Protein AF-0000000080421290 (afdb_homodimer)

Organism: Rhodnius prolixus (NCBI:txid13249)

Nearest PDB structures (foldseek):
  4ci9-assembly1_A-2  TM=8.094E-01  e=3.506E-32  Homo sapiens
  1ac5-assembly1_A  TM=8.574E-01  e=7.664E-31  Saccharomyces cerevisiae
  1ysc-assembly1_A  TM=8.497E-01  e=9.842E-29  Saccharomyces cerevisiae
  1cpy-assembly1_A  TM=8.374E-01  e=2.151E-27  Saccharomyces cerevisiae
  1gxs-assembly1_C  TM=9.222E-01  e=3.378E-17  Sorghum bicolor

Radius of gyration: 32.09 Å; Cα contacts (8 Å, |Δi|>4): 1956; chains: 2; bounding box: 68×100×89 Å

Structure (mmCIF, N/CA/C/O backbone):
data_AF-0000000080421290-model_v1
#
loop_
_entity.id
_entity.type
_entity.pdbx_description
1 polymer Carboxypeptidase
#
loop_
_atom_site.group_PDB
_atom_site.id
_atom_site.type_symbol
_atom_site.label_atom_id
_atom_site.label_alt_id
_atom_site.label_comp_id
_atom_site.label_asym_id
_atom_site.label_entity_id
_atom_site.label_seq_id
_atom_site.pdbx_PDB_ins_code
_atom_site.Cartn_x
_atom_site.Cartn_y
_atom_site.Cartn_z
_atom_site.occupancy
_atom_site.B_iso_or_equiv
_atom_site.auth_seq_id
_atom_site.auth_comp_id
_atom_site.auth_asym_id
_atom_site.auth_atom_id
_atom_site.pdbx_PDB_model_num
ATOM 1 N N . PRO A 1 1 ? -7.859 -16.391 -54.625 1 28.2 1 PRO A N 1
ATOM 2 C CA . PRO A 1 1 ? -6.676 -16.5 -53.781 1 28.2 1 PRO A CA 1
ATOM 3 C C . PRO A 1 1 ? -6.445 -17.938 -53.281 1 28.2 1 PRO A C 1
ATOM 5 O O . PRO A 1 1 ? -7.398 -18.703 -53.125 1 28.2 1 PRO A O 1
ATOM 8 N N . PRO A 1 2 ? -5.336 -18.625 -53.75 1 31.38 2 PRO A N 1
ATOM 9 C CA . PRO A 1 2 ? -5.297 -20.016 -53.312 1 31.38 2 PRO A CA 1
ATOM 10 C C . PRO A 1 2 ? -5.832 -20.203 -51.906 1 31.38 2 PRO A C 1
ATOM 12 O O . PRO A 1 2 ? -5.754 -19.281 -51.094 1 31.38 2 PRO A O 1
ATOM 15 N N . ASP A 1 3 ? -6.93 -20.875 -51.844 1 34.84 3 ASP A N 1
ATOM 16 C CA . ASP A 1 3 ? -7.598 -21.297 -50.594 1 34.84 3 ASP A CA 1
ATOM 17 C C . ASP A 1 3 ? -6.59 -21.828 -49.594 1 34.84 3 ASP A C 1
ATOM 19 O O . ASP A 1 3 ? -6.109 -22.953 -49.719 1 34.84 3 ASP A O 1
ATOM 23 N N . THR A 1 4 ? -5.363 -21.266 -49.531 1 32.16 4 THR A N 1
ATOM 24 C CA . THR A 1 4 ? -4.312 -21.516 -48.562 1 32.16 4 THR A CA 1
ATOM 25 C C . THR A 1 4 ? -4.91 -21.781 -47.156 1 32.16 4 THR A C 1
ATOM 27 O O . THR A 1 4 ? -4.785 -20.953 -46.25 1 32.16 4 THR A O 1
ATOM 30 N N . ARG A 1 5 ? -6.145 -22.016 -47.25 1 45.03 5 ARG A N 1
ATOM 31 C CA . ARG A 1 5 ? -6.633 -22.5 -45.969 1 45.03 5 ARG A CA 1
ATOM 32 C C . ARG A 1 5 ? -5.73 -23.594 -45.438 1 45.03 5 ARG A C 1
ATOM 34 O O . ARG A 1 5 ? -5.711 -24.719 -45.938 1 45.03 5 ARG A O 1
ATOM 41 N N . PHE A 1 6 ? -4.426 -23.25 -45.094 1 42.09 6 PHE A N 1
ATOM 42 C CA . PHE A 1 6 ? -3.479 -24.047 -44.312 1 42.09 6 PHE A CA 1
ATOM 43 C C . PHE A 1 6 ? -4.211 -25.047 -43.438 1 42.09 6 PHE A C 1
ATOM 45 O O . PHE A 1 6 ? -5.102 -24.672 -42.656 1 42.09 6 PHE A O 1
ATOM 52 N N . GLU A 1 7 ? -4.543 -26.125 -43.781 1 46.91 7 GLU A N 1
ATOM 53 C CA . GLU A 1 7 ? -5.086 -27.156 -42.906 1 46.91 7 GLU A CA 1
ATOM 54 C C . GLU A 1 7 ? -4.445 -27.125 -41.531 1 46.91 7 GLU A C 1
ATOM 56 O O . GLU A 1 7 ? -3.287 -27.5 -41.375 1 46.91 7 GLU A O 1
ATOM 61 N N . LEU A 1 8 ? -4.602 -26.141 -40.688 1 61.72 8 LEU A N 1
ATOM 62 C CA . LEU A 1 8 ? -4.133 -25.906 -39.344 1 61.72 8 LEU A CA 1
ATOM 63 C C . LEU A 1 8 ? -4.457 -27.094 -38.438 1 61.72 8 LEU A C 1
ATOM 65 O O . LEU A 1 8 ? -5.609 -27.297 -38.062 1 61.72 8 LEU A O 1
ATOM 69 N N . ASN A 1 9 ? -3.619 -28.219 -38.5 1 85.88 9 ASN A N 1
ATOM 70 C CA . ASN A 1 9 ? -3.85 -29.391 -37.656 1 85.88 9 ASN A CA 1
ATOM 71 C C . ASN A 1 9 ? -3.125 -29.266 -36.312 1 85.88 9 ASN A C 1
ATOM 73 O O . ASN A 1 9 ? -2.037 -28.688 -36.25 1 85.88 9 ASN A O 1
ATOM 77 N N . LYS A 1 10 ? -3.861 -29.75 -35.281 1 96.38 10 LYS A N 1
ATOM 78 C CA . LYS A 1 10 ? -3.266 -29.891 -33.969 1 96.38 10 LYS A CA 1
ATOM 79 C C . LYS A 1 10 ? -2.145 -30.922 -33.969 1 96.38 10 LYS A C 1
ATOM 81 O O . LYS A 1 10 ? -2.324 -32.031 -34.469 1 96.38 10 LYS A O 1
ATOM 86 N N . LEU A 1 11 ? -1.003 -30.5 -33.562 1 97.75 11 LEU A N 1
ATOM 87 C CA . LEU A 1 11 ? 0.105 -31.453 -33.469 1 97.75 11 LEU A CA 1
ATOM 88 C C . LEU A 1 11 ? 0.012 -32.281 -32.188 1 97.75 11 LEU A C 1
ATOM 90 O O . LEU A 1 11 ? 0.418 -31.828 -31.109 1 97.75 11 LEU A O 1
ATOM 94 N N . ILE A 1 12 ? -0.51 -33.5 -32.312 1 98.12 12 ILE A N 1
ATOM 95 C CA . ILE A 1 12 ? -0.577 -34.438 -31.203 1 98.12 12 ILE A CA 1
ATOM 96 C C . ILE A 1 12 ? 0.707 -35.25 -31.156 1 98.12 12 ILE A C 1
ATOM 98 O O . ILE A 1 12 ? 0.895 -36.188 -31.938 1 98.12 12 ILE A O 1
ATOM 102 N N . LEU A 1 13 ? 1.499 -35 -30.172 1 98.62 13 LEU A N 1
ATOM 103 C CA . LEU A 1 13 ?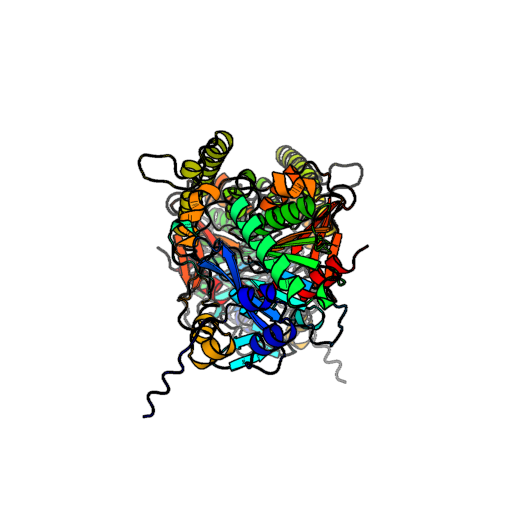 2.838 -35.594 -30.109 1 98.62 13 LEU A CA 1
ATOM 104 C C . LEU A 1 13 ? 2.799 -36.969 -29.5 1 98.62 13 LEU A C 1
ATOM 106 O O . LEU A 1 13 ? 3.723 -37.781 -29.703 1 98.62 13 LEU A O 1
ATOM 110 N N . THR A 1 14 ? 1.771 -37.25 -28.734 1 98.38 14 THR A N 1
ATOM 111 C CA . THR A 1 14 ? 1.645 -38.531 -28.016 1 98.38 14 THR A CA 1
ATOM 112 C C . THR A 1 14 ? 1.808 -39.688 -28.984 1 98.38 14 THR A C 1
ATOM 114 O O . THR A 1 14 ? 2.443 -40.688 -28.641 1 98.38 14 THR A O 1
ATOM 117 N N . LYS A 1 15 ? 1.259 -39.594 -30.125 1 95.56 15 LYS A N 1
ATOM 118 C CA . LYS A 1 15 ? 1.36 -40.656 -31.109 1 95.56 15 LYS A CA 1
ATOM 119 C C . LYS A 1 15 ? 2.816 -40.969 -31.469 1 95.56 15 LYS A C 1
ATOM 121 O O . LYS A 1 15 ? 3.236 -42.125 -31.5 1 95.56 15 LYS A O 1
ATOM 126 N N . HIS A 1 16 ? 3.561 -39.938 -31.766 1 97 16 HIS A N 1
ATOM 127 C CA . HIS A 1 16 ? 4.973 -40.062 -32.125 1 97 16 HIS A CA 1
ATOM 128 C C . HIS A 1 16 ? 5.777 -40.594 -30.938 1 97 16 HIS A C 1
ATOM 130 O O . HIS A 1 16 ? 6.688 -41.406 -31.125 1 97 16 HIS A O 1
ATOM 136 N N . ILE A 1 17 ? 5.457 -40.188 -29.75 1 97.69 17 ILE A N 1
ATOM 137 C CA . ILE A 1 17 ? 6.145 -40.625 -28.531 1 97.69 17 ILE A CA 1
ATOM 138 C C . ILE A 1 17 ? 5.922 -42.094 -28.328 1 97.69 17 ILE A C 1
ATOM 140 O O . ILE A 1 17 ? 6.863 -42.844 -28.047 1 97.69 17 ILE A O 1
ATOM 144 N N . ASN A 1 18 ? 4.703 -42.562 -28.531 1 97.12 18 ASN A N 1
ATOM 145 C CA . ASN A 1 18 ? 4.363 -43.969 -28.359 1 97.12 18 ASN A CA 1
ATOM 146 C C . ASN A 1 18 ? 5.07 -44.844 -29.391 1 97.12 18 ASN A C 1
ATOM 148 O O . ASN A 1 18 ? 5.379 -46 -29.109 1 97.12 18 ASN A O 1
ATOM 152 N N . GLU A 1 19 ? 5.336 -44.281 -30.531 1 97.19 19 GLU A N 1
ATOM 153 C CA . GLU A 1 19 ? 5.98 -45.031 -31.609 1 97.19 19 GLU A CA 1
ATOM 154 C C . GLU A 1 19 ? 7.5 -45 -31.484 1 97.19 19 GLU A C 1
ATOM 156 O O . GLU A 1 19 ? 8.211 -45.688 -32.219 1 97.19 19 GLU A O 1
ATOM 161 N N . GLY A 1 20 ? 8.008 -44.188 -30.594 1 96.38 20 GLY A N 1
ATOM 162 C CA . GLY A 1 20 ? 9.438 -44.094 -30.359 1 96.38 20 GLY A CA 1
ATOM 163 C C . GLY A 1 20 ? 10.148 -43.188 -31.328 1 96.38 20 GLY A C 1
ATOM 164 O O . GLY A 1 20 ? 11.383 -43.125 -31.359 1 96.38 20 GLY A O 1
ATOM 165 N N . ASP A 1 21 ? 9.375 -42.406 -32.094 1 96.12 21 ASP A N 1
ATOM 166 C CA . ASP A 1 21 ? 9.945 -41.5 -33.094 1 96.12 21 ASP A CA 1
ATOM 167 C C . ASP A 1 21 ? 10.25 -40.125 -32.438 1 96.12 21 ASP A C 1
ATOM 169 O O . ASP A 1 21 ? 9.727 -39.094 -32.875 1 96.12 21 ASP A O 1
ATOM 173 N N . ILE A 1 22 ? 11.156 -40.219 -31.547 1 97.69 22 ILE A N 1
ATOM 174 C CA . ILE A 1 22 ? 11.406 -39.062 -30.672 1 97.69 22 ILE A CA 1
ATOM 175 C C . ILE A 1 22 ? 12.039 -37.938 -31.469 1 97.69 22 ILE A C 1
ATOM 177 O O . ILE A 1 22 ? 11.625 -36.781 -31.344 1 97.69 22 ILE A O 1
ATOM 181 N N . GLU A 1 23 ? 12.977 -38.188 -32.312 1 97.44 23 GLU A N 1
ATOM 182 C CA . GLU A 1 23 ? 13.633 -37.156 -33.125 1 97.44 23 GLU A CA 1
ATOM 183 C C . GLU A 1 23 ? 12.633 -36.438 -34.031 1 97.44 23 GLU A C 1
ATOM 185 O O . GLU A 1 23 ? 12.664 -35.219 -34.156 1 97.44 23 GLU A O 1
ATOM 190 N N . GLU A 1 24 ? 11.828 -37.219 -34.625 1 96.69 24 GLU A N 1
ATOM 191 C CA . GLU A 1 24 ? 10.805 -36.656 -35.5 1 96.69 24 GLU A CA 1
ATOM 192 C C . GLU A 1 24 ? 9.812 -35.812 -34.688 1 96.69 24 GLU A C 1
ATOM 194 O O . GLU A 1 24 ? 9.398 -34.75 -35.125 1 96.69 24 GLU A O 1
ATOM 199 N N . ALA A 1 25 ? 9.414 -36.344 -33.562 1 98 25 ALA A N 1
ATOM 200 C CA . ALA A 1 25 ? 8.492 -35.594 -32.719 1 98 25 ALA A CA 1
ATOM 201 C C . ALA A 1 25 ? 9.086 -34.25 -32.312 1 98 25 ALA A C 1
ATOM 203 O O . ALA A 1 25 ? 8.383 -33.219 -32.312 1 98 25 ALA A O 1
ATOM 204 N N . GLN A 1 26 ? 10.375 -34.219 -31.969 1 98.31 26 GLN A N 1
ATOM 205 C CA . GLN A 1 26 ? 11.055 -32.969 -31.609 1 98.31 26 GLN A CA 1
ATOM 206 C C . GLN A 1 26 ? 11.086 -32.031 -32.781 1 98.31 26 GLN A C 1
ATOM 208 O O . GLN A 1 26 ? 10.859 -30.812 -32.625 1 98.31 26 GLN A O 1
ATOM 213 N N . ARG A 1 27 ? 11.375 -32.531 -33.938 1 97.88 27 ARG A N 1
ATOM 214 C CA . ARG A 1 27 ? 11.414 -31.703 -35.125 1 97.88 27 ARG A CA 1
ATOM 215 C C . ARG A 1 27 ? 10.062 -31.062 -35.406 1 97.88 27 ARG A C 1
ATOM 217 O O . ARG A 1 27 ? 9.977 -29.875 -35.688 1 97.88 27 ARG A O 1
ATOM 224 N N . LEU A 1 28 ? 9.047 -31.844 -35.25 1 97.25 28 LEU A N 1
ATOM 225 C CA . LEU A 1 28 ? 7.695 -31.359 -35.5 1 97.25 28 LEU A CA 1
ATOM 226 C C . LEU A 1 28 ? 7.277 -30.328 -34.469 1 97.25 28 LEU A C 1
ATOM 228 O O . LEU A 1 28 ? 6.52 -29.406 -34.75 1 97.25 28 LEU A O 1
ATOM 232 N N . ALA A 1 29 ? 7.762 -30.484 -33.25 1 98.44 29 ALA A N 1
ATOM 233 C CA . ALA A 1 29 ? 7.348 -29.656 -32.125 1 98.44 29 ALA A CA 1
ATOM 234 C C . ALA A 1 29 ? 8.031 -28.297 -32.188 1 98.44 29 ALA A C 1
ATOM 236 O O . ALA A 1 29 ? 7.637 -27.359 -31.484 1 98.44 29 ALA A O 1
ATOM 237 N N . LYS A 1 30 ? 9.047 -28.109 -33 1 98.31 30 LYS A N 1
ATOM 238 C CA . LYS A 1 30 ? 9.797 -26.859 -33.031 1 98.31 30 LYS A CA 1
ATOM 239 C C . LYS A 1 30 ? 8.906 -25.688 -33.438 1 98.31 30 LYS A C 1
ATOM 241 O O . LYS A 1 30 ? 8.078 -25.812 -34.344 1 98.31 30 LYS A O 1
ATOM 246 N N . VAL A 1 31 ? 9.047 -24.625 -32.75 1 97.94 31 VAL A N 1
ATOM 247 C CA . VAL A 1 31 ? 8.219 -23.438 -32.938 1 97.94 31 VAL A CA 1
ATOM 248 C C . VAL A 1 31 ? 9 -22.406 -33.75 1 97.94 31 VAL A C 1
ATOM 250 O O . VAL A 1 31 ? 10.141 -22.062 -33.406 1 97.94 31 VAL A O 1
ATOM 253 N N . ASP A 1 32 ? 8.406 -21.938 -34.812 1 93.44 32 ASP A N 1
ATOM 254 C CA . ASP A 1 32 ? 9.008 -20.906 -35.625 1 93.44 32 ASP A CA 1
ATOM 255 C C . ASP A 1 32 ? 8.398 -19.531 -35.344 1 93.44 32 ASP A C 1
ATOM 257 O O . ASP A 1 32 ? 7.727 -18.938 -36.188 1 93.44 32 ASP A O 1
ATOM 261 N N . LEU A 1 33 ? 8.586 -19.125 -34.188 1 92.38 33 LEU A N 1
ATOM 262 C CA . LEU A 1 33 ? 8.102 -17.828 -33.688 1 92.38 33 LEU A CA 1
ATOM 263 C C . LEU A 1 33 ? 9.156 -17.141 -32.844 1 92.38 33 LEU A C 1
ATOM 265 O O . LEU A 1 33 ? 9.617 -17.672 -31.844 1 92.38 33 LEU A O 1
ATOM 269 N N . GLY A 1 34 ? 9.555 -15.867 -33.281 1 90.81 34 GLY A N 1
ATOM 270 C CA . GLY A 1 34 ? 10.539 -15.109 -32.5 1 90.81 34 GLY A CA 1
ATOM 271 C C . GLY A 1 34 ? 11.953 -15.617 -32.688 1 90.81 34 GLY A C 1
ATOM 272 O O . GLY A 1 34 ? 12.195 -16.547 -33.469 1 90.81 34 GLY A O 1
ATOM 273 N N . PRO A 1 35 ? 12.875 -15.055 -31.922 1 94.56 35 PRO A N 1
ATOM 274 C CA . PRO A 1 35 ? 14.297 -15.359 -32.125 1 94.56 35 PRO A CA 1
ATOM 275 C C . PRO A 1 35 ? 14.758 -16.562 -31.312 1 94.56 35 PRO A C 1
ATOM 277 O O . PRO A 1 35 ? 15.867 -17.062 -31.531 1 94.56 35 PRO A O 1
ATOM 280 N N . LEU A 1 36 ? 13.922 -17.078 -30.438 1 97.38 36 LEU A N 1
ATOM 281 C CA . LEU A 1 36 ? 14.383 -18.125 -29.531 1 97.38 36 LEU A CA 1
ATOM 282 C C . LEU A 1 36 ? 13.898 -19.5 -30 1 97.38 36 LEU A C 1
ATOM 284 O O . LEU A 1 36 ? 12.781 -19.625 -30.5 1 97.38 36 LEU A O 1
ATOM 288 N N . GLU A 1 37 ? 14.773 -20.422 -29.766 1 96.94 37 GLU A N 1
ATOM 289 C CA . GLU A 1 37 ? 14.344 -21.812 -29.969 1 96.94 37 GLU A CA 1
ATOM 290 C C . GLU A 1 37 ? 13.305 -22.219 -28.938 1 96.94 37 GLU A C 1
ATOM 292 O O . GLU A 1 37 ? 13.438 -21.891 -27.75 1 96.94 37 GLU A O 1
ATOM 297 N N . SER A 1 38 ? 12.305 -22.859 -29.438 1 98.56 38 SER A N 1
ATOM 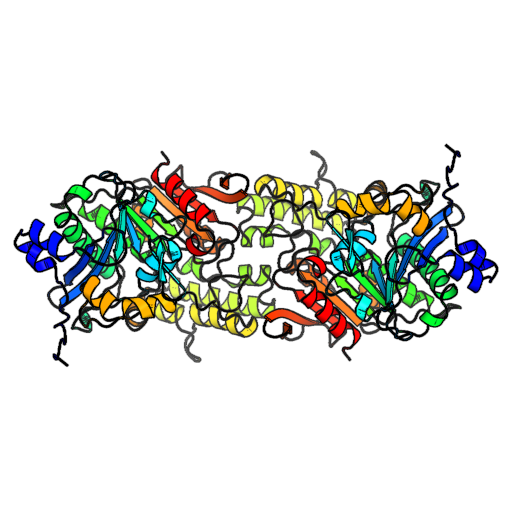298 C CA . SER A 1 38 ? 11.289 -23.375 -28.516 1 98.56 38 SER A CA 1
ATOM 299 C C . SER A 1 38 ? 10.5 -24.516 -29.156 1 98.56 38 SER A C 1
ATOM 301 O O . SER A 1 38 ? 10.703 -24.844 -30.328 1 98.56 38 SER A O 1
ATOM 303 N N . TYR A 1 39 ? 9.734 -25.156 -28.344 1 98.75 39 TYR A N 1
ATOM 304 C CA . TYR A 1 39 ? 8.961 -26.328 -28.766 1 98.75 39 TYR A CA 1
ATOM 305 C C . TYR A 1 39 ? 7.551 -26.281 -28.188 1 98.75 39 TYR A C 1
ATOM 307 O O . TYR A 1 39 ? 7.359 -25.891 -27.031 1 98.75 39 TYR A O 1
ATOM 315 N N . ALA A 1 40 ? 6.574 -26.688 -29.016 1 98.75 40 ALA A N 1
ATOM 316 C CA . ALA A 1 40 ? 5.188 -26.703 -28.547 1 98.75 40 ALA A CA 1
ATOM 317 C C . ALA A 1 40 ? 4.406 -27.859 -29.172 1 98.75 40 ALA A C 1
ATOM 319 O O . ALA A 1 40 ? 4.809 -28.391 -30.203 1 98.75 40 ALA A O 1
ATOM 320 N N . GLY A 1 41 ? 3.346 -28.172 -28.578 1 98.56 41 GLY A N 1
ATOM 321 C CA . GLY A 1 41 ? 2.453 -29.219 -29.062 1 98.56 41 GLY A CA 1
ATOM 322 C C . GLY A 1 41 ? 1.516 -29.734 -28 1 98.56 41 GLY A C 1
ATOM 323 O O . GLY A 1 41 ? 1.351 -29.109 -26.938 1 98.56 41 GLY A O 1
ATOM 324 N N . TYR A 1 42 ? 0.838 -30.828 -28.344 1 98.81 42 TYR A N 1
ATOM 325 C CA . TYR A 1 42 ? -0.156 -31.406 -27.453 1 98.81 42 TYR A CA 1
ATOM 326 C C . TYR A 1 42 ? 0.309 -32.75 -26.922 1 98.81 42 TYR A C 1
ATOM 328 O O . TYR A 1 42 ? 0.944 -33.531 -27.641 1 98.81 42 TYR A O 1
ATOM 336 N N . LEU A 1 43 ? -0.029 -33.031 -25.734 1 98.88 43 LEU A N 1
ATOM 337 C CA . LEU A 1 43 ? 0.146 -34.312 -25.094 1 98.88 43 LEU A CA 1
ATOM 338 C C . LEU A 1 43 ? -1.195 -34.906 -24.641 1 98.88 43 LEU A C 1
ATOM 340 O O . LEU A 1 43 ? -1.883 -34.281 -23.812 1 98.88 43 LEU A O 1
ATOM 344 N N . THR A 1 44 ? -1.549 -36.062 -25.109 1 98.81 44 THR A N 1
ATOM 345 C CA . THR A 1 44 ? -2.807 -36.688 -24.75 1 98.81 44 THR A CA 1
ATOM 346 C C . THR A 1 44 ? -2.715 -37.281 -23.344 1 98.81 44 THR A C 1
ATOM 348 O O . THR A 1 44 ? -1.841 -38.125 -23.078 1 98.81 44 THR A O 1
ATOM 351 N N . VAL A 1 45 ? -3.654 -36.938 -22.531 1 98.75 45 VAL A N 1
ATOM 352 C CA . VAL A 1 45 ? -3.545 -37.375 -21.141 1 98.75 45 VAL A CA 1
ATOM 353 C C . VAL A 1 45 ? -4.738 -38.25 -20.781 1 98.75 45 VAL A C 1
ATOM 355 O O . VAL A 1 45 ? -4.699 -38.969 -19.781 1 98.75 45 VAL A O 1
ATOM 358 N N . GLU A 1 46 ? -5.754 -38.156 -21.531 1 98.31 46 GLU A N 1
ATOM 359 C CA . GLU A 1 46 ? -6.898 -39.062 -21.406 1 98.31 46 GLU A CA 1
ATOM 360 C C . GLU A 1 46 ? -7.453 -39.438 -22.781 1 98.31 46 GLU A C 1
ATOM 362 O O . GLU A 1 46 ? -8.414 -38.844 -23.25 1 98.31 46 GLU A O 1
ATOM 367 N N . PRO A 1 47 ? -6.996 -40.5 -23.312 1 97.69 47 PRO A N 1
ATOM 368 C CA . PRO A 1 47 ? -7.367 -40.906 -24.672 1 97.69 47 PRO A CA 1
ATOM 369 C C . PRO A 1 47 ? -8.867 -41.125 -24.828 1 97.69 47 PRO A C 1
ATOM 371 O O . PRO A 1 47 ? -9.43 -40.812 -25.875 1 97.69 47 PRO A O 1
ATOM 374 N N . LYS A 1 48 ? -9.469 -41.625 -23.812 1 97.75 48 LYS A N 1
ATOM 375 C CA . LYS A 1 48 ? -10.891 -41.938 -23.875 1 97.75 48 LYS A CA 1
ATOM 376 C C . LYS A 1 48 ? -11.695 -40.719 -24.312 1 97.75 48 LYS A C 1
ATOM 378 O O . LYS A 1 48 ? -12.695 -40.844 -25.031 1 97.75 48 LYS A O 1
ATOM 383 N N . TYR A 1 49 ? -11.266 -39.562 -23.906 1 98.19 49 TYR A N 1
ATOM 384 C CA . TYR A 1 49 ? -12.016 -38.344 -24.172 1 98.19 49 TYR A CA 1
ATOM 385 C C . TYR A 1 49 ? -11.234 -37.406 -25.094 1 98.19 49 TYR A C 1
ATOM 387 O O . TYR A 1 49 ? -11.617 -36.25 -25.281 1 98.19 49 TYR A O 1
ATOM 395 N N . ASN A 1 50 ? -10.102 -37.906 -25.578 1 97.81 50 ASN A N 1
ATOM 396 C CA . ASN A 1 50 ? -9.188 -37.094 -26.375 1 97.81 50 ASN A CA 1
ATOM 397 C C . ASN A 1 50 ? -8.797 -35.812 -25.641 1 97.81 50 ASN A C 1
ATOM 399 O O . ASN A 1 50 ? -8.898 -34.719 -26.188 1 97.81 50 ASN A O 1
ATOM 403 N N . SER A 1 51 ? -8.531 -35.969 -24.344 1 98.5 51 SER A N 1
ATOM 404 C CA . SER A 1 51 ? -8.078 -34.844 -23.531 1 98.5 51 SER A CA 1
ATOM 405 C C . SER A 1 51 ? -6.586 -34.594 -23.734 1 98.5 51 SER A C 1
ATOM 407 O O . SER A 1 51 ? -5.766 -35.5 -23.578 1 98.5 51 SER A O 1
ATOM 409 N N . ASN A 1 52 ? -6.285 -33.375 -24.125 1 98.69 52 ASN A N 1
ATOM 410 C CA . ASN A 1 52 ? -4.918 -33 -24.469 1 98.69 52 ASN A CA 1
ATOM 411 C C . ASN A 1 52 ? -4.48 -31.734 -23.734 1 98.69 52 ASN A C 1
ATOM 413 O O . ASN A 1 52 ? -5.258 -30.797 -23.609 1 98.69 52 ASN A O 1
ATOM 417 N N . LEU A 1 53 ? -3.295 -31.75 -23.219 1 98.88 53 LEU A N 1
ATOM 418 C CA . LEU A 1 53 ? -2.688 -30.547 -22.656 1 98.88 53 LEU A CA 1
ATOM 419 C C . LEU A 1 53 ? -1.714 -29.906 -23.641 1 98.88 53 LEU A C 1
ATOM 421 O O . LEU A 1 53 ? -0.924 -30.609 -24.281 1 98.88 53 LEU A O 1
ATOM 425 N N . PHE A 1 54 ? -1.834 -28.656 -23.812 1 98.81 54 PHE A N 1
ATOM 426 C CA . PHE A 1 54 ? -0.902 -27.875 -24.625 1 98.81 54 PHE A CA 1
ATOM 427 C C . PHE A 1 54 ? 0.298 -27.438 -23.781 1 98.81 54 PHE A C 1
ATOM 429 O O . PHE A 1 54 ? 0.145 -27.016 -22.641 1 98.81 54 PHE A O 1
ATOM 436 N N . PHE A 1 55 ? 1.514 -27.578 -24.312 1 98.88 55 PHE A N 1
ATOM 437 C CA . PHE A 1 55 ? 2.697 -27.062 -23.641 1 98.88 55 PHE A CA 1
ATOM 438 C C . PHE A 1 55 ? 3.529 -26.203 -24.578 1 98.88 55 PHE A C 1
ATOM 440 O O . PHE A 1 55 ? 3.418 -26.328 -25.797 1 98.88 55 PHE A O 1
ATOM 447 N N . TRP A 1 56 ? 4.211 -25.266 -24.062 1 98.88 56 TRP A N 1
ATOM 448 C CA . TRP A 1 56 ? 5.234 -24.469 -24.719 1 98.88 56 TRP A CA 1
ATOM 449 C C . TRP A 1 56 ? 6.527 -24.453 -23.906 1 98.88 56 TRP A C 1
ATOM 451 O O . TRP A 1 56 ? 6.543 -23.984 -22.766 1 98.88 56 TRP A O 1
ATOM 461 N N . TYR A 1 57 ? 7.598 -25.031 -24.5 1 98.81 57 TYR A N 1
ATOM 462 C CA . TYR A 1 57 ? 8.867 -25.25 -23.828 1 98.81 57 TYR A CA 1
ATOM 463 C C . TYR A 1 57 ? 9.969 -24.391 -24.422 1 98.81 57 TYR A C 1
ATOM 465 O O . TYR A 1 57 ? 10.07 -24.266 -25.656 1 98.81 57 TYR A O 1
ATOM 473 N N . PHE A 1 58 ? 10.773 -23.781 -23.531 1 98.81 58 PHE A N 1
ATOM 474 C CA . PHE A 1 58 ? 11.914 -22.953 -23.906 1 98.81 58 PHE A CA 1
ATOM 475 C C . PHE A 1 58 ? 13.188 -23.438 -23.219 1 98.81 58 PHE A C 1
ATOM 477 O O . PHE A 1 58 ? 13.305 -23.344 -22 1 98.81 58 PHE A O 1
ATOM 484 N N . PRO A 1 59 ? 14.18 -23.953 -24.016 1 98.38 59 PRO A N 1
ATOM 485 C CA . PRO A 1 59 ? 15.492 -24.156 -23.406 1 98.38 59 PRO A CA 1
ATOM 486 C C . PRO A 1 59 ? 16.094 -22.859 -22.859 1 98.38 59 PRO A C 1
ATOM 488 O O . PRO A 1 59 ? 15.75 -21.781 -23.312 1 98.38 59 PRO A O 1
ATOM 491 N N . ALA A 1 60 ? 16.984 -23.016 -21.906 1 98.38 60 ALA A N 1
ATOM 492 C CA . ALA A 1 60 ? 17.625 -21.844 -21.312 1 98.38 60 ALA A CA 1
ATOM 493 C C . ALA A 1 60 ? 18.359 -21.031 -22.375 1 98.38 60 ALA A C 1
ATOM 495 O O . ALA A 1 60 ? 19.016 -21.594 -23.266 1 98.38 60 ALA A O 1
ATOM 496 N N . GLN A 1 61 ? 18.297 -19.75 -22.297 1 97.25 61 GLN A N 1
ATOM 497 C CA . GLN A 1 61 ? 18.891 -18.875 -23.297 1 97.25 61 GLN A CA 1
ATOM 498 C C . GLN A 1 61 ? 20.422 -18.922 -23.234 1 97.25 61 GLN A C 1
ATOM 500 O O . GLN A 1 61 ? 21.094 -18.719 -24.25 1 97.25 61 GLN A O 1
ATOM 505 N N . ASN A 1 62 ? 20.969 -19.203 -22.109 1 96.12 62 ASN A N 1
ATOM 506 C CA . ASN A 1 62 ? 22.422 -19.203 -21.953 1 96.12 62 ASN A CA 1
ATOM 507 C C . AS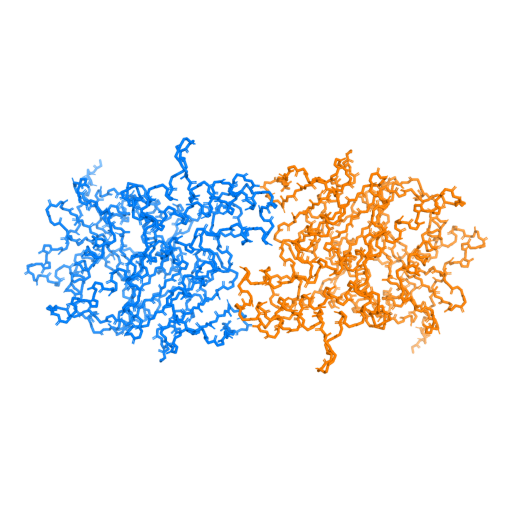N A 1 62 ? 23.062 -20.453 -22.547 1 96.12 62 ASN A C 1
ATOM 509 O O . ASN A 1 62 ? 24.281 -20.609 -22.5 1 96.12 62 ASN A O 1
ATOM 513 N N . GLY A 1 63 ? 22.281 -21.406 -22.984 1 94.94 63 GLY A N 1
ATOM 514 C CA . GLY A 1 63 ? 22.781 -22.594 -23.672 1 94.94 63 GLY A CA 1
ATOM 515 C C . GLY A 1 63 ? 23.188 -23.703 -22.719 1 94.94 63 GLY A C 1
ATOM 516 O O . GLY A 1 63 ? 23.672 -24.75 -23.156 1 94.94 63 GLY A O 1
ATOM 517 N N . ASN A 1 64 ? 22.969 -23.516 -21.469 1 96.31 64 ASN A N 1
ATOM 518 C CA . ASN A 1 64 ? 23.312 -24.531 -20.5 1 96.31 64 ASN A CA 1
ATOM 519 C C . ASN A 1 64 ? 22.359 -25.719 -20.578 1 96.31 64 ASN A C 1
ATOM 521 O O . ASN A 1 64 ? 21.203 -25.625 -20.141 1 96.31 64 ASN A O 1
ATOM 525 N N . ALA A 1 65 ? 22.797 -26.828 -20.984 1 92.75 65 ALA A N 1
ATOM 526 C CA . ALA A 1 65 ? 21.969 -28.031 -21.156 1 92.75 65 ALA A CA 1
ATOM 527 C C . ALA A 1 65 ? 21.562 -28.625 -19.812 1 92.75 65 ALA A C 1
ATOM 529 O O . ALA A 1 65 ? 20.609 -29.391 -19.734 1 92.75 65 ALA A O 1
ATOM 530 N N . GLU A 1 66 ? 22.297 -28.203 -18.781 1 96.25 66 GLU A N 1
ATOM 531 C CA . GLU A 1 66 ? 22.016 -28.734 -17.453 1 96.25 66 GLU A CA 1
ATOM 532 C C . GLU A 1 66 ? 21.203 -27.734 -16.641 1 96.25 66 GLU A C 1
ATOM 534 O O . GLU A 1 66 ? 21.016 -27.938 -15.43 1 96.25 66 GLU A O 1
ATOM 539 N N . ALA A 1 67 ? 20.75 -26.703 -17.297 1 98 67 ALA A N 1
ATOM 540 C CA . ALA A 1 67 ? 19.938 -25.719 -16.594 1 98 67 ALA A CA 1
ATOM 541 C C . ALA A 1 67 ? 18.703 -26.359 -15.961 1 98 67 ALA A C 1
ATOM 543 O O . ALA A 1 67 ? 18.078 -27.219 -16.562 1 98 67 ALA A O 1
ATOM 544 N N . PRO A 1 68 ? 18.406 -25.969 -14.742 1 98.62 68 PRO A N 1
ATOM 545 C CA . PRO A 1 68 ? 17.172 -26.469 -14.164 1 98.62 68 PRO A CA 1
ATOM 546 C C . PRO A 1 68 ? 15.953 -26.188 -15.039 1 98.62 68 PRO A C 1
ATOM 548 O O . PRO A 1 68 ? 15.898 -25.172 -15.734 1 98.62 68 PRO A O 1
ATOM 551 N N . LEU A 1 69 ? 15.039 -27.125 -15.055 1 98.88 69 LEU A N 1
ATOM 552 C CA . LEU A 1 69 ? 13.766 -26.969 -15.734 1 98.88 69 LEU A CA 1
ATOM 553 C C . LEU A 1 69 ? 12.68 -26.5 -14.766 1 98.88 69 LEU A C 1
ATOM 555 O O . LEU A 1 69 ? 12.5 -27.094 -13.695 1 98.88 69 LEU A O 1
ATOM 559 N N . ILE A 1 70 ? 12 -25.469 -15.141 1 98.88 70 ILE A N 1
ATOM 560 C CA . ILE A 1 70 ? 10.945 -24.891 -14.305 1 98.88 70 ILE A CA 1
ATOM 561 C C . ILE A 1 70 ? 9.602 -25 -15.023 1 98.88 70 ILE A C 1
ATOM 563 O O . ILE A 1 70 ? 9.445 -24.516 -16.141 1 98.88 70 ILE A O 1
ATOM 567 N N . LEU A 1 71 ? 8.688 -25.609 -14.391 1 98.94 71 LEU A N 1
ATOM 568 C CA . LEU A 1 71 ? 7.305 -25.641 -14.852 1 98.94 71 LEU A CA 1
ATOM 569 C C . LEU A 1 71 ? 6.508 -24.484 -14.258 1 98.94 71 LEU A C 1
ATOM 571 O O . LEU A 1 71 ? 6.559 -24.25 -13.047 1 98.94 71 LEU A O 1
ATOM 575 N N . TRP A 1 72 ? 5.832 -23.75 -15.078 1 98.88 72 TRP A N 1
ATOM 576 C CA . TRP A 1 72 ? 4.918 -22.719 -14.617 1 98.88 72 TRP A CA 1
ATOM 577 C C . TRP A 1 72 ? 3.467 -23.141 -14.812 1 98.88 72 TRP A C 1
ATOM 579 O O . TRP A 1 72 ? 3.062 -23.5 -15.922 1 98.88 72 TRP A O 1
ATOM 589 N N . LEU A 1 73 ? 2.717 -23.109 -13.75 1 98.81 73 LEU A N 1
ATOM 590 C CA . LEU A 1 73 ? 1.278 -23.359 -13.773 1 98.81 73 LEU A CA 1
ATOM 591 C C . LEU A 1 73 ? 0.513 -22.125 -13.281 1 98.81 73 LEU A C 1
ATOM 593 O O . LEU A 1 73 ? 0.65 -21.719 -12.125 1 98.81 73 LEU A O 1
ATOM 597 N N . GLN A 1 74 ? -0.31 -21.625 -14.195 1 97.25 74 GLN A N 1
ATOM 598 C CA . GLN A 1 74 ? -1.144 -20.484 -13.828 1 97.25 74 GLN A CA 1
ATOM 599 C C . GLN A 1 74 ? -2.301 -20.922 -12.93 1 97.25 74 GLN A C 1
ATOM 601 O O . GLN A 1 74 ? -2.621 -22.109 -12.852 1 97.25 74 GLN A O 1
ATOM 606 N N . GLY A 1 75 ? -2.811 -19.969 -12.25 1 95.44 75 GLY A N 1
ATOM 607 C CA . GLY A 1 75 ? -3.949 -20.266 -11.391 1 95.44 75 GLY A CA 1
ATOM 608 C C . GLY A 1 75 ? -5.281 -20.141 -12.109 1 95.44 75 GLY A C 1
ATOM 609 O O . GLY A 1 75 ? -5.457 -20.672 -13.211 1 95.44 75 GLY A O 1
ATOM 610 N N . GLY A 1 76 ? -6.117 -19.578 -11.555 1 90.75 76 GLY A N 1
ATOM 611 C CA . GLY A 1 76 ? -7.48 -19.453 -12.039 1 90.75 76 GLY A CA 1
ATOM 612 C C . GLY A 1 76 ? -8.516 -20 -11.078 1 90.75 76 GLY A C 1
ATOM 613 O O . GLY A 1 76 ? -8.812 -19.391 -10.055 1 90.75 76 GLY A O 1
ATOM 614 N N . PRO A 1 77 ? -8.828 -21.141 -11.148 1 93.06 77 PRO A N 1
ATOM 615 C CA . PRO A 1 77 ? -8.391 -22.172 -12.109 1 93.06 77 PRO A CA 1
ATOM 616 C C . PRO A 1 77 ? -8.859 -21.875 -13.531 1 93.06 77 PRO A C 1
ATOM 618 O O . PRO A 1 77 ? -9.852 -21.172 -13.734 1 93.06 77 PRO A O 1
ATOM 621 N N . GLY A 1 78 ? -8.102 -22.375 -14.422 1 94.62 78 GLY A N 1
ATOM 622 C CA . GLY A 1 78 ? -8.469 -22.312 -15.82 1 94.62 78 GLY A CA 1
ATOM 623 C C . GLY A 1 78 ? -7.848 -21.125 -16.547 1 94.62 78 GLY A C 1
ATOM 624 O O . GLY A 1 78 ? -8.227 -20.812 -17.672 1 94.62 78 GLY A O 1
ATOM 625 N N . ALA A 1 79 ? -6.977 -20.484 -15.859 1 94.94 79 ALA A N 1
ATOM 626 C CA . ALA A 1 79 ? -6.242 -19.422 -16.547 1 94.94 79 ALA A CA 1
ATOM 627 C C . ALA A 1 79 ? -5.066 -20 -17.328 1 94.94 79 ALA A C 1
ATOM 629 O O . ALA A 1 79 ? -4.352 -20.875 -16.844 1 94.94 79 ALA A O 1
ATOM 630 N N . THR A 1 80 ? -4.898 -19.5 -18.5 1 96.75 80 THR A N 1
ATOM 631 C CA . THR A 1 80 ? -3.846 -20 -19.375 1 96.75 80 THR A CA 1
ATOM 632 C C . THR A 1 80 ? -2.469 -19.688 -18.781 1 96.75 80 THR A C 1
ATOM 634 O O . THR A 1 80 ? -2.244 -18.609 -18.266 1 96.75 80 THR A O 1
ATOM 637 N N . SER A 1 81 ? -1.567 -20.609 -18.906 1 97.81 81 SER A N 1
ATOM 638 C CA . SER A 1 81 ? -0.19 -20.375 -18.469 1 97.81 81 SER A CA 1
ATOM 639 C C . SER A 1 81 ? 0.527 -19.422 -19.406 1 97.81 81 SER A C 1
ATOM 641 O O . SER A 1 81 ? 1.59 -18.891 -19.078 1 97.81 81 SER A O 1
ATOM 643 N N . LEU A 1 82 ? -0.076 -19.141 -20.5 1 96.94 82 LEU A N 1
ATOM 644 C CA . LEU A 1 82 ? 0.502 -18.156 -21.422 1 96.94 82 LEU A CA 1
ATOM 645 C C . LEU A 1 82 ? 0.455 -16.75 -20.812 1 96.94 82 LEU A C 1
ATOM 647 O O . LEU A 1 82 ? 1.208 -15.875 -21.234 1 96.94 82 LEU A O 1
ATOM 651 N N . PHE A 1 83 ? -0.414 -16.609 -19.875 1 95.5 83 PHE A N 1
ATOM 652 C CA . PHE A 1 83 ? -0.385 -15.352 -19.141 1 95.5 83 PHE A CA 1
ATOM 653 C C . PHE A 1 83 ? 0.96 -15.156 -18.453 1 95.5 83 PHE A C 1
ATOM 655 O O . PHE A 1 83 ? 1.594 -14.109 -18.609 1 95.5 83 PHE A O 1
ATOM 662 N N . GLY A 1 84 ? 1.388 -16.172 -17.719 1 96.44 84 GLY A N 1
ATOM 663 C CA . GLY A 1 84 ? 2.699 -16.109 -17.094 1 96.44 84 GLY A CA 1
ATOM 664 C C . GLY A 1 84 ? 3.832 -16 -18.094 1 96.44 84 GLY A C 1
ATOM 665 O O . GLY A 1 84 ? 4.832 -15.32 -17.844 1 96.44 84 GLY A O 1
ATOM 666 N N . MET A 1 85 ? 3.639 -16.578 -19.219 1 97.06 85 MET A N 1
ATOM 667 C CA . MET A 1 85 ? 4.66 -16.578 -20.266 1 97.06 85 MET A CA 1
ATOM 668 C C . MET A 1 85 ? 4.855 -15.172 -20.828 1 97.06 85 MET A C 1
ATOM 670 O O . MET A 1 85 ? 5.984 -14.703 -20.969 1 97.06 85 MET A O 1
ATOM 674 N N . PHE A 1 86 ? 3.785 -14.484 -21.031 1 96.19 86 PHE A N 1
ATOM 675 C CA . PHE A 1 86 ? 3.863 -13.227 -21.766 1 96.19 86 PHE A CA 1
ATOM 676 C C . PHE A 1 86 ? 3.949 -12.039 -20.797 1 96.19 86 PHE A C 1
ATOM 678 O O . PHE A 1 86 ? 4.352 -10.945 -21.188 1 96.19 86 PHE A O 1
ATOM 685 N N . THR A 1 87 ? 3.557 -12.242 -19.469 1 94.94 87 THR A N 1
ATOM 686 C CA . THR A 1 87 ? 3.414 -11.055 -18.641 1 94.94 87 THR A CA 1
ATOM 687 C C . THR A 1 87 ? 4.211 -11.211 -17.344 1 94.94 87 THR A C 1
ATOM 689 O O . THR A 1 87 ? 4.359 -10.25 -16.578 1 94.94 87 THR A O 1
ATOM 692 N N . GLU A 1 88 ? 4.793 -12.367 -17.125 1 96.44 88 GLU A N 1
ATOM 693 C CA . GLU A 1 88 ? 5.434 -12.562 -15.82 1 96.44 88 GLU A CA 1
ATOM 694 C C . GLU A 1 88 ? 6.863 -13.062 -15.984 1 96.44 88 GLU A C 1
ATOM 696 O O . GLU A 1 88 ? 7.816 -12.297 -15.836 1 96.44 88 GLU A O 1
ATOM 701 N N . ILE A 1 89 ? 7.094 -14.352 -16.406 1 98.25 89 ILE A N 1
ATOM 702 C CA . ILE A 1 89 ? 8.422 -14.922 -16.203 1 98.25 89 ILE A CA 1
ATOM 703 C C . ILE A 1 89 ? 8.992 -15.375 -17.547 1 98.25 89 ILE A C 1
ATOM 705 O O . ILE A 1 89 ? 10.172 -15.711 -17.656 1 98.25 89 ILE A O 1
ATOM 709 N N . GLY A 1 90 ? 8.188 -15.414 -18.562 1 98.06 90 GLY A N 1
ATOM 710 C CA . GLY A 1 90 ? 8.578 -16.031 -19.812 1 98.06 90 GLY A CA 1
ATOM 711 C C . GLY A 1 90 ? 9.547 -15.18 -20.625 1 98.06 90 GLY A C 1
ATOM 712 O O . GLY A 1 90 ? 9.969 -14.117 -20.172 1 98.06 90 GLY A O 1
ATOM 713 N N . PRO A 1 91 ? 9.891 -15.688 -21.766 1 98.12 91 PRO A N 1
ATOM 714 C CA . PRO A 1 91 ? 10.93 -15.023 -22.562 1 98.12 91 PRO A CA 1
ATOM 715 C C . PRO A 1 91 ? 10.391 -13.859 -23.391 1 98.12 91 PRO A C 1
ATOM 717 O O . PRO A 1 91 ? 11.156 -12.984 -23.812 1 98.12 91 PRO A O 1
ATOM 720 N N . TYR A 1 92 ? 9.016 -13.859 -23.609 1 96.69 92 TYR A N 1
ATOM 721 C CA . TYR A 1 92 ? 8.484 -12.883 -24.547 1 96.69 92 TYR A CA 1
ATOM 722 C C . TYR A 1 92 ? 7.473 -11.969 -23.875 1 96.69 92 TYR A C 1
ATOM 724 O O . TYR A 1 92 ? 6.824 -12.359 -22.906 1 96.69 92 TYR A O 1
ATOM 732 N N . LYS A 1 93 ? 7.414 -10.82 -24.375 1 94.19 93 LYS A N 1
ATOM 733 C CA . LYS A 1 93 ? 6.301 -9.906 -24.141 1 94.19 93 LYS A CA 1
ATOM 734 C C . LYS A 1 93 ? 5.711 -9.398 -25.453 1 94.19 93 LYS A C 1
ATOM 736 O O . LYS A 1 93 ? 6.426 -9.266 -26.453 1 94.19 93 LYS A O 1
ATOM 741 N N . TYR A 1 94 ? 4.473 -9.266 -25.5 1 93 94 TYR A N 1
ATOM 742 C CA . TYR A 1 94 ? 3.803 -8.719 -26.672 1 93 94 TYR A CA 1
ATOM 743 C C . TYR A 1 94 ? 3.119 -7.395 -26.344 1 93 94 TYR A C 1
ATOM 745 O O . TYR A 1 94 ? 2.039 -7.383 -25.75 1 93 94 TYR A O 1
ATOM 753 N N . VAL A 1 95 ? 3.73 -6.324 -26.781 1 88.44 95 VAL A N 1
ATOM 754 C CA . VAL A 1 95 ? 3.242 -4.977 -26.5 1 88.44 95 VAL A CA 1
ATOM 755 C C . VAL A 1 95 ? 3.264 -4.141 -27.781 1 88.44 95 VAL A C 1
ATOM 757 O O . VAL A 1 95 ? 4.242 -4.172 -28.531 1 88.44 95 VAL A O 1
ATOM 760 N N . ASP A 1 96 ? 2.244 -3.455 -28.047 1 88.44 96 ASP A N 1
ATOM 761 C CA . ASP A 1 96 ? 2.119 -2.539 -29.172 1 88.44 96 ASP A CA 1
ATOM 762 C C . ASP A 1 96 ? 2.41 -3.25 -30.484 1 88.44 96 ASP A C 1
ATOM 764 O O . ASP A 1 96 ? 3.154 -2.736 -31.328 1 88.44 96 ASP A O 1
ATOM 768 N N . GLY A 1 97 ? 1.994 -4.5 -30.594 1 88.5 97 GLY A N 1
ATOM 769 C CA . GLY A 1 97 ? 2.068 -5.223 -31.859 1 88.5 97 GLY A CA 1
ATOM 770 C C . GLY A 1 97 ? 3.418 -5.871 -32.094 1 88.5 97 GLY A C 1
ATOM 771 O O . GLY A 1 97 ? 3.672 -6.41 -33.188 1 88.5 97 GLY A O 1
ATOM 772 N N . THR A 1 98 ? 4.219 -5.848 -31.062 1 91.94 98 THR A N 1
ATOM 773 C CA . THR A 1 98 ? 5.559 -6.395 -31.25 1 91.94 98 THR A CA 1
ATOM 774 C C . THR A 1 98 ? 5.852 -7.477 -30.219 1 91.94 98 THR A C 1
ATOM 776 O O . THR A 1 98 ? 5.492 -7.336 -29.047 1 91.94 98 THR A O 1
ATOM 779 N N . LEU A 1 99 ? 6.484 -8.547 -30.703 1 94.12 99 LEU A N 1
ATOM 780 C CA . LEU A 1 99 ? 6.984 -9.609 -29.844 1 94.12 99 LEU A CA 1
ATOM 781 C C . LEU A 1 99 ? 8.422 -9.328 -29.422 1 94.12 99 LEU A C 1
ATOM 783 O O . LEU A 1 99 ? 9.352 -9.523 -30.203 1 94.12 99 LEU A O 1
ATOM 787 N N . ASP A 1 100 ? 8.602 -8.906 -28.188 1 94.81 100 ASP A N 1
ATOM 788 C CA . ASP A 1 100 ? 9.922 -8.547 -27.688 1 94.81 100 ASP A CA 1
ATOM 789 C C . ASP A 1 100 ? 10.391 -9.523 -26.609 1 94.81 100 ASP A C 1
ATOM 791 O O . ASP A 1 100 ? 9.586 -10.273 -26.047 1 94.81 100 ASP A O 1
ATOM 795 N N . LEU A 1 101 ? 11.68 -9.539 -26.438 1 96.25 101 LEU A N 1
ATOM 796 C CA . LEU A 1 101 ? 12.211 -10.32 -25.312 1 96.25 101 LEU A CA 1
ATOM 797 C C . LEU A 1 101 ? 11.859 -9.664 -23.984 1 96.25 101 LEU A C 1
ATOM 799 O O . LEU A 1 101 ? 11.891 -8.438 -23.859 1 96.25 101 LEU A O 1
ATOM 803 N N . MET A 1 102 ? 11.469 -10.414 -23.094 1 95.56 102 MET A N 1
ATOM 804 C CA . MET A 1 102 ? 11.125 -9.953 -21.75 1 95.56 102 MET A CA 1
ATOM 805 C C . MET A 1 102 ? 12.375 -9.633 -20.938 1 95.56 102 MET A C 1
ATOM 807 O O . MET A 1 102 ? 13.242 -10.492 -20.766 1 95.56 102 MET A O 1
ATOM 811 N N . PRO A 1 103 ? 12.383 -8.367 -20.422 1 94.44 103 PRO A N 1
ATOM 812 C CA . PRO A 1 103 ? 13.469 -8.109 -19.469 1 94.44 103 PRO A CA 1
ATOM 813 C C . PRO A 1 103 ? 13.344 -8.93 -18.188 1 94.44 103 PRO A C 1
ATOM 815 O O . PRO A 1 103 ? 12.227 -9.234 -17.75 1 94.44 103 PRO A O 1
ATOM 818 N N . TYR A 1 104 ? 14.367 -9.43 -17.578 1 96.75 104 TYR A N 1
ATOM 819 C CA . TYR A 1 104 ? 14.414 -10.195 -16.328 1 96.75 104 TYR A CA 1
ATOM 820 C C . TYR A 1 104 ? 13.664 -11.516 -16.469 1 96.75 104 TYR A C 1
ATOM 822 O O . TYR A 1 104 ? 13.047 -11.984 -15.523 1 96.75 104 TYR A O 1
ATOM 830 N N . SER A 1 105 ? 13.617 -12.031 -17.688 1 98.19 105 SER A N 1
ATOM 831 C CA . SER A 1 105 ? 13.031 -13.344 -17.938 1 98.19 105 SER A CA 1
ATOM 832 C C . SER A 1 105 ? 13.75 -14.422 -17.125 1 98.19 105 SER A C 1
ATOM 834 O O . SER A 1 105 ? 14.977 -14.406 -17.016 1 98.19 105 SER A O 1
ATOM 836 N N . TRP A 1 106 ? 12.977 -15.32 -16.578 1 98.75 106 TRP A N 1
ATOM 837 C CA . TRP A 1 106 ? 13.578 -16.469 -15.914 1 98.75 106 TRP A CA 1
ATOM 838 C C . TRP A 1 106 ? 14.305 -17.344 -16.922 1 98.75 106 TRP A C 1
ATOM 840 O O . TRP A 1 106 ? 15.242 -18.078 -16.562 1 98.75 106 TRP A O 1
ATOM 850 N N . ASN A 1 107 ? 13.953 -17.203 -18.188 1 98.62 107 ASN A N 1
ATOM 851 C CA . ASN A 1 107 ? 14.477 -18.062 -19.25 1 98.62 107 ASN A CA 1
ATOM 852 C C . ASN A 1 107 ? 15.93 -17.734 -19.578 1 98.62 107 ASN A C 1
ATOM 854 O O . ASN A 1 107 ? 16.609 -18.516 -20.234 1 98.62 107 ASN A O 1
ATOM 858 N N . GLN A 1 108 ? 16.391 -16.688 -19.078 1 97.81 108 GLN A N 1
ATOM 859 C CA . GLN A 1 108 ? 17.781 -16.344 -19.328 1 97.81 108 GLN A CA 1
ATOM 860 C C . GLN A 1 108 ? 18.719 -17.422 -18.781 1 97.81 108 GLN A C 1
ATOM 862 O O . GLN A 1 108 ? 19.719 -17.734 -19.422 1 97.81 108 GLN A O 1
ATOM 867 N N . ASN A 1 109 ? 18.266 -18 -17.641 1 97.5 109 ASN A N 1
ATOM 868 C CA . ASN A 1 109 ? 19.172 -18.938 -16.984 1 97.5 109 ASN A CA 1
ATOM 869 C C . ASN A 1 109 ? 18.5 -20.297 -16.766 1 97.5 109 ASN A C 1
ATOM 871 O O . ASN A 1 109 ? 19.172 -21.266 -16.406 1 97.5 109 ASN A O 1
ATOM 875 N N . TYR A 1 110 ? 17.25 -20.359 -17.047 1 98.62 110 TYR A N 1
ATOM 876 C CA . TYR A 1 110 ? 16.516 -21.578 -16.766 1 98.62 110 TYR A CA 1
ATOM 877 C C . TYR A 1 110 ? 15.711 -22.031 -17.969 1 98.62 110 TYR A C 1
ATOM 879 O O . TYR A 1 110 ? 15.289 -21.203 -18.781 1 98.62 110 TYR A O 1
ATOM 887 N N . SER A 1 111 ? 15.562 -23.344 -18.141 1 98.75 111 SER A N 1
ATOM 888 C CA . SER A 1 111 ? 14.562 -23.859 -19.078 1 98.75 111 SER A CA 1
ATOM 889 C C . SER A 1 111 ? 13.156 -23.719 -18.516 1 98.75 111 SER A C 1
ATOM 891 O O . SER A 1 111 ? 12.938 -23.906 -17.312 1 98.75 111 SER A O 1
ATOM 893 N N . LEU A 1 112 ? 12.258 -23.312 -19.375 1 98.88 112 LEU A N 1
ATOM 894 C CA . LEU A 1 112 ? 10.891 -23.078 -18.906 1 98.88 112 LEU A CA 1
ATOM 895 C C . LEU A 1 112 ? 9.898 -23.922 -19.719 1 98.88 112 LEU A C 1
ATOM 897 O O . LEU A 1 112 ? 10.031 -24.062 -20.938 1 98.88 112 LEU A O 1
ATOM 901 N N . ILE A 1 113 ? 8.984 -24.469 -19.047 1 98.94 113 ILE A N 1
ATOM 902 C CA . ILE A 1 113 ? 7.844 -25.094 -19.719 1 98.94 113 ILE A CA 1
ATOM 903 C C . ILE A 1 113 ? 6.543 -24.547 -19.141 1 98.94 113 ILE A C 1
ATOM 905 O O . ILE A 1 113 ? 6.402 -24.406 -17.922 1 98.94 113 ILE A O 1
ATOM 909 N N . PHE A 1 114 ? 5.68 -24.125 -20.016 1 98.88 114 PHE A N 1
ATOM 910 C CA . PHE A 1 114 ? 4.34 -23.656 -19.688 1 98.88 114 PHE A CA 1
ATOM 911 C C . PHE A 1 114 ? 3.285 -24.656 -20.141 1 98.88 114 PHE A C 1
ATOM 913 O O . PHE A 1 114 ? 3.293 -25.094 -21.297 1 98.88 114 PHE A O 1
ATOM 920 N N . ILE A 1 115 ? 2.395 -25.016 -19.25 1 98.88 115 ILE A N 1
ATOM 921 C CA . ILE A 1 115 ? 1.33 -25.938 -19.625 1 98.88 115 ILE A CA 1
ATOM 922 C C . ILE A 1 115 ? -0.029 -25.312 -19.344 1 98.88 115 ILE A C 1
ATOM 924 O O . ILE A 1 115 ? -0.286 -24.844 -18.219 1 98.88 115 ILE A O 1
ATOM 928 N N . ASP A 1 116 ? -0.85 -25.219 -20.375 1 98.5 116 ASP A N 1
ATOM 929 C CA . ASP A 1 116 ? -2.242 -24.828 -20.172 1 98.5 116 ASP A CA 1
ATOM 930 C C . ASP A 1 116 ? -3.006 -25.906 -19.391 1 98.5 116 ASP A C 1
ATOM 932 O O . ASP A 1 116 ? -3.461 -26.891 -19.984 1 98.5 116 ASP A O 1
ATOM 936 N N . ASN A 1 117 ? -3.086 -25.672 -18.203 1 97.88 117 ASN A N 1
ATOM 937 C CA . ASN A 1 117 ? -3.668 -26.625 -17.25 1 97.88 117 ASN A CA 1
ATOM 938 C C . ASN A 1 117 ? -4.801 -25.984 -16.453 1 97.88 117 ASN A C 1
ATOM 940 O O . ASN A 1 117 ? -4.707 -24.828 -16.062 1 97.88 117 ASN A O 1
ATOM 944 N N . PRO A 1 118 ? -5.902 -26.828 -16.234 1 98.06 118 PRO A N 1
ATOM 945 C CA . PRO A 1 118 ? -6.227 -28.203 -16.625 1 98.06 118 PRO A CA 1
ATOM 946 C C . PRO A 1 118 ? -6.793 -28.297 -18.047 1 98.06 118 PRO A C 1
ATOM 948 O O . PRO A 1 118 ? -6.781 -27.312 -18.781 1 98.06 118 PRO A O 1
ATOM 951 N N . VAL A 1 119 ? -7.137 -29.531 -18.422 1 98.06 119 VAL A N 1
ATOM 952 C CA . VAL A 1 119 ? -7.762 -29.766 -19.719 1 98.06 119 VAL A CA 1
ATOM 953 C C . VAL A 1 119 ? -8.898 -28.766 -19.922 1 98.06 119 VAL A C 1
ATOM 955 O O . VAL A 1 119 ? -9.727 -28.562 -19.031 1 98.06 119 VAL A O 1
ATOM 958 N N . GLY A 1 120 ? -8.867 -28.062 -21.078 1 97.5 120 GLY A N 1
ATOM 959 C CA . GLY A 1 120 ? -9.852 -27.047 -21.406 1 97.5 120 GLY A CA 1
ATOM 960 C C . GLY A 1 120 ? -9.336 -25.641 -21.203 1 97.5 120 GLY A C 1
ATOM 961 O O . GLY A 1 120 ? -10 -24.672 -21.594 1 97.5 120 GLY A O 1
ATOM 962 N N . THR A 1 121 ? -8.164 -25.453 -20.688 1 97.88 121 THR A N 1
ATOM 963 C CA . THR A 1 121 ? -7.562 -24.156 -20.406 1 97.88 121 THR A CA 1
ATOM 964 C C . THR A 1 121 ? -6.676 -23.719 -21.578 1 97.88 121 THR A C 1
ATOM 966 O O . THR A 1 121 ? -5.859 -24.5 -22.062 1 97.88 121 THR A O 1
ATOM 969 N N . GLY A 1 122 ? -6.785 -22.422 -21.922 1 97.38 122 GLY A N 1
ATOM 970 C CA . GLY A 1 122 ? -5.984 -21.953 -23.047 1 97.38 122 GLY A CA 1
ATOM 971 C C . GLY A 1 122 ? -6.234 -22.734 -24.328 1 97.38 122 GLY A C 1
ATOM 972 O O . GLY A 1 122 ? -7.371 -22.844 -24.797 1 97.38 122 GLY A O 1
ATOM 973 N N . PHE A 1 123 ? -5.16 -23.359 -24.797 1 98.06 123 PHE A N 1
ATOM 974 C CA . PHE A 1 123 ? -5.285 -24.141 -26.016 1 98.06 123 PHE A CA 1
ATOM 975 C C . PHE A 1 123 ? -5.559 -25.609 -25.703 1 98.06 123 PHE A C 1
ATOM 977 O O . PHE A 1 123 ? -5.855 -26.391 -26.609 1 98.06 123 PHE A O 1
ATOM 984 N N . SER A 1 124 ? -5.41 -26.016 -24.469 1 98.44 124 SER A N 1
ATOM 985 C CA . SER A 1 124 ? -5.734 -27.391 -24.125 1 98.44 124 SER A CA 1
ATOM 986 C C . SER A 1 124 ? -7.203 -27.703 -24.391 1 98.44 124 SER A C 1
ATOM 988 O O . SER A 1 124 ? -8.055 -26.812 -24.297 1 98.44 124 SER A O 1
ATOM 990 N N . PHE A 1 125 ? -7.473 -29 -24.703 1 97.5 125 PHE A N 1
ATOM 991 C CA . PHE A 1 125 ? -8.844 -29.266 -25.125 1 97.5 125 PHE A CA 1
ATOM 992 C C . PHE A 1 125 ? -9.234 -30.703 -24.828 1 97.5 125 PHE A C 1
ATOM 994 O O . PHE A 1 125 ? -8.383 -31.531 -24.5 1 97.5 125 PHE A O 1
ATOM 1001 N N . THR A 1 126 ? -10.469 -30.953 -24.844 1 97.69 126 THR A N 1
ATOM 1002 C CA . THR A 1 126 ? -11.094 -32.281 -24.812 1 97.69 126 THR A CA 1
ATOM 1003 C C . THR A 1 126 ? -12.312 -32.312 -25.719 1 97.69 126 THR A C 1
ATOM 1005 O O . THR A 1 126 ? -12.891 -31.266 -26.047 1 97.69 126 THR A O 1
ATOM 1008 N N . ASP A 1 127 ? -12.688 -33.5 -26.188 1 96.69 127 ASP A N 1
ATOM 1009 C CA . ASP A 1 127 ? -13.82 -33.625 -27.094 1 96.69 127 ASP A CA 1
ATOM 1010 C C . ASP A 1 127 ? -15.086 -34 -26.328 1 96.69 127 ASP A C 1
ATOM 1012 O O . ASP A 1 127 ? -16.156 -34.156 -26.922 1 96.69 127 ASP A O 1
ATOM 1016 N N . SER A 1 128 ? -14.898 -34.156 -25 1 96.56 128 SER A N 1
ATOM 1017 C CA . SER A 1 128 ? -16.031 -34.594 -24.203 1 96.56 128 SER A CA 1
ATOM 1018 C C . SER A 1 128 ? -16.125 -33.781 -22.906 1 96.56 128 SER A C 1
ATOM 1020 O O . SER A 1 128 ? -15.117 -33.469 -22.297 1 96.56 128 SER A O 1
ATOM 1022 N N . ASP A 1 129 ? -17.375 -33.594 -22.516 1 96.56 129 ASP A N 1
ATOM 1023 C CA . ASP A 1 129 ? -17.609 -32.906 -21.234 1 96.56 129 ASP A CA 1
ATOM 1024 C C . ASP A 1 129 ? -16.953 -33.656 -20.078 1 96.56 129 ASP A C 1
ATOM 1026 O O . ASP A 1 129 ? -16.453 -33.062 -19.141 1 96.56 129 ASP A O 1
ATOM 1030 N N . GLU A 1 130 ? -16.891 -34.969 -20.156 1 96.19 130 GLU A N 1
ATOM 1031 C CA . GLU A 1 130 ? -16.328 -35.812 -19.109 1 96.19 130 GLU A CA 1
ATOM 1032 C C . GLU A 1 130 ? -14.812 -35.688 -19.062 1 96.19 130 GLU A C 1
ATOM 1034 O O . GLU A 1 130 ? -14.18 -36.125 -18.094 1 96.19 130 GLU A O 1
ATOM 1039 N N . GLY A 1 131 ? -14.266 -35.125 -20.062 1 97.06 131 GLY A N 1
ATOM 1040 C CA . GLY A 1 131 ? -12.82 -34.969 -20.125 1 97.06 131 GLY A CA 1
ATOM 1041 C C . GLY A 1 131 ? -12.297 -33.844 -19.266 1 97.06 131 GLY A C 1
ATOM 1042 O O . GLY A 1 131 ? -11.102 -33.781 -18.969 1 97.06 131 GLY A O 1
ATOM 1043 N N . TYR A 1 132 ? -13.242 -32.938 -18.875 1 96.94 132 TYR A N 1
ATOM 1044 C CA . TYR A 1 132 ? -12.852 -31.859 -17.984 1 96.94 132 TYR A CA 1
ATOM 1045 C C . TYR A 1 132 ? -12.586 -32.375 -16.578 1 96.94 132 TYR A C 1
ATOM 1047 O O . TYR A 1 132 ? -13.289 -33.281 -16.094 1 96.94 132 TYR A O 1
ATOM 1055 N N . CYS A 1 133 ? -11.562 -31.844 -15.961 1 97.38 133 CYS A N 1
ATOM 1056 C CA . CYS A 1 133 ? -11.273 -32.219 -14.578 1 97.38 133 CYS A CA 1
ATOM 1057 C C . CYS A 1 133 ? -12.234 -31.547 -13.617 1 97.38 133 CYS A C 1
ATOM 1059 O O . CYS A 1 133 ? -12.617 -30.391 -13.82 1 97.38 133 CYS A O 1
ATOM 1061 N N . THR A 1 134 ? -12.602 -32.219 -12.57 1 95.88 134 THR A N 1
ATOM 1062 C CA . THR A 1 134 ? -13.461 -31.656 -11.531 1 95.88 134 THR A CA 1
ATOM 1063 C C . THR A 1 134 ? -12.781 -31.719 -10.172 1 95.88 134 THR A C 1
ATOM 1065 O O . THR A 1 134 ? -13.391 -31.359 -9.156 1 95.88 134 THR A O 1
ATOM 1068 N N . SER A 1 135 ? -11.531 -32.188 -10.133 1 95.56 135 SER A N 1
ATOM 1069 C CA . SER A 1 135 ? -10.789 -32.281 -8.875 1 95.56 135 SER A CA 1
ATOM 1070 C C . SER A 1 135 ? -9.289 -32.156 -9.102 1 95.56 135 SER A C 1
ATOM 1072 O O . SER A 1 135 ? -8.797 -32.344 -10.219 1 95.56 135 SER A O 1
ATOM 1074 N N . GLN A 1 136 ? -8.625 -31.859 -8.016 1 96.69 136 GLN A N 1
ATOM 1075 C CA . GLN A 1 136 ? -7.172 -31.719 -8.086 1 96.69 136 GLN A CA 1
ATOM 1076 C C . GLN A 1 136 ? -6.496 -33.062 -8.344 1 96.69 136 GLN A C 1
ATOM 1078 O O . GLN A 1 136 ? -5.426 -33.125 -8.953 1 96.69 136 GLN A O 1
ATOM 1083 N N . LYS A 1 137 ? -7.082 -34.094 -7.918 1 96.69 137 LYS A N 1
ATOM 1084 C CA . LYS A 1 137 ? -6.531 -35.438 -8.172 1 96.69 137 LYS A CA 1
ATOM 1085 C C . LYS A 1 137 ? -6.461 -35.719 -9.672 1 96.69 137 LYS A C 1
ATOM 1087 O O . LYS A 1 137 ? -5.461 -36.25 -10.164 1 96.69 137 LYS A O 1
ATOM 1092 N N . GLN A 1 138 ? -7.52 -35.375 -10.344 1 97.81 138 GLN A N 1
ATOM 1093 C CA . GLN A 1 138 ? -7.535 -35.562 -11.789 1 97.81 138 GLN A CA 1
ATOM 1094 C C . GLN A 1 138 ? -6.5 -34.656 -12.461 1 97.81 138 GLN A C 1
ATOM 1096 O O . GLN A 1 138 ? -5.812 -35.094 -13.398 1 97.81 138 GLN A O 1
ATOM 1101 N N . ILE A 1 139 ? -6.453 -33.469 -11.969 1 98.38 139 ILE A N 1
ATOM 1102 C CA . ILE A 1 139 ? -5.512 -32.5 -12.531 1 98.38 139 ILE A CA 1
ATOM 1103 C C . ILE A 1 139 ? -4.082 -33 -12.344 1 98.38 139 ILE A C 1
ATOM 1105 O O . ILE A 1 139 ? -3.277 -32.969 -13.273 1 98.38 139 ILE A O 1
ATOM 1109 N N . ALA A 1 140 ? -3.783 -33.5 -11.164 1 98.62 140 ALA A N 1
ATOM 1110 C CA . ALA A 1 140 ? -2.455 -34.031 -10.867 1 98.62 140 ALA A CA 1
ATOM 1111 C C . ALA A 1 140 ? -2.129 -35.219 -11.773 1 98.62 140 ALA A C 1
ATOM 1113 O O . ALA A 1 140 ? -1.001 -35.344 -12.258 1 98.62 140 ALA A O 1
ATOM 1114 N N . ASP A 1 141 ? -3.09 -36.031 -12 1 98.62 141 ASP A N 1
ATOM 1115 C CA . ASP A 1 141 ? -2.9 -37.188 -12.867 1 98.62 141 ASP A CA 1
ATOM 1116 C C . ASP A 1 141 ? -2.596 -36.781 -14.297 1 98.62 141 ASP A C 1
ATOM 1118 O O . ASP A 1 141 ? -1.677 -37.281 -14.93 1 98.62 141 ASP A O 1
ATOM 1122 N N . HIS A 1 142 ? -3.408 -35.875 -14.797 1 98.81 142 HIS A N 1
ATOM 1123 C CA . HIS A 1 142 ? -3.193 -35.344 -16.141 1 98.81 142 HIS A CA 1
ATOM 1124 C C . HIS A 1 142 ? -1.808 -34.75 -16.281 1 98.81 142 HIS A C 1
ATOM 1126 O O . HIS A 1 142 ? -1.092 -35 -17.25 1 98.81 142 HIS A O 1
ATOM 1132 N N . LEU A 1 143 ? -1.454 -33.938 -15.352 1 98.94 143 LEU A N 1
ATOM 1133 C CA . LEU A 1 143 ? -0.163 -33.25 -15.398 1 98.94 143 LEU A CA 1
ATOM 1134 C C . LEU A 1 143 ? 0.982 -34.25 -15.305 1 98.94 143 LEU A C 1
ATOM 1136 O O . LEU A 1 143 ? 1.995 -34.125 -15.992 1 98.94 143 LEU A O 1
ATOM 1140 N N . TYR A 1 144 ? 0.851 -35.219 -14.422 1 98.88 144 TYR A N 1
ATOM 1141 C CA . TYR A 1 144 ? 1.87 -36.25 -14.297 1 98.88 144 TYR A CA 1
ATOM 1142 C C . TYR A 1 144 ? 2.074 -36.969 -15.625 1 98.88 144 TYR A C 1
ATOM 1144 O O . TYR A 1 144 ? 3.207 -37.156 -16.078 1 98.88 144 TYR A O 1
ATOM 1152 N N . LYS A 1 145 ? 0.982 -37.375 -16.281 1 98.69 145 LYS A N 1
ATOM 1153 C CA . LYS A 1 145 ? 1.055 -38.062 -17.562 1 98.69 145 LYS A CA 1
ATOM 1154 C C . LYS A 1 145 ? 1.698 -37.188 -18.625 1 98.69 145 LYS A C 1
ATOM 1156 O O . LYS A 1 145 ? 2.482 -37.656 -19.453 1 98.69 145 LYS A O 1
ATOM 1161 N N . ALA A 1 146 ? 1.333 -35.969 -18.594 1 98.88 146 ALA A N 1
ATOM 1162 C CA . ALA A 1 146 ? 1.936 -35.031 -19.531 1 98.88 146 ALA A CA 1
ATOM 1163 C C . ALA A 1 146 ? 3.441 -34.906 -19.312 1 98.88 146 ALA A C 1
ATOM 1165 O O . ALA A 1 146 ? 4.215 -34.906 -20.266 1 98.88 146 ALA A O 1
ATOM 1166 N N . LEU A 1 147 ? 3.875 -34.844 -18.047 1 98.94 147 LEU A N 1
ATOM 1167 C CA . LEU A 1 147 ? 5.293 -34.688 -17.734 1 98.94 147 LEU A CA 1
ATOM 1168 C C . LEU A 1 147 ? 6.07 -35.938 -18.141 1 98.94 147 LEU A C 1
ATOM 1170 O O . LEU A 1 147 ? 7.195 -35.844 -18.641 1 98.94 147 LEU A O 1
ATOM 1174 N N . ILE A 1 148 ? 5.492 -37.125 -17.938 1 98.62 148 ILE A N 1
ATOM 1175 C CA . ILE A 1 148 ? 6.145 -38.344 -18.375 1 98.62 148 ILE A CA 1
ATOM 1176 C C . ILE A 1 148 ? 6.367 -38.312 -19.875 1 98.62 148 ILE A C 1
ATOM 1178 O O . ILE A 1 148 ? 7.457 -38.625 -20.359 1 98.62 148 ILE A O 1
ATOM 1182 N N . GLN A 1 149 ? 5.352 -37.938 -20.609 1 98.69 149 GLN A N 1
ATOM 1183 C CA . GLN A 1 149 ? 5.473 -37.812 -22.062 1 98.69 149 GLN A CA 1
ATOM 1184 C C . GLN A 1 149 ? 6.504 -36.781 -22.453 1 98.69 149 GLN A C 1
ATOM 1186 O O . GLN A 1 149 ? 7.297 -36.969 -23.375 1 98.69 149 GLN A O 1
ATOM 1191 N N . PHE A 1 150 ? 6.484 -35.656 -21.766 1 98.88 150 PHE A N 1
ATOM 1192 C CA . PHE A 1 150 ? 7.398 -34.531 -22.062 1 98.88 150 PHE A CA 1
ATOM 1193 C C . PHE A 1 150 ? 8.844 -34.969 -21.875 1 98.88 150 PHE A C 1
ATOM 1195 O O . PHE A 1 150 ? 9.695 -34.719 -22.734 1 98.88 150 PHE A O 1
ATOM 1202 N N . PHE A 1 151 ? 9.133 -35.625 -20.75 1 98.69 151 PHE A N 1
ATOM 1203 C CA . PHE A 1 151 ? 10.5 -36.062 -20.469 1 98.69 151 PHE A CA 1
ATOM 1204 C C . PHE A 1 151 ? 10.906 -37.188 -21.406 1 98.69 151 PHE A C 1
ATOM 1206 O O . PHE A 1 151 ? 12.094 -37.406 -21.672 1 98.69 151 PHE A O 1
ATOM 1213 N N . THR A 1 152 ? 9.93 -37.938 -21.906 1 98.38 152 THR A N 1
ATOM 1214 C CA . THR A 1 152 ? 10.227 -38.938 -22.953 1 98.38 152 THR A CA 1
ATOM 1215 C C . THR A 1 152 ? 10.586 -38.219 -24.266 1 98.38 152 THR A C 1
ATOM 1217 O O . THR A 1 152 ? 11.492 -38.656 -24.969 1 98.38 152 THR A O 1
ATOM 1220 N N . LEU A 1 153 ? 9.891 -37.219 -24.531 1 98.5 153 LEU A N 1
ATOM 1221 C CA . LEU A 1 153 ? 10.109 -36.438 -25.75 1 98.5 153 LEU A CA 1
ATOM 1222 C C . LEU A 1 153 ? 11.453 -35.75 -25.703 1 98.5 153 LEU A C 1
ATOM 1224 O O . LEU A 1 153 ? 12.117 -35.594 -26.734 1 98.5 153 LEU A O 1
ATOM 1228 N N . PHE A 1 154 ? 11.836 -35.25 -24.531 1 98.19 154 PHE A N 1
ATOM 1229 C CA . PHE A 1 154 ? 13.102 -34.562 -24.312 1 98.19 154 PHE A CA 1
ATOM 1230 C C . PHE A 1 154 ? 13.93 -35.281 -23.25 1 98.19 154 PHE A C 1
ATOM 1232 O O . PHE A 1 154 ? 14.109 -34.75 -22.141 1 98.19 154 PHE A O 1
ATOM 1239 N N . PRO A 1 155 ? 14.523 -36.344 -23.594 1 96.69 155 PRO A N 1
ATOM 1240 C CA . PRO A 1 155 ? 15.188 -37.188 -22.594 1 96.69 155 PRO A CA 1
ATOM 1241 C C . PRO A 1 155 ? 16.359 -36.469 -21.906 1 96.69 155 PRO A C 1
ATOM 1243 O O . PRO A 1 155 ? 16.688 -36.781 -20.75 1 96.69 155 PRO A O 1
ATOM 1246 N N . ASP A 1 156 ? 16.984 -35.5 -22.531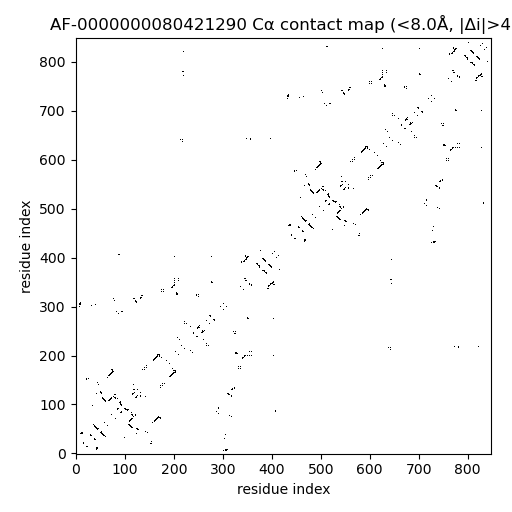 1 95.88 156 ASP A N 1
ATOM 1247 C CA . ASP A 1 156 ? 18.109 -34.781 -21.953 1 95.88 156 ASP A CA 1
ATOM 1248 C C . ASP A 1 156 ? 17.656 -33.938 -20.75 1 95.88 156 ASP A C 1
ATOM 1250 O O . ASP A 1 156 ? 18.5 -33.5 -19.953 1 95.88 156 ASP A O 1
ATOM 1254 N N . LEU A 1 157 ? 16.391 -33.75 -20.594 1 97.56 157 LEU A N 1
ATOM 1255 C CA . LEU A 1 157 ? 15.859 -32.938 -19.5 1 97.56 157 LEU A CA 1
ATOM 1256 C C . LEU A 1 157 ? 15.57 -33.781 -18.266 1 97.56 157 LEU A C 1
ATOM 1258 O O . LEU A 1 157 ? 15.203 -33.25 -17.219 1 97.56 157 LEU A O 1
ATOM 1262 N N . GLN A 1 158 ? 15.766 -35.062 -18.312 1 95.69 158 GLN A N 1
ATOM 1263 C CA . GLN A 1 158 ? 15.5 -35.938 -17.188 1 95.69 158 GLN A CA 1
ATOM 1264 C C . GLN A 1 158 ? 16.531 -35.719 -16.078 1 95.69 158 GLN A C 1
ATOM 1266 O O . GLN A 1 158 ? 16.219 -35.875 -14.898 1 95.69 158 GLN A O 1
ATOM 1271 N N . GLY A 1 159 ? 17.719 -35.406 -16.422 1 95.75 159 GLY A N 1
ATOM 1272 C CA . GLY A 1 159 ? 18.828 -35.25 -15.477 1 95.75 159 GLY A CA 1
ATOM 1273 C C . GLY A 1 159 ? 18.766 -33.938 -14.695 1 95.75 159 GLY A C 1
ATOM 1274 O O . GLY A 1 159 ? 18.828 -33.938 -13.469 1 95.75 159 GLY A O 1
ATOM 1275 N N . PRO A 1 160 ? 18.594 -32.844 -15.344 1 98.06 160 PRO A N 1
ATOM 1276 C CA . PRO A 1 160 ? 18.562 -31.547 -14.68 1 98.06 160 PRO A CA 1
ATOM 1277 C C . PRO A 1 160 ? 17.484 -31.469 -13.594 1 98.06 160 PRO A C 1
ATOM 1279 O O . PRO A 1 160 ? 16.469 -32.156 -13.68 1 98.06 160 PRO A O 1
ATOM 1282 N N . PRO A 1 161 ? 17.797 -30.656 -12.523 1 98.44 161 PRO A N 1
ATOM 1283 C CA . PRO A 1 161 ? 16.781 -30.453 -11.492 1 98.44 161 PRO A CA 1
ATOM 1284 C C . PRO A 1 161 ? 15.477 -29.875 -12.047 1 98.44 161 PRO A C 1
ATOM 1286 O O . PRO A 1 161 ? 15.508 -29 -12.906 1 98.44 161 PRO A O 1
ATOM 1289 N N . PHE A 1 162 ? 14.406 -30.391 -11.539 1 98.88 162 PHE A N 1
ATOM 1290 C CA . PHE A 1 162 ? 13.086 -29.969 -11.969 1 98.88 162 PHE A CA 1
ATOM 1291 C C . PHE A 1 162 ? 12.344 -29.266 -10.836 1 98.88 162 PHE A C 1
ATOM 1293 O O . PHE A 1 162 ? 12.367 -29.719 -9.695 1 98.88 162 PHE A O 1
ATOM 1300 N N . TYR A 1 163 ? 11.766 -28.109 -11.086 1 98.94 163 TYR A N 1
ATOM 1301 C CA . TYR A 1 163 ? 10.984 -27.328 -10.125 1 98.94 163 TYR A CA 1
ATOM 1302 C C . TYR A 1 163 ? 9.594 -27.016 -10.68 1 98.94 163 TYR A C 1
ATOM 1304 O O . TYR A 1 163 ? 9.438 -26.812 -11.891 1 98.94 163 TYR A O 1
ATOM 1312 N N . ILE A 1 164 ? 8.617 -27.031 -9.836 1 98.94 164 ILE A N 1
ATOM 1313 C CA . ILE A 1 164 ? 7.266 -26.625 -10.211 1 98.94 164 ILE A CA 1
ATOM 1314 C C . ILE A 1 164 ? 6.934 -25.266 -9.578 1 98.94 164 ILE A C 1
ATOM 1316 O O . ILE A 1 164 ? 7.043 -25.109 -8.359 1 98.94 164 ILE A O 1
ATOM 1320 N N . THR A 1 165 ? 6.566 -24.297 -10.375 1 98.94 165 THR A N 1
ATOM 1321 C CA . THR A 1 165 ? 6.234 -22.953 -9.906 1 98.94 165 THR A CA 1
ATOM 1322 C C . THR A 1 165 ? 4.898 -22.5 -10.477 1 98.94 165 THR A C 1
ATOM 1324 O O . THR A 1 165 ? 4.359 -23.125 -11.391 1 98.94 165 THR A O 1
ATOM 1327 N N . GLY A 1 166 ? 4.383 -21.5 -9.961 1 98.69 166 GLY A N 1
ATOM 1328 C CA . GLY A 1 166 ? 3.102 -20.938 -10.359 1 98.69 166 GLY A CA 1
ATOM 1329 C C . GLY A 1 166 ? 2.533 -19.969 -9.328 1 98.69 166 GLY A C 1
ATOM 1330 O O . GLY A 1 166 ? 3.25 -19.516 -8.445 1 98.69 166 GLY A O 1
ATOM 1331 N N . GLU A 1 167 ? 1.275 -19.594 -9.539 1 97.38 167 GLU A N 1
ATOM 1332 C CA . GLU A 1 167 ? 0.719 -18.594 -8.641 1 97.38 167 GLU A CA 1
ATOM 1333 C C . GLU A 1 167 ? -0.785 -18.781 -8.461 1 97.38 167 GLU A C 1
ATOM 1335 O O . GLU A 1 167 ? -1.425 -19.469 -9.25 1 97.38 167 GLU A O 1
ATOM 1340 N N . SER A 1 168 ? -1.337 -18.172 -7.426 1 96.5 168 SER A N 1
ATOM 1341 C CA . SER A 1 168 ? -2.777 -18.094 -7.199 1 96.5 168 SER A CA 1
ATOM 1342 C C . SER A 1 168 ? -3.369 -19.484 -6.969 1 96.5 168 SER A C 1
ATOM 1344 O O . SER A 1 168 ? -2.891 -20.234 -6.117 1 96.5 168 SER A O 1
ATOM 1346 N N . TYR A 1 169 ? -4.34 -19.875 -7.762 1 96.38 169 TYR A N 1
ATOM 1347 C CA . TYR A 1 169 ? -4.992 -21.156 -7.574 1 96.38 169 TYR A CA 1
ATOM 1348 C C . TYR A 1 169 ? -4.02 -22.312 -7.82 1 96.38 169 TYR A C 1
ATOM 1350 O O . TYR A 1 169 ? -4.258 -23.438 -7.387 1 96.38 169 TYR A O 1
ATOM 1358 N N . ALA A 1 170 ? -2.9 -22.016 -8.461 1 97.94 170 ALA A N 1
ATOM 1359 C CA . ALA A 1 170 ? -1.872 -23.047 -8.617 1 97.94 170 ALA A CA 1
ATOM 1360 C C . ALA A 1 170 ? -1.33 -23.484 -7.266 1 97.94 170 ALA A C 1
ATOM 1362 O O . ALA A 1 170 ? -0.622 -24.484 -7.172 1 97.94 170 ALA A O 1
ATOM 1363 N N . GLY A 1 171 ? -1.682 -22.766 -6.285 1 98 171 GLY A N 1
ATOM 1364 C CA . GLY A 1 171 ? -1.433 -23.234 -4.926 1 98 171 GLY A CA 1
ATOM 1365 C C . GLY A 1 171 ? -2.066 -24.578 -4.625 1 98 171 GLY A C 1
ATOM 1366 O O . GLY A 1 171 ? -1.728 -25.219 -3.631 1 98 171 GLY A O 1
ATOM 1367 N N . LYS A 1 172 ? -2.916 -25.016 -5.469 1 97.56 172 LYS A N 1
ATOM 1368 C CA . LYS A 1 172 ? -3.484 -26.359 -5.371 1 97.56 172 LYS A CA 1
ATOM 1369 C C . LYS A 1 172 ? -2.904 -27.281 -6.441 1 97.56 172 LYS A C 1
ATOM 1371 O O . LYS A 1 172 ? -2.627 -28.453 -6.176 1 97.56 172 LYS A O 1
ATOM 1376 N N . HIS A 1 173 ? -2.676 -26.719 -7.641 1 98.38 173 HIS A N 1
ATOM 1377 C CA . HIS A 1 173 ? -2.098 -27.5 -8.727 1 98.38 173 HIS A CA 1
ATOM 1378 C C . HIS A 1 173 ? -0.718 -28.031 -8.352 1 98.38 173 HIS A C 1
ATOM 1380 O O . HIS A 1 173 ? -0.424 -29.219 -8.562 1 98.38 173 HIS A O 1
ATOM 1386 N N . ILE A 1 174 ? 0.048 -27.156 -7.797 1 98.88 174 ILE A N 1
ATOM 1387 C CA . ILE A 1 174 ? 1.472 -27.406 -7.605 1 98.88 174 ILE A CA 1
ATOM 1388 C C . ILE A 1 174 ? 1.663 -28.469 -6.527 1 98.88 174 ILE A C 1
ATOM 1390 O O . ILE A 1 174 ? 2.299 -29.5 -6.766 1 98.88 174 ILE A O 1
ATOM 1394 N N . PRO A 1 175 ? 1.092 -28.312 -5.371 1 98.56 175 PRO A N 1
ATOM 1395 C CA . PRO A 1 175 ? 1.304 -29.359 -4.371 1 98.56 175 PRO A CA 1
ATOM 1396 C C . PRO A 1 175 ? 0.683 -30.703 -4.777 1 98.56 175 PRO A C 1
ATOM 1398 O O . PRO A 1 175 ? 1.235 -31.75 -4.473 1 98.56 175 PRO A O 1
ATOM 1401 N N . SER A 1 176 ? -0.47 -30.688 -5.43 1 98.5 176 SER A N 1
ATOM 1402 C CA . SER A 1 176 ? -1.08 -31.953 -5.832 1 98.5 176 SER A CA 1
ATOM 1403 C C . SER A 1 176 ? -0.211 -32.688 -6.848 1 98.5 176 SER A C 1
ATOM 1405 O O . SER A 1 176 ? -0.049 -33.906 -6.77 1 98.5 176 SER A O 1
ATOM 1407 N N . LEU A 1 177 ? 0.354 -31.953 -7.789 1 98.88 177 LEU A N 1
ATOM 1408 C CA . LEU A 1 177 ? 1.25 -32.562 -8.773 1 98.88 177 LEU A CA 1
ATOM 1409 C C . LEU A 1 177 ? 2.525 -33.062 -8.102 1 98.88 177 LEU A C 1
ATOM 1411 O O . LEU A 1 177 ? 2.973 -34.188 -8.375 1 98.88 177 LEU A O 1
ATOM 1415 N N . ALA A 1 178 ? 3.104 -32.25 -7.277 1 98.94 178 ALA A N 1
ATOM 1416 C CA . ALA A 1 178 ? 4.332 -32.625 -6.598 1 98.94 178 ALA A CA 1
ATOM 1417 C C . ALA A 1 178 ? 4.121 -33.875 -5.766 1 98.94 178 ALA A C 1
ATOM 1419 O O . ALA A 1 178 ? 4.969 -34.781 -5.758 1 98.94 178 ALA A O 1
ATOM 1420 N N . TYR A 1 179 ? 3.045 -33.906 -5.074 1 98.69 179 TYR A N 1
ATOM 1421 C CA . TYR A 1 179 ? 2.701 -35.062 -4.273 1 98.69 179 TYR A CA 1
ATOM 1422 C C . TYR A 1 179 ? 2.551 -36.312 -5.148 1 98.69 179 TYR A C 1
ATOM 1424 O O . TYR A 1 179 ? 3.025 -37.375 -4.789 1 98.69 179 TYR A O 1
ATOM 1432 N N . GLU A 1 180 ? 1.888 -36.188 -6.27 1 98.69 180 GLU A N 1
ATOM 1433 C CA . GLU A 1 180 ? 1.706 -37.312 -7.199 1 98.69 180 GLU A CA 1
ATOM 1434 C C . GLU A 1 180 ? 3.047 -37.812 -7.719 1 98.69 180 GLU A C 1
ATOM 1436 O O . GLU A 1 180 ? 3.256 -39.031 -7.824 1 98.69 180 GLU A O 1
ATOM 1441 N N . ILE A 1 181 ? 3.912 -36.875 -8.047 1 98.88 181 ILE A N 1
ATOM 1442 C CA . ILE A 1 181 ? 5.246 -37.25 -8.508 1 98.88 181 ILE A CA 1
ATOM 1443 C C . ILE A 1 181 ? 5.977 -38.031 -7.406 1 98.88 181 ILE A C 1
ATOM 1445 O O . ILE A 1 181 ? 6.57 -39.062 -7.66 1 98.88 181 ILE A O 1
ATOM 1449 N N . ASP A 1 182 ? 5.957 -37.469 -6.246 1 98.62 182 ASP A N 1
ATOM 1450 C CA . ASP A 1 182 ? 6.609 -38.125 -5.102 1 98.62 182 ASP A CA 1
ATOM 1451 C C . ASP A 1 182 ? 6.113 -39.531 -4.902 1 98.62 182 ASP A C 1
ATOM 1453 O O . ASP A 1 182 ? 6.902 -40.438 -4.641 1 98.62 182 ASP A O 1
ATOM 1457 N N . LYS A 1 183 ? 4.852 -39.75 -4.992 1 98.25 183 LYS A N 1
ATOM 1458 C CA . LYS A 1 183 ? 4.207 -41.031 -4.766 1 98.25 183 LYS A CA 1
ATOM 1459 C C . LYS A 1 183 ? 4.57 -42.031 -5.867 1 98.25 183 LYS A C 1
ATOM 1461 O O . LYS A 1 183 ? 4.785 -43.188 -5.598 1 98.25 183 LYS A O 1
ATOM 1466 N N . ARG A 1 184 ? 4.723 -41.594 -7.082 1 98.31 184 ARG A N 1
ATOM 1467 C CA . ARG A 1 184 ? 4.855 -42.5 -8.219 1 98.31 184 ARG A CA 1
ATOM 1468 C C . ARG A 1 184 ? 6.324 -42.75 -8.547 1 98.31 184 ARG A C 1
ATOM 1470 O O . ARG A 1 184 ? 6.676 -43.781 -9.094 1 98.31 184 ARG A O 1
ATOM 1477 N N . ASN A 1 185 ? 7.152 -41.875 -8.234 1 98.06 185 ASN A N 1
ATOM 1478 C CA . ASN A 1 185 ? 8.562 -41.906 -8.609 1 98.06 185 ASN A CA 1
ATOM 1479 C C . ASN A 1 185 ? 9.203 -43.25 -8.211 1 98.06 185 ASN A C 1
ATOM 1481 O O . ASN A 1 185 ? 9.898 -43.875 -9.016 1 98.06 185 ASN A O 1
ATOM 1485 N N . PRO A 1 186 ? 8.953 -43.812 -7.051 1 97.25 186 PRO A N 1
ATOM 1486 C CA . PRO A 1 186 ? 9.664 -45 -6.617 1 97.25 186 PRO A CA 1
ATOM 1487 C C . PRO A 1 186 ? 9.406 -46.188 -7.531 1 97.25 186 PRO A C 1
ATOM 1489 O O . PRO A 1 186 ? 10.25 -47.094 -7.637 1 97.25 186 PRO A O 1
ATOM 1492 N N . THR A 1 187 ? 8.305 -46.188 -8.266 1 96.88 187 THR A N 1
ATOM 1493 C CA . THR A 1 187 ? 7.969 -47.375 -9.078 1 96.88 187 THR A CA 1
ATOM 1494 C C . THR A 1 187 ? 7.844 -46.969 -10.547 1 96.88 187 THR A C 1
ATOM 1496 O O . THR A 1 187 ? 7.438 -47.781 -11.375 1 96.88 187 THR A O 1
ATOM 1499 N N . ALA A 1 188 ? 8.164 -45.781 -10.859 1 96.19 188 ALA A N 1
ATOM 1500 C CA . ALA A 1 188 ? 7.98 -45.281 -12.219 1 96.19 188 ALA A CA 1
ATOM 1501 C C . ALA A 1 188 ? 9.109 -45.75 -13.133 1 96.19 188 ALA A C 1
ATOM 1503 O O . ALA A 1 188 ? 10.25 -45.906 -12.688 1 96.19 188 ALA A O 1
ATOM 1504 N N . ASP A 1 189 ? 8.766 -46 -14.344 1 94.69 189 ASP A N 1
ATOM 1505 C CA . ASP A 1 189 ? 9.797 -46.312 -15.336 1 94.69 189 ASP A CA 1
ATOM 1506 C C . ASP A 1 189 ? 10.688 -45.094 -15.594 1 94.69 189 ASP A C 1
ATOM 1508 O O . ASP A 1 189 ? 11.891 -45.25 -15.844 1 94.69 189 ASP A O 1
ATOM 1512 N N . LEU A 1 190 ? 10.117 -44 -15.578 1 96.5 190 LEU A N 1
ATOM 1513 C CA . LEU A 1 190 ? 10.82 -42.75 -15.742 1 96.5 190 LEU A CA 1
ATOM 1514 C C . LEU A 1 190 ? 10.734 -41.906 -14.469 1 96.5 190 LEU A C 1
ATOM 1516 O O . LEU A 1 190 ? 9.641 -41.5 -14.062 1 96.5 190 LEU A O 1
ATOM 1520 N N . TRP A 1 191 ? 11.922 -41.656 -13.883 1 96.94 191 TRP A N 1
ATOM 1521 C CA . TRP A 1 191 ? 12.008 -40.875 -12.656 1 96.94 191 TRP A CA 1
ATOM 1522 C C . TRP A 1 191 ? 12.016 -39.375 -12.977 1 96.94 191 TRP A C 1
ATOM 1524 O O . TRP A 1 191 ? 12.766 -38.906 -13.836 1 96.94 191 TRP A O 1
ATOM 1534 N N . ILE A 1 192 ? 11.148 -38.656 -12.344 1 98.5 192 ILE A N 1
ATOM 1535 C CA . ILE A 1 192 ? 11.156 -37.219 -12.461 1 98.5 192 ILE A CA 1
ATOM 1536 C C . ILE A 1 192 ? 12.016 -36.594 -11.359 1 98.5 192 ILE A C 1
ATOM 1538 O O . ILE A 1 192 ? 11.75 -36.812 -10.172 1 98.5 192 ILE A O 1
ATOM 1542 N N . ASN A 1 193 ? 13.016 -35.812 -11.68 1 98.62 193 ASN A N 1
ATOM 1543 C CA . ASN A 1 193 ? 14 -35.25 -10.742 1 98.62 193 ASN A CA 1
ATOM 1544 C C . ASN A 1 193 ? 13.492 -34 -10.062 1 98.62 193 ASN A C 1
ATOM 1546 O O . ASN A 1 193 ? 14.148 -32.969 -10.102 1 98.62 193 ASN A O 1
ATOM 1550 N N . LEU A 1 194 ? 12.352 -34.125 -9.406 1 98.81 194 LEU A N 1
ATOM 1551 C CA . LEU A 1 194 ? 11.742 -33 -8.688 1 98.81 194 LEU A CA 1
ATOM 1552 C C . LEU A 1 194 ? 12.602 -32.594 -7.496 1 98.81 194 LEU A C 1
ATOM 1554 O O . LEU A 1 194 ? 12.977 -33.438 -6.668 1 98.81 194 LEU A O 1
ATOM 1558 N N . LYS A 1 195 ? 12.891 -31.219 -7.418 1 98.69 195 LYS A N 1
ATOM 1559 C CA . LYS A 1 195 ? 13.734 -30.734 -6.332 1 98.69 195 LYS A CA 1
ATOM 1560 C C . LYS A 1 195 ? 12.977 -29.75 -5.434 1 98.69 195 LYS A C 1
ATOM 1562 O O . LYS A 1 195 ? 13.359 -29.531 -4.285 1 98.69 195 LYS A O 1
ATOM 1567 N N . GLY A 1 196 ? 11.875 -29.203 -5.945 1 98.69 196 GLY A N 1
ATOM 1568 C CA . GLY A 1 196 ? 11.18 -28.234 -5.105 1 98.69 196 GLY A CA 1
ATOM 1569 C C . GLY A 1 196 ? 9.992 -27.594 -5.797 1 98.69 196 GLY A C 1
ATOM 1570 O O . GLY A 1 196 ? 9.766 -27.812 -6.988 1 98.69 196 GLY A O 1
ATOM 1571 N N . VAL A 1 197 ? 9.227 -26.844 -5.023 1 98.88 197 VAL A N 1
ATOM 1572 C CA . VAL A 1 197 ? 8.062 -26.125 -5.512 1 98.88 197 VAL A CA 1
ATOM 1573 C C . VAL A 1 197 ? 8.078 -24.688 -4.969 1 98.88 197 VAL A C 1
ATOM 1575 O O . VAL A 1 197 ? 8.477 -24.469 -3.826 1 98.88 197 VAL A O 1
ATOM 1578 N N . ALA A 1 198 ? 7.73 -23.703 -5.777 1 98.88 198 ALA A N 1
ATOM 1579 C CA . ALA A 1 198 ? 7.566 -22.312 -5.391 1 98.88 198 ALA A CA 1
ATOM 1580 C C . ALA A 1 198 ? 6.184 -21.797 -5.773 1 98.88 198 ALA A C 1
ATOM 1582 O O . ALA A 1 198 ? 5.812 -21.812 -6.949 1 98.88 198 ALA A O 1
ATOM 1583 N N . ILE A 1 199 ? 5.453 -21.328 -4.816 1 98.75 199 ILE A N 1
ATOM 1584 C CA . ILE A 1 199 ? 4.051 -20.984 -5.008 1 98.75 199 ILE A CA 1
ATOM 1585 C C . ILE A 1 199 ? 3.834 -19.516 -4.684 1 98.75 199 ILE A C 1
ATOM 1587 O O . ILE A 1 199 ? 3.926 -19.109 -3.521 1 98.75 199 ILE A O 1
ATOM 1591 N N . GLY A 1 200 ? 3.494 -18.703 -5.684 1 98.62 200 GLY A N 1
ATOM 1592 C CA . GLY A 1 200 ? 3.252 -17.281 -5.504 1 98.62 200 GLY A CA 1
ATOM 1593 C C . GLY A 1 200 ? 1.809 -16.953 -5.168 1 98.62 200 GLY A C 1
ATOM 1594 O O . GLY A 1 200 ? 0.894 -17.344 -5.902 1 98.62 200 GLY A O 1
ATOM 1595 N N . ASN A 1 201 ? 1.633 -16.266 -4.09 1 97.38 201 ASN A N 1
ATOM 1596 C CA . ASN A 1 201 ? 0.277 -15.906 -3.682 1 97.38 201 ASN A CA 1
ATOM 1597 C C . ASN A 1 201 ? -0.673 -17.094 -3.797 1 97.38 201 ASN A C 1
ATOM 1599 O O . ASN A 1 201 ? -1.74 -16.984 -4.402 1 97.38 201 ASN A O 1
ATOM 1603 N N . GLY A 1 202 ? -0.275 -18.156 -3.225 1 97.69 202 GLY A N 1
ATOM 1604 C CA . GLY A 1 202 ? -0.896 -19.438 -3.467 1 97.69 202 GLY A CA 1
ATOM 1605 C C . GLY A 1 202 ? -2.201 -19.625 -2.717 1 97.69 202 GLY A C 1
ATOM 1606 O O . GLY A 1 202 ? -2.264 -19.406 -1.506 1 97.69 202 GLY A O 1
ATOM 1607 N N . TYR A 1 203 ? -3.207 -19.938 -3.439 1 96.56 203 TYR A N 1
ATOM 1608 C CA . TYR A 1 203 ? -4.48 -20.344 -2.861 1 96.56 203 TYR A CA 1
ATOM 1609 C C . TYR A 1 203 ? -4.465 -21.828 -2.52 1 96.56 203 TYR A C 1
ATOM 1611 O O . TYR A 1 203 ? -4.848 -22.672 -3.344 1 96.56 203 TYR A O 1
ATOM 1619 N N . THR A 1 204 ? -4.078 -22.125 -1.277 1 97.5 204 THR A N 1
ATOM 1620 C CA . THR A 1 204 ? -3.861 -23.516 -0.893 1 97.5 204 THR A CA 1
ATOM 1621 C C . THR A 1 204 ? -4.938 -23.984 0.085 1 97.5 204 THR A C 1
ATOM 1623 O O . THR A 1 204 ? -5.457 -25.094 -0.037 1 97.5 204 THR A O 1
ATOM 1626 N N . ASP A 1 205 ? -5.289 -23.094 1.007 1 95.81 205 ASP A N 1
ATOM 1627 C CA . ASP A 1 205 ? -6.227 -23.469 2.059 1 95.81 205 ASP A CA 1
ATOM 1628 C C . ASP A 1 205 ? -7.336 -22.422 2.201 1 95.81 205 ASP A C 1
ATOM 1630 O O . ASP A 1 205 ? -7.141 -21.375 2.834 1 95.81 205 ASP A O 1
ATOM 1634 N N . PRO A 1 206 ? -8.523 -22.734 1.76 1 93.19 206 PRO A N 1
ATOM 1635 C CA . PRO A 1 206 ? -9.625 -21.766 1.837 1 93.19 206 PRO A CA 1
ATOM 1636 C C . PRO A 1 206 ? -9.984 -21.391 3.273 1 93.19 206 PRO A C 1
ATOM 1638 O O . PRO A 1 206 ? -10.484 -20.297 3.523 1 93.19 206 PRO A O 1
ATOM 1641 N N . LEU A 1 207 ? -9.695 -22.219 4.207 1 92.12 207 LEU A N 1
ATOM 1642 C CA . LEU A 1 207 ? -9.992 -21.922 5.605 1 92.12 207 LEU A CA 1
ATOM 1643 C C . LEU A 1 207 ? -9.281 -20.656 6.066 1 92.12 207 LEU A C 1
ATOM 1645 O O . LEU A 1 207 ? -9.82 -19.891 6.867 1 92.12 207 LEU A O 1
ATOM 1649 N N . THR A 1 208 ? -8.086 -20.438 5.617 1 91.62 208 THR A N 1
ATOM 1650 C CA . THR A 1 208 ? -7.289 -19.297 6.02 1 91.62 208 THR A CA 1
ATOM 1651 C C . THR A 1 208 ? -7.344 -18.203 4.961 1 91.62 208 THR A C 1
ATOM 1653 O O . THR A 1 208 ? -7.16 -17.016 5.266 1 91.62 208 THR A O 1
ATOM 1656 N N . CYS A 1 209 ? -7.637 -18.516 3.734 1 87.19 209 CYS A N 1
ATOM 1657 C CA . CYS A 1 209 ? -7.555 -17.578 2.613 1 87.19 209 CYS A CA 1
ATOM 1658 C C . CYS A 1 209 ? -8.828 -16.75 2.508 1 87.19 209 CYS A C 1
ATOM 1660 O O . CYS A 1 209 ? -8.859 -15.742 1.798 1 87.19 209 CYS A O 1
ATOM 1662 N N . ILE A 1 210 ? -9.883 -17.031 3.238 1 84.75 210 ILE A N 1
ATOM 1663 C CA . ILE A 1 210 ? -11.164 -16.344 3.074 1 84.75 210 ILE A CA 1
ATOM 1664 C C . ILE A 1 210 ? -11.227 -15.141 4.008 1 84.75 210 ILE A C 1
ATOM 1666 O O . ILE A 1 210 ? -12.266 -14.484 4.105 1 84.75 210 ILE A O 1
ATOM 1670 N N . SER A 1 211 ? -10.164 -14.828 4.703 1 90.25 211 SER A N 1
ATOM 1671 C CA . SER A 1 211 ? -10.133 -13.719 5.652 1 90.25 211 SER A CA 1
ATOM 1672 C C . SER A 1 211 ? -9.617 -12.445 4.996 1 90.25 211 SER A C 1
ATOM 1674 O O . SER A 1 211 ? -8.406 -12.289 4.797 1 90.25 211 SER A O 1
ATOM 1676 N N . TYR A 1 212 ? -10.523 -11.516 4.715 1 94.19 212 TYR A N 1
ATOM 1677 C CA . TYR A 1 212 ? -10.156 -10.281 4.031 1 94.19 212 TYR A CA 1
ATOM 1678 C C . TYR A 1 212 ? -10.43 -9.062 4.91 1 94.19 212 TYR A C 1
ATOM 1680 O O . TYR A 1 212 ? -9.789 -8.023 4.762 1 94.19 212 TYR A O 1
ATOM 1688 N N . SER A 1 213 ? -11.383 -9.164 5.812 1 95.94 213 SER A N 1
ATOM 1689 C CA . SER A 1 213 ? -12.016 -8.039 6.488 1 95.94 213 SER A CA 1
ATOM 1690 C C . SER A 1 213 ? -10.984 -7.191 7.23 1 95.94 213 SER A C 1
ATOM 1692 O O . SER A 1 213 ? -10.945 -5.969 7.074 1 95.94 213 SER A O 1
ATOM 1694 N N . GLU A 1 214 ? -10.125 -7.887 8.031 1 97 214 GLU A N 1
ATOM 1695 C CA . GLU A 1 214 ? -9.164 -7.148 8.844 1 97 214 GLU A CA 1
ATOM 1696 C C . GLU A 1 214 ? -8.125 -6.449 7.973 1 97 214 GLU A C 1
ATOM 1698 O O . GLU A 1 214 ? -7.797 -5.281 8.203 1 97 214 GLU A O 1
ATOM 1703 N N . TYR A 1 215 ? -7.578 -7.098 7.012 1 97.5 215 TYR A N 1
ATOM 1704 C CA . TYR A 1 215 ? -6.582 -6.551 6.098 1 97.5 215 TYR A CA 1
ATOM 1705 C C . TYR A 1 215 ? -7.125 -5.332 5.363 1 97.5 215 TYR A C 1
ATOM 1707 O O . TYR A 1 215 ? -6.488 -4.277 5.344 1 97.5 215 TYR A O 1
ATOM 1715 N N . LEU A 1 216 ? -8.305 -5.441 4.797 1 97.69 216 LEU A N 1
ATOM 1716 C CA . LEU A 1 216 ? -8.922 -4.383 4.008 1 97.69 216 LEU A CA 1
ATOM 1717 C C . LEU A 1 216 ? -9.273 -3.186 4.883 1 97.69 216 LEU A C 1
ATOM 1719 O O . LEU A 1 216 ? -9.164 -2.037 4.445 1 97.69 216 LEU A O 1
ATOM 1723 N N . TYR A 1 217 ? -9.695 -3.475 6.109 1 97.81 217 TYR A N 1
ATOM 1724 C CA . TYR A 1 217 ? -10.023 -2.404 7.043 1 97.81 217 TYR A CA 1
ATOM 1725 C C . TYR A 1 217 ? -8.781 -1.603 7.406 1 97.81 217 TYR A C 1
ATOM 1727 O O . TYR A 1 217 ? -8.805 -0.37 7.418 1 97.81 217 TYR A O 1
ATOM 1735 N N . GLN A 1 218 ? -7.699 -2.33 7.68 1 97.44 218 GLN A N 1
ATOM 1736 C CA . GLN A 1 218 ? -6.469 -1.649 8.07 1 97.44 218 GLN A CA 1
ATOM 1737 C C . GLN A 1 218 ? -5.938 -0.78 6.934 1 97.44 218 GLN A C 1
ATOM 1739 O O . GLN A 1 218 ? -5.332 0.267 7.176 1 97.44 218 GLN A O 1
ATOM 1744 N N . LEU A 1 219 ? -6.246 -1.157 5.73 1 96.88 219 LEU A N 1
ATOM 1745 C CA . LEU A 1 219 ? -5.777 -0.409 4.57 1 96.88 219 LEU A CA 1
ATOM 1746 C C . LEU A 1 219 ? -6.738 0.728 4.234 1 96.88 219 LEU A C 1
ATOM 1748 O O . LEU A 1 219 ? -6.496 1.492 3.297 1 96.88 219 LEU A O 1
ATOM 1752 N N . GLY A 1 220 ? -7.812 0.813 4.973 1 97.06 220 GLY A N 1
ATOM 1753 C CA . GLY A 1 220 ? -8.758 1.902 4.793 1 97.06 220 GLY A CA 1
ATOM 1754 C C . GLY A 1 220 ? -9.672 1.707 3.6 1 97.06 220 GLY A C 1
ATOM 1755 O O . GLY A 1 220 ? -10.297 2.658 3.129 1 97.06 220 GLY A O 1
ATOM 1756 N N . LEU A 1 221 ? -9.789 0.505 3.082 1 97.31 221 LEU A N 1
ATOM 1757 C CA . LEU A 1 221 ? -10.562 0.278 1.864 1 97.31 221 LEU A CA 1
ATOM 1758 C C . LEU A 1 221 ? -12.016 -0.032 2.193 1 97.31 221 LEU A C 1
ATOM 1760 O O . LEU A 1 221 ? -12.883 0.047 1.322 1 97.31 221 LEU A O 1
ATOM 1764 N N . ILE A 1 222 ? -12.266 -0.37 3.457 1 96.5 222 ILE A N 1
ATOM 1765 C CA . ILE A 1 222 ? -13.633 -0.547 3.936 1 96.5 222 ILE A CA 1
ATOM 1766 C C . ILE A 1 222 ? -13.781 0.088 5.316 1 96.5 222 ILE A C 1
ATOM 1768 O O . ILE A 1 222 ? -12.789 0.329 6.008 1 96.5 222 ILE A O 1
ATOM 1772 N N . ASP A 1 223 ? -14.992 0.398 5.68 1 95.94 223 ASP A N 1
ATOM 1773 C CA . ASP A 1 223 ? -15.211 0.969 7.004 1 95.94 223 ASP A CA 1
ATOM 1774 C C . ASP A 1 223 ? -15.57 -0.115 8.016 1 95.94 223 ASP A C 1
ATOM 1776 O O . ASP A 1 223 ? -15.578 -1.303 7.688 1 95.94 223 ASP A O 1
ATOM 1780 N N . HIS A 1 224 ? -15.789 0.275 9.227 1 94.25 224 HIS A N 1
ATOM 1781 C CA . HIS A 1 224 ? -15.977 -0.651 10.344 1 94.25 224 HIS A CA 1
ATOM 1782 C C . HIS A 1 224 ? -17.234 -1.493 10.148 1 94.25 224 HIS A C 1
ATOM 1784 O O . HIS A 1 224 ? -17.266 -2.674 10.508 1 94.25 224 HIS A O 1
ATOM 1790 N N . GLN A 1 225 ? -18.25 -0.889 9.641 1 93.81 225 GLN A N 1
ATOM 1791 C CA . GLN A 1 225 ? -19.5 -1.612 9.445 1 93.81 225 GLN A CA 1
ATOM 1792 C C . GLN A 1 225 ? -19.328 -2.727 8.414 1 93.81 225 GLN A C 1
ATOM 1794 O O . GLN A 1 225 ? -19.75 -3.861 8.648 1 93.81 225 GLN A O 1
ATOM 1799 N N . VAL A 1 226 ? -18.766 -2.393 7.316 1 94.94 226 VAL A N 1
ATOM 1800 C CA . VAL A 1 226 ? -18.531 -3.383 6.27 1 94.94 226 VAL A CA 1
ATOM 1801 C C . VAL A 1 226 ? -17.594 -4.473 6.793 1 94.94 226 VAL A C 1
ATOM 1803 O O . VAL A 1 226 ? -17.797 -5.656 6.504 1 94.94 226 VAL A O 1
ATOM 1806 N N . LYS A 1 227 ? -16.578 -4.078 7.52 1 96.38 227 LYS A N 1
ATOM 1807 C CA . LYS A 1 227 ? -15.68 -5.047 8.125 1 96.38 227 LYS A CA 1
ATOM 1808 C C . LYS A 1 227 ? -16.453 -6.082 8.945 1 96.38 227 LYS A C 1
ATOM 1810 O O . LYS A 1 227 ? -16.188 -7.281 8.836 1 96.38 227 LYS A O 1
ATOM 1815 N N . LYS A 1 228 ? -17.344 -5.605 9.797 1 95.19 228 LYS A N 1
ATOM 1816 C CA . LYS A 1 228 ? -18.125 -6.496 10.648 1 95.19 228 LYS A CA 1
ATOM 1817 C C . LYS A 1 228 ? -18.953 -7.465 9.82 1 95.19 228 LYS A C 1
ATOM 1819 O O . LYS A 1 228 ? -19.047 -8.648 10.141 1 95.19 228 LYS A O 1
ATOM 1824 N N . TYR A 1 229 ? -19.594 -6.945 8.797 1 93.19 229 TYR A N 1
ATOM 1825 C CA . TYR A 1 229 ? -20.359 -7.797 7.895 1 93.19 229 TYR A CA 1
ATOM 1826 C C . TYR A 1 229 ? -19.469 -8.875 7.273 1 93.19 229 TYR A C 1
ATOM 1828 O O . TYR A 1 229 ? -19.844 -10.047 7.246 1 93.19 229 TYR A O 1
ATOM 1836 N N . MET A 1 230 ? -18.328 -8.477 6.816 1 93.75 230 MET A N 1
ATOM 1837 C CA . MET A 1 230 ? -17.406 -9.398 6.168 1 93.75 230 MET A CA 1
ATOM 1838 C C . MET A 1 230 ? -16.891 -10.438 7.156 1 93.75 230 MET A C 1
ATOM 1840 O O . MET A 1 230 ? -16.75 -11.617 6.812 1 93.75 230 MET A O 1
ATOM 1844 N N . GLU A 1 231 ? -16.594 -9.992 8.367 1 94.69 231 GLU A N 1
ATOM 1845 C CA . GLU A 1 231 ? -16.141 -10.914 9.398 1 94.69 231 GLU A CA 1
ATOM 1846 C C . GLU A 1 231 ? -17.172 -12.016 9.648 1 94.69 231 GLU A C 1
ATOM 1848 O O . GLU A 1 231 ? -16.812 -13.18 9.852 1 94.69 231 GLU A O 1
ATOM 1853 N N . ASN A 1 232 ? -18.391 -11.602 9.68 1 93.19 232 ASN A N 1
ATOM 1854 C CA . ASN A 1 232 ? -19.469 -12.578 9.883 1 93.19 232 ASN A CA 1
ATOM 1855 C C . ASN A 1 232 ? -19.547 -13.562 8.719 1 93.19 232 ASN A C 1
ATOM 1857 O O . ASN A 1 232 ? -19.734 -14.766 8.938 1 93.19 232 ASN A O 1
ATOM 1861 N N . ILE A 1 233 ? -19.438 -13.094 7.543 1 91 233 ILE A N 1
ATOM 1862 C CA . ILE A 1 233 ? -19.469 -13.945 6.359 1 91 233 ILE A CA 1
ATOM 1863 C C . ILE A 1 233 ? -18.281 -14.914 6.395 1 91 233 ILE A C 1
ATOM 1865 O O . ILE A 1 233 ? -18.422 -16.094 6.051 1 91 233 ILE A O 1
ATOM 1869 N N . GLU A 1 234 ? -17.125 -14.406 6.738 1 92.81 234 GLU A N 1
ATOM 1870 C CA . GLU A 1 234 ? -15.93 -15.242 6.867 1 92.81 234 GLU A CA 1
ATOM 1871 C C . GLU A 1 234 ? -16.156 -16.359 7.887 1 92.81 234 GLU A C 1
ATOM 1873 O O . GLU A 1 234 ? -15.758 -17.5 7.656 1 92.81 234 GLU A O 1
ATOM 1878 N N . LYS A 1 235 ? -16.766 -16.031 9.023 1 92.81 235 LYS A N 1
ATOM 1879 C CA . LYS A 1 235 ? -17.062 -17.016 10.055 1 92.81 235 LYS A CA 1
ATOM 1880 C C . LYS A 1 235 ? -18 -18.094 9.531 1 92.81 235 LYS A C 1
ATOM 1882 O O . LYS A 1 235 ? -17.766 -19.281 9.758 1 92.81 235 LYS A O 1
ATOM 1887 N N . VAL A 1 236 ? -19.031 -17.703 8.859 1 90.19 236 VAL A N 1
ATOM 1888 C CA . VAL A 1 236 ? -20 -18.625 8.289 1 90.19 236 VAL A CA 1
ATOM 1889 C C . VAL A 1 236 ? -19.312 -19.5 7.242 1 90.19 236 VAL A C 1
ATOM 1891 O O . VAL A 1 236 ? -19.531 -20.719 7.195 1 90.19 236 VAL A O 1
ATOM 1894 N N . GLY A 1 237 ? -18.484 -18.859 6.375 1 90.31 237 GLY A N 1
ATOM 1895 C CA . GLY A 1 237 ? -17.734 -19.609 5.379 1 90.31 237 GLY A CA 1
ATOM 1896 C C . GLY A 1 237 ? -16.844 -20.672 5.984 1 90.31 237 GLY A C 1
ATOM 1897 O O . GLY A 1 237 ? -16.828 -21.812 5.508 1 90.31 237 GLY A O 1
ATOM 1898 N N . ARG A 1 238 ? -16.156 -20.375 7.023 1 92.75 238 ARG A N 1
ATOM 1899 C CA . ARG A 1 238 ? -15.289 -21.328 7.695 1 92.75 238 ARG A CA 1
ATOM 1900 C C . ARG A 1 238 ? -16.094 -22.484 8.289 1 92.75 238 ARG A C 1
ATOM 1902 O O . ARG A 1 238 ? -15.672 -23.641 8.242 1 92.75 238 ARG A O 1
ATOM 1909 N N . SER A 1 239 ? -17.219 -22.109 8.875 1 92.88 239 SER A N 1
ATOM 1910 C CA . SER A 1 239 ? -18.094 -23.141 9.422 1 92.88 239 SER A CA 1
ATOM 1911 C C . SER A 1 239 ? -18.531 -24.141 8.344 1 92.88 239 SER A C 1
ATOM 1913 O O . SER A 1 239 ? -18.547 -25.344 8.57 1 92.88 239 SER A O 1
ATOM 1915 N N . HIS A 1 240 ? -18.875 -23.625 7.152 1 91 240 HIS A N 1
ATOM 1916 C CA . HIS A 1 240 ? -19.266 -24.484 6.039 1 91 240 HIS A CA 1
ATOM 1917 C C . HIS A 1 240 ? -18.109 -25.344 5.582 1 91 240 HIS A C 1
ATOM 1919 O O . HIS A 1 240 ? -18.281 -26.531 5.305 1 91 240 HIS A O 1
ATOM 1925 N N . ILE A 1 241 ? -16.953 -24.797 5.484 1 92.56 241 ILE A N 1
ATOM 1926 C CA . ILE A 1 241 ? -15.773 -25.562 5.078 1 92.56 241 ILE A CA 1
ATOM 1927 C C . ILE A 1 241 ? -15.523 -26.688 6.07 1 92.56 241 ILE A C 1
ATOM 1929 O O . ILE A 1 241 ? -15.32 -27.844 5.672 1 92.56 241 ILE A O 1
ATOM 1933 N N . ASN A 1 242 ? -15.594 -26.391 7.348 1 93.5 242 ASN A N 1
ATOM 1934 C CA . ASN A 1 242 ? -15.336 -27.375 8.391 1 93.5 242 ASN A CA 1
ATOM 1935 C C . ASN A 1 242 ? -16.359 -28.516 8.367 1 93.5 242 ASN A C 1
ATOM 1937 O O . ASN A 1 242 ? -16.047 -29.641 8.742 1 93.5 242 ASN A O 1
ATOM 1941 N N . LYS A 1 243 ? -17.547 -28.266 7.883 1 93.69 243 LYS A N 1
ATOM 1942 C CA . LYS A 1 243 ? -18.609 -29.25 7.824 1 93.69 243 LYS A CA 1
ATOM 1943 C C . LYS A 1 243 ? -18.625 -29.984 6.48 1 93.69 243 LYS A C 1
ATOM 1945 O O . LYS A 1 243 ? -19.469 -30.844 6.238 1 93.69 243 LYS A O 1
ATOM 1950 N N . GLY A 1 244 ? -17.75 -29.547 5.555 1 91.19 244 GLY A N 1
ATOM 1951 C CA . GLY A 1 244 ? -17.672 -30.188 4.25 1 91.19 244 GLY A CA 1
ATOM 1952 C C . GLY A 1 244 ? -18.688 -29.641 3.256 1 91.19 244 GLY A C 1
ATOM 1953 O O . GLY A 1 244 ? -18.922 -30.234 2.205 1 91.19 244 GLY A O 1
ATOM 1954 N N . ASN A 1 245 ? -19.359 -28.516 3.662 1 90.25 245 ASN A N 1
ATOM 1955 C CA . ASN A 1 245 ? -20.297 -27.844 2.771 1 90.25 245 ASN A CA 1
ATOM 1956 C C . ASN A 1 245 ? -19.578 -26.859 1.846 1 90.25 245 ASN A C 1
ATOM 1958 O O . ASN A 1 245 ? -19.812 -25.656 1.908 1 90.25 245 ASN A O 1
ATOM 1962 N N . TYR A 1 246 ? -18.859 -27.359 0.871 1 89.12 246 TYR A N 1
ATOM 1963 C CA . TYR A 1 246 ? -17.922 -26.562 0.09 1 89.12 246 TYR A CA 1
ATOM 1964 C C . TYR A 1 246 ? -18.672 -25.656 -0.883 1 89.12 246 TYR A C 1
ATOM 1966 O O . TYR A 1 246 ? -18.25 -24.516 -1.119 1 89.12 246 TYR A O 1
ATOM 1974 N N . LEU A 1 247 ? -19.734 -26.125 -1.444 1 87.19 247 LEU A N 1
ATOM 1975 C CA . LEU A 1 247 ? -20.484 -25.281 -2.369 1 87.19 247 LEU A CA 1
ATOM 1976 C C . LEU A 1 247 ? -21.109 -24.094 -1.64 1 87.19 247 LEU A C 1
ATOM 1978 O O . LEU A 1 247 ? -21.156 -22.984 -2.17 1 87.19 247 LEU A O 1
ATOM 1982 N N . GLN A 1 248 ? -21.594 -24.328 -0.422 1 84.19 248 GLN A N 1
ATOM 1983 C CA . GLN A 1 248 ? -22.156 -23.25 0.387 1 84.19 248 GLN A CA 1
ATOM 1984 C C . GLN A 1 248 ? -21.078 -22.266 0.816 1 84.19 248 GLN A C 1
ATOM 1986 O O . GLN A 1 248 ? -21.328 -21.062 0.934 1 84.19 248 GLN A O 1
ATOM 1991 N N . ALA A 1 249 ? -19.875 -22.812 1.059 1 86.19 249 ALA A N 1
ATOM 1992 C CA . ALA A 1 249 ? -18.766 -21.938 1.427 1 86.19 249 ALA A CA 1
ATOM 1993 C C . ALA A 1 249 ? -18.391 -21.016 0.276 1 86.19 249 ALA A C 1
ATOM 1995 O O . ALA A 1 249 ? -17.938 -19.875 0.499 1 86.19 249 ALA A O 1
ATOM 1996 N N . TYR A 1 250 ? -18.625 -21.516 -0.939 1 82.94 250 TYR A N 1
ATOM 1997 C CA . TYR A 1 250 ? -18.297 -20.719 -2.117 1 82.94 250 TYR A CA 1
ATOM 1998 C C . TYR A 1 250 ? -19.406 -19.734 -2.447 1 82.94 250 TYR A C 1
ATOM 2000 O O . TYR A 1 250 ? -19.141 -18.547 -2.658 1 82.94 250 TYR A O 1
ATOM 2008 N N . PHE A 1 251 ? -20.766 -20.047 -2.848 1 68.88 251 PHE A N 1
ATOM 2009 C CA . PHE A 1 251 ? -21.891 -19.266 -3.377 1 68.88 251 PHE A CA 1
ATOM 2010 C C . PHE A 1 251 ? -22.75 -18.703 -2.246 1 68.88 251 PHE A C 1
ATOM 2012 O O . PHE A 1 251 ? -22.844 -19.328 -1.184 1 68.88 251 PHE A O 1
ATOM 2019 N N . VAL A 1 252 ? -23.25 -17.016 -2.312 1 48.88 252 VAL A N 1
ATOM 2020 C CA . VAL A 1 252 ? -24.391 -16.531 -1.545 1 48.88 252 VAL A CA 1
ATOM 2021 C C . VAL A 1 252 ? -25.656 -16.625 -2.393 1 48.88 252 VAL A C 1
ATOM 2023 O O . VAL A 1 252 ? -25.719 -16.078 -3.492 1 48.88 252 VAL A O 1
ATOM 2026 N N . SER A 1 253 ? -26.422 -17.453 -2.719 1 41 253 SER A N 1
ATOM 2027 C CA . SER A 1 253 ? -27.75 -17.078 -3.152 1 41 253 SER A CA 1
ATOM 2028 C C . SER A 1 253 ? -28.5 -16.328 -2.049 1 41 253 SER A C 1
ATOM 2030 O O . SER A 1 253 ? -28.125 -16.422 -0.876 1 41 253 SER A O 1
ATOM 2032 N N . ILE A 1 254 ? -29.406 -15.383 -2.225 1 39.28 254 ILE A N 1
ATOM 2033 C CA . ILE A 1 254 ? -30.344 -14.867 -1.231 1 39.28 254 ILE A CA 1
ATOM 2034 C C . ILE A 1 254 ? -30.578 -15.922 -0.147 1 39.28 254 ILE A C 1
ATOM 2036 O O . ILE A 1 254 ? -30.547 -15.609 1.045 1 39.28 254 ILE A O 1
ATOM 2040 N N . SER A 1 255 ? -31.578 -16.859 -0.258 1 38.97 255 SER A N 1
ATOM 2041 C CA . SER A 1 255 ? -31.953 -17.938 0.641 1 38.97 255 SER A CA 1
ATOM 2042 C C . SER A 1 255 ? -30.797 -18.906 0.873 1 38.97 255 SER A C 1
ATOM 2044 O O . SER A 1 255 ? -30.203 -19.422 -0.082 1 38.97 255 SER A O 1
ATOM 2046 N N . PHE A 1 256 ? -29.672 -19.422 0.81 1 38.5 256 PHE A N 1
ATOM 2047 C CA . PHE A 1 256 ? -28.531 -20.266 1.14 1 38.5 256 PHE A CA 1
ATOM 2048 C C . PHE A 1 256 ? -27.281 -19.406 1.388 1 38.5 256 PHE A C 1
ATOM 2050 O O . PHE A 1 256 ? -27.062 -18.422 0.693 1 38.5 256 PHE A O 1
ATOM 2057 N N . THR A 1 257 ? -26.547 -19.391 2.572 1 39.5 257 THR A N 1
ATOM 2058 C CA . THR A 1 257 ? -25.484 -18.734 3.324 1 39.5 257 THR A CA 1
ATOM 2059 C C . THR A 1 257 ? -24.203 -18.672 2.5 1 39.5 257 THR A C 1
ATOM 2061 O O . THR A 1 257 ? -23.578 -19.688 2.223 1 39.5 257 THR A O 1
ATOM 2064 N N . LEU A 1 258 ? -23.812 -17.797 1.316 1 48.97 258 LEU A N 1
ATOM 2065 C CA . LEU A 1 258 ? -22.797 -17.438 0.334 1 48.97 258 LEU A CA 1
ATOM 2066 C C . LEU A 1 258 ? -21.625 -16.734 1 1 48.97 258 LEU A C 1
ATOM 2068 O O . LEU A 1 258 ? -21.812 -15.742 1.719 1 48.97 258 LEU A O 1
ATOM 2072 N N . ALA A 1 259 ? -20.375 -17.375 1.078 1 61.62 259 ALA A N 1
ATOM 2073 C CA . ALA A 1 259 ? -19.422 -16.766 1.995 1 61.62 259 ALA A CA 1
ATOM 2074 C C . ALA A 1 259 ? -18.312 -16.047 1.231 1 61.62 259 ALA A C 1
ATOM 2076 O O . ALA A 1 259 ? -18.25 -14.812 1.229 1 61.62 259 ALA A O 1
ATOM 2077 N N . TRP A 1 260 ? -17.656 -16.734 0.195 1 72.06 260 TRP A N 1
ATOM 2078 C CA . TRP A 1 260 ? -16.438 -16.141 -0.336 1 72.06 260 TRP A CA 1
ATOM 2079 C C . TRP A 1 260 ? -16.75 -15.094 -1.397 1 72.06 260 TRP A C 1
ATOM 2081 O O . TRP A 1 260 ? -16.25 -13.969 -1.329 1 72.06 260 TRP A O 1
ATOM 2091 N N . THR A 1 261 ? -17.656 -15.383 -2.348 1 76.5 261 THR A N 1
ATOM 2092 C CA . THR A 1 261 ? -18.016 -14.461 -3.414 1 76.5 261 THR A CA 1
ATOM 2093 C C . THR A 1 261 ? -18.75 -13.242 -2.852 1 76.5 261 THR A C 1
ATOM 2095 O O . THR A 1 261 ? -18.547 -12.125 -3.326 1 76.5 261 THR A O 1
ATOM 2098 N N . THR A 1 262 ? -19.516 -13.516 -1.797 1 78.25 262 THR A N 1
ATOM 2099 C CA . THR A 1 262 ? -20.219 -12.422 -1.153 1 78.25 262 THR A CA 1
ATOM 2100 C C . THR A 1 262 ? -19.234 -11.477 -0.463 1 78.25 262 THR A C 1
ATOM 2102 O O . THR A 1 262 ? -19.391 -10.25 -0.54 1 78.25 262 THR A O 1
ATOM 2105 N N . ASN A 1 263 ? -18.312 -12.117 0.158 1 83.69 263 ASN A N 1
ATOM 2106 C CA . ASN A 1 263 ? -17.297 -11.328 0.853 1 83.69 263 ASN A CA 1
ATOM 2107 C C . ASN A 1 263 ? -16.547 -10.414 -0.109 1 83.69 263 ASN A C 1
ATOM 2109 O O . ASN A 1 263 ? -16.438 -9.211 0.126 1 83.69 263 ASN A O 1
ATOM 2113 N N . LEU A 1 264 ? -16.094 -10.945 -1.229 1 85.5 264 LEU A N 1
ATOM 2114 C CA . LEU A 1 264 ? -15.383 -10.156 -2.232 1 85.5 264 LEU A CA 1
ATOM 2115 C C . LEU A 1 264 ? -16.312 -9.164 -2.908 1 85.5 264 LEU A C 1
ATOM 2117 O O . LEU A 1 264 ? -15.898 -8.062 -3.271 1 85.5 264 LEU A O 1
ATOM 2121 N N . GLY A 1 265 ? -17.578 -9.594 -3.041 1 86.5 265 GLY A N 1
ATOM 2122 C CA . GLY A 1 265 ? -18.578 -8.68 -3.582 1 86.5 265 GLY A CA 1
ATOM 2123 C C . GLY A 1 265 ? -18.828 -7.469 -2.705 1 86.5 265 GLY A C 1
ATOM 2124 O O . GLY A 1 265 ? -18.969 -6.352 -3.207 1 86.5 265 GLY A O 1
ATOM 2125 N N . LEU A 1 266 ? -18.938 -7.719 -1.41 1 88.25 266 LEU A N 1
ATOM 2126 C CA . LEU A 1 266 ? -19.078 -6.609 -0.474 1 88.25 266 LEU A CA 1
ATOM 2127 C C . LEU A 1 266 ? -17.891 -5.648 -0.585 1 88.25 266 LEU A C 1
ATOM 2129 O O . LEU A 1 266 ? -18.094 -4.43 -0.626 1 88.25 266 LEU A O 1
ATOM 2133 N N . PHE A 1 267 ? -16.75 -6.176 -0.655 1 92.06 267 PHE A N 1
ATOM 2134 C CA . PHE A 1 267 ? -15.562 -5.344 -0.809 1 92.06 267 PHE A CA 1
ATOM 2135 C C . PHE A 1 267 ? -15.648 -4.504 -2.076 1 92.06 267 PHE A C 1
ATOM 2137 O O . PHE A 1 267 ? -15.484 -3.281 -2.029 1 92.06 267 PHE A O 1
ATOM 2144 N N . THR A 1 268 ? -15.875 -5.168 -3.199 1 91.5 268 THR A N 1
ATOM 2145 C CA . THR A 1 268 ? -15.883 -4.449 -4.469 1 91.5 268 THR A CA 1
ATOM 2146 C C . THR A 1 268 ? -16.984 -3.389 -4.48 1 91.5 268 THR A C 1
ATOM 2148 O O . THR A 1 268 ? -16.781 -2.283 -4.984 1 91.5 268 THR A O 1
ATOM 2151 N N . HIS A 1 269 ? -18.094 -3.719 -3.875 1 90.94 269 HIS A N 1
ATOM 2152 C CA . HIS A 1 269 ? -19.219 -2.795 -3.855 1 90.94 269 HIS A CA 1
ATOM 2153 C C . HIS A 1 269 ? -18.922 -1.564 -3.01 1 90.94 269 HIS A C 1
ATOM 2155 O O . HIS A 1 269 ? -19.125 -0.433 -3.455 1 90.94 269 HIS A O 1
ATOM 2161 N N . PHE A 1 270 ? -18.391 -1.763 -1.889 1 93 270 PHE A N 1
ATOM 2162 C CA . PHE A 1 270 ? -18.266 -0.667 -0.935 1 93 270 PHE A CA 1
ATOM 2163 C C . PHE A 1 270 ? -16.953 0.09 -1.148 1 93 270 PHE A C 1
ATOM 2165 O O . PHE A 1 270 ? -16.797 1.22 -0.679 1 93 270 PHE A O 1
ATOM 2172 N N . SER A 1 271 ? -15.977 -0.483 -1.852 1 94.06 271 SER A N 1
ATOM 2173 C CA . SER A 1 271 ? -14.695 0.179 -2.082 1 94.06 271 SER A CA 1
ATOM 2174 C C . SER A 1 271 ? -14.625 0.772 -3.486 1 94.06 271 SER A C 1
ATOM 2176 O O . SER A 1 271 ? -13.719 1.559 -3.787 1 94.06 271 SER A O 1
ATOM 2178 N N . ASN A 1 272 ? -15.516 0.276 -4.383 1 93.5 272 ASN A N 1
ATOM 2179 C CA . ASN A 1 272 ? -15.5 0.641 -5.797 1 93.5 272 ASN A CA 1
ATOM 2180 C C . ASN A 1 272 ? -14.258 0.101 -6.5 1 93.5 272 ASN A C 1
ATOM 2182 O O . ASN A 1 272 ? -13.852 0.626 -7.539 1 93.5 272 ASN A O 1
ATOM 2186 N N . TYR A 1 273 ? -13.68 -0.896 -5.895 1 93.56 273 TYR A N 1
ATOM 2187 C CA . TYR A 1 273 ? -12.586 -1.614 -6.543 1 93.56 273 TYR A CA 1
ATOM 2188 C C . TYR A 1 273 ? -13.125 -2.682 -7.488 1 93.56 273 TYR A C 1
ATOM 2190 O O . TYR A 1 273 ? -14.078 -3.393 -7.16 1 93.56 273 TYR A O 1
ATOM 2198 N N . THR A 1 274 ? -12.523 -2.734 -8.617 1 91.12 274 THR A N 1
ATOM 2199 C CA . THR A 1 274 ? -12.789 -3.867 -9.5 1 91.12 274 THR A CA 1
ATOM 2200 C C . THR A 1 274 ? -11.547 -4.742 -9.648 1 91.12 274 THR A C 1
ATOM 2202 O O . THR A 1 274 ? -11.617 -5.844 -10.188 1 91.12 274 THR A O 1
ATOM 2205 N N . ASN A 1 275 ? -10.438 -4.23 -9.219 1 92.94 275 ASN A N 1
ATOM 2206 C CA . ASN A 1 275 ? -9.18 -4.969 -9.234 1 92.94 275 ASN A CA 1
ATOM 2207 C C . ASN A 1 275 ? -8.906 -5.629 -7.887 1 92.94 275 ASN A C 1
ATOM 2209 O O . ASN A 1 275 ? -8.742 -4.945 -6.875 1 92.94 275 ASN A O 1
ATOM 2213 N N . LEU A 1 276 ? -8.797 -6.891 -7.859 1 93.12 276 LEU A N 1
ATOM 2214 C CA . LEU A 1 276 ? -8.562 -7.625 -6.621 1 93.12 276 LEU A CA 1
ATOM 2215 C C . LEU A 1 276 ? -7.09 -7.992 -6.48 1 93.12 276 LEU A C 1
ATOM 2217 O O . LEU A 1 276 ? -6.707 -8.688 -5.531 1 93.12 276 LEU A O 1
ATOM 2221 N N . TYR A 1 277 ? -6.246 -7.508 -7.379 1 94.19 277 TYR A N 1
ATOM 2222 C CA . TYR A 1 277 ? -4.91 -8.078 -7.473 1 94.19 277 TYR A CA 1
ATOM 2223 C C . TYR A 1 277 ? -3.857 -7.074 -7.008 1 94.19 277 TYR A C 1
ATOM 2225 O O . TYR A 1 277 ? -2.662 -7.379 -6.996 1 94.19 277 TYR A O 1
ATOM 2233 N N . HIS A 1 278 ? -4.324 -5.898 -6.652 1 95.25 278 HIS A N 1
ATOM 2234 C CA . HIS A 1 278 ? -3.365 -4.891 -6.215 1 95.25 278 HIS A CA 1
ATOM 2235 C C . HIS A 1 278 ? -4.062 -3.746 -5.488 1 95.25 278 HIS A C 1
ATOM 2237 O O . HIS A 1 278 ? -4.918 -3.068 -6.062 1 95.25 278 HIS A O 1
ATOM 2243 N N . VAL A 1 279 ? -3.609 -3.383 -4.379 1 95.69 279 VAL A N 1
ATOM 2244 C CA . VAL A 1 279 ? -4.238 -2.4 -3.502 1 95.69 279 VAL A CA 1
ATOM 2245 C C . VAL A 1 279 ? -4.141 -1.011 -4.129 1 95.69 279 VAL A C 1
ATOM 2247 O O . VAL A 1 279 ? -5.055 -0.196 -3.992 1 95.69 279 VAL A O 1
ATOM 2250 N N . LEU A 1 280 ? -3.068 -0.704 -4.855 1 95.62 280 LEU A N 1
ATOM 2251 C CA . LEU A 1 280 ? -2.803 0.654 -5.316 1 95.62 280 LEU A CA 1
ATOM 2252 C C . LEU A 1 280 ? -3.586 0.957 -6.59 1 95.62 280 LEU A C 1
ATOM 2254 O O . LEU A 1 280 ? -3.695 2.115 -6.996 1 95.62 280 LEU A O 1
ATOM 2258 N N . TYR A 1 281 ? -4.18 -0.094 -7.211 1 94.75 281 TYR A N 1
ATOM 2259 C CA . TYR A 1 281 ? -4.863 0.089 -8.484 1 94.75 281 TYR A CA 1
ATOM 2260 C C . TYR A 1 281 ? -6.305 -0.397 -8.406 1 94.75 281 TYR A C 1
ATOM 2262 O O . TYR A 1 281 ? -6.574 -1.589 -8.57 1 94.75 281 TYR A O 1
ATOM 2270 N N . PRO A 1 282 ? -7.23 0.512 -8.266 1 94.56 282 PRO A N 1
ATOM 2271 C CA . PRO A 1 282 ? -8.625 0.117 -8.086 1 94.56 282 PRO A CA 1
ATOM 2272 C C . PRO A 1 282 ? -9.195 -0.624 -9.297 1 94.56 282 PRO A C 1
ATOM 2274 O O . PRO A 1 282 ? -10.102 -1.443 -9.148 1 94.56 282 PRO A O 1
ATOM 2277 N N . HIS A 1 283 ? -8.609 -0.301 -10.406 1 90.69 283 HIS A N 1
ATOM 2278 C CA . HIS A 1 283 ? -9.102 -0.927 -11.625 1 90.69 283 HIS A CA 1
ATOM 2279 C C . HIS A 1 283 ? -7.988 -1.657 -12.359 1 90.69 283 HIS A C 1
ATOM 2281 O O . HIS A 1 283 ? -6.844 -1.198 -12.375 1 90.69 283 HIS A O 1
ATOM 2287 N N . ALA A 1 284 ? -8.352 -2.816 -12.766 1 75.81 284 ALA A N 1
ATOM 2288 C CA . ALA A 1 284 ? -7.344 -3.633 -13.438 1 75.81 284 ALA A CA 1
ATOM 2289 C C . ALA A 1 284 ? -6.867 -2.965 -14.727 1 75.81 284 ALA A C 1
ATOM 2291 O O . ALA A 1 284 ? -7.656 -2.342 -15.438 1 75.81 284 ALA A O 1
ATOM 2292 N N . GLN A 1 285 ? -5.516 -2.756 -14.766 1 64.81 285 GLN A N 1
ATOM 2293 C CA . GLN A 1 285 ? -5.004 -2.381 -16.078 1 64.81 285 GLN A CA 1
ATOM 2294 C C . GLN A 1 285 ? -5.152 -3.527 -17.078 1 64.81 285 GLN A C 1
ATOM 2296 O O . GLN A 1 285 ? -5.086 -4.699 -16.703 1 64.81 285 GLN A O 1
ATOM 2301 N N . VAL A 1 286 ? -5.801 -3.332 -18.141 1 54.31 286 VAL A N 1
ATOM 2302 C CA . VAL A 1 286 ? -6.062 -4.344 -19.156 1 54.31 286 VAL A CA 1
ATOM 2303 C C . VAL A 1 286 ? -4.766 -5.062 -19.531 1 54.31 286 VAL A C 1
ATOM 2305 O O . VAL A 1 286 ? -4 -4.582 -20.359 1 54.31 286 VAL A O 1
ATOM 2308 N N . LEU A 1 287 ? -3.891 -5.34 -18.672 1 53.31 287 LEU A N 1
ATOM 2309 C CA . LEU A 1 287 ? -2.602 -5.934 -19.016 1 53.31 287 LEU A CA 1
ATOM 2310 C C . LEU A 1 287 ? -2.748 -6.945 -20.141 1 53.31 287 LEU A C 1
ATOM 2312 O O . LEU A 1 287 ? -1.845 -7.102 -20.969 1 53.31 287 LEU A O 1
ATOM 2316 N N . ASN A 1 288 ? -3.771 -7.852 -20.125 1 58.31 288 ASN A N 1
ATOM 2317 C CA . ASN A 1 288 ? -3.826 -9.219 -20.625 1 58.31 288 ASN A CA 1
ATOM 2318 C C . ASN A 1 288 ? -4.422 -9.281 -22.016 1 58.31 288 ASN A C 1
ATOM 2320 O O . ASN A 1 288 ? -4.324 -10.305 -22.703 1 58.31 288 ASN A O 1
ATOM 2324 N N . ALA A 1 289 ? -4.543 -8.086 -22.547 1 67.12 289 ALA A N 1
ATOM 2325 C CA . ALA A 1 289 ? -5.438 -8.297 -23.688 1 67.12 289 ALA A CA 1
ATOM 2326 C C . ALA A 1 289 ? -4.652 -8.453 -24.984 1 67.12 289 ALA A C 1
ATOM 2328 O O . ALA A 1 289 ? -5.02 -9.25 -25.844 1 67.12 289 ALA A O 1
ATOM 2329 N N . GLU A 1 290 ? -3.463 -8.07 -24.953 1 87.31 290 GLU A N 1
ATOM 2330 C CA . GLU A 1 290 ? -2.812 -8.016 -26.25 1 87.31 290 GLU A CA 1
ATOM 2331 C C . GLU A 1 290 ? -2.246 -9.383 -26.641 1 87.31 290 GLU A C 1
ATOM 2333 O O . GLU A 1 290 ? -2.344 -9.789 -27.797 1 87.31 290 GLU A O 1
ATOM 2338 N N . PHE A 1 291 ? -1.716 -10.141 -25.641 1 93.06 291 PHE A N 1
ATOM 2339 C CA . PHE A 1 291 ? -1.118 -11.414 -26.016 1 93.06 291 PHE A CA 1
ATOM 2340 C C . PHE A 1 291 ? -2.191 -12.422 -26.422 1 93.06 291 PHE A C 1
ATOM 2342 O O . PHE A 1 291 ? -1.94 -13.297 -27.25 1 93.06 291 PHE A O 1
ATOM 2349 N N . VAL A 1 292 ? -3.354 -12.258 -25.875 1 93 292 VAL A N 1
ATOM 2350 C CA . VAL A 1 292 ? -4.457 -13.156 -26.203 1 93 292 VAL A CA 1
ATOM 2351 C C . VAL A 1 292 ? -4.812 -13.023 -27.688 1 93 292 VAL A C 1
ATOM 2353 O O . VAL A 1 292 ? -5.027 -14.023 -28.375 1 93 292 VAL A O 1
ATOM 2356 N N . ASP A 1 293 ? -4.859 -11.773 -28.125 1 92.25 293 ASP A N 1
ATOM 2357 C CA . ASP A 1 293 ? -5.102 -11.547 -29.547 1 92.25 293 ASP A CA 1
ATOM 2358 C C . ASP A 1 293 ? -3.963 -12.102 -30.406 1 92.25 293 ASP A C 1
ATOM 2360 O O . ASP A 1 293 ? -4.199 -12.695 -31.453 1 92.25 293 ASP A O 1
ATOM 2364 N N . TYR A 1 294 ? -2.838 -11.984 -29.922 1 94.88 294 TYR A N 1
ATOM 2365 C CA . TYR A 1 294 ? -1.649 -12.383 -30.672 1 94.88 294 TYR A CA 1
ATOM 2366 C C . TYR A 1 294 ? -1.617 -13.891 -30.875 1 94.88 294 TYR A C 1
ATOM 2368 O O . TYR A 1 294 ? -1.429 -14.367 -32 1 94.88 294 TYR A O 1
ATOM 2376 N N . VAL A 1 295 ? -1.852 -14.672 -29.859 1 95.31 295 VAL A N 1
ATOM 2377 C CA . VAL A 1 295 ? -1.679 -16.109 -29.953 1 95.31 295 VAL A CA 1
ATOM 2378 C C . VAL A 1 295 ? -2.807 -16.719 -30.781 1 95.31 295 VAL A C 1
ATOM 2380 O O . VAL A 1 295 ? -2.725 -17.875 -31.203 1 95.31 295 VAL A O 1
ATOM 2383 N N . GLN A 1 296 ? -3.803 -15.938 -31.062 1 93.94 296 GLN A N 1
ATOM 2384 C CA . GLN A 1 296 ? -4.938 -16.422 -31.844 1 93.94 296 GLN A CA 1
ATOM 2385 C C . GLN A 1 296 ? -4.812 -16.016 -33.312 1 93.94 296 GLN A C 1
ATOM 2387 O O . GLN A 1 296 ? -5.672 -16.359 -34.125 1 93.94 296 GLN A O 1
ATOM 2392 N N . THR A 1 297 ? -3.791 -15.312 -33.656 1 94.31 297 THR A N 1
ATOM 2393 C CA . THR A 1 297 ? -3.551 -15.008 -35.062 1 94.31 297 THR A CA 1
ATOM 2394 C C . THR A 1 297 ? -3.189 -16.281 -35.812 1 94.31 297 THR A C 1
ATOM 2396 O O . THR A 1 297 ? -2.725 -17.25 -35.25 1 94.31 297 THR A O 1
ATOM 2399 N N . ALA A 1 298 ? -3.318 -16.219 -37.125 1 93.94 298 ALA A N 1
ATOM 2400 C CA . ALA A 1 298 ? -3.025 -17.375 -37.969 1 93.94 298 ALA A CA 1
ATOM 2401 C C . ALA A 1 298 ? -1.55 -17.75 -37.906 1 93.94 298 ALA A C 1
ATOM 2403 O O . ALA A 1 298 ? -1.21 -18.938 -37.844 1 93.94 298 ALA A O 1
ATOM 2404 N N . VAL A 1 299 ? -0.75 -16.812 -37.844 1 93.69 299 VAL A N 1
ATOM 2405 C CA . VAL A 1 299 ? 0.692 -17.031 -37.812 1 93.69 299 VAL A CA 1
ATOM 2406 C C . VAL A 1 299 ? 1.089 -17.703 -36.5 1 93.69 299 VAL A C 1
ATOM 2408 O O . VAL A 1 299 ? 1.849 -18.672 -36.5 1 93.69 299 VAL A O 1
ATOM 2411 N N . ALA A 1 300 ? 0.595 -17.203 -35.438 1 95.31 300 ALA A N 1
ATOM 2412 C CA . ALA A 1 300 ? 0.941 -17.766 -34.125 1 95.31 300 ALA A CA 1
ATOM 2413 C C . ALA A 1 300 ? 0.372 -19.172 -33.969 1 95.31 300 ALA A C 1
ATOM 2415 O O . ALA A 1 300 ? 1.045 -20.062 -33.438 1 95.31 300 ALA A O 1
ATOM 2416 N N . ARG A 1 301 ? -0.837 -19.391 -34.406 1 96.44 301 ARG A N 1
ATOM 2417 C CA . ARG A 1 301 ? -1.478 -20.688 -34.281 1 96.44 301 ARG A CA 1
ATOM 2418 C C . ARG A 1 301 ? -0.707 -21.75 -35.094 1 96.44 301 ARG A C 1
ATOM 2420 O O . ARG A 1 301 ? -0.552 -22.891 -34.625 1 96.44 301 ARG A O 1
ATOM 2427 N N . GLN A 1 302 ? -0.286 -21.328 -36.25 1 95.56 302 GLN A N 1
ATOM 2428 C CA . GLN A 1 302 ? 0.511 -22.25 -37.062 1 95.56 302 GLN A CA 1
ATOM 2429 C C . GLN A 1 302 ? 1.843 -22.562 -36.375 1 95.56 302 GLN A C 1
ATOM 2431 O O . GLN A 1 302 ? 2.244 -23.734 -36.312 1 95.56 302 GLN A O 1
ATOM 2436 N N . ALA A 1 303 ? 2.469 -21.594 -35.906 1 96.12 303 ALA A N 1
ATOM 2437 C CA . ALA A 1 303 ? 3.779 -21.75 -35.281 1 96.12 303 ALA A CA 1
ATOM 2438 C C . ALA A 1 303 ? 3.68 -22.594 -34 1 96.12 303 ALA A C 1
ATOM 2440 O O . ALA A 1 303 ? 4.582 -23.375 -33.688 1 96.12 303 ALA A O 1
ATOM 2441 N N . LEU A 1 304 ? 2.559 -22.469 -33.281 1 97.81 304 LEU A N 1
ATOM 2442 C CA . LEU A 1 304 ? 2.389 -23.141 -32 1 97.81 304 LEU A CA 1
ATOM 2443 C C . LEU A 1 304 ? 1.747 -24.516 -32.188 1 97.81 304 LEU A C 1
ATOM 2445 O O . LEU A 1 304 ? 1.581 -25.25 -31.203 1 97.81 304 LEU A O 1
ATOM 2449 N N . HIS A 1 305 ? 1.365 -24.797 -33.375 1 97.62 305 HIS A N 1
ATOM 2450 C CA . HIS A 1 305 ? 0.833 -26.109 -33.719 1 97.62 305 HIS A CA 1
ATOM 2451 C C . HIS A 1 305 ? -0.498 -26.375 -33.031 1 97.62 305 HIS A C 1
ATOM 2453 O O . HIS A 1 305 ? -0.745 -27.484 -32.562 1 97.62 305 HIS A O 1
ATOM 2459 N N . VAL A 1 306 ? -1.361 -25.359 -32.906 1 97.69 306 VAL A N 1
ATOM 2460 C CA . VAL A 1 306 ? -2.557 -25.531 -32.094 1 97.69 306 VAL A CA 1
ATOM 2461 C C . VAL A 1 306 ? -3.773 -25.734 -33 1 97.69 306 VAL A C 1
ATOM 2463 O O . VAL A 1 306 ? -4.863 -26.047 -32.5 1 97.69 306 VAL A O 1
ATOM 2466 N N . GLY A 1 307 ? -3.613 -25.562 -34.281 1 95.25 307 GLY A N 1
ATOM 2467 C CA . GLY A 1 307 ? -4.715 -25.766 -35.219 1 95.25 307 GLY A CA 1
ATOM 2468 C C . GLY A 1 307 ? -5.93 -24.922 -34.906 1 95.25 307 GLY A C 1
ATOM 2469 O O . GLY A 1 307 ? -5.809 -23.703 -34.688 1 95.25 307 GLY A O 1
ATOM 2470 N N . ASP A 1 308 ? -7.105 -25.562 -34.938 1 93.62 308 ASP A N 1
ATOM 2471 C CA . ASP A 1 308 ? -8.352 -24.844 -34.75 1 93.62 308 ASP A CA 1
ATOM 2472 C C . ASP A 1 308 ? -8.836 -24.953 -33.281 1 93.62 308 ASP A C 1
ATOM 2474 O O . ASP A 1 308 ? -10.023 -24.766 -33 1 93.62 308 ASP A O 1
ATOM 2478 N N . ALA A 1 309 ? -7.914 -25.328 -32.406 1 94.62 309 ALA A N 1
ATOM 2479 C CA . ALA A 1 309 ? -8.305 -25.438 -30.984 1 94.62 309 ALA A CA 1
ATOM 2480 C C . ALA A 1 309 ? -8.883 -24.109 -30.484 1 94.62 309 ALA A C 1
ATOM 2482 O O . ALA A 1 309 ? -8.375 -23.031 -30.812 1 94.62 309 ALA A O 1
ATOM 2483 N N . GLU A 1 310 ? -9.945 -24.219 -29.75 1 93.19 310 GLU A N 1
ATOM 2484 C CA . GLU A 1 310 ? -10.492 -23.031 -29.094 1 93.19 310 GLU A CA 1
ATOM 2485 C C . GLU A 1 310 ? -9.555 -22.531 -28 1 93.19 310 GLU A C 1
ATOM 2487 O O . GLU A 1 310 ? -8.93 -23.328 -27.297 1 93.19 310 GLU A O 1
ATOM 2492 N N . PHE A 1 311 ? -9.438 -21.172 -27.938 1 94.88 311 PHE A N 1
ATOM 2493 C CA . PHE A 1 311 ? -8.656 -20.578 -26.859 1 94.88 311 PHE A CA 1
ATOM 2494 C C . PHE A 1 311 ? -9.578 -20.016 -25.781 1 94.88 311 PHE A C 1
ATOM 2496 O O . PHE A 1 311 ? -10.414 -19.156 -26.047 1 94.88 311 PHE A O 1
ATOM 2503 N N . THR A 1 312 ? -9.453 -20.547 -24.562 1 89.94 312 THR A N 1
ATOM 2504 C CA . THR A 1 312 ? -10.289 -20.109 -23.453 1 89.94 312 THR A CA 1
ATOM 2505 C C . THR A 1 312 ? -9.453 -19.922 -22.188 1 89.94 312 THR A C 1
ATOM 2507 O O . THR A 1 312 ? -8.547 -20.719 -21.922 1 89.94 312 THR A O 1
ATOM 2510 N N . SER A 1 313 ? -9.812 -18.875 -21.484 1 81.06 313 SER A N 1
ATOM 2511 C CA . SER A 1 313 ? -9.227 -18.656 -20.172 1 81.06 313 SER A CA 1
ATOM 2512 C C . SER A 1 313 ? -10.305 -18.453 -19.109 1 81.06 313 SER A C 1
ATOM 2514 O O . SER A 1 313 ? -11.156 -17.578 -19.234 1 81.06 313 SER A O 1
ATOM 2516 N N . ILE A 1 314 ? -10.25 -19.281 -17.891 1 81.81 314 ILE A N 1
ATOM 2517 C CA . ILE A 1 314 ? -11.211 -19.375 -16.797 1 81.81 314 ILE A CA 1
ATOM 2518 C C . ILE A 1 314 ? -12.453 -20.125 -17.281 1 81.81 314 ILE A C 1
ATOM 2520 O O . ILE A 1 314 ? -12.531 -21.344 -17.172 1 81.81 314 ILE A O 1
ATOM 2524 N N . GLY A 1 315 ? -13.297 -19.578 -17.938 1 82.31 315 GLY A N 1
ATOM 2525 C CA . GLY A 1 315 ? -14.469 -20.125 -18.609 1 82.31 315 GLY A CA 1
ATOM 2526 C C . GLY A 1 315 ? -15.016 -21.359 -17.922 1 82.31 315 GLY A C 1
ATOM 2527 O O . GLY A 1 315 ? -15.141 -21.391 -16.703 1 82.31 315 GLY A O 1
ATOM 2528 N N . LEU A 1 316 ? -15.273 -22.438 -18.766 1 90.62 316 LEU A N 1
ATOM 2529 C CA . LEU A 1 316 ? -15.93 -23.672 -18.328 1 90.62 316 LEU A CA 1
ATOM 2530 C C . LEU A 1 316 ? -15.078 -24.406 -17.297 1 90.62 316 LEU A C 1
ATOM 2532 O O . LEU A 1 316 ? -15.617 -25.031 -16.375 1 90.62 316 LEU A O 1
ATOM 2536 N N . VAL A 1 317 ? -13.789 -24.375 -17.453 1 94.31 317 VAL A N 1
ATOM 2537 C CA . VAL A 1 317 ? -12.883 -25.031 -16.516 1 94.31 317 VAL A CA 1
ATOM 2538 C C . VAL A 1 317 ? -13.148 -24.531 -15.094 1 94.31 317 VAL A C 1
ATOM 2540 O O . VAL A 1 317 ? -13.211 -25.328 -14.148 1 94.31 317 VAL A O 1
ATOM 2543 N N . TYR A 1 318 ? -13.32 -23.234 -14.977 1 92.5 318 TYR A N 1
ATOM 2544 C CA . TYR A 1 318 ? -13.609 -22.641 -13.672 1 92.5 318 TYR A CA 1
ATOM 2545 C C . TYR A 1 318 ? -14.898 -23.234 -13.094 1 92.5 318 TYR A C 1
ATOM 2547 O O . TYR A 1 318 ? -14.93 -23.656 -11.938 1 92.5 318 TYR A O 1
ATOM 2555 N N . SER A 1 319 ? -15.898 -23.281 -13.891 1 90.44 319 SER A N 1
ATOM 2556 C CA . SER A 1 319 ? -17.203 -23.781 -13.445 1 90.44 319 SER A CA 1
ATOM 2557 C C . SER A 1 319 ? -17.109 -25.234 -12.984 1 90.44 319 SER A C 1
ATOM 2559 O O . SER A 1 319 ? -17.734 -25.609 -11.992 1 90.44 319 SER A O 1
ATOM 2561 N N . LYS A 1 320 ? -16.344 -26.016 -13.695 1 93.69 320 LYS A N 1
ATOM 2562 C CA . LYS A 1 320 ? -16.203 -27.438 -13.375 1 93.69 320 LYS A CA 1
ATOM 2563 C C . LYS A 1 320 ? -15.477 -27.641 -12.047 1 93.69 320 LYS A C 1
ATOM 2565 O O . LYS A 1 320 ? -15.664 -28.656 -11.375 1 93.69 320 LYS A O 1
ATOM 2570 N N . LEU A 1 321 ? -14.711 -26.641 -11.633 1 93.38 321 LEU A N 1
ATOM 2571 C CA . LEU A 1 321 ? -13.859 -26.812 -10.461 1 93.38 321 LEU A CA 1
ATOM 2572 C C . LEU A 1 321 ? -14.438 -26.078 -9.25 1 93.38 321 LEU A C 1
ATOM 2574 O O . LEU A 1 321 ? -13.867 -26.109 -8.164 1 93.38 321 LEU A O 1
ATOM 2578 N N . VAL A 1 322 ? -15.578 -25.438 -9.352 1 88.5 322 VAL A N 1
ATOM 2579 C CA . VAL A 1 322 ? -16.234 -24.688 -8.273 1 88.5 322 VAL A CA 1
ATOM 2580 C C . VAL A 1 322 ? -16.391 -25.578 -7.051 1 88.5 322 VAL A C 1
ATOM 2582 O O . VAL A 1 322 ? -16.078 -25.188 -5.93 1 88.5 322 VAL A O 1
ATOM 2585 N N . PRO A 1 323 ? -16.75 -26.875 -7.191 1 85.56 323 PRO A N 1
ATOM 2586 C CA . PRO A 1 323 ? -16.922 -27.734 -6.016 1 85.56 323 PRO A CA 1
ATOM 2587 C C . PRO A 1 323 ? -15.609 -28.016 -5.281 1 85.56 323 PRO A C 1
ATOM 2589 O O . PRO A 1 323 ? -15.625 -28.344 -4.094 1 85.56 323 PRO A O 1
ATOM 2592 N N . ASP A 1 324 ? -14.562 -27.812 -5.984 1 90.44 324 ASP A N 1
ATOM 2593 C CA . ASP A 1 324 ? -13.266 -28.109 -5.398 1 90.44 324 ASP A CA 1
ATOM 2594 C C . ASP A 1 324 ? -12.609 -26.844 -4.84 1 90.44 324 ASP A C 1
ATOM 2596 O O . ASP A 1 324 ? -11.633 -26.922 -4.09 1 90.44 324 ASP A O 1
ATOM 2600 N N . LEU A 1 325 ? -13.117 -25.75 -5.086 1 89.94 325 LEU A N 1
ATOM 2601 C CA . LEU A 1 325 ? -12.492 -24.469 -4.789 1 89.94 325 LEU A CA 1
ATOM 2602 C C . LEU A 1 325 ? -12.289 -24.297 -3.287 1 89.94 325 LEU A C 1
ATOM 2604 O O . LEU A 1 325 ? -11.281 -23.75 -2.848 1 89.94 325 LEU A O 1
ATOM 2608 N N . MET A 1 326 ? -13.227 -24.828 -2.531 1 91.69 326 MET A N 1
ATOM 2609 C CA . MET A 1 326 ? -13.195 -24.547 -1.098 1 91.69 326 MET A CA 1
ATOM 2610 C C . MET A 1 326 ? -12.641 -25.734 -0.325 1 91.69 326 MET A C 1
ATOM 2612 O O . MET A 1 326 ? -12.75 -25.797 0.902 1 91.69 326 MET A O 1
ATOM 2616 N N . THR A 1 327 ? -12.07 -26.688 -1.044 1 93.44 327 THR A N 1
ATOM 2617 C CA . THR A 1 327 ? -11.352 -27.766 -0.382 1 93.44 327 THR A CA 1
ATOM 2618 C C . THR A 1 327 ? -9.906 -27.375 -0.094 1 93.44 327 THR A C 1
ATOM 2620 O O . THR A 1 327 ? -9.352 -26.5 -0.771 1 93.44 327 THR A O 1
ATOM 2623 N N . SER A 1 328 ? -9.336 -28 0.947 1 95 328 SER A N 1
ATOM 2624 C CA . SER A 1 328 ? -7.98 -27.641 1.353 1 95 328 SER A CA 1
ATOM 2625 C C . SER A 1 328 ? -6.938 -28.438 0.575 1 95 328 SER A C 1
ATOM 2627 O O . SER A 1 328 ? -7.145 -29.609 0.289 1 95 328 SER A O 1
ATOM 2629 N N . GLY A 1 329 ? -5.84 -27.812 0.196 1 95.38 329 GLY A N 1
ATOM 2630 C CA . GLY A 1 329 ? -4.703 -28.484 -0.42 1 95.38 329 GLY A CA 1
ATOM 2631 C C . GLY A 1 329 ? -3.588 -28.797 0.562 1 95.38 329 GLY A C 1
ATOM 2632 O O . GLY A 1 329 ? -2.531 -29.297 0.172 1 95.38 329 GLY A O 1
ATOM 2633 N N . VAL A 1 330 ? -3.771 -28.562 1.855 1 95.69 330 VAL A N 1
ATOM 2634 C CA . VAL A 1 330 ? -2.742 -28.688 2.883 1 95.69 330 VAL A CA 1
ATOM 2635 C C . VAL A 1 330 ? -2.234 -30.125 2.938 1 95.69 330 VAL A C 1
ATOM 2637 O O . VAL A 1 330 ? -1.049 -30.359 3.176 1 95.69 330 VAL A O 1
ATOM 2640 N N . GLU A 1 331 ? -3.092 -31.078 2.68 1 94.69 331 GLU A N 1
ATOM 2641 C CA . GLU A 1 331 ? -2.73 -32.5 2.771 1 94.69 331 GLU A CA 1
ATOM 2642 C C . GLU A 1 331 ? -1.716 -32.875 1.697 1 94.69 331 GLU A C 1
ATOM 2644 O O . GLU A 1 331 ? -0.975 -33.844 1.854 1 94.69 331 GLU A O 1
ATOM 2649 N N . TRP A 1 332 ? -1.619 -32.125 0.666 1 97.06 332 TRP A N 1
ATOM 2650 C CA . TRP A 1 332 ? -0.65 -32.406 -0.389 1 97.06 332 TRP A CA 1
ATOM 2651 C C . TRP A 1 332 ? 0.675 -31.688 -0.108 1 97.06 332 TRP A C 1
ATOM 2653 O O . TRP A 1 332 ? 1.716 -32.094 -0.642 1 97.06 332 TRP A O 1
ATOM 2663 N N . VAL A 1 333 ? 0.614 -30.641 0.717 1 98.12 333 VAL A N 1
ATOM 2664 C CA . VAL A 1 333 ? 1.819 -29.875 1.015 1 98.12 333 VAL A CA 1
ATOM 2665 C C . VAL A 1 333 ? 2.637 -30.594 2.088 1 98.12 333 VAL A C 1
ATOM 2667 O O . VAL A 1 333 ? 3.863 -30.688 1.99 1 98.12 333 VAL A O 1
ATOM 2670 N N . LYS A 1 334 ? 2.035 -31.141 3.045 1 97.19 334 LYS A N 1
ATOM 2671 C CA . LYS A 1 334 ? 2.678 -31.688 4.238 1 97.19 334 LYS A CA 1
ATOM 2672 C C . LYS A 1 334 ? 3.691 -32.75 3.875 1 97.19 334 LYS A C 1
ATOM 2674 O O . LYS A 1 334 ? 4.824 -32.75 4.359 1 97.19 334 LYS A O 1
ATOM 2679 N N . PRO A 1 335 ? 3.34 -33.688 2.949 1 97.25 335 PRO A N 1
ATOM 2680 C CA . PRO A 1 335 ? 4.293 -34.75 2.627 1 97.25 335 PRO A CA 1
ATOM 2681 C C . PRO A 1 335 ? 5.527 -34.219 1.889 1 97.25 335 PRO A C 1
ATOM 2683 O O . PRO A 1 335 ? 6.531 -34.938 1.793 1 97.25 335 PRO A O 1
ATOM 2686 N N . LEU A 1 336 ? 5.461 -33.062 1.359 1 98.44 336 LEU A N 1
ATOM 2687 C CA . LEU A 1 336 ? 6.574 -32.531 0.593 1 98.44 336 LEU A CA 1
ATOM 2688 C C . LEU A 1 336 ? 7.625 -31.922 1.518 1 98.44 336 LEU A C 1
ATOM 2690 O O . LEU A 1 336 ? 8.789 -31.766 1.133 1 98.44 336 LEU A O 1
ATOM 2694 N N . LEU A 1 337 ? 7.188 -31.547 2.699 1 98.12 337 LEU A N 1
ATOM 2695 C CA . LEU A 1 337 ? 8.039 -30.828 3.635 1 98.12 337 LEU A CA 1
ATOM 2696 C C . LEU A 1 337 ? 9.188 -31.703 4.109 1 98.12 337 LEU A C 1
ATOM 2698 O O . LEU A 1 337 ? 8.977 -32.844 4.535 1 98.12 337 LEU A O 1
ATOM 2702 N N . GLY A 1 338 ? 10.398 -31.125 4.012 1 96.25 338 GLY A N 1
ATOM 2703 C CA . GLY A 1 338 ? 11.586 -31.859 4.43 1 96.25 338 GLY A CA 1
ATOM 2704 C C . GLY A 1 338 ? 12.172 -32.719 3.326 1 96.25 338 GLY A C 1
ATOM 2705 O O . GLY A 1 338 ? 13.336 -33.125 3.398 1 96.25 338 GLY A O 1
ATOM 2706 N N . LYS A 1 339 ? 11.391 -33.031 2.318 1 97.19 339 LYS A N 1
ATOM 2707 C CA . LYS A 1 339 ? 11.859 -33.875 1.211 1 97.19 339 LYS A CA 1
ATOM 2708 C C . LYS A 1 339 ? 12.227 -33 0.001 1 97.19 339 LYS A C 1
ATOM 2710 O O . LYS A 1 339 ? 13.156 -33.344 -0.742 1 97.19 339 LYS A O 1
ATOM 2715 N N . TYR A 1 340 ? 11.508 -32 -0.206 1 98.31 340 TYR A N 1
ATOM 2716 C CA . TYR A 1 340 ? 11.695 -31.062 -1.303 1 98.31 340 TYR A CA 1
ATOM 2717 C C . TYR A 1 340 ? 11.812 -29.625 -0.781 1 98.31 340 TYR A C 1
ATOM 2719 O O . TYR A 1 340 ? 11.414 -29.344 0.35 1 98.31 340 TYR A O 1
ATOM 2727 N N . LYS A 1 341 ? 12.422 -28.781 -1.576 1 98.38 341 LYS A N 1
ATOM 2728 C CA . LYS A 1 341 ? 12.344 -27.359 -1.276 1 98.38 341 LYS A CA 1
ATOM 2729 C C . LYS A 1 341 ? 10.938 -26.812 -1.49 1 98.38 341 LYS A C 1
ATOM 2731 O O . LYS A 1 341 ? 10.328 -27.047 -2.539 1 98.38 341 LYS A O 1
ATOM 2736 N N . VAL A 1 342 ? 10.375 -26.156 -0.498 1 98.69 342 VAL A N 1
ATOM 2737 C CA . VAL A 1 342 ? 9.039 -25.578 -0.6 1 98.69 342 VAL A CA 1
ATOM 2738 C C . VAL A 1 342 ? 9.102 -24.078 -0.267 1 98.69 342 VAL A C 1
ATOM 2740 O O . VAL A 1 342 ? 9.578 -23.703 0.803 1 98.69 342 VAL A O 1
ATOM 2743 N N . MET A 1 343 ? 8.625 -23.219 -1.147 1 98.75 343 MET A N 1
ATOM 2744 C CA . MET A 1 343 ? 8.57 -21.781 -0.895 1 98.75 343 MET A CA 1
ATOM 2745 C C . MET A 1 343 ? 7.195 -21.219 -1.221 1 98.75 343 MET A C 1
ATOM 2747 O O . MET A 1 343 ? 6.625 -21.531 -2.27 1 98.75 343 MET A O 1
ATOM 2751 N N . TYR A 1 344 ? 6.656 -20.531 -0.305 1 98.75 344 TYR A N 1
ATOM 2752 C CA . TYR A 1 344 ? 5.539 -19.625 -0.563 1 98.75 344 TYR A CA 1
ATOM 2753 C C . TYR A 1 344 ? 5.996 -18.172 -0.582 1 98.75 344 TYR A C 1
ATOM 2755 O O . TYR A 1 344 ? 6.789 -17.766 0.264 1 98.75 344 TYR A O 1
ATOM 2763 N N . TYR A 1 345 ? 5.59 -17.422 -1.558 1 98.81 345 TYR A N 1
ATOM 2764 C CA . TYR A 1 345 ? 5.867 -15.992 -1.576 1 98.81 345 TYR A CA 1
ATOM 2765 C C . TYR A 1 345 ? 4.621 -15.203 -1.959 1 98.81 345 TYR A C 1
ATOM 2767 O O . TYR A 1 345 ? 3.77 -15.695 -2.703 1 98.81 345 TYR A O 1
ATOM 2775 N N . SER A 1 346 ? 4.473 -14.055 -1.391 1 98.56 346 SER A N 1
ATOM 2776 C CA . SER A 1 346 ? 3.293 -13.227 -1.605 1 98.56 346 SER A CA 1
ATOM 2777 C C . SER A 1 346 ? 3.68 -11.766 -1.812 1 98.56 346 SER A C 1
ATOM 2779 O O . SER A 1 346 ? 4.594 -11.258 -1.156 1 98.56 346 SER A O 1
ATOM 2781 N N . GLY A 1 347 ? 2.998 -11.164 -2.781 1 98.69 347 GLY A N 1
ATOM 2782 C CA . GLY A 1 347 ? 3.096 -9.719 -2.855 1 98.69 347 GLY A CA 1
ATOM 2783 C C . GLY A 1 347 ? 2.455 -9.016 -1.673 1 98.69 347 GLY A C 1
ATOM 2784 O O . GLY A 1 347 ? 1.373 -9.398 -1.227 1 98.69 347 GLY A O 1
ATOM 2785 N N . GLN A 1 348 ? 3.066 -8.016 -1.246 1 98.31 348 GLN A N 1
ATOM 2786 C CA . GLN A 1 348 ? 2.654 -7.238 -0.082 1 98.31 348 GLN A CA 1
ATOM 2787 C C . GLN A 1 348 ? 1.258 -6.656 -0.275 1 98.31 348 GLN A C 1
ATOM 2789 O O . GLN A 1 348 ? 0.503 -6.508 0.689 1 98.31 348 GLN A O 1
ATOM 2794 N N . LEU A 1 349 ? 0.925 -6.355 -1.496 1 98.06 349 LEU A N 1
ATOM 2795 C CA . LEU A 1 349 ? -0.25 -5.535 -1.776 1 98.06 349 LEU A CA 1
ATOM 2796 C C . LEU A 1 349 ? -1.307 -6.34 -2.525 1 98.06 349 LEU A C 1
ATOM 2798 O O . LEU A 1 349 ? -2.129 -5.773 -3.248 1 98.06 349 LEU A O 1
ATOM 2802 N N . ASP A 1 350 ? -1.2 -7.625 -2.367 1 97.25 350 ASP A N 1
ATOM 2803 C CA . ASP A 1 350 ? -2.207 -8.516 -2.934 1 97.25 350 ASP A CA 1
ATOM 2804 C C . ASP A 1 350 ? -3.506 -8.461 -2.133 1 97.25 350 ASP A C 1
ATOM 2806 O O . ASP A 1 350 ? -3.484 -8.508 -0.9 1 97.25 350 ASP A O 1
ATOM 2810 N N . ILE A 1 351 ? -4.621 -8.43 -2.865 1 95.31 351 ILE A N 1
ATOM 2811 C CA . ILE A 1 351 ? -5.91 -8.359 -2.182 1 95.31 351 ILE A CA 1
ATOM 2812 C C . ILE A 1 351 ? -6.531 -9.75 -2.107 1 95.31 351 ILE A C 1
ATOM 2814 O O . ILE A 1 351 ? -7.066 -10.141 -1.069 1 95.31 351 ILE A O 1
ATOM 2818 N N . ILE A 1 352 ? -6.469 -10.555 -3.137 1 94.75 352 ILE A N 1
ATOM 2819 C CA . ILE A 1 352 ? -7.258 -11.773 -3.26 1 94.75 352 ILE A CA 1
ATOM 2820 C C . ILE A 1 352 ? -6.641 -12.875 -2.398 1 94.75 352 ILE A C 1
ATOM 2822 O O . ILE A 1 352 ? -7.355 -13.719 -1.851 1 94.75 352 ILE A O 1
ATOM 2826 N N . VAL A 1 353 ? -5.32 -12.891 -2.352 1 96.19 353 VAL A N 1
ATOM 2827 C CA . VAL A 1 353 ? -4.598 -13.75 -1.417 1 96.19 353 VAL A CA 1
ATOM 2828 C C . VAL A 1 353 ? -3.582 -12.922 -0.632 1 96.19 353 VAL A C 1
ATOM 2830 O O . VAL A 1 353 ? -2.373 -13.055 -0.836 1 96.19 353 VAL A O 1
ATOM 2833 N N . PRO A 1 354 ? -4.094 -12.156 0.31 1 97.12 354 PRO A N 1
ATOM 2834 C CA . PRO A 1 354 ? -3.186 -11.273 1.04 1 97.12 354 PRO A CA 1
ATOM 2835 C C . PRO A 1 354 ? -2.119 -12.031 1.824 1 97.12 354 PRO A C 1
ATOM 2837 O O . PRO A 1 354 ? -2.346 -13.172 2.23 1 97.12 354 PRO A O 1
ATOM 2840 N N . TYR A 1 355 ? -0.966 -11.422 2.006 1 98 355 TYR A N 1
ATOM 2841 C CA . TYR A 1 355 ? 0.178 -12.031 2.67 1 98 355 TYR A CA 1
ATOM 2842 C C . TYR A 1 355 ? -0.219 -12.602 4.027 1 98 355 TYR A C 1
ATOM 2844 O O . TYR A 1 355 ? 0.187 -13.711 4.387 1 98 355 TYR A O 1
ATOM 2852 N N . PRO A 1 356 ? -1.037 -11.938 4.863 1 97.19 356 PRO A N 1
ATOM 2853 C CA . PRO A 1 356 ? -1.399 -12.516 6.16 1 97.19 356 PRO A CA 1
ATOM 2854 C C . PRO A 1 356 ? -2.139 -13.844 6.027 1 97.19 356 PRO A C 1
ATOM 2856 O O . PRO A 1 356 ? -2.027 -14.703 6.906 1 97.19 356 PRO A O 1
ATOM 2859 N N . ASN A 1 357 ? -2.914 -14 4.977 1 96.44 357 ASN A N 1
ATOM 2860 C CA . ASN A 1 357 ? -3.582 -15.281 4.758 1 96.44 357 ASN A CA 1
ATOM 2861 C C . ASN A 1 357 ? -2.58 -16.391 4.469 1 96.44 357 ASN A C 1
ATOM 2863 O O . ASN A 1 357 ? -2.773 -17.531 4.895 1 96.44 357 ASN A O 1
ATOM 2867 N N . THR A 1 358 ? -1.547 -16.062 3.688 1 97.5 358 THR A N 1
ATOM 2868 C CA . THR A 1 358 ? -0.489 -17.031 3.428 1 97.5 358 THR A CA 1
ATOM 2869 C C . THR A 1 358 ? 0.223 -17.406 4.723 1 97.5 358 THR A C 1
ATOM 2871 O O . THR A 1 358 ? 0.53 -18.594 4.941 1 97.5 358 THR A O 1
ATOM 2874 N N . VAL A 1 359 ? 0.49 -16.422 5.562 1 97.25 359 VAL A N 1
ATOM 2875 C CA . VAL A 1 359 ? 1.11 -16.688 6.855 1 97.25 359 VAL A CA 1
ATOM 2876 C C . VAL A 1 359 ? 0.229 -17.641 7.664 1 97.25 359 VAL A C 1
ATOM 2878 O O . VAL A 1 359 ? 0.725 -18.594 8.273 1 97.25 359 VAL A O 1
ATOM 2881 N N . ALA A 1 360 ? -1.057 -17.359 7.672 1 95.88 360 ALA A N 1
ATOM 2882 C CA . ALA A 1 360 ? -1.993 -18.203 8.406 1 95.88 360 ALA A CA 1
ATOM 2883 C C . ALA A 1 360 ? -1.97 -19.625 7.863 1 95.88 360 ALA A C 1
ATOM 2885 O O . ALA A 1 360 ? -2.004 -20.594 8.633 1 95.88 360 ALA A O 1
ATOM 2886 N N . MET A 1 361 ? -1.948 -19.781 6.582 1 96.31 361 MET A N 1
ATOM 2887 C CA . MET A 1 361 ? -1.896 -21.109 5.953 1 96.31 361 MET A CA 1
ATOM 2888 C C . MET A 1 361 ? -0.639 -21.859 6.375 1 96.31 361 MET A C 1
ATOM 2890 O O . MET A 1 361 ? -0.712 -23.031 6.766 1 96.31 361 MET A O 1
ATOM 2894 N N . VAL A 1 362 ? 0.511 -21.203 6.277 1 96.5 362 VAL A N 1
ATOM 2895 C CA . VAL A 1 362 ? 1.78 -21.828 6.637 1 96.5 362 VAL A CA 1
ATOM 2896 C C . VAL A 1 362 ? 1.772 -22.203 8.117 1 96.5 362 VAL A C 1
ATOM 2898 O O . VAL A 1 362 ? 2.297 -23.25 8.492 1 96.5 362 VAL A O 1
ATOM 2901 N N . SER A 1 363 ? 1.167 -21.359 8.906 1 93.38 363 SER A N 1
ATOM 2902 C CA . SER A 1 363 ? 1.064 -21.641 10.328 1 93.38 363 SER A CA 1
ATOM 2903 C C . SER A 1 363 ? 0.264 -22.922 10.586 1 93.38 363 SER A C 1
ATOM 2905 O O . SER A 1 363 ? 0.519 -23.641 11.555 1 93.38 363 SER A O 1
ATOM 2907 N N . GLU A 1 364 ? -0.666 -23.203 9.75 1 91.38 364 GLU A N 1
ATOM 2908 C CA . GLU A 1 364 ? -1.516 -24.375 9.898 1 91.38 364 GLU A CA 1
ATOM 2909 C C . GLU A 1 364 ? -0.743 -25.672 9.602 1 91.38 364 GLU A C 1
ATOM 2911 O O . GLU A 1 364 ? -1.194 -26.766 9.945 1 91.38 364 GLU A O 1
ATOM 2916 N N . LEU A 1 365 ? 0.388 -25.531 9.016 1 94.69 365 LEU A N 1
ATOM 2917 C CA . LEU A 1 365 ? 1.202 -26.688 8.695 1 94.69 365 LEU A CA 1
ATOM 2918 C C . LEU A 1 365 ? 1.898 -27.234 9.945 1 94.69 365 LEU A C 1
ATOM 2920 O O . LEU A 1 365 ? 2.521 -28.297 9.898 1 94.69 365 LEU A O 1
ATOM 2924 N N . GLY A 1 366 ? 1.817 -26.453 11.07 1 92.19 366 GLY A N 1
ATOM 2925 C CA . GLY A 1 366 ? 2.377 -26.906 12.336 1 92.19 366 GLY A CA 1
ATOM 2926 C C . GLY A 1 366 ? 3.865 -26.641 12.461 1 92.19 366 GLY A C 1
ATOM 2927 O O . GLY A 1 366 ? 4.543 -27.25 13.289 1 92.19 366 GLY A O 1
ATOM 2928 N N . LEU A 1 367 ? 4.383 -25.844 11.617 1 94.81 367 LEU A N 1
ATOM 2929 C CA . LEU A 1 367 ? 5.801 -25.5 11.633 1 94.81 367 LEU A CA 1
ATOM 2930 C C . LEU A 1 367 ? 6.051 -24.266 12.484 1 94.81 367 LEU A C 1
ATOM 2932 O O . LEU A 1 367 ? 5.188 -23.391 12.57 1 94.81 367 LEU A O 1
ATOM 2936 N N . LEU A 1 368 ? 7.195 -24.234 13.094 1 94.62 368 LEU A N 1
ATOM 2937 C CA . LEU A 1 368 ? 7.59 -23.062 13.867 1 94.62 368 LEU A CA 1
ATOM 2938 C C . LEU A 1 368 ? 8.445 -22.125 13.023 1 94.62 368 LEU A C 1
ATOM 2940 O O . LEU A 1 368 ? 9.352 -22.562 12.32 1 94.62 368 LEU A O 1
ATOM 2944 N N . PRO A 1 369 ? 8.141 -20.875 13.07 1 95.75 369 PRO A N 1
ATOM 2945 C CA . PRO A 1 369 ? 8.922 -19.906 12.289 1 95.75 369 PRO A CA 1
ATOM 2946 C C . PRO A 1 369 ? 10.266 -19.562 12.93 1 95.75 369 PRO A C 1
ATOM 2948 O O . PRO A 1 369 ? 10.367 -19.516 14.156 1 95.75 369 PRO A O 1
ATOM 2951 N N . SER A 1 370 ? 11.25 -19.328 12.109 1 95.38 370 SER A N 1
ATOM 2952 C CA . SER A 1 370 ? 12.5 -18.703 12.539 1 95.38 370 SER A CA 1
ATOM 2953 C C . SER A 1 370 ? 12.391 -17.188 12.523 1 95.38 370 SER A C 1
ATOM 2955 O O . SER A 1 370 ? 11.312 -16.625 12.266 1 95.38 370 SER A O 1
ATOM 2957 N N . LYS A 1 371 ? 13.5 -16.594 12.875 1 93.81 371 LYS A N 1
ATOM 2958 C CA . LYS A 1 371 ? 13.555 -15.133 12.773 1 93.81 371 LYS A CA 1
ATOM 2959 C C . LYS A 1 371 ? 13.422 -14.68 11.328 1 93.81 371 LYS A C 1
ATOM 2961 O O . LYS A 1 371 ? 14.016 -15.273 10.422 1 93.81 371 LYS A O 1
ATOM 2966 N N . ARG A 1 372 ? 12.586 -13.766 11.164 1 96.12 372 ARG A N 1
ATOM 2967 C CA . ARG A 1 372 ? 12.398 -13.172 9.844 1 96.12 372 ARG A CA 1
ATOM 2968 C C . ARG A 1 372 ? 13.594 -12.305 9.461 1 96.12 372 ARG A C 1
ATOM 2970 O O . ARG A 1 372 ? 14.109 -11.547 10.281 1 96.12 372 ARG A O 1
ATOM 2977 N N . GLU A 1 373 ? 14.031 -12.414 8.188 1 96.44 373 GLU A N 1
ATOM 2978 C CA . GLU A 1 373 ? 15.211 -11.688 7.738 1 96.44 373 GLU A CA 1
ATOM 2979 C C . GLU A 1 373 ? 14.883 -10.75 6.578 1 96.44 373 GLU A C 1
ATOM 2981 O O . GLU A 1 373 ? 14.117 -11.117 5.68 1 96.44 373 GLU A O 1
ATOM 2986 N N . PRO A 1 374 ? 15.445 -9.516 6.602 1 97.31 374 PRO A N 1
ATOM 2987 C CA . PRO A 1 374 ? 15.281 -8.648 5.434 1 97.31 374 PRO A CA 1
ATOM 2988 C C . PRO A 1 374 ? 15.984 -9.195 4.191 1 97.31 374 PRO A C 1
ATOM 2990 O O . PRO A 1 374 ? 17.078 -9.773 4.297 1 97.31 374 PRO A O 1
ATOM 2993 N N . TRP A 1 375 ? 15.383 -9.086 3.076 1 98.25 375 TRP A N 1
ATOM 2994 C CA . TRP A 1 375 ? 15.898 -9.508 1.777 1 98.25 375 TRP A CA 1
ATOM 2995 C C . TRP A 1 375 ? 16.141 -8.305 0.87 1 98.25 375 TRP A C 1
ATOM 2997 O O . TRP A 1 375 ? 15.227 -7.516 0.622 1 98.25 375 TRP A O 1
ATOM 3007 N N . TYR A 1 376 ? 17.406 -8.133 0.387 1 97.94 376 TYR A N 1
ATOM 3008 C CA . TYR A 1 376 ? 17.781 -6.992 -0.441 1 97.94 376 TYR A CA 1
ATOM 3009 C C . TYR A 1 376 ? 18.156 -7.441 -1.85 1 97.94 376 TYR A C 1
ATOM 3011 O O . TYR A 1 376 ? 18.75 -8.508 -2.031 1 97.94 376 TYR A O 1
ATOM 3019 N N . VAL A 1 377 ? 17.812 -6.75 -2.811 1 98.12 377 VAL A N 1
ATOM 3020 C CA . VAL A 1 377 ? 18.312 -6.812 -4.18 1 98.12 377 VAL A CA 1
ATOM 3021 C C . VAL A 1 377 ? 19.047 -5.516 -4.523 1 98.12 377 VAL A C 1
ATOM 3023 O O . VAL A 1 377 ? 18.422 -4.473 -4.703 1 98.12 377 VAL A O 1
ATOM 3026 N N . GLY A 1 378 ? 20.297 -5.594 -4.645 1 96.62 378 GLY A N 1
ATOM 3027 C CA . GLY A 1 378 ? 21.062 -4.355 -4.609 1 96.62 378 GLY A CA 1
ATOM 3028 C C . GLY A 1 378 ? 20.906 -3.59 -3.311 1 96.62 378 GLY A C 1
ATOM 3029 O O . GLY A 1 378 ? 21.094 -4.145 -2.229 1 96.62 378 GLY A O 1
ATOM 3030 N N . LYS A 1 379 ? 20.531 -2.348 -3.332 1 94.31 379 LYS A N 1
ATOM 3031 C CA . LYS A 1 379 ? 20.344 -1.496 -2.16 1 94.31 379 LYS A CA 1
ATOM 3032 C C . LYS A 1 379 ? 18.875 -1.432 -1.746 1 94.31 379 LYS A C 1
ATOM 3034 O O . LYS A 1 379 ? 18.547 -0.868 -0.701 1 94.31 379 LYS A O 1
ATOM 3039 N N . ASP A 1 380 ? 18.078 -2.08 -2.514 1 96 380 ASP A N 1
ATOM 3040 C CA . ASP A 1 380 ? 16.641 -1.967 -2.277 1 96 380 ASP A CA 1
ATOM 3041 C C . ASP A 1 380 ? 16.156 -3.08 -1.357 1 96 380 ASP A C 1
ATOM 3043 O O . ASP A 1 380 ? 16.453 -4.254 -1.58 1 96 380 ASP A O 1
ATOM 3047 N N . LEU A 1 381 ? 15.508 -2.682 -0.312 1 97.69 381 LEU A N 1
ATOM 3048 C CA . LEU A 1 381 ? 14.805 -3.672 0.498 1 97.69 381 LEU A CA 1
ATOM 3049 C C . LEU A 1 381 ? 13.648 -4.293 -0.282 1 97.69 381 LEU A C 1
ATOM 3051 O O . LEU A 1 381 ? 12.594 -3.682 -0.423 1 97.69 381 LEU A O 1
ATOM 3055 N N . ALA A 1 382 ? 13.797 -5.516 -0.744 1 98.56 382 ALA A N 1
ATOM 3056 C CA . ALA A 1 382 ? 12.844 -6.176 -1.634 1 98.56 382 ALA A CA 1
ATOM 3057 C C . ALA A 1 382 ? 11.719 -6.84 -0.841 1 98.56 382 ALA A C 1
ATOM 3059 O O . ALA A 1 382 ? 10.609 -7.004 -1.347 1 98.56 382 ALA A O 1
ATOM 3060 N N . GLY A 1 383 ? 12.055 -7.219 0.385 1 98.38 383 GLY A N 1
ATOM 3061 C CA . GLY A 1 383 ? 11.07 -7.875 1.228 1 98.38 383 GLY A CA 1
ATOM 3062 C C . GLY A 1 383 ? 11.68 -8.609 2.402 1 98.38 383 GLY A C 1
ATOM 3063 O O . GLY A 1 383 ? 12.688 -8.164 2.965 1 98.38 383 GLY A O 1
ATOM 3064 N N . PHE A 1 384 ? 11.031 -9.664 2.848 1 98.44 384 PHE A N 1
ATOM 3065 C CA . PHE A 1 384 ? 11.461 -10.422 4.02 1 98.44 384 PHE A CA 1
ATOM 3066 C C . PHE A 1 384 ? 11.359 -11.922 3.766 1 98.44 384 PHE A C 1
ATOM 3068 O O . PHE A 1 384 ? 10.391 -12.383 3.156 1 98.44 384 PHE A O 1
ATOM 3075 N N . LYS A 1 385 ? 12.344 -12.625 4.172 1 97.81 385 LYS A N 1
ATOM 3076 C CA . LYS A 1 385 ? 12.383 -14.086 4.117 1 97.81 385 LYS A CA 1
ATOM 3077 C C . LYS A 1 385 ? 12.297 -14.695 5.512 1 97.81 385 LYS A C 1
ATOM 3079 O O . LYS A 1 385 ? 12.891 -14.172 6.461 1 97.81 385 LYS A O 1
ATOM 3084 N N . GLN A 1 386 ? 11.57 -15.727 5.621 1 97.5 386 GLN A N 1
ATOM 3085 C CA . GLN A 1 386 ? 11.445 -16.422 6.895 1 97.5 386 GLN A CA 1
ATOM 3086 C C . GLN A 1 386 ? 11.43 -17.938 6.684 1 97.5 386 GLN A C 1
ATOM 3088 O O . GLN A 1 386 ? 10.641 -18.453 5.887 1 97.5 386 GLN A O 1
ATOM 3093 N N . VAL A 1 387 ? 12.266 -18.625 7.359 1 97.06 387 VAL A N 1
ATOM 3094 C CA . VAL A 1 387 ? 12.336 -20.078 7.293 1 97.06 387 VAL A CA 1
ATOM 3095 C C . VAL A 1 387 ? 11.422 -20.688 8.352 1 97.06 387 VAL A C 1
ATOM 3097 O O . VAL A 1 387 ? 11.352 -20.203 9.477 1 97.06 387 VAL A O 1
ATOM 3100 N N . TRP A 1 388 ? 10.719 -21.703 7.957 1 97.12 388 TRP A N 1
ATOM 3101 C CA . TRP A 1 388 ? 9.812 -22.406 8.859 1 97.12 388 TRP A CA 1
ATOM 3102 C C . TRP A 1 388 ? 10.211 -23.875 8.992 1 97.12 388 TRP A C 1
ATOM 3104 O O . TRP A 1 388 ? 10.617 -24.5 8.016 1 97.12 388 TRP A O 1
ATOM 3114 N N . GLY A 1 389 ? 10.156 -24.469 10.25 1 95.69 389 GLY A N 1
ATOM 3115 C CA . GLY A 1 389 ? 10.367 -25.875 10.5 1 95.69 389 GLY A CA 1
ATOM 3116 C C . GLY A 1 389 ? 11.805 -26.312 10.258 1 95.69 389 GLY A C 1
ATOM 3117 O O . GLY A 1 389 ? 12.039 -27.406 9.742 1 95.69 389 GLY A O 1
ATOM 3118 N N . LYS A 1 390 ? 12.734 -25.531 10.57 1 90.5 390 LYS A N 1
ATOM 3119 C CA . LYS A 1 390 ? 14.148 -25.844 10.383 1 90.5 390 LYS A CA 1
ATOM 3120 C C . LYS A 1 390 ? 14.445 -26.188 8.93 1 90.5 390 LYS A C 1
ATOM 3122 O O . LYS A 1 390 ? 14.859 -27.297 8.617 1 90.5 390 LYS A O 1
ATOM 3127 N N . ASN A 1 391 ? 14.078 -25.312 8.016 1 87.44 391 ASN A N 1
ATOM 3128 C CA . ASN A 1 391 ? 14.438 -25.328 6.602 1 87.44 391 ASN A CA 1
ATOM 3129 C C . ASN A 1 391 ? 13.453 -26.172 5.789 1 87.44 391 ASN A C 1
ATOM 3131 O O . ASN A 1 391 ? 13.797 -26.656 4.711 1 87.44 391 ASN A O 1
ATOM 3135 N N . LYS A 1 392 ? 12.258 -26.359 6.305 1 94.75 392 LYS A N 1
ATOM 3136 C CA . LYS A 1 392 ? 11.258 -27.156 5.594 1 94.75 392 LYS A CA 1
ATOM 3137 C C . LYS A 1 392 ? 10.469 -26.297 4.617 1 94.75 392 LYS A C 1
ATOM 3139 O O . LYS A 1 392 ? 9.938 -26.797 3.625 1 94.75 392 LYS A O 1
ATOM 3144 N N . LEU A 1 393 ? 10.344 -25.078 4.953 1 98.38 393 LEU A N 1
ATOM 3145 C CA . LEU A 1 393 ? 9.547 -24.172 4.125 1 98.38 393 LEU A CA 1
ATOM 3146 C C . LEU A 1 393 ? 10.07 -22.734 4.223 1 98.38 393 LEU A C 1
ATOM 3148 O O . LEU A 1 393 ? 10.414 -22.281 5.312 1 98.38 393 LEU A O 1
ATOM 3152 N N . ASP A 1 394 ? 10.188 -22.094 3.133 1 98.5 394 ASP A N 1
ATOM 3153 C CA . ASP A 1 394 ? 10.508 -20.672 3.082 1 98.5 394 ASP A CA 1
ATOM 3154 C C . ASP A 1 394 ? 9.266 -19.828 2.793 1 98.5 394 ASP A C 1
ATOM 3156 O O . ASP A 1 394 ? 8.508 -20.141 1.871 1 98.5 394 ASP A O 1
ATOM 3160 N N . LEU A 1 395 ? 9.016 -18.859 3.578 1 98.56 395 LEU A N 1
ATOM 3161 C CA . LEU A 1 395 ? 7.953 -17.891 3.363 1 98.56 395 LEU A CA 1
ATOM 3162 C C . LEU A 1 395 ? 8.539 -16.516 3.076 1 98.56 395 LEU A C 1
ATOM 3164 O O . LEU A 1 395 ? 9.336 -15.992 3.863 1 98.56 395 LEU A O 1
ATOM 3168 N N . VAL A 1 396 ? 8.125 -15.906 1.949 1 98.75 396 VAL A N 1
ATOM 3169 C CA . VAL A 1 396 ? 8.734 -14.648 1.543 1 98.75 396 VAL A CA 1
ATOM 3170 C C . VAL A 1 396 ? 7.641 -13.609 1.276 1 98.75 396 VAL A C 1
ATOM 3172 O O . VAL A 1 396 ? 6.645 -13.906 0.61 1 98.75 396 VAL A O 1
ATOM 3175 N N . MET A 1 397 ? 7.777 -12.492 1.837 1 98.62 397 MET A N 1
ATOM 3176 C CA . MET A 1 397 ? 6.957 -11.328 1.512 1 98.62 397 MET A CA 1
ATOM 3177 C C . MET A 1 397 ? 7.688 -10.391 0.559 1 98.62 397 MET A C 1
ATOM 3179 O O . MET A 1 397 ? 8.805 -9.961 0.844 1 98.62 397 MET A O 1
ATOM 3183 N N . VAL A 1 398 ? 7.113 -10.109 -0.611 1 98.88 398 VAL A N 1
ATOM 3184 C CA . VAL A 1 398 ? 7.719 -9.234 -1.61 1 98.88 398 VAL A CA 1
ATOM 3185 C C . VAL A 1 398 ? 7.07 -7.855 -1.549 1 98.88 398 VAL A C 1
ATOM 3187 O O . VAL A 1 398 ? 5.871 -7.711 -1.8 1 98.88 398 VAL A O 1
ATOM 3190 N N . ARG A 1 399 ? 7.801 -6.852 -1.27 1 98.38 399 ARG A N 1
ATOM 3191 C CA . ARG A 1 399 ? 7.297 -5.488 -1.124 1 98.38 399 ARG A CA 1
ATOM 3192 C C . ARG A 1 399 ? 6.863 -4.918 -2.471 1 98.38 399 ARG A C 1
ATOM 3194 O O . ARG A 1 399 ? 7.375 -5.328 -3.516 1 98.38 399 ARG A O 1
ATOM 3201 N N . HIS A 1 400 ? 5.926 -3.998 -2.373 1 97.06 400 HIS A N 1
ATOM 3202 C CA . HIS A 1 400 ? 5.516 -3.197 -3.521 1 97.06 400 HIS A CA 1
ATOM 3203 C C . HIS A 1 400 ? 5.07 -4.086 -4.68 1 97.06 400 HIS A C 1
ATOM 3205 O O . HIS A 1 400 ? 5.387 -3.807 -5.836 1 97.06 400 HIS A O 1
ATOM 3211 N N . ALA A 1 401 ? 4.469 -5.258 -4.355 1 98.25 401 ALA A N 1
ATOM 3212 C CA . ALA A 1 401 ? 3.934 -6.18 -5.352 1 98.25 401 ALA A CA 1
ATOM 3213 C C . ALA A 1 401 ? 2.523 -6.629 -4.98 1 98.25 401 ALA A C 1
ATOM 3215 O O . ALA A 1 401 ? 2.209 -6.793 -3.801 1 98.25 401 ALA A O 1
ATOM 3216 N N . GLY A 1 402 ? 1.703 -6.766 -6 1 97.06 402 GLY A N 1
ATOM 3217 C CA . GLY A 1 402 ? 0.387 -7.359 -5.824 1 97.06 402 GLY A CA 1
ATOM 3218 C C . GLY A 1 402 ? 0.369 -8.852 -6.078 1 97.06 402 GLY A C 1
ATOM 3219 O O . GLY A 1 402 ? 1.274 -9.57 -5.648 1 97.06 402 GLY A O 1
ATOM 3220 N N . HIS A 1 403 ? -0.645 -9.297 -6.719 1 96.62 403 HIS A N 1
ATOM 3221 C CA . HIS A 1 403 ? -0.907 -10.711 -6.938 1 96.62 403 HIS A CA 1
ATOM 3222 C C . HIS A 1 403 ? 0.084 -11.312 -7.934 1 96.62 403 HIS A C 1
ATOM 3224 O O . HIS A 1 403 ? 0.435 -12.484 -7.832 1 96.62 403 HIS A O 1
ATOM 3230 N N . MET A 1 404 ? 0.499 -10.508 -8.914 1 96.5 404 MET A N 1
ATOM 3231 C CA . MET A 1 404 ? 1.472 -10.945 -9.914 1 96.5 404 MET A CA 1
ATOM 3232 C C . MET A 1 404 ? 2.865 -10.422 -9.578 1 96.5 404 MET A C 1
ATOM 3234 O O . MET A 1 404 ? 3.365 -9.516 -10.25 1 96.5 404 MET A O 1
ATOM 3238 N N . VAL A 1 405 ? 3.482 -11.094 -8.695 1 98.44 405 VAL A N 1
ATOM 3239 C CA . VAL A 1 405 ? 4.766 -10.648 -8.156 1 98.44 405 VAL A CA 1
ATOM 3240 C C . VAL A 1 405 ? 5.773 -10.484 -9.289 1 98.44 405 VAL A C 1
ATOM 3242 O O . VAL A 1 405 ? 6.43 -9.445 -9.391 1 98.44 405 VAL A O 1
ATOM 3245 N N . PRO A 1 406 ? 5.891 -11.453 -10.242 1 97.88 406 PRO A N 1
ATOM 3246 C CA . PRO A 1 406 ? 6.914 -11.273 -11.273 1 97.88 406 PRO A CA 1
ATOM 3247 C C . PRO A 1 406 ? 6.598 -10.117 -12.227 1 97.88 406 PRO A C 1
ATOM 3249 O O . PRO A 1 406 ? 7.5 -9.57 -12.859 1 97.88 406 PRO A O 1
ATOM 3252 N N . THR A 1 407 ? 5.293 -9.812 -12.367 1 95.81 407 THR A N 1
ATOM 3253 C CA . THR A 1 407 ? 4.918 -8.656 -13.172 1 95.81 407 THR A CA 1
ATOM 3254 C C . THR A 1 407 ? 5.238 -7.359 -12.445 1 95.81 407 THR A C 1
ATOM 3256 O O . THR A 1 407 ? 5.793 -6.43 -13.039 1 95.81 407 THR A O 1
ATOM 3259 N N . ASP A 1 408 ? 4.941 -7.316 -11.188 1 96.69 408 ASP A N 1
ATOM 3260 C CA . ASP A 1 408 ? 5.051 -6.094 -10.398 1 96.69 408 ASP A CA 1
ATOM 3261 C C . ASP A 1 408 ? 6.508 -5.797 -10.047 1 96.69 408 ASP A C 1
ATOM 3263 O O . ASP A 1 408 ? 6.902 -4.633 -9.945 1 96.69 408 ASP A O 1
ATOM 3267 N N . GLN A 1 409 ? 7.266 -6.879 -9.766 1 98.12 409 GLN A N 1
ATOM 3268 C CA . GLN A 1 409 ? 8.672 -6.77 -9.391 1 98.12 409 GLN A CA 1
ATOM 3269 C C . GLN A 1 409 ? 9.516 -7.816 -10.102 1 98.12 409 GLN A C 1
ATOM 3271 O O . GLN A 1 409 ? 10.047 -8.727 -9.469 1 98.12 409 GLN A O 1
ATOM 3276 N N . PRO A 1 410 ? 9.734 -7.598 -11.383 1 98 410 PRO A N 1
ATOM 3277 C CA . PRO A 1 410 ? 10.375 -8.648 -12.188 1 98 410 PRO A CA 1
ATOM 3278 C C . PRO A 1 410 ? 11.805 -8.938 -11.734 1 98 410 PRO A C 1
ATOM 3280 O O . PRO A 1 410 ? 12.195 -10.109 -11.625 1 98 410 PRO A O 1
ATOM 3283 N N . SER A 1 411 ? 12.578 -7.867 -11.422 1 98.31 411 SER A N 1
ATOM 3284 C CA . SER A 1 411 ? 13.961 -8.078 -10.992 1 98.31 411 SER A CA 1
ATOM 3285 C C . SER A 1 411 ? 14.016 -8.797 -9.648 1 98.31 411 SER A C 1
ATOM 3287 O O . SER A 1 411 ? 14.859 -9.672 -9.445 1 98.31 411 SER A O 1
ATOM 3289 N N . TRP A 1 412 ? 13.148 -8.43 -8.758 1 98.75 412 TRP A N 1
ATOM 3290 C CA . TRP A 1 412 ? 13.133 -9.047 -7.434 1 98.75 412 TRP A CA 1
ATOM 3291 C C . TRP A 1 412 ? 12.656 -10.492 -7.516 1 98.75 412 TRP A C 1
ATOM 3293 O O . TRP A 1 412 ? 13.172 -11.367 -6.812 1 98.75 412 TRP A O 1
ATOM 3303 N N . ALA A 1 413 ? 11.68 -10.742 -8.367 1 98.69 413 ALA A N 1
ATOM 3304 C CA . ALA A 1 413 ? 11.18 -12.102 -8.547 1 98.69 413 ALA A CA 1
ATOM 3305 C C . ALA A 1 413 ? 12.273 -13.023 -9.094 1 98.69 413 ALA A C 1
ATOM 3307 O O . ALA A 1 413 ? 12.391 -14.172 -8.672 1 98.69 413 ALA A O 1
ATOM 3308 N N . LEU A 1 414 ? 13.039 -12.547 -10.047 1 98.56 414 LEU A N 1
ATOM 3309 C CA . LEU A 1 414 ? 14.133 -13.336 -10.609 1 98.56 414 LEU A CA 1
ATOM 3310 C C . LEU A 1 414 ? 15.188 -13.625 -9.547 1 98.56 414 LEU A C 1
ATOM 3312 O O . LEU A 1 414 ? 15.68 -14.75 -9.453 1 98.56 414 LEU A O 1
ATOM 3316 N N . ASP A 1 415 ? 15.555 -12.594 -8.789 1 98.5 415 ASP A N 1
ATOM 3317 C CA . ASP A 1 415 ? 16.516 -12.773 -7.699 1 98.5 415 ASP A CA 1
ATOM 3318 C C . ASP A 1 415 ? 16.016 -13.828 -6.707 1 98.5 415 ASP A C 1
ATOM 3320 O O . ASP A 1 415 ? 16.797 -14.68 -6.266 1 98.5 415 ASP A O 1
ATOM 3324 N N . LEU A 1 416 ? 14.75 -13.75 -6.371 1 98.69 416 LEU A N 1
ATOM 3325 C CA . LEU A 1 416 ? 14.141 -14.688 -5.434 1 98.69 416 LEU A CA 1
ATOM 3326 C C . LEU A 1 416 ? 14.211 -16.109 -5.961 1 98.69 416 LEU A C 1
ATOM 3328 O O . LEU A 1 416 ? 14.523 -17.047 -5.215 1 98.69 416 LEU A O 1
ATOM 3332 N N . LEU A 1 417 ? 13.93 -16.312 -7.223 1 98.44 417 LEU A N 1
ATOM 3333 C CA . LEU A 1 417 ? 14 -17.641 -7.828 1 98.44 417 LEU A CA 1
ATOM 3334 C C . LEU A 1 417 ? 15.422 -18.188 -7.77 1 98.44 417 LEU A C 1
ATOM 3336 O O . LEU A 1 417 ? 15.625 -19.375 -7.457 1 98.44 417 LEU A O 1
ATOM 3340 N N . HIS A 1 418 ? 16.375 -17.328 -8.117 1 97.88 418 HIS A N 1
ATOM 3341 C CA . HIS A 1 418 ? 17.781 -17.75 -8.047 1 97.88 418 HIS A CA 1
ATOM 3342 C C . HIS A 1 418 ? 18.141 -18.203 -6.641 1 97.88 418 HIS A C 1
ATOM 3344 O O . HIS A 1 418 ? 18.812 -19.234 -6.477 1 97.88 418 HIS A O 1
ATOM 3350 N N . TRP A 1 419 ? 17.734 -17.406 -5.738 1 98.19 419 TRP A N 1
ATOM 3351 C CA . TRP A 1 419 ? 18.016 -17.766 -4.352 1 98.19 419 TRP A CA 1
ATOM 3352 C C . TRP A 1 419 ? 17.375 -19.094 -3.99 1 98.19 419 TRP A C 1
ATOM 3354 O O . TRP A 1 419 ? 18.031 -19.953 -3.393 1 98.19 419 TRP A O 1
ATOM 3364 N N . PHE A 1 420 ? 16.141 -19.312 -4.32 1 98.25 420 PHE A N 1
ATOM 3365 C CA . PHE A 1 420 ? 15.391 -20.516 -4.012 1 98.25 420 PHE A CA 1
ATOM 3366 C C . PHE A 1 420 ? 16.062 -21.75 -4.609 1 98.25 420 PHE A C 1
ATOM 3368 O O . PHE A 1 420 ? 16.234 -22.766 -3.932 1 98.25 420 PHE A O 1
ATOM 3375 N N . ILE A 1 421 ? 16.453 -21.656 -5.863 1 97.88 421 ILE A N 1
ATOM 3376 C CA . ILE A 1 421 ? 17.016 -22.781 -6.602 1 97.88 421 ILE A CA 1
ATOM 3377 C C . ILE A 1 421 ? 18.391 -23.125 -6.055 1 97.88 421 ILE A C 1
ATOM 3379 O O . ILE A 1 421 ? 18.75 -24.297 -5.93 1 97.88 421 ILE A O 1
ATOM 3383 N N . ASN A 1 422 ? 19.141 -22.141 -5.637 1 95.81 422 ASN A N 1
ATOM 3384 C CA . ASN A 1 422 ? 20.547 -22.375 -5.336 1 95.81 422 ASN A CA 1
ATOM 3385 C C . ASN A 1 422 ? 20.797 -22.469 -3.832 1 95.81 422 ASN A C 1
ATOM 3387 O O . ASN A 1 422 ? 21.891 -22.812 -3.398 1 95.81 422 ASN A O 1
ATOM 3391 N N . LYS A 1 423 ? 19.766 -22.203 -3.127 1 91.5 423 LYS A N 1
ATOM 3392 C CA . LYS A 1 423 ? 19.969 -22.266 -1.684 1 91.5 423 LYS A CA 1
ATOM 3393 C C . LYS A 1 423 ? 20.25 -23.688 -1.229 1 91.5 423 LYS A C 1
ATOM 3395 O O . LYS A 1 423 ? 19.781 -24.656 -1.842 1 91.5 423 LYS A O 1
ATOM 3400 N N . GLU A 1 424 ? 21.156 -23.859 -0.261 1 79.25 424 GLU A N 1
ATOM 3401 C CA . GLU A 1 424 ? 21.5 -25.172 0.282 1 79.25 424 GLU A CA 1
ATOM 3402 C C . GLU A 1 424 ? 20.516 -25.594 1.368 1 79.25 424 GLU A C 1
ATOM 3404 O O . GLU A 1 424 ? 19.938 -24.734 2.062 1 79.25 424 GLU A O 1
ATOM 3409 N N . PRO B 1 1 ? 36.938 44.656 0.934 1 28 1 PRO B N 1
ATOM 3410 C CA . PRO B 1 1 ? 35.562 44.594 0.471 1 28 1 PRO B CA 1
ATOM 3411 C C . PRO B 1 1 ? 34.594 45.281 1.437 1 28 1 PRO B C 1
ATOM 3413 O O . PRO B 1 1 ? 34.844 45.344 2.641 1 28 1 PRO B O 1
ATOM 3416 N N . PRO B 1 2 ? 33.938 46.438 1.003 1 31.73 2 PRO B N 1
ATOM 3417 C CA . PRO B 1 2 ? 33.094 47.031 2.053 1 31.73 2 PRO B CA 1
ATOM 3418 C C . PRO B 1 2 ? 32.438 45.969 2.947 1 31.73 2 PRO B C 1
ATOM 3420 O O . PRO B 1 2 ? 32.188 44.844 2.508 1 31.73 2 PRO B O 1
ATOM 3423 N N . ASP B 1 3 ? 32.812 46 4.168 1 35.12 3 ASP B N 1
ATOM 3424 C CA . ASP B 1 3 ? 32.281 45.188 5.25 1 35.12 3 ASP B CA 1
ATOM 3425 C C . ASP B 1 3 ? 30.75 45.156 5.191 1 35.12 3 ASP B C 1
ATOM 3427 O O . ASP B 1 3 ? 30.094 46.125 5.555 1 35.12 3 ASP B O 1
ATOM 3431 N N . THR B 1 4 ? 30.125 45.125 3.969 1 32.19 4 THR B N 1
ATOM 3432 C CA . THR B 1 4 ? 28.703 44.938 3.648 1 32.19 4 THR B CA 1
ATOM 3433 C C . THR B 1 4 ? 28.047 44 4.641 1 32.19 4 THR B C 1
ATOM 3435 O O . THR B 1 4 ? 27.641 42.875 4.277 1 32.19 4 THR B O 1
ATOM 3438 N N . ARG B 1 5 ? 28.812 43.781 5.633 1 45.41 5 ARG B N 1
ATOM 3439 C CA . ARG B 1 5 ? 28.078 43.062 6.668 1 45.41 5 ARG B CA 1
ATOM 3440 C C . ARG B 1 5 ? 26.719 43.719 6.938 1 45.41 5 ARG B C 1
ATOM 3442 O O . ARG B 1 5 ? 26.656 44.812 7.5 1 45.41 5 ARG B O 1
ATOM 3449 N N . PHE B 1 6 ? 25.781 43.688 5.883 1 41.47 6 PHE B N 1
ATOM 3450 C CA . PHE B 1 6 ? 24.359 44 5.98 1 41.47 6 PHE B CA 1
ATOM 3451 C C . PHE B 1 6 ? 23.859 43.812 7.41 1 41.47 6 PHE B C 1
ATOM 3453 O O . PHE B 1 6 ? 24.047 42.75 8.008 1 41.47 6 PHE B O 1
ATOM 3460 N N . GLU B 1 7 ? 23.938 44.625 8.242 1 46.81 7 GLU B N 1
ATOM 3461 C CA . GLU B 1 7 ? 23.312 44.531 9.562 1 46.81 7 GLU B CA 1
ATOM 3462 C C . GLU B 1 7 ? 21.969 43.812 9.477 1 46.81 7 GLU B C 1
ATOM 3464 O O . GLU B 1 7 ? 20.984 44.375 9.008 1 46.81 7 GLU B O 1
ATOM 3469 N N . LEU B 1 8 ? 21.828 42.562 9.148 1 61.5 8 LEU B N 1
ATOM 3470 C CA . LEU B 1 8 ? 20.688 41.656 9.055 1 61.5 8 LEU B CA 1
ATOM 3471 C C . LEU B 1 8 ? 19.844 41.688 10.32 1 61.5 8 LEU B C 1
ATOM 3473 O O . LEU B 1 8 ? 20.25 41.156 11.359 1 61.5 8 LEU B O 1
ATOM 3477 N N . ASN B 1 9 ? 18.969 42.781 10.5 1 85.81 9 ASN B N 1
ATOM 3478 C CA . ASN B 1 9 ? 18.109 42.875 11.68 1 85.81 9 ASN B CA 1
ATOM 3479 C C . ASN B 1 9 ? 16.781 42.156 11.484 1 85.81 9 ASN B C 1
ATOM 3481 O O . ASN B 1 9 ? 16.25 42.125 10.375 1 85.81 9 ASN B O 1
ATOM 3485 N N . LYS B 1 10 ? 16.375 41.5 12.602 1 96.38 10 LYS B N 1
ATOM 3486 C CA . LYS B 1 10 ? 15.047 40.906 12.672 1 96.38 10 LYS B CA 1
ATOM 3487 C C . LYS B 1 10 ? 13.961 42 12.602 1 96.38 10 LYS B C 1
ATOM 3489 O O . LYS B 1 10 ? 14.023 43 13.32 1 96.38 10 LYS B O 1
ATOM 3494 N N . LEU B 1 11 ? 13.102 41.844 11.664 1 97.75 11 LEU B N 1
ATOM 3495 C CA . LEU B 1 11 ? 11.992 42.781 11.57 1 97.75 11 LEU B CA 1
ATOM 3496 C C . LEU B 1 11 ? 10.891 42.438 12.555 1 97.75 11 LEU B C 1
ATOM 3498 O O . LEU B 1 11 ? 10.062 41.562 12.281 1 97.75 11 LEU B O 1
ATOM 3502 N N . ILE B 1 12 ? 10.891 43.125 13.672 1 98.12 12 ILE B N 1
ATOM 3503 C CA . ILE B 1 12 ? 9.836 42.938 14.672 1 98.12 12 ILE B CA 1
ATOM 3504 C C . ILE B 1 12 ? 8.68 43.906 14.367 1 98.12 12 ILE B C 1
ATOM 3506 O O . ILE B 1 12 ? 8.766 45.094 14.633 1 98.12 12 ILE B O 1
ATOM 3510 N N . LEU B 1 13 ? 7.594 43.375 13.953 1 98.62 13 LEU B N 1
ATOM 3511 C CA . LEU B 1 13 ? 6.488 44.156 13.445 1 98.62 13 LEU B CA 1
ATOM 3512 C C . LEU B 1 13 ? 5.602 44.656 14.586 1 98.62 13 LEU B C 1
ATOM 3514 O O . LEU B 1 13 ? 4.863 45.625 14.422 1 98.62 13 LEU B O 1
ATOM 3518 N N . THR B 1 14 ? 5.637 43.969 15.695 1 98.38 14 THR B N 1
ATOM 3519 C CA . THR B 1 14 ? 4.777 44.25 16.844 1 98.38 14 THR B CA 1
ATOM 3520 C C . THR B 1 14 ? 4.902 45.719 17.234 1 98.38 14 THR B C 1
ATOM 3522 O O . THR B 1 14 ? 3.908 46.375 17.578 1 98.38 14 THR B O 1
ATOM 3525 N N . LYS B 1 15 ? 6.078 46.25 17.219 1 95.56 15 LYS B N 1
ATOM 3526 C CA . LYS B 1 15 ? 6.297 47.625 17.594 1 95.56 15 LYS B CA 1
ATOM 3527 C C . LYS B 1 15 ? 5.508 48.562 16.688 1 95.56 15 LYS B C 1
ATOM 3529 O O . LYS B 1 15 ? 4.852 49.5 17.156 1 95.56 15 LYS B O 1
ATOM 3534 N N . HIS B 1 16 ? 5.598 48.375 15.398 1 96.94 16 HIS B N 1
ATOM 3535 C CA . HIS B 1 16 ? 4.883 49.188 14.43 1 96.94 16 HIS B CA 1
ATOM 3536 C C . HIS B 1 16 ? 3.375 49.031 14.578 1 96.94 16 HIS B C 1
ATOM 3538 O O . HIS B 1 16 ? 2.631 50.031 14.445 1 96.94 16 HIS B O 1
ATOM 3544 N N . ILE B 1 17 ? 2.918 47.844 14.852 1 97.69 17 ILE B N 1
ATOM 3545 C CA . ILE B 1 17 ? 1.499 47.562 15.023 1 97.69 17 ILE B CA 1
ATOM 3546 C C . ILE B 1 17 ? 0.965 48.312 16.234 1 97.69 17 ILE B C 1
ATOM 3548 O O . ILE B 1 17 ? -0.099 48.938 16.172 1 97.69 17 ILE B O 1
ATOM 3552 N N . ASN B 1 18 ? 1.717 48.312 17.312 1 97.12 18 ASN B N 1
ATOM 3553 C CA . ASN B 1 18 ? 1.315 48.969 18.547 1 97.12 18 ASN B CA 1
ATOM 3554 C C . ASN B 1 18 ? 1.245 50.5 18.359 1 97.12 18 ASN B C 1
ATOM 3556 O O . ASN B 1 18 ? 0.445 51.156 19 1 97.12 18 ASN B O 1
ATOM 3560 N N . GLU B 1 19 ? 2.051 51 17.484 1 97.19 19 GLU B N 1
ATOM 3561 C CA . GLU B 1 19 ? 2.105 52.438 17.234 1 97.19 19 GLU B CA 1
ATOM 3562 C C . GLU B 1 19 ? 1.064 52.844 16.203 1 97.19 19 GLU B C 1
ATOM 3564 O O . GLU B 1 19 ? 0.861 54.062 15.961 1 97.19 19 GLU B O 1
ATOM 3569 N N . GLY B 1 20 ? 0.433 51.906 15.57 1 96.38 20 GLY B N 1
ATOM 3570 C CA . GLY B 1 20 ? -0.614 52.219 14.602 1 96.38 20 GLY B CA 1
ATOM 3571 C C . GLY B 1 20 ? -0.079 52.531 13.219 1 96.38 20 GLY B C 1
ATOM 3572 O O . GLY B 1 20 ? -0.83 52.938 12.336 1 96.38 20 GLY B O 1
ATOM 3573 N N . ASP B 1 21 ? 1.22 52.281 13.008 1 96.06 21 ASP B N 1
ATOM 3574 C CA . ASP B 1 21 ? 1.852 52.531 11.711 1 96.06 21 ASP B CA 1
ATOM 3575 C C . ASP B 1 21 ? 1.698 51.344 10.781 1 96.06 21 ASP B C 1
ATOM 3577 O O . ASP B 1 21 ? 2.691 50.781 10.32 1 96.06 21 ASP B O 1
ATOM 3581 N N . ILE B 1 22 ? 0.483 51.094 10.461 1 97.69 22 ILE B N 1
ATOM 3582 C CA . ILE B 1 22 ? 0.131 49.844 9.781 1 97.69 22 ILE B CA 1
ATOM 3583 C C . ILE B 1 22 ? 0.679 49.875 8.359 1 97.69 22 ILE B C 1
ATOM 3585 O O . ILE B 1 22 ? 1.263 48.906 7.895 1 97.69 22 ILE B O 1
ATOM 3589 N N . GLU B 1 23 ? 0.571 50.938 7.633 1 97.44 23 GLU B N 1
ATOM 3590 C CA . GLU B 1 23 ? 1.064 51.062 6.266 1 97.44 23 GLU B CA 1
ATOM 3591 C C . GLU B 1 23 ? 2.574 50.844 6.203 1 97.44 23 GLU B C 1
ATOM 3593 O O . GLU B 1 23 ? 3.078 50.156 5.32 1 97.44 23 GLU B O 1
ATOM 3598 N N . GLU B 1 24 ? 3.213 51.469 7.109 1 96.62 24 GLU B N 1
ATOM 3599 C CA . GLU B 1 24 ? 4.664 51.312 7.168 1 96.62 24 GLU B CA 1
ATOM 3600 C C . GLU B 1 24 ? 5.051 49.875 7.512 1 96.62 24 GLU B C 1
ATOM 3602 O O . GLU B 1 24 ? 6 49.344 6.945 1 96.62 24 GLU B O 1
ATOM 3607 N N . ALA B 1 25 ? 4.363 49.344 8.461 1 98 25 ALA B N 1
ATOM 3608 C CA . ALA B 1 25 ? 4.625 47.938 8.844 1 98 25 ALA B CA 1
ATOM 3609 C C . ALA B 1 25 ? 4.453 47 7.652 1 98 25 ALA B C 1
ATOM 3611 O O . ALA B 1 25 ? 5.258 46.094 7.449 1 98 25 ALA B O 1
ATOM 3612 N N . GLN B 1 26 ? 3.395 47.219 6.855 1 98.38 26 GLN B N 1
ATOM 3613 C CA . GLN B 1 26 ? 3.164 46.406 5.664 1 98.38 26 GLN B CA 1
ATOM 3614 C C . GLN B 1 26 ? 4.293 46.594 4.652 1 98.38 26 GLN B C 1
ATOM 3616 O O . GLN B 1 26 ? 4.75 45.625 4.051 1 98.38 26 GLN B O 1
ATOM 3621 N N . ARG B 1 27 ? 4.695 47.781 4.473 1 97.88 27 ARG B N 1
ATOM 3622 C CA . ARG B 1 27 ? 5.785 48.094 3.543 1 97.88 27 ARG B CA 1
ATOM 3623 C C . ARG B 1 27 ? 7.062 47.375 3.959 1 97.88 27 ARG B C 1
ATOM 3625 O O . ARG B 1 27 ? 7.742 46.75 3.125 1 97.88 27 ARG B O 1
ATOM 3632 N N . LEU B 1 28 ? 7.332 47.406 5.215 1 97.25 28 LEU B N 1
ATOM 3633 C CA . LEU B 1 28 ? 8.547 46.781 5.734 1 97.25 28 LEU B CA 1
ATOM 3634 C C . LEU B 1 28 ? 8.469 45.281 5.629 1 97.25 28 LEU B C 1
ATOM 3636 O O . LEU B 1 28 ? 9.492 44.594 5.438 1 97.25 28 LEU B O 1
ATOM 3640 N N . ALA B 1 29 ? 7.281 44.75 5.758 1 98.44 29 ALA B N 1
ATOM 3641 C CA . ALA B 1 29 ? 7.086 43.281 5.801 1 98.44 29 ALA B CA 1
ATOM 3642 C C . ALA B 1 29 ? 7.168 42.688 4.402 1 98.44 29 ALA B C 1
ATOM 3644 O O . ALA B 1 29 ? 7.281 41.469 4.254 1 98.44 29 ALA B O 1
ATOM 3645 N N . LYS B 1 30 ? 7.129 43.469 3.357 1 98.31 30 LYS B N 1
ATOM 3646 C CA . LYS B 1 30 ? 7.129 42.969 1.988 1 98.31 30 LYS B CA 1
ATOM 3647 C C . LYS B 1 30 ? 8.391 42.156 1.699 1 98.31 30 LYS B C 1
ATOM 3649 O O . LYS B 1 30 ? 9.492 42.562 2.09 1 98.31 30 LYS B O 1
ATOM 3654 N N . VAL B 1 31 ? 8.195 41.031 1.089 1 97.94 31 VAL B N 1
ATOM 3655 C CA . VAL B 1 31 ? 9.289 40.125 0.795 1 97.94 31 VAL B CA 1
ATOM 3656 C C . VAL B 1 31 ? 9.711 40.25 -0.665 1 97.94 31 VAL B C 1
ATOM 3658 O O . VAL B 1 31 ? 8.875 40.219 -1.567 1 97.94 31 VAL B O 1
ATOM 3661 N N . ASP B 1 32 ? 10.984 40.469 -0.882 1 93.5 32 ASP B N 1
ATOM 3662 C CA . ASP B 1 32 ? 11.531 40.562 -2.23 1 93.5 32 ASP B CA 1
ATOM 3663 C C . ASP B 1 32 ? 12.203 39.25 -2.643 1 93.5 32 ASP B C 1
ATOM 3665 O O . ASP B 1 32 ? 13.422 39.219 -2.828 1 93.5 32 ASP B O 1
ATOM 3669 N N . LEU B 1 33 ? 11.445 38.281 -2.729 1 92.38 33 LEU B N 1
ATOM 3670 C CA . LEU B 1 33 ? 11.883 36.938 -3.119 1 92.38 33 LEU B CA 1
ATOM 3671 C C . LEU B 1 33 ? 10.883 36.312 -4.066 1 92.38 33 LEU B C 1
ATOM 3673 O O . LEU B 1 33 ? 9.711 36.125 -3.719 1 92.38 33 LEU B O 1
ATOM 3677 N N . GLY B 1 34 ? 11.367 35.875 -5.301 1 90.81 34 GLY B N 1
ATOM 3678 C CA . GLY B 1 34 ? 10.492 35.219 -6.262 1 90.81 34 GLY B CA 1
ATOM 3679 C C . GLY B 1 34 ? 9.531 36.188 -6.938 1 90.81 34 GLY B C 1
ATOM 3680 O O . GLY B 1 34 ? 9.578 37.406 -6.703 1 90.81 34 GLY B O 1
ATOM 3681 N N . PRO B 1 35 ? 8.617 35.625 -7.73 1 94.56 35 PRO B N 1
ATOM 3682 C CA . PRO B 1 35 ? 7.738 36.469 -8.547 1 94.56 35 PRO B CA 1
ATOM 3683 C C . PRO B 1 35 ? 6.461 36.875 -7.816 1 94.56 35 PRO B C 1
ATOM 3685 O O . PRO B 1 35 ? 5.719 37.75 -8.297 1 94.56 35 PRO B O 1
ATOM 3688 N N . LEU B 1 36 ? 6.215 36.312 -6.664 1 97.38 36 LEU B N 1
ATOM 3689 C CA . LEU B 1 36 ? 4.93 36.562 -6.016 1 97.38 36 LEU B CA 1
ATOM 3690 C C . LEU B 1 36 ? 5.066 37.594 -4.902 1 97.38 36 LEU B C 1
ATOM 3692 O O . LEU B 1 36 ? 6.078 37.625 -4.195 1 97.38 36 LEU B O 1
ATOM 3696 N N . GLU B 1 37 ? 4.023 38.344 -4.793 1 96.94 37 GLU B N 1
ATOM 3697 C CA . GLU B 1 37 ? 3.943 39.219 -3.629 1 96.94 37 GLU B CA 1
ATOM 3698 C C . GLU B 1 37 ? 3.756 38.406 -2.346 1 96.94 37 GLU B C 1
ATOM 3700 O O . GLU B 1 37 ? 2.982 37.469 -2.316 1 96.94 37 GLU B O 1
ATOM 3705 N N . SER B 1 38 ? 4.496 38.812 -1.367 1 98.56 38 SER B N 1
ATOM 3706 C CA . SER B 1 38 ? 4.34 38.188 -0.065 1 98.56 38 SER B CA 1
ATOM 3707 C C . SER B 1 38 ? 4.875 39.062 1.054 1 98.56 38 SER B C 1
ATOM 3709 O O . SER B 1 38 ? 5.426 40.156 0.794 1 98.56 38 SER B O 1
ATOM 3711 N N . TYR B 1 39 ? 4.586 38.656 2.246 1 98.75 39 TYR B N 1
ATOM 3712 C CA . TYR B 1 39 ? 4.957 39.438 3.432 1 98.75 39 TYR B CA 1
ATOM 3713 C C . TYR B 1 39 ? 5.477 38.531 4.531 1 98.75 39 TYR B C 1
ATOM 3715 O O . TYR B 1 39 ? 4.957 37.406 4.73 1 98.75 39 TYR B O 1
ATOM 3723 N N . ALA B 1 40 ? 6.512 39 5.242 1 98.75 40 ALA B N 1
ATOM 3724 C CA . ALA B 1 40 ? 7.074 38.188 6.328 1 98.75 40 ALA B CA 1
ATOM 3725 C C . ALA B 1 40 ? 7.594 39.094 7.453 1 98.75 40 ALA B C 1
ATOM 3727 O O . ALA B 1 40 ? 7.84 40.281 7.242 1 98.75 40 ALA B O 1
ATOM 3728 N N . GLY B 1 41 ? 7.762 38.531 8.555 1 98.56 41 GLY B N 1
ATOM 3729 C CA . GLY B 1 41 ? 8.289 39.219 9.727 1 98.56 41 GLY B CA 1
ATOM 3730 C C . GLY B 1 41 ? 7.977 38.5 11.031 1 98.56 41 GLY B C 1
ATOM 3731 O O . GLY B 1 41 ? 7.602 37.312 11.023 1 98.56 41 GLY B O 1
ATOM 3732 N N . TYR B 1 42 ? 8.25 39.188 12.117 1 98.81 42 TYR B N 1
ATOM 3733 C CA . TYR B 1 42 ? 8.078 38.594 13.445 1 98.81 42 TYR B CA 1
ATOM 3734 C C . TYR B 1 42 ? 6.938 39.281 14.188 1 98.81 42 TYR B C 1
ATOM 3736 O O . TYR B 1 42 ? 6.746 40.5 14.07 1 98.81 42 TYR B O 1
ATOM 3744 N N . LEU B 1 43 ? 6.25 38.562 14.945 1 98.88 43 LEU B N 1
ATOM 3745 C CA . LEU B 1 43 ? 5.238 39.031 15.883 1 98.88 43 LEU B CA 1
ATOM 3746 C C . LEU B 1 43 ? 5.582 38.625 17.312 1 98.88 43 LEU B C 1
ATOM 3748 O O . LEU B 1 43 ? 5.676 37.406 17.609 1 98.88 43 LEU B O 1
ATOM 3752 N N . THR B 1 44 ? 5.723 39.562 18.188 1 98.81 44 THR B N 1
ATOM 3753 C CA . THR B 1 44 ? 6.047 39.281 19.594 1 98.81 44 THR B CA 1
ATOM 3754 C C . THR B 1 44 ? 4.824 38.75 20.328 1 98.81 44 THR B C 1
ATOM 3756 O O . THR B 1 44 ? 3.785 39.438 20.375 1 98.81 44 THR B O 1
ATOM 3759 N N . VAL B 1 45 ? 5 37.625 20.969 1 98.75 45 VAL B N 1
ATOM 3760 C CA . VAL B 1 45 ? 3.83 37.031 21.594 1 98.75 45 VAL B CA 1
ATOM 3761 C C . VAL B 1 45 ? 4.031 36.938 23.109 1 98.75 45 VAL B C 1
ATOM 3763 O O . VAL B 1 45 ? 3.07 36.75 23.859 1 98.75 45 VAL B O 1
ATOM 3766 N N . GLU B 1 46 ? 5.227 37.031 23.516 1 98.31 46 GLU B N 1
ATOM 3767 C CA . GLU B 1 46 ? 5.559 37.125 24.938 1 98.31 46 GLU B CA 1
ATOM 3768 C C . GLU B 1 46 ? 6.707 38.094 25.172 1 98.31 46 GLU B C 1
ATOM 3770 O O . GLU B 1 46 ? 7.867 37.688 25.281 1 98.31 46 GLU B O 1
ATOM 3775 N N . PRO B 1 47 ? 6.391 39.281 25.422 1 97.69 47 PRO B N 1
ATOM 3776 C CA . PRO B 1 47 ? 7.414 40.344 25.547 1 97.69 47 PRO B CA 1
ATOM 3777 C C . PRO B 1 47 ? 8.406 40.062 26.672 1 97.69 47 PRO B C 1
ATOM 3779 O O . PRO B 1 47 ? 9.594 40.375 26.547 1 97.69 47 PRO B O 1
ATOM 3782 N N . LYS B 1 48 ? 7.93 39.5 27.719 1 97.75 48 LYS B N 1
ATOM 3783 C CA . LYS B 1 48 ? 8.773 39.219 28.875 1 97.75 48 LYS B CA 1
ATOM 3784 C C . LYS B 1 48 ? 10.023 38.438 28.469 1 97.75 48 LYS B C 1
ATOM 3786 O O . LYS B 1 48 ? 11.102 38.656 29.031 1 97.75 48 LYS B O 1
ATOM 3791 N N . TYR B 1 49 ? 9.883 37.562 27.516 1 98.19 49 TYR B N 1
ATOM 3792 C CA . TYR B 1 49 ? 10.977 36.688 27.125 1 98.19 49 TYR B CA 1
ATOM 3793 C C . TYR B 1 49 ? 11.438 37 25.703 1 98.19 49 TYR B C 1
ATOM 3795 O O . TYR B 1 49 ? 12.234 36.25 25.141 1 98.19 49 TYR B O 1
ATOM 3803 N N . ASN B 1 50 ? 10.859 38.062 25.141 1 97.81 50 ASN B N 1
ATOM 3804 C CA . ASN B 1 50 ? 11.109 38.375 23.734 1 97.81 50 ASN B CA 1
ATOM 3805 C C . ASN B 1 50 ? 10.805 37.188 22.828 1 97.81 50 ASN B C 1
ATOM 3807 O O . ASN B 1 50 ? 11.641 36.812 22 1 97.81 50 ASN B O 1
ATOM 3811 N N . SER B 1 51 ? 9.695 36.531 23.125 1 98.5 51 SER B N 1
ATOM 3812 C CA . SER B 1 51 ? 9.258 35.406 22.297 1 98.5 51 SER B CA 1
ATOM 3813 C C . SER B 1 51 ? 8.531 35.906 21.047 1 98.5 51 SER B C 1
ATOM 3815 O O . SER B 1 51 ? 7.57 36.656 21.141 1 98.5 51 SER B O 1
ATOM 3817 N N . ASN B 1 52 ? 9.039 35.469 19.922 1 98.69 52 ASN B N 1
ATOM 3818 C CA . ASN B 1 52 ? 8.523 35.969 18.625 1 98.69 52 ASN B CA 1
ATOM 3819 C C . ASN B 1 52 ? 8.203 34.812 17.688 1 98.69 52 ASN B C 1
ATOM 3821 O O . ASN B 1 52 ? 8.953 33.812 17.609 1 98.69 52 ASN B O 1
ATOM 3825 N N . LEU B 1 53 ? 7.098 34.875 17.031 1 98.88 53 LEU B N 1
ATOM 3826 C CA . LEU B 1 53 ? 6.75 33.938 15.977 1 98.88 53 LEU B CA 1
ATOM 3827 C C . LEU B 1 53 ? 7.023 34.531 14.602 1 98.88 53 LEU B C 1
ATOM 3829 O O . LEU B 1 53 ? 6.699 35.688 14.352 1 98.88 53 LEU B O 1
ATOM 3833 N N . PHE B 1 54 ? 7.664 33.781 13.789 1 98.81 54 PHE B N 1
ATOM 3834 C CA . PHE B 1 54 ? 7.895 34.156 12.398 1 98.81 54 PHE B CA 1
ATOM 3835 C C . PHE B 1 54 ? 6.715 33.719 11.523 1 98.81 54 PHE B C 1
ATOM 3837 O O . PHE B 1 54 ? 6.18 32.625 11.688 1 98.81 54 PHE B O 1
ATOM 3844 N N . PHE B 1 55 ? 6.246 34.625 10.633 1 98.88 55 PHE B N 1
ATOM 3845 C CA . PHE B 1 55 ? 5.211 34.25 9.68 1 98.88 55 PHE B CA 1
ATOM 3846 C C . PHE B 1 55 ? 5.629 34.625 8.258 1 98.88 55 PHE B C 1
ATOM 3848 O O . PHE B 1 55 ? 6.484 35.469 8.062 1 98.88 55 PHE B O 1
ATOM 3855 N N . TRP B 1 56 ? 5.168 33.906 7.328 1 98.88 56 TRP B N 1
ATOM 3856 C CA . TRP B 1 56 ? 5.25 34.188 5.898 1 98.88 56 TRP B CA 1
ATOM 3857 C C . TRP B 1 56 ? 3.875 34.094 5.246 1 98.88 56 TRP B C 1
ATOM 3859 O O . TRP B 1 56 ? 3.252 33.031 5.246 1 98.88 56 TRP B O 1
ATOM 3869 N N . TYR B 1 57 ? 3.395 35.25 4.723 1 98.81 57 TYR B N 1
ATOM 3870 C CA . TYR B 1 57 ? 2.037 35.375 4.207 1 98.81 57 TYR B CA 1
ATOM 3871 C C . TYR B 1 57 ? 2.049 35.625 2.703 1 98.81 57 TYR B C 1
ATOM 3873 O O . TYR B 1 57 ? 2.863 36.406 2.197 1 98.81 57 TYR B O 1
ATOM 3881 N N . PHE B 1 58 ? 1.133 34.906 1.997 1 98.81 58 PHE B N 1
ATOM 3882 C CA . PHE B 1 58 ? 0.952 35.031 0.555 1 98.81 58 PHE B CA 1
ATOM 3883 C C . PHE B 1 58 ? -0.503 35.312 0.216 1 98.81 58 PHE B C 1
ATOM 3885 O O . PHE B 1 58 ? -1.381 34.5 0.431 1 98.81 58 PHE B O 1
ATOM 3892 N N . PRO B 1 59 ? -0.774 36.562 -0.35 1 98.38 59 PRO B N 1
ATOM 3893 C CA . PRO B 1 59 ? -2.109 36.719 -0.926 1 98.38 59 PRO B CA 1
ATOM 3894 C C . PRO B 1 59 ? -2.408 35.75 -2.045 1 98.38 59 PRO B C 1
ATOM 3896 O O . PRO B 1 59 ? -1.486 35.219 -2.676 1 98.38 59 PRO B O 1
ATOM 3899 N N . ALA B 1 60 ? -3.674 35.5 -2.275 1 98.38 60 ALA B N 1
ATOM 3900 C CA . ALA B 1 60 ? -4.066 34.562 -3.332 1 98.38 60 ALA B CA 1
ATOM 3901 C C . ALA B 1 60 ? -3.525 35.031 -4.688 1 98.38 60 ALA B C 1
ATOM 3903 O O . ALA B 1 60 ? -3.539 36.219 -5.004 1 98.38 60 ALA B O 1
ATOM 3904 N N . GLN B 1 61 ? -3.09 34.125 -5.484 1 97.25 61 GLN B N 1
ATOM 3905 C CA . GLN B 1 61 ? -2.471 34.438 -6.766 1 97.25 61 GLN B CA 1
ATOM 3906 C C . GLN B 1 61 ? -3.5 34.969 -7.758 1 97.25 61 GLN B C 1
ATOM 3908 O O . GLN B 1 61 ? -3.164 35.75 -8.648 1 97.25 61 GLN B O 1
ATOM 3913 N N . ASN B 1 62 ? -4.727 34.594 -7.609 1 96.06 62 ASN B N 1
ATOM 3914 C CA . ASN B 1 62 ? -5.746 35 -8.57 1 96.06 62 ASN B CA 1
ATOM 3915 C C . ASN B 1 62 ? -6.199 36.438 -8.328 1 96.06 62 ASN B C 1
ATOM 3917 O O . ASN B 1 62 ? -7.078 36.938 -9.031 1 96.06 62 ASN B O 1
ATOM 3921 N N . GLY B 1 63 ? -5.77 37.062 -7.281 1 94.88 63 GLY B N 1
ATOM 3922 C CA . GLY B 1 63 ? -6.039 38.469 -7.016 1 94.88 63 GLY B CA 1
ATOM 3923 C C . GLY B 1 63 ? -7.344 38.719 -6.273 1 94.88 63 GLY B C 1
ATOM 3924 O O . GLY B 1 63 ? -7.723 39.844 -6.016 1 94.88 63 GLY B O 1
ATOM 3925 N N . ASN B 1 64 ? -7.973 37.656 -5.898 1 96.31 64 ASN B N 1
ATOM 3926 C CA . ASN B 1 64 ? -9.227 37.781 -5.16 1 96.31 64 ASN B CA 1
ATOM 3927 C C . ASN B 1 64 ? -8.992 38.281 -3.73 1 96.31 64 ASN B C 1
ATOM 3929 O O . ASN B 1 64 ? -8.516 37.5 -2.885 1 96.31 64 ASN B O 1
ATOM 3933 N N . ALA B 1 65 ? -9.383 39.406 -3.398 1 92.75 65 ALA B N 1
ATOM 3934 C CA . ALA B 1 65 ? -9.164 40.031 -2.086 1 92.75 65 ALA B CA 1
ATOM 3935 C C . ALA B 1 65 ? -10.031 39.344 -1.023 1 92.75 65 ALA B C 1
ATOM 3937 O O . ALA B 1 65 ? -9.75 39.469 0.172 1 92.75 65 ALA B O 1
ATOM 3938 N N . GLU B 1 66 ? -11.055 38.656 -1.509 1 96.19 66 GLU B N 1
ATOM 3939 C CA . GLU B 1 66 ? -11.969 38 -0.571 1 96.19 66 GLU B CA 1
ATOM 3940 C C . GLU B 1 66 ? -11.656 36.531 -0.453 1 96.19 66 GLU B C 1
ATOM 3942 O O . GLU B 1 66 ? -12.422 35.781 0.155 1 96.19 66 GLU B O 1
ATOM 3947 N N . ALA B 1 67 ? -10.539 36.125 -1.023 1 98 67 ALA B N 1
ATOM 3948 C CA . ALA B 1 67 ? -10.156 34.719 -0.937 1 98 67 ALA B CA 1
ATOM 3949 C C . ALA B 1 67 ? -10.023 34.281 0.517 1 98 67 ALA 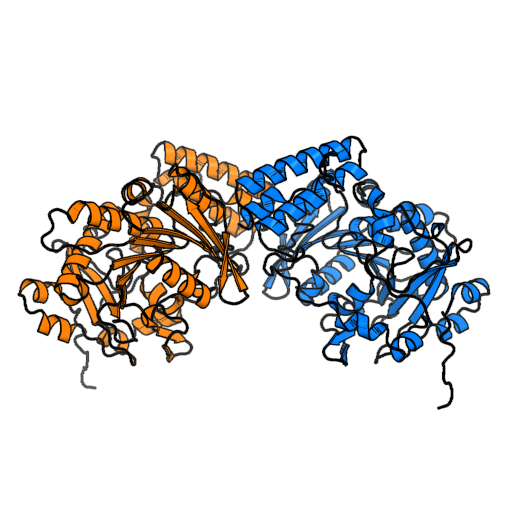B C 1
ATOM 3951 O O . ALA B 1 67 ? -9.516 35.031 1.354 1 98 67 ALA B O 1
ATOM 3952 N N . PRO B 1 68 ? -10.516 33.094 0.808 1 98.62 68 PRO B N 1
ATOM 3953 C CA . PRO B 1 68 ? -10.289 32.594 2.164 1 98.62 68 PRO B CA 1
ATOM 3954 C C . PRO B 1 68 ? -8.812 32.594 2.553 1 98.62 68 PRO B C 1
ATOM 3956 O O . PRO B 1 68 ? -7.953 32.375 1.7 1 98.62 68 PRO B O 1
ATOM 3959 N N . LEU B 1 69 ? -8.555 32.875 3.791 1 98.88 69 LEU B N 1
ATOM 3960 C CA . LEU B 1 69 ? -7.215 32.781 4.359 1 98.88 69 LEU B CA 1
ATOM 3961 C C . LEU B 1 69 ? -7.016 31.438 5.062 1 98.88 69 LEU B C 1
ATOM 3963 O O . LEU B 1 69 ? -7.836 31.031 5.898 1 98.88 69 LEU B O 1
ATOM 3967 N N . ILE B 1 70 ? -5.957 30.766 4.727 1 98.88 70 ILE B N 1
ATOM 3968 C CA . ILE B 1 70 ? -5.648 29.469 5.301 1 98.88 70 ILE B CA 1
ATOM 3969 C C . ILE B 1 70 ? -4.336 29.547 6.078 1 98.88 70 ILE B C 1
ATOM 3971 O O . ILE B 1 70 ? -3.301 29.922 5.531 1 98.88 70 ILE B O 1
ATOM 3975 N N . LEU B 1 71 ? -4.395 29.203 7.301 1 98.94 71 LEU B N 1
ATOM 3976 C CA . LEU B 1 71 ? -3.203 29.031 8.125 1 98.94 71 LEU B CA 1
ATOM 3977 C C . LEU B 1 71 ? -2.691 27.594 8.07 1 98.94 71 LEU B C 1
ATOM 3979 O O . LEU B 1 71 ? -3.465 26.656 8.227 1 98.94 71 LEU B O 1
ATOM 3983 N N . TRP B 1 72 ? -1.441 27.438 7.793 1 98.88 72 TRP B N 1
ATOM 3984 C CA . TRP B 1 72 ? -0.797 26.125 7.855 1 98.88 72 TRP B CA 1
ATOM 3985 C C . TRP B 1 72 ? 0.115 26.031 9.07 1 98.88 72 TRP B C 1
ATOM 3987 O O . TRP B 1 72 ? 1.003 26.859 9.258 1 98.88 72 TRP B O 1
ATOM 3997 N N . LEU B 1 73 ? -0.116 25.031 9.875 1 98.81 73 LEU B N 1
ATOM 3998 C CA . LEU B 1 73 ? 0.734 24.688 11.008 1 98.81 73 LEU B CA 1
ATOM 3999 C C . LEU B 1 73 ? 1.332 23.297 10.852 1 98.81 73 LEU B C 1
ATOM 4001 O O . LEU B 1 73 ? 0.603 22.297 10.82 1 98.81 73 LEU B O 1
ATOM 4005 N N . GLN B 1 74 ? 2.654 23.297 10.805 1 97.25 74 GLN B N 1
ATOM 4006 C CA . GLN B 1 74 ? 3.344 22.016 10.719 1 97.25 74 GLN B CA 1
ATOM 4007 C C . GLN B 1 74 ? 3.32 21.281 12.055 1 97.25 74 GLN B C 1
ATOM 4009 O O . GLN B 1 74 ? 3.051 21.891 13.094 1 97.25 74 GLN B O 1
ATOM 4014 N N . GLY B 1 75 ? 3.523 20.031 11.969 1 95.5 75 GLY B N 1
ATOM 4015 C CA . GLY B 1 75 ? 3.564 19.25 13.195 1 95.5 75 GLY B CA 1
ATOM 4016 C C . GLY B 1 75 ? 4.953 19.156 13.805 1 95.5 75 GLY B C 1
ATOM 4017 O O . GLY B 1 75 ? 5.625 20.188 13.961 1 95.5 75 GLY B O 1
ATOM 4018 N N . GLY B 1 76 ? 5.316 18.125 14.141 1 90.56 76 GLY B N 1
ATOM 4019 C CA . GLY B 1 76 ? 6.578 17.891 14.828 1 90.56 76 GLY B CA 1
ATOM 4020 C C . GLY B 1 76 ? 6.402 17.234 16.188 1 90.56 76 GLY B C 1
ATOM 4021 O O . GLY B 1 76 ? 6.133 16.031 16.266 1 90.56 76 GLY B O 1
ATOM 4022 N N . PRO B 1 77 ? 6.219 17.891 17.156 1 93.12 77 PRO B N 1
ATOM 4023 C CA . PRO B 1 77 ? 6.227 19.359 17.266 1 93.12 77 PRO B CA 1
ATOM 4024 C C . PRO B 1 77 ? 7.598 19.969 17 1 93.12 77 PRO B C 1
ATOM 4026 O O . PRO B 1 77 ? 8.617 19.297 17.141 1 93.12 77 PRO B O 1
ATOM 4029 N N . GLY B 1 78 ? 7.535 21.172 16.562 1 94.69 78 GLY B N 1
ATOM 4030 C CA . GLY B 1 78 ? 8.75 21.938 16.359 1 94.69 78 GLY B CA 1
ATOM 4031 C C . GLY B 1 78 ? 9.266 21.875 14.93 1 94.69 78 GLY B C 1
ATOM 4032 O O . GLY B 1 78 ? 10.383 22.312 14.648 1 94.69 78 GLY B O 1
ATOM 4033 N N . ALA B 1 79 ? 8.469 21.297 14.094 1 95 79 ALA B N 1
ATOM 4034 C CA . ALA B 1 79 ? 8.844 21.344 12.688 1 95 79 ALA B CA 1
ATOM 4035 C C . ALA B 1 79 ? 8.422 22.656 12.047 1 95 79 ALA B C 1
ATOM 4037 O O . ALA B 1 79 ? 7.32 23.156 12.305 1 95 79 ALA B O 1
ATOM 4038 N N . THR B 1 80 ? 9.289 23.172 11.266 1 96.75 80 THR B N 1
ATOM 4039 C CA . THR B 1 80 ? 9.023 24.469 10.633 1 96.75 80 THR B CA 1
ATOM 4040 C C . THR B 1 80 ? 7.859 24.359 9.656 1 96.75 80 THR B C 1
ATOM 4042 O O . THR B 1 80 ? 7.742 23.375 8.922 1 96.75 80 THR B O 1
ATOM 4045 N N . SER B 1 81 ? 7.035 25.344 9.617 1 97.81 81 SER B N 1
ATOM 4046 C CA . SER B 1 81 ? 5.941 25.406 8.656 1 97.81 81 SER B CA 1
ATOM 4047 C C . SER B 1 81 ? 6.461 25.656 7.242 1 97.81 81 SER B C 1
ATOM 4049 O O . SER B 1 81 ? 5.738 25.469 6.262 1 97.81 81 SER B O 1
ATOM 4051 N N . LEU B 1 82 ? 7.691 26.016 7.152 1 96.94 82 LEU B N 1
ATOM 4052 C CA . LEU B 1 82 ? 8.289 26.188 5.836 1 96.94 82 LEU B CA 1
ATOM 4053 C C . LEU B 1 82 ? 8.406 24.859 5.102 1 96.94 82 LEU B C 1
ATOM 4055 O O . LEU B 1 82 ? 8.523 24.828 3.875 1 96.94 82 LEU B O 1
ATOM 4059 N N . PHE B 1 83 ? 8.383 23.828 5.867 1 95.5 83 PHE B N 1
ATOM 4060 C CA . PHE B 1 83 ? 8.32 22.531 5.211 1 95.5 83 PHE B CA 1
ATOM 4061 C C . PHE B 1 83 ? 7.059 22.406 4.359 1 95.5 83 PHE B C 1
ATOM 4063 O O . PHE B 1 83 ? 7.129 22.062 3.18 1 95.5 83 PHE B O 1
ATOM 4070 N N . GLY B 1 84 ? 5.918 22.719 4.965 1 96.5 84 GLY B N 1
ATOM 4071 C CA . GLY B 1 84 ? 4.676 22.719 4.207 1 96.5 84 GLY B CA 1
ATOM 4072 C C . GLY B 1 84 ? 4.664 23.734 3.074 1 96.5 84 GLY B C 1
ATOM 4073 O O . GLY B 1 84 ? 4.094 23.469 2.014 1 96.5 84 GLY B O 1
ATOM 4074 N N . MET B 1 85 ? 5.344 24.797 3.273 1 97.06 85 MET B N 1
ATOM 4075 C CA . MET B 1 85 ? 5.395 25.859 2.27 1 97.06 85 MET B CA 1
ATOM 4076 C C . MET B 1 85 ? 6.156 25.406 1.03 1 97.06 85 MET B C 1
ATOM 4078 O O . MET B 1 85 ? 5.688 25.594 -0.094 1 97.06 85 MET B O 1
ATOM 4082 N N . PHE B 1 86 ? 7.23 24.703 1.239 1 96.25 86 PHE B N 1
ATOM 4083 C CA . PHE B 1 86 ? 8.125 24.406 0.125 1 96.25 86 PHE B CA 1
ATOM 4084 C C . PHE B 1 86 ? 7.832 23.031 -0.454 1 96.25 86 PHE B C 1
ATOM 4086 O O . PHE B 1 86 ? 8.219 22.734 -1.584 1 96.25 86 PHE B O 1
ATOM 4093 N N . THR B 1 87 ? 7.113 22.125 0.342 1 94.94 87 THR B N 1
ATOM 4094 C CA . THR B 1 87 ? 7.059 20.75 -0.117 1 94.94 87 THR B CA 1
ATOM 4095 C C . THR B 1 87 ? 5.617 20.25 -0.185 1 94.94 87 THR B C 1
ATOM 4097 O O . THR B 1 87 ? 5.348 19.172 -0.709 1 94.94 87 THR B O 1
ATOM 4100 N N . GLU B 1 88 ? 4.68 21.062 0.262 1 96.5 88 GLU B N 1
ATOM 4101 C CA . GLU B 1 88 ? 3.316 20.547 0.336 1 96.5 88 GLU B CA 1
ATOM 4102 C C . GLU B 1 88 ? 2.328 21.484 -0.35 1 96.5 88 GLU B C 1
ATOM 4104 O O . GLU B 1 88 ? 1.883 21.203 -1.469 1 96.5 88 GLU B O 1
ATOM 4109 N N . ILE B 1 89 ? 2.014 22.672 0.232 1 98.25 89 ILE B N 1
ATOM 4110 C CA . ILE B 1 89 ? 0.827 23.375 -0.235 1 98.25 89 ILE B CA 1
ATOM 4111 C C . ILE B 1 89 ? 1.212 24.781 -0.704 1 98.25 89 ILE B C 1
ATOM 4113 O O . ILE B 1 89 ? 0.402 25.484 -1.314 1 98.25 89 ILE B O 1
ATOM 4117 N N . GLY B 1 90 ? 2.393 25.203 -0.422 1 98.06 90 GLY B N 1
ATOM 4118 C CA . GLY B 1 90 ? 2.773 26.594 -0.634 1 98.06 90 GLY B CA 1
ATOM 4119 C C . GLY B 1 90 ? 3.004 26.922 -2.096 1 98.06 90 GLY B C 1
ATOM 4120 O O . GLY B 1 90 ? 2.801 26.094 -2.973 1 98.06 90 GLY B O 1
ATOM 4121 N N . PRO B 1 91 ? 3.389 28.156 -2.322 1 98.12 91 PRO B N 1
ATOM 4122 C CA . PRO B 1 91 ? 3.496 28.625 -3.703 1 98.12 91 PRO B CA 1
ATOM 4123 C C . PRO B 1 91 ? 4.816 28.234 -4.359 1 98.12 91 PRO B C 1
ATOM 4125 O O . PRO B 1 91 ? 4.922 28.219 -5.59 1 98.12 91 PRO B O 1
ATOM 4128 N N . TYR B 1 92 ? 5.848 27.906 -3.5 1 96.69 92 TYR B N 1
ATOM 4129 C CA . TYR B 1 92 ? 7.18 27.719 -4.07 1 96.69 92 TYR B CA 1
ATOM 4130 C C . TYR B 1 92 ? 7.691 26.312 -3.799 1 96.69 92 TYR B C 1
ATOM 4132 O O . TYR B 1 92 ? 7.301 25.672 -2.812 1 96.69 92 TYR B O 1
ATOM 4140 N N . LYS B 1 93 ? 8.484 25.859 -4.676 1 94.19 93 LYS B N 1
ATOM 4141 C CA . LYS B 1 93 ? 9.359 24.719 -4.461 1 94.19 93 LYS B CA 1
ATOM 4142 C C . LYS B 1 93 ? 10.805 25.062 -4.781 1 94.19 93 LYS B C 1
ATOM 4144 O O . LYS B 1 93 ? 11.078 25.906 -5.641 1 94.19 93 LYS B O 1
ATOM 4149 N N . TYR B 1 94 ? 11.68 24.594 -4.039 1 93 94 TYR B N 1
ATOM 4150 C CA . TYR B 1 94 ? 13.109 24.781 -4.285 1 93 94 TYR B CA 1
ATOM 4151 C C . TYR B 1 94 ? 13.789 23.453 -4.609 1 93 94 TYR B C 1
ATOM 4153 O O . TYR B 1 94 ? 14.086 22.672 -3.707 1 93 94 TYR B O 1
ATOM 4161 N N . VAL B 1 95 ? 14.078 23.266 -5.883 1 88.5 95 VAL B N 1
ATOM 4162 C CA . VAL B 1 95 ? 14.672 22.031 -6.371 1 88.5 95 VAL B CA 1
ATOM 4163 C C . VAL B 1 95 ? 15.828 22.344 -7.316 1 88.5 95 VAL B C 1
ATOM 4165 O O . VAL B 1 95 ? 15.711 23.219 -8.172 1 88.5 95 VAL B O 1
ATOM 4168 N N . ASP B 1 96 ? 16.891 21.703 -7.16 1 88.44 96 ASP B N 1
ATOM 4169 C CA . ASP B 1 96 ? 18.078 21.828 -8.016 1 88.44 96 ASP B CA 1
ATOM 4170 C C . ASP B 1 96 ? 18.531 23.281 -8.117 1 88.44 96 ASP B C 1
ATOM 4172 O O . ASP B 1 96 ? 18.812 23.781 -9.211 1 88.44 96 ASP B O 1
ATOM 4176 N N . GLY B 1 97 ? 18.438 24.016 -7.027 1 88.44 97 GLY B N 1
ATOM 4177 C CA . GLY B 1 97 ? 18.984 25.359 -6.953 1 88.44 97 GLY B CA 1
ATOM 4178 C C . GLY B 1 97 ? 18.047 26.422 -7.512 1 88.44 97 GLY B C 1
ATOM 4179 O O . GLY B 1 97 ? 18.438 27.578 -7.637 1 88.44 97 GLY B O 1
ATOM 4180 N N . THR B 1 98 ? 16.844 26 -7.77 1 91.88 98 THR B N 1
ATOM 4181 C CA . THR B 1 98 ? 15.93 26.953 -8.375 1 91.88 98 THR B CA 1
ATOM 4182 C C . THR B 1 98 ? 14.648 27.062 -7.547 1 91.88 98 THR B C 1
ATOM 4184 O O . THR B 1 98 ? 14.125 26.062 -7.059 1 91.88 98 THR B O 1
ATOM 4187 N N . LEU B 1 99 ? 14.211 28.312 -7.406 1 94.06 99 LEU B N 1
ATOM 4188 C CA . LEU B 1 99 ? 12.922 28.594 -6.781 1 94.06 99 LEU B CA 1
ATOM 4189 C C . LEU B 1 99 ? 11.812 28.656 -7.828 1 94.06 99 LEU B C 1
ATOM 4191 O O . LEU B 1 99 ? 11.695 29.641 -8.562 1 94.06 99 LEU B O 1
ATOM 4195 N N . ASP B 1 100 ? 11 27.609 -7.867 1 94.81 100 ASP B N 1
ATOM 4196 C CA . ASP B 1 100 ? 9.938 27.516 -8.867 1 94.81 100 ASP B CA 1
ATOM 4197 C C . ASP B 1 100 ? 8.555 27.594 -8.211 1 94.81 100 ASP B C 1
ATOM 4199 O O . ASP B 1 100 ? 8.43 27.406 -7 1 94.81 100 ASP B O 1
ATOM 4203 N N . LEU B 1 101 ? 7.605 27.953 -9.039 1 96.25 101 LEU B N 1
ATOM 4204 C CA . LEU B 1 101 ? 6.23 27.891 -8.555 1 96.25 101 LEU B CA 1
ATOM 4205 C C . LEU B 1 101 ? 5.785 26.438 -8.367 1 96.25 101 LEU B C 1
ATOM 4207 O O . LEU B 1 101 ? 6.121 25.578 -9.18 1 96.25 101 LEU B O 1
ATOM 4211 N N . MET B 1 102 ? 5.148 26.188 -7.336 1 95.56 102 MET B N 1
ATOM 4212 C CA . MET B 1 102 ? 4.629 24.859 -7.023 1 95.56 102 MET B CA 1
ATOM 4213 C C . MET B 1 102 ? 3.385 24.562 -7.852 1 95.56 102 MET B C 1
ATOM 4215 O O . MET B 1 102 ? 2.406 25.297 -7.809 1 95.56 102 MET B O 1
ATOM 4219 N N . PRO B 1 103 ? 3.48 23.391 -8.57 1 94.38 103 PRO B N 1
ATOM 4220 C CA . PRO B 1 103 ? 2.229 22.969 -9.203 1 94.38 103 PRO B CA 1
ATOM 4221 C C . PRO B 1 103 ? 1.151 22.594 -8.188 1 94.38 103 PRO B C 1
ATOM 4223 O O . PRO B 1 103 ? 1.466 22.094 -7.105 1 94.38 103 PRO B O 1
ATOM 4226 N N . TYR B 1 104 ? -0.103 22.859 -8.367 1 96.69 104 TYR B N 1
ATOM 4227 C CA . TYR B 1 104 ? -1.245 22.531 -7.523 1 96.69 104 TYR B CA 1
ATOM 4228 C C . TYR B 1 104 ? -1.142 23.219 -6.168 1 96.69 104 TYR B C 1
ATOM 4230 O O . TYR B 1 104 ? -1.556 22.656 -5.148 1 96.69 104 TYR B O 1
ATOM 4238 N N . SER B 1 105 ? -0.466 24.359 -6.141 1 98.19 105 SER B N 1
ATOM 4239 C CA . SER B 1 105 ? -0.396 25.172 -4.93 1 98.19 105 SER B CA 1
ATOM 4240 C C . SER B 1 105 ? -1.787 25.578 -4.457 1 98.19 105 SER B C 1
ATOM 4242 O O . SER B 1 105 ? -2.646 25.922 -5.27 1 98.19 105 SER B O 1
ATOM 4244 N N . TRP B 1 106 ? -1.99 25.5 -3.176 1 98.75 106 TRP B N 1
ATOM 4245 C CA . TRP B 1 106 ? -3.236 26.016 -2.625 1 98.75 106 TRP B CA 1
ATOM 4246 C C . TRP B 1 106 ? -3.332 27.531 -2.822 1 98.75 106 TRP B C 1
ATOM 4248 O O . TRP B 1 106 ? -4.43 28.094 -2.867 1 98.75 106 TRP B O 1
ATOM 4258 N N . ASN B 1 107 ? -2.191 28.172 -3.047 1 98.69 107 ASN B N 1
ATOM 4259 C CA . ASN B 1 107 ? -2.109 29.625 -3.133 1 98.69 107 ASN B CA 1
ATOM 4260 C C . ASN B 1 107 ? -2.709 30.141 -4.438 1 98.69 107 ASN B C 1
ATOM 4262 O O . ASN B 1 107 ? -2.98 31.344 -4.57 1 98.69 107 ASN B O 1
ATOM 4266 N N . GLN B 1 108 ? -2.953 29.297 -5.312 1 97.81 108 GLN B N 1
ATOM 4267 C CA . GLN B 1 108 ? -3.564 29.719 -6.566 1 97.81 108 GLN B CA 1
ATOM 4268 C C . GLN B 1 108 ? -4.91 30.391 -6.32 1 97.81 108 GLN B C 1
ATOM 4270 O O . GLN B 1 108 ? -5.246 31.391 -6.973 1 97.81 108 GLN B O 1
ATOM 4275 N N . ASN B 1 109 ? -5.609 29.844 -5.289 1 97.44 109 ASN B N 1
ATOM 4276 C CA . ASN B 1 109 ? -6.969 30.328 -5.074 1 97.44 109 ASN B CA 1
ATOM 4277 C C . ASN B 1 109 ? -7.164 30.844 -3.65 1 97.44 109 ASN B C 1
ATOM 4279 O O . ASN B 1 109 ? -8.18 31.469 -3.348 1 97.44 109 ASN B O 1
ATOM 4283 N N . TYR B 1 110 ? -6.203 30.609 -2.84 1 98.62 110 TYR B N 1
ATOM 4284 C CA . TYR B 1 110 ? -6.367 30.953 -1.434 1 98.62 110 TYR B CA 1
ATOM 4285 C C . TYR B 1 110 ? -5.184 31.781 -0.933 1 98.62 110 TYR B C 1
ATOM 4287 O O . TYR B 1 110 ? -4.066 31.641 -1.44 1 98.62 110 TYR B O 1
ATOM 4295 N N . SER B 1 111 ? -5.438 32.688 0.002 1 98.75 111 SER B N 1
ATOM 4296 C CA . SER B 1 111 ? -4.344 33.312 0.753 1 98.75 111 SER B CA 1
ATOM 4297 C C . SER B 1 111 ? -3.779 32.344 1.785 1 98.75 111 SER B C 1
ATOM 4299 O O . SER B 1 111 ? -4.523 31.578 2.408 1 98.75 111 SER B O 1
ATOM 4301 N N . LEU B 1 112 ? -2.477 32.312 1.873 1 98.88 112 LEU B N 1
ATOM 4302 C CA . LEU B 1 112 ? -1.837 31.375 2.779 1 98.88 112 LEU B CA 1
ATOM 4303 C C . LEU B 1 112 ? -0.953 32.094 3.789 1 98.88 112 LEU B C 1
ATOM 4305 O O . LEU B 1 112 ? -0.258 33.062 3.436 1 98.88 112 LEU B O 1
ATOM 4309 N N . ILE B 1 113 ? -1.006 31.703 4.973 1 98.94 113 ILE B N 1
ATOM 4310 C CA . ILE B 1 113 ? -0.056 32.156 5.984 1 98.94 113 ILE B CA 1
ATOM 4311 C C . ILE B 1 113 ? 0.585 30.953 6.664 1 98.94 113 ILE B C 1
ATOM 4313 O O . ILE B 1 113 ? -0.104 29.984 7.02 1 98.94 113 ILE B O 1
ATOM 4317 N N . PHE B 1 114 ? 1.877 30.953 6.73 1 98.88 114 PHE B N 1
ATOM 4318 C CA . PHE B 1 114 ? 2.689 29.953 7.414 1 98.88 114 PHE B CA 1
ATOM 4319 C C . PHE B 1 114 ? 3.314 30.547 8.68 1 98.88 114 PHE B C 1
ATOM 4321 O O . PHE B 1 114 ? 3.928 31.609 8.633 1 98.88 114 PHE B O 1
ATOM 4328 N N . ILE B 1 115 ? 3.156 29.859 9.781 1 98.94 115 ILE B N 1
ATOM 4329 C CA . ILE B 1 115 ? 3.754 30.328 11.031 1 98.94 115 ILE B CA 1
ATOM 4330 C C . ILE B 1 115 ? 4.66 29.234 11.602 1 98.94 115 ILE B C 1
ATOM 4332 O O . ILE B 1 115 ? 4.23 28.094 11.789 1 98.94 115 ILE B O 1
ATOM 4336 N N . ASP B 1 116 ? 5.914 29.578 11.812 1 98.5 116 ASP B N 1
ATOM 4337 C CA . ASP B 1 116 ? 6.812 28.703 12.555 1 98.5 116 ASP B CA 1
ATOM 4338 C C . ASP B 1 116 ? 6.398 28.609 14.023 1 98.5 116 ASP B C 1
ATOM 4340 O O . ASP B 1 116 ? 6.746 29.484 14.82 1 98.5 116 ASP B O 1
ATOM 4344 N N . ASN B 1 117 ? 5.715 27.641 14.266 1 97.94 117 ASN B N 1
ATOM 4345 C CA . ASN B 1 117 ? 5.105 27.406 15.57 1 97.94 117 ASN B CA 1
ATOM 4346 C C . ASN B 1 117 ? 5.516 26.047 16.141 1 97.94 117 ASN B C 1
ATOM 4348 O O . ASN B 1 117 ? 5.605 25.062 15.414 1 97.94 117 ASN B O 1
ATOM 4352 N N . PRO B 1 118 ? 5.77 26.062 17.531 1 98.12 118 PRO B N 1
ATOM 4353 C CA . PRO B 1 118 ? 5.754 27.094 18.562 1 98.12 118 PRO B CA 1
ATOM 4354 C C . PRO B 1 118 ? 7.051 27.906 18.609 1 98.12 118 PRO B C 1
ATOM 4356 O O . PRO B 1 118 ? 7.898 27.766 17.719 1 98.12 118 PRO B O 1
ATOM 4359 N N . VAL B 1 119 ? 7.086 28.844 19.562 1 98.06 119 VAL B N 1
ATOM 4360 C CA . VAL B 1 119 ? 8.289 29.641 19.766 1 98.06 119 VAL B CA 1
ATOM 4361 C C . VAL B 1 119 ? 9.516 28.734 19.812 1 98.06 119 VAL B C 1
ATOM 4363 O O . VAL B 1 119 ? 9.508 27.703 20.484 1 98.06 119 VAL B O 1
ATOM 4366 N N . GLY B 1 120 ? 10.523 29.078 18.984 1 97.56 120 GLY B N 1
ATOM 4367 C CA . GLY B 1 120 ? 11.734 28.281 18.875 1 97.56 120 GLY B CA 1
ATOM 4368 C C . GLY B 1 120 ? 11.781 27.406 17.641 1 97.56 120 GLY B C 1
ATOM 4369 O O . GLY B 1 120 ? 12.805 26.812 17.328 1 97.56 120 GLY B O 1
ATOM 4370 N N . THR B 1 121 ? 10.742 27.359 16.859 1 97.94 121 THR B N 1
ATOM 4371 C CA . THR B 1 121 ? 10.633 26.547 15.648 1 97.94 121 THR B CA 1
ATOM 4372 C C . THR B 1 121 ? 11.016 27.359 14.414 1 97.94 121 THR B C 1
ATOM 4374 O O . THR B 1 121 ? 10.547 28.484 14.242 1 97.94 121 THR B O 1
ATOM 4377 N N . GLY B 1 122 ? 11.789 26.719 13.508 1 97.44 122 GLY B N 1
ATOM 4378 C CA . GLY B 1 122 ? 12.203 27.453 12.328 1 97.44 122 GLY B CA 1
ATOM 4379 C C . GLY B 1 122 ? 12.945 28.734 12.664 1 97.44 122 GLY B C 1
ATOM 4380 O O . GLY B 1 122 ? 13.953 28.703 13.367 1 97.44 122 GLY B O 1
ATOM 4381 N N . PHE B 1 123 ? 12.359 29.844 12.219 1 98.06 123 PHE B N 1
ATOM 4382 C CA . PHE B 1 123 ? 12.992 31.125 12.477 1 98.06 123 PHE B CA 1
ATOM 4383 C C . PHE B 1 123 ? 12.43 31.766 13.734 1 98.06 123 PHE B C 1
ATOM 4385 O O . PHE B 1 123 ? 12.945 32.781 14.211 1 98.06 123 PHE B O 1
ATOM 4392 N N . SER B 1 124 ? 11.344 31.25 14.266 1 98.44 124 SER B N 1
ATOM 4393 C CA . SER B 1 124 ? 10.828 31.797 15.508 1 98.44 124 SER B CA 1
ATOM 4394 C C . SER B 1 124 ? 11.844 31.656 16.641 1 98.44 124 SER B C 1
ATOM 4396 O O . SER B 1 124 ? 12.633 30.719 16.656 1 98.44 124 SER B O 1
ATOM 4398 N N . PHE B 1 125 ? 11.75 32.625 17.594 1 97.5 125 PHE B N 1
ATOM 4399 C CA . PHE B 1 125 ? 12.82 32.594 18.594 1 97.5 125 PHE B CA 1
ATOM 4400 C C . PHE B 1 125 ? 12.352 33.188 19.906 1 97.5 125 PHE B C 1
ATOM 4402 O O . PHE B 1 125 ? 11.289 33.812 19.984 1 97.5 125 PHE B O 1
ATOM 4409 N N . THR B 1 126 ? 13.07 32.906 20.906 1 97.75 126 THR B N 1
ATOM 4410 C CA . THR B 1 126 ? 12.984 33.531 22.234 1 97.75 126 THR B CA 1
ATOM 4411 C C . THR B 1 126 ? 14.367 33.719 22.828 1 97.75 126 THR B C 1
ATOM 4413 O O . THR B 1 126 ? 15.328 33.062 22.422 1 97.75 126 THR B O 1
ATOM 4416 N N . ASP B 1 127 ? 14.508 34.656 23.75 1 96.69 127 ASP B N 1
ATOM 4417 C CA . ASP B 1 127 ? 15.805 34.969 24.344 1 96.69 127 ASP B CA 1
ATOM 4418 C C . ASP B 1 127 ? 15.969 34.25 25.688 1 96.69 127 ASP B C 1
ATOM 4420 O O . ASP B 1 127 ? 17.016 34.344 26.328 1 96.69 127 ASP B O 1
ATOM 4424 N N . SER B 1 128 ? 14.891 33.531 26.031 1 96.56 128 SER B N 1
ATOM 4425 C CA . SER B 1 128 ? 14.914 32.844 27.328 1 96.56 128 SER B CA 1
ATOM 4426 C C . SER B 1 128 ? 14.383 31.438 27.234 1 96.56 128 SER B C 1
ATOM 4428 O O . SER B 1 128 ? 13.445 31.156 26.5 1 96.56 128 SER B O 1
ATOM 4430 N N . ASP B 1 129 ? 14.977 30.594 28.078 1 96.56 129 ASP B N 1
ATOM 4431 C CA . ASP B 1 129 ? 14.5 29.219 28.141 1 96.56 129 ASP B CA 1
ATOM 4432 C C . ASP B 1 129 ? 13.023 29.156 28.531 1 96.56 129 ASP B C 1
ATOM 4434 O O . ASP B 1 129 ? 12.281 28.312 28.047 1 96.56 129 ASP B O 1
ATOM 4438 N N . GLU B 1 130 ? 12.586 30.078 29.359 1 96.19 130 GLU B N 1
ATOM 4439 C CA . GLU B 1 130 ? 11.211 30.125 29.844 1 96.19 130 GLU B CA 1
ATOM 4440 C C . GLU B 1 130 ? 10.242 30.547 28.75 1 96.19 130 GLU B C 1
ATOM 4442 O O . GLU B 1 130 ? 9.031 30.391 28.891 1 96.19 130 GLU B O 1
ATOM 4447 N N . GLY B 1 131 ? 10.781 31.031 27.688 1 97.12 131 GLY B N 1
ATOM 4448 C CA . GLY B 1 131 ? 9.953 31.5 26.594 1 97.12 131 GLY B CA 1
ATOM 4449 C C . GLY B 1 131 ? 9.43 30.375 25.719 1 97.12 131 GLY B C 1
ATOM 4450 O O . GLY B 1 131 ? 8.484 30.547 24.953 1 97.12 131 GLY B O 1
ATOM 4451 N N . TYR B 1 132 ? 10.102 29.188 25.859 1 97 132 TYR B N 1
ATOM 4452 C CA . TYR B 1 132 ? 9.617 28.016 25.141 1 97 132 TYR B CA 1
ATOM 4453 C C . TYR B 1 132 ? 8.305 27.516 25.719 1 97 132 TYR B C 1
ATOM 4455 O O . TYR B 1 132 ? 8.117 27.516 26.938 1 97 132 TYR B O 1
ATOM 4463 N N . CYS B 1 133 ? 7.418 27.109 24.844 1 97.38 133 CYS B N 1
ATOM 4464 C CA . CYS B 1 133 ? 6.156 26.531 25.297 1 97.38 133 CYS B CA 1
ATOM 4465 C C . CYS B 1 133 ? 6.359 25.094 25.781 1 97.38 133 CYS B C 1
ATOM 4467 O O . CYS B 1 133 ? 7.16 24.359 25.203 1 97.38 133 CYS B O 1
ATOM 4469 N N . THR B 1 134 ? 5.641 24.688 26.781 1 95.88 134 THR B N 1
ATOM 4470 C CA . THR B 1 134 ? 5.688 23.328 27.297 1 95.88 134 THR B CA 1
ATOM 4471 C C . THR B 1 134 ? 4.305 22.688 27.266 1 95.88 134 THR B C 1
ATOM 4473 O O . THR B 1 134 ? 4.125 21.562 27.734 1 95.88 134 THR B O 1
ATOM 4476 N N . SER B 1 135 ? 3.311 23.422 26.734 1 95.56 135 SER B N 1
ATOM 4477 C CA . SER B 1 135 ? 1.947 22.906 26.656 1 95.56 135 SER B CA 1
ATOM 4478 C C . SER B 1 135 ? 1.197 23.484 25.469 1 95.56 135 SER B C 1
ATOM 4480 O O . SER B 1 135 ? 1.564 24.547 24.953 1 95.56 135 SER B O 1
ATOM 4482 N N . GLN B 1 136 ? 0.128 22.812 25.141 1 96.62 136 GLN B N 1
ATOM 4483 C CA . GLN B 1 136 ? -0.699 23.281 24.031 1 96.62 136 GLN B CA 1
ATOM 4484 C C . GLN B 1 136 ? -1.439 24.562 24.406 1 96.62 136 GLN B C 1
ATOM 4486 O O . GLN B 1 136 ? -1.732 25.391 23.531 1 96.62 136 GLN B O 1
ATOM 4491 N N . LYS B 1 137 ? -1.732 24.734 25.625 1 96.69 137 LYS B N 1
ATOM 4492 C CA . LYS B 1 137 ? -2.385 25.969 26.078 1 96.69 137 LYS B CA 1
ATOM 4493 C C . LYS B 1 137 ? -1.512 27.188 25.781 1 96.69 137 LYS B C 1
ATOM 4495 O O . LYS B 1 137 ? -2.006 28.219 25.312 1 96.69 137 LYS B O 1
ATOM 4500 N N . GLN B 1 138 ? -0.257 27.062 26.094 1 97.81 138 GLN B N 1
ATOM 4501 C CA . GLN B 1 138 ? 0.676 28.141 25.797 1 97.81 138 GLN B CA 1
ATOM 4502 C C . GLN B 1 138 ? 0.793 28.375 24.297 1 97.81 138 GLN B C 1
ATOM 4504 O O . GLN B 1 138 ? 0.838 29.531 23.844 1 97.81 138 GLN B O 1
ATOM 4509 N N . ILE B 1 139 ? 0.856 27.297 23.609 1 98.38 139 ILE B N 1
ATOM 4510 C CA . ILE B 1 139 ? 0.977 27.375 22.156 1 98.38 139 ILE B CA 1
ATOM 4511 C C . ILE B 1 139 ? -0.248 28.094 21.578 1 98.38 139 ILE B C 1
ATOM 4513 O O . ILE B 1 139 ? -0.119 28.984 20.734 1 98.38 139 ILE B O 1
ATOM 4517 N N . ALA B 1 140 ? -1.409 27.703 22.031 1 98.62 140 ALA B N 1
ATOM 4518 C CA . ALA B 1 140 ? -2.65 28.328 21.578 1 98.62 140 ALA B CA 1
ATOM 4519 C C . ALA B 1 140 ? -2.666 29.828 21.875 1 98.62 140 ALA B C 1
ATOM 4521 O O . ALA B 1 140 ? -3.105 30.625 21.062 1 98.62 140 ALA B O 1
ATOM 4522 N N . ASP B 1 141 ? -2.197 30.172 23.031 1 98.62 141 ASP B N 1
ATOM 4523 C CA . ASP B 1 141 ? -2.143 31.578 23.438 1 98.62 141 ASP B CA 1
ATOM 4524 C C . ASP B 1 141 ? -1.211 32.375 22.516 1 98.62 141 ASP B C 1
ATOM 4526 O O . ASP B 1 141 ? -1.561 33.469 22.062 1 98.62 141 ASP B O 1
ATOM 4530 N N . HIS B 1 142 ? -0.025 31.828 22.312 1 98.81 142 HIS B N 1
ATOM 4531 C CA . HIS B 1 142 ? 0.934 32.5 21.438 1 98.81 142 HIS B CA 1
ATOM 4532 C C . HIS B 1 142 ? 0.363 32.656 20.031 1 98.81 142 HIS B C 1
ATOM 4534 O O . HIS B 1 142 ? 0.46 33.75 19.453 1 98.81 142 HIS B O 1
ATOM 4540 N N . LEU B 1 143 ? -0.208 31.641 19.531 1 98.94 143 LEU B N 1
ATOM 4541 C CA . LEU B 1 143 ? -0.759 31.688 18.172 1 98.94 143 LEU B CA 1
ATOM 4542 C C . LEU B 1 143 ? -1.917 32.688 18.094 1 98.94 143 LEU B C 1
ATOM 4544 O O . LEU B 1 143 ? -2.049 33.406 17.109 1 98.94 143 LEU B O 1
ATOM 4548 N N . TYR B 1 144 ? -2.783 32.656 19.094 1 98.88 144 TYR B N 1
ATOM 4549 C CA . TYR B 1 144 ? -3.889 33.625 19.125 1 98.88 144 TYR B CA 1
ATOM 4550 C C . TYR B 1 144 ? -3.377 35.062 19.094 1 98.88 144 TYR B C 1
ATOM 4552 O O . TYR B 1 144 ? -3.854 35.875 18.312 1 98.88 144 TYR B O 1
ATOM 4560 N N . LYS B 1 145 ? -2.379 35.375 19.922 1 98.69 145 LYS B N 1
ATOM 4561 C CA . LYS B 1 145 ? -1.797 36.688 19.969 1 98.69 145 LYS B CA 1
ATOM 4562 C C . LYS B 1 145 ? -1.169 37.062 18.625 1 98.69 145 LYS B C 1
ATOM 4564 O O . LYS B 1 145 ? -1.283 38.219 18.172 1 98.69 145 LYS B O 1
ATOM 4569 N N . ALA B 1 146 ? -0.526 36.125 18.062 1 98.88 146 ALA B N 1
ATOM 4570 C CA . ALA B 1 146 ? 0.063 36.375 16.734 1 98.88 146 ALA B CA 1
ATOM 4571 C C . ALA B 1 146 ? -1.013 36.688 15.703 1 98.88 146 ALA B C 1
ATOM 4573 O O . ALA B 1 146 ? -0.848 37.594 14.891 1 98.88 146 ALA B O 1
ATOM 4574 N N . LEU B 1 147 ? -2.113 35.938 15.719 1 98.94 147 LEU B N 1
ATOM 4575 C CA . LEU B 1 147 ? -3.18 36.125 14.742 1 98.94 147 LEU B CA 1
ATOM 4576 C C . LEU B 1 147 ? -3.846 37.5 14.93 1 98.94 147 LEU B C 1
ATOM 4578 O O . LEU B 1 147 ? -4.191 38.156 13.953 1 98.94 147 LEU B O 1
ATOM 4582 N N . ILE B 1 148 ? -4.035 37.906 16.172 1 98.62 148 ILE B N 1
ATOM 4583 C CA . ILE B 1 148 ? -4.602 39.219 16.438 1 98.62 148 ILE B CA 1
ATOM 4584 C C . ILE B 1 148 ? -3.705 40.312 15.836 1 98.62 148 ILE B C 1
ATOM 4586 O O . ILE B 1 148 ? -4.191 41.219 15.172 1 98.62 148 ILE B O 1
ATOM 4590 N N . GLN B 1 149 ? -2.414 40.188 16.047 1 98.69 149 GLN B N 1
ATOM 4591 C CA . GLN B 1 149 ? -1.469 41.156 15.477 1 98.69 149 GLN B CA 1
ATOM 4592 C C . GLN B 1 149 ? -1.483 41.094 13.953 1 98.69 149 GLN B C 1
ATOM 4594 O O . GLN B 1 149 ? -1.441 42.125 13.289 1 98.69 149 GLN B O 1
ATOM 4599 N N . PHE B 1 150 ? -1.538 39.875 13.406 1 98.88 150 PHE B N 1
ATOM 4600 C CA . PHE B 1 150 ? -1.534 39.688 11.961 1 98.88 150 PHE B CA 1
ATOM 4601 C C . PHE B 1 150 ? -2.746 40.375 11.32 1 98.88 150 PHE B C 1
ATOM 4603 O O . PHE B 1 150 ? -2.615 41.094 10.328 1 98.88 150 PHE B O 1
ATOM 4610 N N . PHE B 1 151 ? -3.93 40.125 11.898 1 98.69 151 PHE B N 1
ATOM 4611 C CA . PHE B 1 151 ? -5.148 40.719 11.344 1 98.69 151 PHE B CA 1
ATOM 4612 C C . PHE B 1 151 ? -5.172 42.219 11.547 1 98.69 151 PHE B C 1
ATOM 4614 O O . PHE B 1 151 ? -5.836 42.938 10.805 1 98.69 151 PHE B O 1
ATOM 4621 N N . THR B 1 152 ? -4.48 42.719 12.57 1 98.38 152 THR B N 1
ATOM 4622 C CA . THR B 1 152 ? -4.309 44.156 12.727 1 98.38 152 THR B CA 1
ATOM 4623 C C . THR B 1 152 ? -3.398 44.688 11.633 1 98.38 152 THR B C 1
ATOM 4625 O O . THR B 1 152 ? -3.65 45.781 11.102 1 98.38 152 THR B O 1
ATOM 4628 N N . LEU B 1 153 ? -2.404 44 11.352 1 98.5 153 LEU B N 1
ATOM 4629 C CA . LEU B 1 153 ? -1.439 44.375 10.328 1 98.5 153 LEU B CA 1
ATOM 4630 C C . LEU B 1 153 ? -2.078 44.375 8.945 1 98.5 153 LEU B C 1
ATOM 4632 O O . LEU B 1 153 ? -1.743 45.188 8.094 1 98.5 153 LEU B O 1
ATOM 4636 N N . PHE B 1 154 ? -2.955 43.375 8.703 1 98.19 154 PHE B N 1
ATOM 4637 C CA . PHE B 1 154 ? -3.664 43.25 7.438 1 98.19 154 PHE B CA 1
ATOM 4638 C C . PHE B 1 154 ? -5.172 43.281 7.656 1 98.19 154 PHE B C 1
ATOM 4640 O O . PHE B 1 154 ? -5.848 42.25 7.508 1 98.19 154 PHE B O 1
ATOM 4647 N N . PRO B 1 155 ? -5.711 44.406 7.871 1 96.62 155 PRO B N 1
ATOM 4648 C CA . PRO B 1 155 ? -7.113 44.531 8.273 1 96.62 155 PRO B CA 1
ATOM 4649 C C . PRO B 1 155 ? -8.078 44 7.203 1 96.62 155 PRO B C 1
ATOM 4651 O O . PRO B 1 155 ? -9.18 43.562 7.523 1 96.62 155 PRO B O 1
ATOM 4654 N N . ASP B 1 156 ? -7.711 44.031 5.945 1 95.88 156 ASP B N 1
ATOM 4655 C CA . ASP B 1 156 ? -8.562 43.562 4.855 1 95.88 156 ASP B CA 1
ATOM 4656 C C . ASP B 1 156 ? -8.805 42.062 4.949 1 95.88 156 ASP B C 1
ATOM 4658 O O . ASP B 1 156 ? -9.719 41.531 4.316 1 95.88 156 ASP B O 1
ATOM 4662 N N . LEU B 1 157 ? -8.016 41.375 5.723 1 97.5 157 LEU B N 1
ATOM 4663 C CA . LEU B 1 157 ? -8.125 39.938 5.844 1 97.5 157 LEU B CA 1
ATOM 4664 C C . LEU B 1 157 ? -9.078 39.531 6.973 1 97.5 157 LEU B C 1
ATOM 4666 O O . LEU B 1 157 ? -9.375 38.375 7.172 1 97.5 157 LEU B O 1
ATOM 4670 N N . GLN B 1 158 ? -9.625 40.469 7.688 1 95.69 158 GLN B N 1
ATOM 4671 C CA . GLN B 1 158 ? -10.539 40.188 8.789 1 95.69 158 GLN B CA 1
ATOM 4672 C C . GLN B 1 158 ? -11.875 39.656 8.273 1 95.69 158 GLN B C 1
ATOM 4674 O O . GLN B 1 158 ? -12.539 38.875 8.938 1 95.69 158 GLN B O 1
ATOM 4679 N N . GLY B 1 159 ? -12.297 40.094 7.137 1 95.69 159 GLY B N 1
ATOM 4680 C CA . GLY B 1 159 ? -13.586 39.75 6.559 1 95.69 159 GLY B CA 1
ATOM 4681 C C . GLY B 1 159 ? -13.617 38.375 5.953 1 95.69 159 GLY B C 1
ATOM 4682 O O . GLY B 1 159 ? -14.5 37.562 6.262 1 95.69 159 GLY B O 1
ATOM 4683 N N . PRO B 1 160 ? -12.68 38.031 5.145 1 98.06 160 PRO B N 1
ATOM 4684 C CA . PRO B 1 160 ? -12.648 36.719 4.488 1 98.06 160 PRO B CA 1
ATOM 4685 C C . PRO B 1 160 ? -12.672 35.562 5.484 1 98.06 160 PRO B C 1
ATOM 4687 O O . PRO B 1 160 ? -12.203 35.719 6.617 1 98.06 160 PRO B O 1
ATOM 4690 N N . PRO B 1 161 ? -13.297 34.438 5.027 1 98.44 161 PRO B N 1
ATOM 4691 C CA . PRO B 1 161 ? -13.273 33.25 5.891 1 98.44 161 PRO B CA 1
ATOM 4692 C C . PRO B 1 161 ? -11.859 32.781 6.223 1 98.44 161 PRO B C 1
ATOM 4694 O O . PRO B 1 161 ? -10.977 32.812 5.359 1 98.44 161 PRO B O 1
ATOM 4697 N N . PHE B 1 162 ? -11.703 32.406 7.445 1 98.88 162 PHE B N 1
ATOM 4698 C CA . PHE B 1 162 ? -10.414 31.938 7.938 1 98.88 162 PHE B CA 1
ATOM 4699 C C . PHE B 1 162 ? -10.453 30.453 8.297 1 98.88 162 PHE B C 1
ATOM 4701 O O . PHE B 1 162 ? -11.414 30 8.914 1 98.88 162 PHE B O 1
ATOM 4708 N N . TYR B 1 163 ? -9.508 29.672 7.836 1 98.94 163 TYR B N 1
ATOM 4709 C CA . TYR B 1 163 ? -9.383 28.25 8.133 1 98.94 163 TYR B CA 1
ATOM 4710 C C . TYR B 1 163 ? -8.008 27.938 8.703 1 98.94 163 TYR B C 1
ATOM 4712 O O . TYR B 1 163 ? -7.012 28.562 8.32 1 98.94 163 TYR B O 1
ATOM 4720 N N . ILE B 1 164 ? -7.953 27.016 9.617 1 98.94 164 ILE B N 1
ATOM 4721 C CA . ILE B 1 164 ? -6.688 26.531 10.156 1 98.94 164 ILE B CA 1
ATOM 4722 C C . ILE B 1 164 ? -6.422 25.109 9.656 1 98.94 164 ILE B C 1
ATOM 4724 O O . ILE B 1 164 ? -7.266 24.234 9.82 1 98.94 164 ILE B O 1
ATOM 4728 N N . THR B 1 165 ? -5.301 24.891 9.031 1 98.94 165 THR B N 1
ATOM 4729 C CA . THR B 1 165 ? -4.934 23.578 8.492 1 98.94 165 THR B CA 1
ATOM 4730 C C . THR B 1 165 ? -3.525 23.188 8.93 1 98.94 165 THR B C 1
ATOM 4732 O O . THR B 1 165 ? -2.779 24.031 9.453 1 98.94 165 THR B O 1
ATOM 4735 N N . GLY B 1 166 ? -3.188 22.031 8.758 1 98.69 166 GLY B N 1
ATOM 4736 C CA . GLY B 1 166 ? -1.897 21.469 9.133 1 98.69 166 GLY B CA 1
ATOM 4737 C C . GLY B 1 166 ? -1.889 19.953 9.164 1 98.69 166 GLY B C 1
ATOM 4738 O O . GLY B 1 166 ? -2.783 19.312 8.609 1 98.69 166 GLY B O 1
ATOM 4739 N N . GLU B 1 167 ? -0.814 19.406 9.711 1 97.38 167 GLU B N 1
ATOM 4740 C CA . GLU B 1 167 ? -0.708 17.953 9.672 1 97.38 167 GLU B CA 1
ATOM 4741 C C . GLU B 1 167 ? 0.067 17.422 10.875 1 97.38 167 GLU B C 1
ATOM 4743 O O . GLU B 1 167 ? 0.757 18.172 11.562 1 97.38 167 GLU B O 1
ATOM 4748 N N . SER B 1 168 ? -0.054 16.125 11.148 1 96.5 168 SER B N 1
ATOM 4749 C CA . SER B 1 168 ? 0.742 15.422 12.148 1 96.5 168 SER B CA 1
ATOM 4750 C C . SER B 1 168 ? 0.468 15.961 13.547 1 96.5 168 SER B C 1
ATOM 4752 O O . SER B 1 168 ? -0.687 16.031 13.969 1 96.5 168 SER B O 1
ATOM 4754 N N . TYR B 1 169 ? 1.486 16.391 14.242 1 96.38 169 TYR B N 1
ATOM 4755 C CA . TYR B 1 169 ? 1.316 16.875 15.609 1 96.38 169 TYR B CA 1
ATOM 4756 C C . TYR B 1 169 ? 0.45 18.125 15.648 1 96.38 169 TYR B C 1
ATOM 4758 O O . TYR B 1 169 ? -0.091 18.484 16.703 1 96.38 169 TYR B O 1
ATOM 4766 N N . ALA B 1 170 ? 0.28 18.766 14.492 1 98 170 ALA B N 1
ATOM 4767 C CA . ALA B 1 170 ? -0.64 19.906 14.438 1 98 170 ALA B CA 1
ATOM 4768 C C . ALA B 1 170 ? -2.066 19.469 14.758 1 98 170 ALA B C 1
ATOM 4770 O O . ALA B 1 170 ? -2.941 20.297 14.984 1 98 170 ALA B O 1
ATOM 4771 N N . GLY B 1 171 ? -2.25 18.219 14.797 1 98.06 171 GLY B N 1
ATOM 4772 C CA . GLY B 1 171 ? -3.498 17.688 15.328 1 98.06 171 GLY B CA 1
ATOM 4773 C C . GLY B 1 171 ? -3.777 18.125 16.75 1 98.06 171 GLY B C 1
ATOM 4774 O O . GLY B 1 171 ? -4.902 18 17.234 1 98.06 171 GLY B O 1
ATOM 4775 N N . LYS B 1 172 ? -2.824 18.688 17.391 1 97.56 172 LYS B N 1
ATOM 4776 C CA . LYS B 1 172 ? -3.006 19.281 18.703 1 97.56 172 LYS B CA 1
ATOM 4777 C C . LYS B 1 172 ? -2.975 20.812 18.625 1 97.56 172 LYS B C 1
ATOM 4779 O O . LYS B 1 172 ? -3.748 21.484 19.297 1 97.56 172 LYS B O 1
ATOM 4784 N N . HIS B 1 173 ? -2.104 21.344 17.75 1 98.38 173 HIS B N 1
ATOM 4785 C CA . HIS B 1 173 ? -2.01 22.781 17.562 1 98.38 173 HIS B CA 1
ATOM 4786 C C . HIS B 1 173 ? -3.338 23.359 17.094 1 98.38 173 HIS B C 1
ATOM 4788 O O . HIS B 1 173 ? -3.803 24.375 17.625 1 98.38 173 HIS B O 1
ATOM 4794 N N . ILE B 1 174 ? -3.896 22.688 16.141 1 98.88 174 ILE B N 1
ATOM 4795 C CA . ILE B 1 174 ? -5.031 23.234 15.391 1 98.88 174 ILE B CA 1
ATOM 4796 C C . ILE B 1 174 ? -6.266 23.266 16.297 1 98.88 174 ILE B C 1
ATOM 4798 O O . ILE B 1 174 ? -6.879 24.312 16.484 1 98.88 174 ILE B O 1
ATOM 4802 N N . PRO B 1 175 ? -6.629 22.188 16.906 1 98.56 175 PRO B N 1
ATOM 4803 C CA . PRO B 1 175 ? -7.82 22.266 17.75 1 98.56 175 PRO B CA 1
ATOM 4804 C C . PRO B 1 175 ? -7.621 23.188 18.969 1 98.56 175 PRO B C 1
ATOM 4806 O O . PRO B 1 175 ? -8.562 23.859 19.391 1 98.56 175 PRO B O 1
ATOM 4809 N N . SER B 1 176 ? -6.438 23.203 19.547 1 98.5 176 SER B N 1
ATOM 4810 C CA . SER B 1 176 ? -6.223 24.078 20.688 1 98.5 176 SER B CA 1
ATOM 4811 C C . SER B 1 176 ? -6.348 25.547 20.297 1 98.5 176 SER B C 1
ATOM 4813 O O . SER B 1 176 ? -6.941 26.344 21.031 1 98.5 176 SER B O 1
ATOM 4815 N N . LEU B 1 177 ? -5.809 25.906 19.156 1 98.88 177 LEU B N 1
ATOM 4816 C CA . LEU B 1 177 ? -5.93 27.281 18.656 1 98.88 177 LEU B CA 1
ATOM 4817 C C . LEU B 1 177 ? -7.379 27.609 18.328 1 98.88 177 LEU B C 1
ATOM 4819 O O . LEU B 1 177 ? -7.879 28.672 18.688 1 98.88 177 LEU B O 1
ATOM 4823 N N . ALA B 1 178 ? -8.016 26.719 17.609 1 98.94 178 ALA B N 1
ATOM 4824 C CA . ALA B 1 178 ? -9.406 26.953 17.234 1 98.94 178 ALA B CA 1
ATOM 4825 C C . ALA B 1 178 ? -10.289 27.141 18.469 1 98.94 178 ALA B C 1
ATOM 4827 O O . ALA B 1 178 ? -11.156 28.016 18.5 1 98.94 178 ALA B O 1
ATOM 4828 N N . TYR B 1 179 ? -10.07 26.297 19.406 1 98.69 179 TYR B N 1
ATOM 4829 C CA . TYR B 1 179 ? -10.812 26.391 20.672 1 98.69 179 TYR B CA 1
ATOM 4830 C C . TYR B 1 179 ? -10.562 27.734 21.344 1 98.69 179 TYR B C 1
ATOM 4832 O O . TYR B 1 179 ? -11.5 28.359 21.844 1 98.69 179 TYR B O 1
ATOM 4840 N N . GLU B 1 180 ? -9.336 28.172 21.391 1 98.69 180 GLU B N 1
ATOM 4841 C CA . GLU B 1 180 ? -8.984 29.453 22 1 98.69 180 GLU B CA 1
ATOM 4842 C C . GLU B 1 180 ? -9.672 30.609 21.281 1 98.69 180 GLU B C 1
ATOM 4844 O O . GLU B 1 180 ? -10.164 31.547 21.922 1 98.69 180 GLU B O 1
ATOM 4849 N N . ILE B 1 181 ? -9.672 30.547 19.969 1 98.88 181 ILE B N 1
ATOM 4850 C CA . ILE B 1 181 ? -10.344 31.562 19.172 1 98.88 181 ILE B CA 1
ATOM 4851 C C . ILE B 1 181 ? -11.836 31.578 19.5 1 98.88 181 ILE B C 1
ATOM 4853 O O . ILE B 1 181 ? -12.414 32.656 19.734 1 98.88 181 ILE B O 1
ATOM 4857 N N . ASP B 1 182 ? -12.422 30.438 19.5 1 98.62 182 ASP B N 1
ATOM 4858 C CA . ASP B 1 182 ? -13.844 30.312 19.797 1 98.62 182 ASP B CA 1
ATOM 4859 C C . ASP B 1 182 ? -14.172 30.938 21.156 1 98.62 182 ASP B C 1
ATOM 4861 O O . ASP B 1 182 ? -15.18 31.625 21.312 1 98.62 182 ASP B O 1
ATOM 4865 N N . LYS B 1 183 ? -13.375 30.672 22.125 1 98.25 183 LYS B N 1
ATOM 4866 C CA . LYS B 1 183 ? -13.57 31.125 23.5 1 98.25 183 LYS B CA 1
ATOM 4867 C C . LYS B 1 183 ? -13.414 32.625 23.594 1 98.25 183 LYS B C 1
ATOM 4869 O O . LYS B 1 183 ? -14.164 33.312 24.328 1 98.25 183 LYS B O 1
ATOM 4874 N N . ARG B 1 184 ? -12.531 33.219 22.844 1 98.31 184 ARG B N 1
ATOM 4875 C CA . ARG B 1 184 ? -12.172 34.625 23.047 1 98.31 184 ARG B CA 1
ATOM 4876 C C . ARG B 1 184 ? -12.969 35.531 22.109 1 98.31 184 ARG B C 1
ATOM 4878 O O . ARG B 1 184 ? -13.195 36.719 22.422 1 98.31 184 ARG B O 1
ATOM 4885 N N . ASN B 1 185 ? -13.398 35.031 21.047 1 98.06 185 ASN B N 1
ATOM 4886 C CA . ASN B 1 185 ? -14.062 35.844 20.016 1 98.06 185 ASN B CA 1
ATOM 4887 C C . ASN B 1 185 ? -15.211 36.656 20.578 1 98.06 185 ASN B C 1
ATOM 4889 O O . ASN B 1 185 ? -15.336 37.844 20.281 1 98.06 185 ASN B O 1
ATOM 4893 N N . PRO B 1 186 ? -16.047 36.156 21.453 1 97.25 186 PRO B N 1
ATOM 4894 C CA . PRO B 1 186 ? -17.219 36.875 21.906 1 97.25 186 PRO B CA 1
ATOM 4895 C C . PRO B 1 186 ? -16.875 38.188 22.625 1 97.25 186 PRO B C 1
ATOM 4897 O O . PRO B 1 186 ? -17.656 39.125 22.609 1 97.25 186 PRO B O 1
ATOM 4900 N N . THR B 1 187 ? -15.672 38.281 23.172 1 96.81 187 THR B N 1
ATOM 4901 C CA . THR B 1 187 ? -15.32 39.469 23.953 1 96.81 187 THR B CA 1
ATOM 4902 C C . THR B 1 187 ? -14.102 40.156 23.359 1 96.81 187 THR B C 1
ATOM 4904 O O . THR B 1 187 ? -13.57 41.094 23.938 1 96.81 187 THR B O 1
ATOM 4907 N N . ALA B 1 188 ? -13.672 39.719 22.234 1 96.12 188 ALA B N 1
ATOM 4908 C CA . ALA B 1 188 ? -12.445 40.25 21.656 1 96.12 188 ALA B CA 1
ATOM 4909 C C . ALA B 1 188 ? -12.719 41.562 20.922 1 96.12 188 ALA B C 1
ATOM 4911 O O . ALA B 1 188 ? -13.812 41.781 20.391 1 96.12 188 ALA B O 1
ATOM 4912 N N . ASP B 1 189 ? -11.766 42.438 20.969 1 94.69 189 ASP B N 1
ATOM 4913 C CA . ASP B 1 189 ? -11.859 43.656 20.172 1 94.69 189 ASP B CA 1
ATOM 4914 C C . ASP B 1 189 ? -11.828 43.344 18.688 1 94.69 189 ASP B C 1
ATOM 4916 O O . ASP B 1 189 ? -12.477 44.031 17.891 1 94.69 189 ASP B O 1
ATOM 4920 N N . LEU B 1 190 ? -11.078 42.438 18.359 1 96.44 190 LEU B N 1
ATOM 4921 C CA . LEU B 1 190 ? -10.961 41.969 16.984 1 96.44 190 LEU B CA 1
ATOM 4922 C C . LEU B 1 190 ? -11.469 40.531 16.844 1 96.44 190 LEU B C 1
ATOM 4924 O O . LEU B 1 190 ? -10.914 39.625 17.453 1 96.44 190 LEU B O 1
ATOM 4928 N N . TRP B 1 191 ? -12.539 40.406 16.016 1 96.88 191 TRP B N 1
ATOM 4929 C CA . TRP B 1 191 ? -13.148 39.094 15.789 1 96.88 191 TRP B CA 1
ATOM 4930 C C . TRP B 1 191 ? -12.406 38.344 14.688 1 96.88 191 TRP B C 1
ATOM 4932 O O . TRP B 1 191 ? -12.148 38.875 13.617 1 96.88 191 TRP B O 1
ATOM 4942 N N . ILE B 1 192 ? -12.016 37.156 14.992 1 98.5 192 ILE B N 1
ATOM 4943 C CA . ILE B 1 192 ? -11.422 36.281 13.969 1 98.5 192 ILE B CA 1
ATOM 4944 C C . ILE B 1 192 ? -12.508 35.469 13.297 1 98.5 192 ILE B C 1
ATOM 4946 O O . ILE B 1 192 ? -13.227 34.719 13.961 1 98.5 192 ILE B O 1
ATOM 4950 N N . ASN B 1 193 ? -12.648 35.5 11.992 1 98.62 193 ASN B N 1
ATOM 4951 C CA . ASN B 1 193 ? -13.719 34.875 11.227 1 98.62 193 ASN B CA 1
ATOM 4952 C C . ASN B 1 193 ? -13.406 33.406 10.922 1 98.62 193 ASN B C 1
ATOM 4954 O O . ASN B 1 193 ? -13.43 33 9.758 1 98.62 193 ASN B O 1
ATOM 4958 N N . LEU B 1 194 ? -13.164 32.656 11.961 1 98.81 194 LEU B N 1
ATOM 4959 C CA . LEU B 1 194 ? -12.867 31.219 11.836 1 98.81 194 LEU B CA 1
ATOM 4960 C C . LEU B 1 194 ? -14.078 30.469 11.312 1 98.81 194 LEU B C 1
ATOM 4962 O O . LEU B 1 194 ? -15.18 30.578 11.859 1 98.81 194 LEU B O 1
ATOM 4966 N N . LYS B 1 195 ? -13.836 29.625 10.227 1 98.69 195 LYS B N 1
ATOM 4967 C CA . LYS B 1 195 ? -14.945 28.875 9.633 1 98.69 195 LYS B CA 1
ATOM 4968 C C . LYS B 1 195 ? -14.719 27.359 9.758 1 98.69 195 LYS B C 1
ATOM 4970 O O . LYS B 1 195 ? -15.664 26.578 9.68 1 98.69 195 LYS B O 1
ATOM 4975 N N . GLY B 1 196 ? -13.461 26.953 9.977 1 98.69 196 GLY B N 1
ATOM 4976 C CA . GLY B 1 196 ? -13.242 25.531 10.047 1 98.69 196 GLY B CA 1
ATOM 4977 C C . GLY B 1 196 ? -11.781 25.156 10.227 1 98.69 196 GLY B C 1
ATOM 4978 O O . GLY B 1 196 ? -10.906 26.016 10.18 1 98.69 196 GLY B O 1
ATOM 4979 N N . VAL B 1 197 ? -11.547 23.875 10.477 1 98.88 197 VAL B N 1
ATOM 4980 C CA . VAL B 1 197 ? -10.211 23.328 10.641 1 98.88 197 VAL B CA 1
ATOM 4981 C C . VAL B 1 197 ? -10.078 22.031 9.828 1 98.88 197 VAL B C 1
ATOM 4983 O O . VAL B 1 197 ? -11.031 21.266 9.727 1 98.88 197 VAL B O 1
ATOM 4986 N N . ALA B 1 198 ? -8.961 21.812 9.172 1 98.88 198 ALA B N 1
ATOM 4987 C CA . ALA B 1 198 ? -8.625 20.594 8.453 1 98.88 198 ALA B CA 1
ATOM 4988 C C . ALA B 1 198 ? -7.293 20.031 8.938 1 98.88 198 ALA B C 1
ATOM 4990 O O . ALA B 1 198 ? -6.262 20.703 8.867 1 98.88 198 ALA B O 1
ATOM 4991 N N . ILE B 1 199 ? -7.305 18.828 9.398 1 98.75 199 ILE B N 1
ATOM 4992 C CA . ILE B 1 199 ? -6.148 18.234 10.062 1 98.75 199 ILE B CA 1
ATOM 4993 C C . ILE B 1 199 ? -5.707 16.984 9.312 1 98.75 199 ILE B C 1
ATOM 4995 O O . ILE B 1 199 ? -6.41 15.969 9.32 1 98.75 199 ILE B O 1
ATOM 4999 N N . GLY B 1 200 ? -4.523 17 8.711 1 98.62 200 GLY B N 1
ATOM 5000 C CA . GLY B 1 200 ? -3.986 15.875 7.973 1 98.62 200 GLY B CA 1
ATO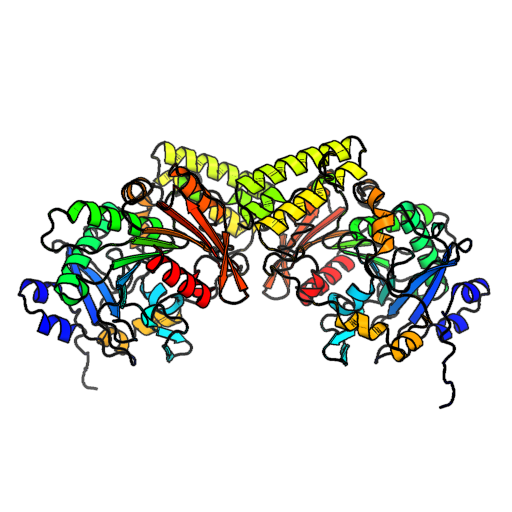M 5001 C C . GLY B 1 200 ? -3.174 14.93 8.836 1 98.62 200 GLY B C 1
ATOM 5002 O O . GLY B 1 200 ? -2.223 15.352 9.5 1 98.62 200 GLY B O 1
ATOM 5003 N N . ASN B 1 201 ? -3.543 13.688 8.805 1 97.38 201 ASN B N 1
ATOM 5004 C CA . ASN B 1 201 ? -2.824 12.703 9.609 1 97.38 201 ASN B CA 1
ATOM 5005 C C . ASN B 1 201 ? -2.561 13.211 11.023 1 97.38 201 ASN B C 1
ATOM 5007 O O . ASN B 1 201 ? -1.426 13.172 11.5 1 97.38 201 ASN B O 1
ATOM 5011 N N . GLY B 1 202 ? -3.58 13.656 11.617 1 97.69 202 GLY B N 1
ATOM 5012 C CA . GLY B 1 202 ? -3.477 14.445 12.844 1 97.69 202 GLY B CA 1
ATOM 5013 C C . GLY B 1 202 ? -3.223 13.594 14.07 1 97.69 202 GLY B C 1
ATOM 5014 O O . GLY B 1 202 ? -3.932 12.617 14.32 1 97.69 202 GLY B O 1
ATOM 5015 N N . TYR B 1 203 ? -2.197 13.914 14.758 1 96.62 203 TYR B N 1
ATOM 5016 C CA . TYR B 1 203 ? -1.928 13.344 16.078 1 96.62 203 TYR B CA 1
ATOM 5017 C C . TYR B 1 203 ? -2.699 14.086 17.156 1 96.62 203 TYR B C 1
ATOM 5019 O O . TYR B 1 203 ? -2.201 15.062 17.719 1 96.62 203 TYR B O 1
ATOM 5027 N N . THR B 1 204 ? -3.896 13.586 17.469 1 97.5 204 THR B N 1
ATOM 5028 C CA . THR B 1 204 ? -4.793 14.305 18.359 1 97.5 204 THR B CA 1
ATOM 5029 C C . THR B 1 204 ? -4.93 13.562 19.688 1 97.5 204 THR B C 1
ATOM 5031 O O . THR B 1 204 ? -4.914 14.188 20.766 1 97.5 204 THR B O 1
ATOM 5034 N N . ASP B 1 205 ? -5.004 12.242 19.609 1 95.88 205 ASP B N 1
ATOM 5035 C CA . ASP B 1 205 ? -5.25 11.445 20.797 1 95.88 205 ASP B CA 1
ATOM 5036 C C . ASP B 1 205 ? -4.266 10.281 20.891 1 95.88 205 ASP B C 1
ATOM 5038 O O . ASP B 1 205 ? -4.453 9.25 20.234 1 95.88 205 ASP B O 1
ATOM 5042 N N . PRO B 1 206 ? -3.318 10.344 21.766 1 93.12 206 PRO B N 1
ATOM 5043 C CA . PRO B 1 206 ? -2.322 9.273 21.891 1 93.12 206 PRO B CA 1
ATOM 5044 C C . PRO B 1 206 ? -2.938 7.941 22.297 1 93.12 206 PRO B C 1
ATOM 5046 O O . PRO B 1 206 ? -2.396 6.879 21.969 1 93.12 206 PRO B O 1
ATOM 5049 N N . LEU B 1 207 ? -4.055 7.949 22.938 1 92.12 207 LEU B N 1
ATOM 5050 C CA . LEU B 1 207 ? -4.711 6.715 23.359 1 92.12 207 LEU B CA 1
ATOM 5051 C C . LEU B 1 207 ? -5.043 5.844 22.156 1 92.12 207 LEU B C 1
ATOM 5053 O O . LEU B 1 207 ? -4.957 4.617 22.219 1 92.12 207 LEU B O 1
ATOM 5057 N N . THR B 1 208 ? -5.434 6.43 21.062 1 91.75 208 THR B N 1
ATOM 5058 C CA . THR B 1 208 ? -5.82 5.699 19.875 1 91.75 208 THR B CA 1
ATOM 5059 C C . THR B 1 208 ? -4.68 5.68 18.859 1 91.75 208 THR B C 1
ATOM 5061 O O . THR B 1 208 ? -4.609 4.781 18.016 1 91.75 208 THR B O 1
ATOM 5064 N N . CYS B 1 209 ? -3.756 6.59 18.906 1 87.44 209 CYS B N 1
ATOM 5065 C CA . CYS B 1 209 ? -2.719 6.758 17.906 1 87.44 209 CYS B CA 1
ATOM 5066 C C . CYS B 1 209 ? -1.534 5.84 18.172 1 87.44 209 CYS B C 1
ATOM 5068 O O . CYS B 1 209 ? -0.673 5.656 17.312 1 87.44 209 CYS B O 1
ATOM 5070 N N . ILE B 1 210 ? -1.453 5.156 19.281 1 85 210 ILE B N 1
ATOM 5071 C CA . ILE B 1 210 ? -0.277 4.375 19.656 1 85 210 ILE B CA 1
ATOM 5072 C C . ILE B 1 210 ? -0.434 2.939 19.156 1 85 210 ILE B C 1
ATOM 5074 O O . ILE B 1 210 ? 0.399 2.078 19.453 1 85 210 ILE B O 1
ATOM 5078 N N . SER B 1 211 ? -1.47 2.645 18.422 1 90.31 211 SER B N 1
ATOM 5079 C CA . SER B 1 211 ? -1.736 1.298 17.922 1 90.31 211 SER B CA 1
ATOM 5080 C C . SER B 1 211 ? -1.161 1.099 16.531 1 90.31 211 SER B C 1
ATOM 5082 O O . SER B 1 211 ? -1.739 1.56 15.539 1 90.31 211 SER B O 1
ATOM 5084 N N . TYR B 1 212 ? -0.059 0.36 16.438 1 94.31 212 TYR B N 1
ATOM 5085 C CA . TYR B 1 212 ? 0.615 0.152 15.164 1 94.31 212 TYR B CA 1
ATOM 5086 C C . TYR B 1 212 ? 0.629 -1.326 14.789 1 94.31 212 TYR B C 1
ATOM 5088 O O . TYR B 1 212 ? 0.691 -1.673 13.609 1 94.31 212 TYR B O 1
ATOM 5096 N N . SER B 1 213 ? 0.594 -2.203 15.766 1 95.94 213 SER B N 1
ATOM 5097 C CA . SER B 1 213 ? 0.939 -3.615 15.641 1 95.94 213 SER B CA 1
ATOM 5098 C C . SER B 1 213 ? 0.077 -4.297 14.578 1 95.94 213 SER B C 1
ATOM 5100 O O . SER B 1 213 ? 0.597 -4.969 13.688 1 95.94 213 SER B O 1
ATOM 5102 N N . GLU B 1 214 ? -1.264 -4.094 14.688 1 97 214 GLU B N 1
ATOM 5103 C CA . GLU B 1 214 ? -2.17 -4.777 13.773 1 97 214 GLU B CA 1
ATOM 5104 C C . GLU B 1 214 ? -1.995 -4.273 12.344 1 97 214 GLU B C 1
ATOM 5106 O O . GLU B 1 214 ? -1.945 -5.07 11.398 1 97 214 GLU B O 1
ATOM 5111 N N . TYR B 1 215 ? -1.929 -3.006 12.133 1 97.38 215 TYR B N 1
ATOM 5112 C CA . TYR B 1 215 ? -1.754 -2.391 10.82 1 97.38 215 TYR B CA 1
ATOM 5113 C C . TYR B 1 215 ? -0.473 -2.881 10.156 1 97.38 215 TYR B C 1
ATOM 5115 O O . TYR B 1 215 ? -0.493 -3.322 9 1 97.38 215 TYR B O 1
ATOM 5123 N N . LEU B 1 216 ? 0.629 -2.852 10.875 1 97.69 216 LEU B N 1
ATOM 5124 C CA . LEU B 1 216 ? 1.938 -3.227 10.352 1 97.69 216 LEU B CA 1
ATOM 5125 C C . LEU B 1 216 ? 1.99 -4.719 10.039 1 97.69 216 LEU B C 1
ATOM 5127 O O . LEU B 1 216 ? 2.625 -5.133 9.07 1 97.69 216 LEU B O 1
ATOM 5131 N N . TYR B 1 217 ? 1.332 -5.504 10.883 1 97.81 217 TYR B N 1
ATOM 5132 C CA . TYR B 1 217 ? 1.282 -6.945 10.648 1 97.81 217 TYR B CA 1
ATOM 5133 C C . TYR B 1 217 ? 0.521 -7.266 9.367 1 97.81 217 TYR B C 1
ATOM 5135 O O . TYR B 1 217 ? 0.969 -8.086 8.562 1 97.81 217 TYR B O 1
ATOM 5143 N N . GLN B 1 218 ? -0.616 -6.594 9.203 1 97.44 218 GLN B N 1
ATOM 5144 C CA . GLN B 1 218 ? -1.429 -6.859 8.023 1 97.44 218 GLN B CA 1
ATOM 5145 C C . GLN B 1 218 ? -0.686 -6.473 6.746 1 97.44 218 GLN B C 1
ATOM 5147 O O . GLN B 1 218 ? -0.867 -7.102 5.699 1 97.44 218 GLN B O 1
ATOM 5152 N N . LEU B 1 219 ? 0.195 -5.527 6.855 1 96.94 219 LEU B N 1
ATOM 5153 C CA . LEU B 1 219 ? 0.952 -5.066 5.695 1 96.94 219 LEU B CA 1
ATOM 5154 C C . LEU B 1 219 ? 2.197 -5.922 5.488 1 96.94 219 LEU B C 1
ATOM 5156 O O . LEU B 1 219 ? 2.951 -5.703 4.539 1 96.94 219 LEU B O 1
ATOM 5160 N N . GLY B 1 220 ? 2.418 -6.855 6.379 1 97.06 220 GLY B N 1
ATOM 5161 C CA . GLY B 1 220 ? 3.531 -7.781 6.234 1 97.06 220 GLY B CA 1
ATOM 5162 C C . GLY B 1 220 ? 4.863 -7.184 6.645 1 97.06 220 GLY B C 1
ATOM 5163 O O . GLY B 1 220 ? 5.922 -7.707 6.289 1 97.06 220 GLY B O 1
ATOM 5164 N N . LEU B 1 221 ? 4.863 -6.094 7.391 1 97.38 221 LEU B N 1
ATOM 5165 C CA . LEU B 1 221 ? 6.105 -5.402 7.711 1 97.38 221 LEU B CA 1
ATOM 5166 C C . LEU B 1 221 ? 6.707 -5.941 9.008 1 97.38 221 LEU B C 1
ATOM 5168 O O . LEU B 1 221 ? 7.887 -5.711 9.289 1 97.38 221 LEU B O 1
ATOM 5172 N N . ILE B 1 222 ? 5.891 -6.652 9.773 1 96.56 222 ILE B N 1
ATOM 5173 C CA . ILE B 1 222 ? 6.383 -7.344 10.961 1 96.56 222 ILE B CA 1
ATOM 5174 C C . ILE B 1 222 ? 5.766 -8.742 11.039 1 96.56 222 ILE B C 1
ATOM 5176 O O . ILE B 1 222 ? 4.742 -9.008 10.398 1 96.56 222 ILE B O 1
ATOM 5180 N N . ASP B 1 223 ? 6.402 -9.609 11.742 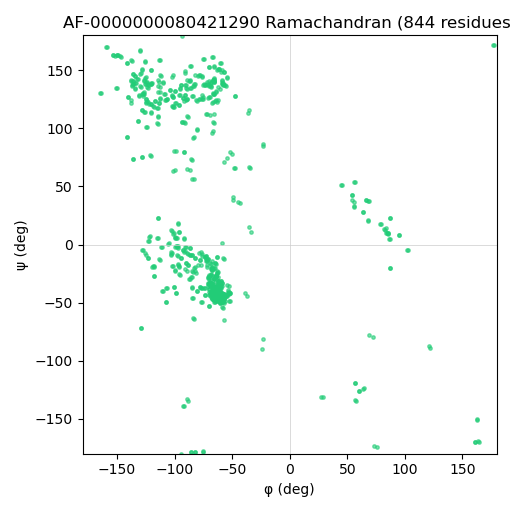1 96.06 223 ASP B N 1
ATOM 5181 C CA . ASP B 1 223 ? 5.848 -10.953 11.898 1 96.06 223 ASP B CA 1
ATOM 5182 C C . ASP B 1 223 ? 5 -11.055 13.164 1 96.06 223 ASP B C 1
ATOM 5184 O O . ASP B 1 223 ? 4.809 -10.062 13.867 1 96.06 223 ASP B O 1
ATOM 5188 N N . HIS B 1 224 ? 4.449 -12.203 13.406 1 94.38 224 HIS B N 1
ATOM 5189 C CA . HIS B 1 224 ? 3.482 -12.414 14.477 1 94.38 224 HIS B CA 1
ATOM 5190 C C . HIS B 1 224 ? 4.117 -12.188 15.844 1 94.38 224 HIS B C 1
ATOM 5192 O O . HIS B 1 224 ? 3.465 -11.672 16.75 1 94.38 224 HIS B O 1
ATOM 5198 N N . GLN B 1 225 ? 5.32 -12.586 15.984 1 93.88 225 GLN B N 1
ATOM 5199 C CA . GLN B 1 225 ? 5.996 -12.43 17.266 1 93.88 225 GLN B CA 1
ATOM 5200 C C . GLN B 1 225 ? 6.195 -10.953 17.609 1 93.88 225 GLN B C 1
ATOM 5202 O O . GLN B 1 225 ? 5.902 -10.523 18.734 1 93.88 225 GLN B O 1
ATOM 5207 N N . VAL B 1 226 ? 6.707 -10.242 16.672 1 95.06 226 VAL B N 1
ATOM 5208 C CA . VAL B 1 226 ? 6.914 -8.812 16.875 1 95.06 226 VAL B CA 1
ATOM 5209 C C . VAL B 1 226 ? 5.574 -8.125 17.125 1 95.06 226 VAL B C 1
ATOM 5211 O O . VAL B 1 226 ? 5.477 -7.227 17.969 1 95.06 226 VAL B O 1
ATOM 5214 N N . LYS B 1 227 ? 4.574 -8.5 16.375 1 96.44 227 LYS B N 1
ATOM 5215 C CA . LYS B 1 227 ? 3.232 -7.965 16.594 1 96.44 227 LYS B CA 1
ATOM 5216 C C . LYS B 1 227 ? 2.799 -8.117 18.047 1 96.44 227 LYS B C 1
ATOM 5218 O O . LYS B 1 227 ? 2.287 -7.172 18.641 1 96.44 227 LYS B O 1
ATOM 5223 N N . LYS B 1 228 ? 2.965 -9.305 18.594 1 95.25 228 LYS B N 1
ATOM 5224 C CA . LYS B 1 228 ? 2.562 -9.586 19.969 1 95.25 228 LYS B CA 1
ATOM 5225 C C . LYS B 1 228 ? 3.316 -8.688 20.953 1 95.25 228 LYS B C 1
ATOM 5227 O O . LYS B 1 228 ? 2.73 -8.172 21.906 1 95.25 228 LYS B O 1
ATOM 5232 N N . TYR B 1 229 ? 4.605 -8.562 20.734 1 93.19 229 TYR B N 1
ATOM 5233 C CA . TYR B 1 229 ? 5.402 -7.676 21.562 1 93.19 229 TYR B CA 1
ATOM 5234 C C . TYR B 1 229 ? 4.879 -6.246 21.5 1 93.19 229 TYR B C 1
ATOM 5236 O O . TYR B 1 229 ? 4.715 -5.594 22.547 1 93.19 229 TYR B O 1
ATOM 5244 N N . MET B 1 230 ? 4.609 -5.793 20.328 1 93.75 230 MET B N 1
ATOM 5245 C CA . MET B 1 230 ? 4.129 -4.43 20.141 1 93.75 230 MET B CA 1
ATOM 5246 C C . MET B 1 230 ? 2.754 -4.238 20.766 1 93.75 230 MET B C 1
ATOM 5248 O O . MET B 1 230 ? 2.479 -3.195 21.359 1 93.75 230 MET B O 1
ATOM 5252 N N . GLU B 1 231 ? 1.899 -5.234 20.609 1 94.69 231 GLU B N 1
ATOM 5253 C CA . GLU B 1 231 ? 0.576 -5.172 21.219 1 94.69 231 GLU B CA 1
ATOM 5254 C C . GLU B 1 231 ? 0.676 -4.988 22.734 1 94.69 231 GLU B C 1
ATOM 5256 O O . GLU B 1 231 ? -0.105 -4.242 23.328 1 94.69 231 GLU B O 1
ATOM 5261 N N . ASN B 1 232 ? 1.581 -5.719 23.297 1 93.19 232 ASN B N 1
ATOM 5262 C CA . ASN B 1 232 ? 1.784 -5.602 24.75 1 93.19 232 ASN B CA 1
ATOM 5263 C C . ASN B 1 232 ? 2.271 -4.211 25.125 1 93.19 232 ASN B C 1
ATOM 5265 O O . ASN B 1 232 ? 1.819 -3.643 26.125 1 93.19 232 ASN B O 1
ATOM 5269 N N . ILE B 1 233 ? 3.172 -3.693 24.406 1 90.94 233 ILE B N 1
ATOM 5270 C CA . ILE B 1 233 ? 3.689 -2.352 24.656 1 90.94 233 ILE B CA 1
ATOM 5271 C C . ILE B 1 233 ? 2.566 -1.329 24.5 1 90.94 233 ILE B C 1
ATOM 5273 O O . ILE B 1 233 ? 2.473 -0.384 25.297 1 90.94 233 ILE B O 1
ATOM 5277 N N . GLU B 1 234 ? 1.775 -1.476 23.469 1 92.81 234 GLU B N 1
ATOM 5278 C CA . GLU B 1 234 ? 0.629 -0.596 23.266 1 92.81 234 GLU B CA 1
ATOM 5279 C C . GLU B 1 234 ? -0.324 -0.639 24.453 1 92.81 234 GLU B C 1
ATOM 5281 O O . GLU B 1 234 ? -0.826 0.398 24.891 1 92.81 234 GLU B O 1
ATOM 5286 N N . LYS B 1 235 ? -0.588 -1.82 24.984 1 92.81 235 LYS B N 1
ATOM 5287 C CA . LYS B 1 235 ? -1.453 -1.985 26.156 1 92.81 235 LYS B CA 1
ATOM 5288 C C . LYS B 1 235 ? -0.879 -1.263 27.375 1 92.81 235 LYS B C 1
ATOM 5290 O O . LYS B 1 235 ? -1.603 -0.562 28.078 1 92.81 235 LYS B O 1
ATOM 5295 N N . VAL B 1 236 ? 0.377 -1.444 27.609 1 90.19 236 VAL B N 1
ATOM 5296 C CA . VAL B 1 236 ? 1.058 -0.795 28.719 1 90.19 236 VAL B CA 1
ATOM 5297 C C . VAL B 1 236 ? 1.015 0.721 28.547 1 90.19 236 VAL B C 1
ATOM 5299 O O . VAL B 1 236 ? 0.757 1.457 29.5 1 90.19 236 VAL B O 1
ATOM 5302 N N . GLY B 1 237 ? 1.316 1.176 27.297 1 90.31 237 GLY B N 1
ATOM 5303 C CA . GLY B 1 237 ? 1.246 2.6 27 1 90.31 237 GLY B CA 1
ATOM 5304 C C . GLY B 1 237 ? -0.118 3.199 27.297 1 90.31 237 GLY B C 1
ATOM 5305 O O . GLY B 1 237 ? -0.216 4.266 27.906 1 90.31 237 GLY B O 1
ATOM 5306 N N . ARG B 1 238 ? -1.164 2.549 26.906 1 92.75 238 ARG B N 1
ATOM 5307 C CA . ARG B 1 238 ? -2.52 3.027 27.156 1 92.75 238 ARG B CA 1
ATOM 5308 C C . ARG B 1 238 ? -2.809 3.088 28.656 1 92.75 238 ARG B C 1
ATOM 5310 O O . ARG B 1 238 ? -3.467 4.016 29.125 1 92.75 238 ARG B O 1
ATOM 5317 N N . SER B 1 239 ? -2.365 2.057 29.344 1 92.81 239 SER B N 1
ATOM 5318 C CA . SER B 1 239 ? -2.543 2.045 30.797 1 92.81 239 SER B CA 1
ATOM 5319 C C . SER B 1 239 ? -1.885 3.26 31.438 1 92.81 239 SER B C 1
ATOM 5321 O O . SER B 1 239 ? -2.463 3.887 32.344 1 92.81 239 SER B O 1
ATOM 5323 N N . HIS B 1 240 ? -0.667 3.6 30.984 1 91 240 HIS B N 1
ATOM 5324 C CA . HIS B 1 240 ? 0.036 4.766 31.516 1 91 240 HIS B CA 1
ATOM 5325 C C . HIS B 1 240 ? -0.707 6.055 31.172 1 91 240 HIS B C 1
ATOM 5327 O O . HIS B 1 240 ? -0.825 6.945 32.031 1 91 240 HIS B O 1
ATOM 5333 N N . ILE B 1 241 ? -1.179 6.172 29.984 1 92.5 241 ILE B N 1
ATOM 5334 C CA . ILE B 1 241 ? -1.927 7.355 29.578 1 92.5 241 ILE B CA 1
ATOM 5335 C C . ILE B 1 241 ? -3.166 7.512 30.453 1 92.5 241 ILE B C 1
ATOM 5337 O O . ILE B 1 241 ? -3.436 8.602 30.969 1 92.5 241 ILE B O 1
ATOM 5341 N N . ASN B 1 242 ? -3.885 6.434 30.688 1 93.5 242 ASN B N 1
ATOM 5342 C CA . ASN B 1 242 ? -5.113 6.461 31.469 1 93.5 242 ASN B CA 1
ATOM 5343 C C . ASN B 1 242 ? -4.844 6.852 32.906 1 93.5 242 ASN B C 1
ATOM 5345 O O . ASN B 1 242 ? -5.703 7.441 33.562 1 93.5 242 ASN B O 1
ATOM 5349 N N . LYS B 1 243 ? -3.66 6.582 33.406 1 93.69 243 LYS B N 1
ATOM 5350 C CA . LYS B 1 243 ? -3.289 6.887 34.812 1 93.69 243 LYS B CA 1
ATOM 5351 C C . LYS B 1 243 ? -2.631 8.258 34.906 1 93.69 243 LYS B C 1
ATOM 5353 O O . LYS B 1 243 ? -2.232 8.688 36 1 93.69 243 LYS B O 1
ATOM 5358 N N . GLY B 1 244 ? -2.41 8.906 33.75 1 91.19 244 GLY B N 1
ATOM 5359 C CA . GLY B 1 244 ? -1.797 10.227 33.75 1 91.19 244 GLY B CA 1
ATOM 5360 C C . GLY B 1 244 ? -0.281 10.18 33.781 1 91.19 244 GLY B C 1
ATOM 5361 O O . GLY B 1 244 ? 0.372 11.195 34.031 1 91.19 244 GLY B O 1
ATOM 5362 N N . ASN B 1 245 ? 0.275 8.945 33.594 1 90.25 245 ASN B N 1
ATOM 5363 C CA . ASN B 1 245 ? 1.723 8.781 33.531 1 90.25 245 ASN B CA 1
ATOM 5364 C C . ASN B 1 245 ? 2.242 9.023 32.094 1 90.25 245 ASN B C 1
ATOM 5366 O O . ASN B 1 245 ? 2.781 8.109 31.469 1 90.25 245 ASN B O 1
ATOM 5370 N N . TYR B 1 246 ? 2.266 10.258 31.672 1 89.12 246 TYR B N 1
ATOM 5371 C CA . TYR B 1 246 ? 2.48 10.602 30.281 1 89.12 246 TYR B CA 1
ATOM 5372 C C . TYR B 1 246 ? 3.939 10.398 29.891 1 89.12 246 TYR B C 1
ATOM 5374 O O . TYR B 1 246 ? 4.238 9.969 28.766 1 89.12 246 TYR B O 1
ATOM 5382 N N . LEU B 1 247 ? 4.84 10.695 30.75 1 87.06 247 LEU B N 1
ATOM 5383 C CA . LEU B 1 247 ? 6.25 10.508 30.422 1 87.06 247 LEU B CA 1
ATOM 5384 C C . LEU B 1 247 ? 6.578 9.023 30.266 1 87.06 247 LEU B C 1
ATOM 5386 O O . LEU B 1 247 ? 7.355 8.648 29.391 1 87.06 247 LEU B O 1
ATOM 5390 N N . GLN B 1 248 ? 5.973 8.188 31.109 1 84.06 248 GLN B N 1
ATOM 5391 C CA . GLN B 1 248 ? 6.168 6.746 31 1 84.06 248 GLN B CA 1
ATOM 5392 C C . GLN B 1 248 ? 5.535 6.199 29.734 1 84.06 248 GLN B C 1
ATOM 5394 O O . GLN B 1 248 ? 6.051 5.25 29.141 1 84.06 248 GLN B O 1
ATOM 5399 N N . ALA B 1 249 ? 4.41 6.812 29.359 1 85.94 249 ALA B N 1
ATOM 5400 C CA . ALA B 1 249 ? 3.754 6.398 28.125 1 85.94 249 ALA B CA 1
ATOM 5401 C C . ALA B 1 249 ? 4.621 6.711 26.906 1 85.94 249 ALA B C 1
ATOM 5403 O O . ALA B 1 249 ? 4.586 5.988 25.906 1 85.94 249 ALA B O 1
ATOM 5404 N N . TYR B 1 250 ? 5.426 7.77 27.062 1 82.88 250 TYR B N 1
ATOM 5405 C CA . TYR B 1 250 ? 6.285 8.172 25.953 1 82.88 250 TYR B CA 1
ATOM 5406 C C . TYR B 1 250 ? 7.574 7.355 25.938 1 82.88 250 TYR B C 1
ATOM 5408 O O . TYR B 1 250 ? 7.965 6.828 24.891 1 82.88 250 TYR B O 1
ATOM 5416 N N . PHE B 1 251 ? 8.617 7.32 26.953 1 68.56 251 PHE B N 1
ATOM 5417 C CA . PHE B 1 251 ? 9.961 6.773 27.031 1 68.56 251 PHE B CA 1
ATOM 5418 C C . PHE B 1 251 ? 9.938 5.344 27.562 1 68.56 251 PHE B C 1
ATOM 5420 O O . PHE B 1 251 ? 9.062 4.984 28.344 1 68.56 251 PHE B O 1
ATOM 5427 N N . VAL B 1 252 ? 10.922 4.102 26.734 1 48.75 252 VAL B N 1
ATOM 5428 C CA . VAL B 1 252 ? 11.32 2.875 27.422 1 48.75 252 VAL B CA 1
ATOM 5429 C C . VAL B 1 252 ? 12.688 3.064 28.078 1 48.75 252 VAL B C 1
ATOM 5431 O O . VAL B 1 252 ? 13.656 3.424 27.406 1 48.75 252 VAL B O 1
ATOM 5434 N N . SER B 1 253 ? 13.094 3.562 29.047 1 40.81 253 SER B N 1
ATOM 5435 C CA . SER B 1 253 ? 14.391 3.135 29.562 1 40.81 253 SER B CA 1
ATOM 5436 C C . SER B 1 253 ? 14.398 1.642 29.875 1 40.81 253 SER B C 1
ATOM 5438 O O . SER B 1 253 ? 13.336 1.03 30.031 1 40.81 253 SER B O 1
ATOM 5440 N N . ILE B 1 254 ? 15.414 0.799 29.828 1 39.69 254 ILE B N 1
ATOM 5441 C CA . ILE B 1 254 ? 15.562 -0.545 30.375 1 39.69 254 ILE B CA 1
ATOM 5442 C C . ILE B 1 254 ? 14.594 -0.735 31.547 1 39.69 254 ILE B C 1
ATOM 5444 O O . ILE B 1 254 ? 13.969 -1.791 31.672 1 39.69 254 ILE B O 1
ATOM 5448 N N . SER B 1 255 ? 14.828 -0.318 32.781 1 39.53 255 SER B N 1
ATOM 5449 C CA . SER B 1 255 ? 13.984 -0.576 33.938 1 39.53 255 SER B CA 1
ATOM 5450 C C . SER B 1 255 ? 12.57 -0.069 33.719 1 39.53 255 SER B C 1
ATOM 5452 O O . SER B 1 255 ? 11.656 -0.421 34.469 1 39.53 255 SER B O 1
ATOM 5454 N N . PHE B 1 256 ? 12.133 1.229 33.562 1 38.41 256 PHE B N 1
ATOM 5455 C CA . PHE B 1 256 ? 10.836 1.886 33.469 1 38.41 256 PHE B CA 1
ATOM 5456 C C . PHE B 1 256 ? 10.148 1.574 32.156 1 38.41 256 PHE B C 1
ATOM 5458 O O . PHE B 1 256 ? 10.805 1.479 31.109 1 38.41 256 PHE B O 1
ATOM 5465 N N . THR B 1 257 ? 8.953 1.086 32 1 39.34 257 THR B N 1
ATOM 5466 C CA . THR B 1 257 ? 7.988 0.53 31.078 1 39.34 257 THR B CA 1
ATOM 5467 C C . THR B 1 257 ? 7.727 1.503 29.922 1 39.34 257 THR B C 1
ATOM 5469 O O . THR B 1 257 ? 7.125 2.561 30.125 1 39.34 257 THR B O 1
ATOM 5472 N N . LEU B 1 258 ? 8.578 1.927 28.75 1 48.78 258 LEU B N 1
ATOM 5473 C CA . LEU B 1 258 ? 8.703 2.723 27.531 1 48.78 258 LEU B CA 1
ATOM 5474 C C . LEU B 1 258 ? 7.738 2.229 26.453 1 48.78 258 LEU B C 1
ATOM 5476 O O . LEU B 1 258 ? 7.727 1.04 26.125 1 48.78 258 LEU B O 1
ATOM 5480 N N . ALA B 1 259 ? 6.652 3.074 26.062 1 61.31 259 ALA B N 1
ATOM 5481 C CA . ALA B 1 259 ? 5.625 2.406 25.281 1 61.31 259 ALA B CA 1
ATOM 5482 C C . ALA B 1 259 ? 5.688 2.846 23.812 1 61.31 259 ALA B C 1
ATOM 5484 O O . ALA B 1 259 ? 6.09 2.07 22.938 1 61.31 259 ALA B O 1
ATOM 5485 N N . TRP B 1 260 ? 5.734 4.238 23.516 1 71.81 260 TRP B N 1
ATOM 5486 C CA . TRP B 1 260 ? 5.512 4.648 22.141 1 71.81 260 TRP B CA 1
ATOM 5487 C C . TRP B 1 260 ? 6.809 4.574 21.328 1 71.81 260 TRP B C 1
ATOM 5489 O O . TRP B 1 260 ? 6.844 3.977 20.25 1 71.81 260 TRP B O 1
ATOM 5499 N N . THR B 1 261 ? 7.941 5.094 21.875 1 77.06 261 THR B N 1
ATOM 5500 C CA . THR B 1 261 ? 9.227 5.086 21.188 1 77.06 261 THR B CA 1
ATOM 5501 C C . THR B 1 261 ? 9.742 3.658 21.016 1 77.06 261 THR B C 1
ATOM 5503 O O . THR B 1 261 ? 10.344 3.318 20 1 77.06 261 THR B O 1
ATOM 5506 N N . THR B 1 262 ? 9.422 2.854 22.031 1 78.75 262 THR B N 1
ATOM 5507 C CA . THR B 1 262 ? 9.828 1.455 21.969 1 78.75 262 THR B CA 1
ATOM 5508 C C . THR B 1 262 ? 9.07 0.724 20.875 1 78.75 262 THR B C 1
ATOM 5510 O O . THR B 1 262 ? 9.648 -0.068 20.125 1 78.75 262 THR B O 1
ATOM 5513 N N . ASN B 1 263 ? 7.82 1.059 20.859 1 83.94 263 ASN B N 1
ATOM 5514 C CA . ASN B 1 263 ? 6.977 0.436 19.844 1 83.94 263 ASN B CA 1
ATOM 5515 C C . ASN B 1 263 ? 7.473 0.752 18.422 1 83.94 263 ASN B C 1
ATOM 5517 O O . ASN B 1 263 ? 7.68 -0.154 17.625 1 83.94 263 ASN B O 1
ATOM 5521 N N . LEU B 1 264 ? 7.75 2.01 18.156 1 85.81 264 LEU B N 1
ATOM 5522 C CA . LEU B 1 264 ? 8.25 2.426 16.844 1 85.81 264 LEU B CA 1
ATOM 5523 C C . LEU B 1 264 ? 9.672 1.908 16.625 1 85.81 264 LEU B C 1
ATOM 5525 O O . LEU B 1 264 ? 10.039 1.585 15.492 1 85.81 264 LEU B O 1
AT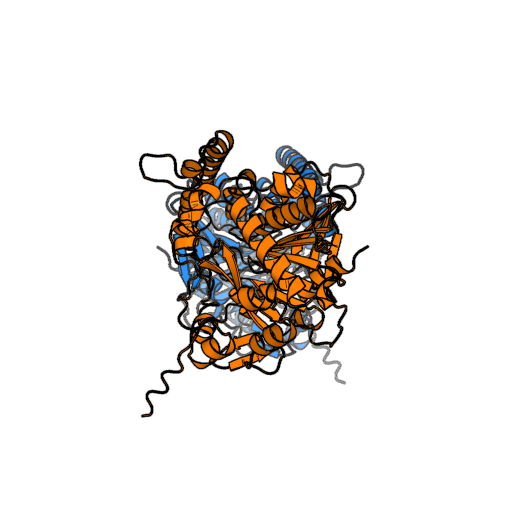OM 5529 N N . GLY B 1 265 ? 10.43 1.831 17.734 1 86.94 265 GLY B N 1
ATOM 5530 C CA . GLY B 1 265 ? 11.766 1.257 17.641 1 86.94 265 GLY B CA 1
ATOM 5531 C C . GLY B 1 265 ? 11.758 -0.207 17.25 1 86.94 265 GLY B C 1
ATOM 5532 O O . GLY B 1 265 ? 12.594 -0.644 16.453 1 86.94 265 GLY B O 1
ATOM 5533 N N . LEU B 1 266 ? 10.852 -0.962 17.859 1 88.62 266 LEU B N 1
ATOM 5534 C CA . LEU B 1 266 ? 10.711 -2.363 17.484 1 88.62 266 LEU B CA 1
ATOM 5535 C C . LEU B 1 266 ? 10.367 -2.496 16 1 88.62 266 LEU B C 1
ATOM 5537 O O . LEU B 1 266 ? 10.953 -3.32 15.297 1 88.62 266 LEU B O 1
ATOM 5541 N N . PHE B 1 267 ? 9.477 -1.698 15.562 1 92.31 267 PHE B N 1
ATOM 5542 C CA . PHE B 1 267 ? 9.117 -1.717 14.148 1 92.31 267 PHE B CA 1
ATOM 5543 C C . PHE B 1 267 ? 10.336 -1.44 13.273 1 92.31 267 PHE B C 1
ATOM 5545 O O . PHE B 1 267 ? 10.633 -2.207 12.352 1 92.31 267 PHE B O 1
ATOM 5552 N N . THR B 1 268 ? 11 -0.334 13.547 1 91.62 268 THR B N 1
ATOM 5553 C CA . THR B 1 268 ? 12.125 0.053 12.703 1 91.62 268 THR B CA 1
ATOM 5554 C C . THR B 1 268 ? 13.219 -1.013 12.727 1 91.62 268 THR B C 1
ATOM 5556 O O . THR B 1 268 ? 13.828 -1.316 11.703 1 91.62 268 THR B O 1
ATOM 5559 N N . HIS B 1 269 ? 13.406 -1.604 13.891 1 91.25 269 HIS B N 1
ATOM 5560 C CA . HIS B 1 269 ? 14.445 -2.613 14.039 1 91.25 269 HIS B CA 1
ATOM 5561 C C . HIS B 1 269 ? 14.109 -3.871 13.242 1 91.25 269 HIS B C 1
ATOM 5563 O O . HIS B 1 269 ? 14.953 -4.383 12.5 1 91.25 269 HIS B O 1
ATOM 5569 N N . PHE B 1 270 ? 12.945 -4.309 13.336 1 93.31 270 PHE B N 1
ATOM 5570 C CA . PHE B 1 270 ? 12.609 -5.617 12.789 1 93.31 270 PHE B CA 1
ATOM 5571 C C . PHE B 1 270 ? 12.188 -5.504 11.328 1 93.31 270 PHE B C 1
ATOM 5573 O O . PHE B 1 270 ? 12.164 -6.496 10.602 1 93.31 270 PHE B O 1
ATOM 5580 N N . SER B 1 271 ? 11.836 -4.312 10.836 1 94.38 271 SER B N 1
ATOM 5581 C CA . SER B 1 271 ? 11.406 -4.133 9.453 1 94.38 271 SER B CA 1
ATOM 5582 C C . SER B 1 271 ? 12.523 -3.545 8.602 1 94.38 271 SER B C 1
ATOM 5584 O O . SER B 1 271 ? 12.43 -3.531 7.375 1 94.38 271 SER B O 1
ATOM 5586 N N . ASN B 1 272 ? 13.523 -2.938 9.289 1 93.5 272 ASN B N 1
ATOM 5587 C CA . ASN B 1 272 ? 14.609 -2.213 8.625 1 93.5 272 ASN B CA 1
ATOM 5588 C C . ASN B 1 272 ? 14.094 -0.948 7.941 1 93.5 272 ASN B C 1
ATOM 5590 O O . ASN B 1 272 ? 14.727 -0.442 7.012 1 93.5 272 ASN B O 1
ATOM 5594 N N . TYR B 1 273 ? 12.953 -0.51 8.383 1 93.69 273 TYR B N 1
ATOM 5595 C CA . TYR B 1 273 ? 12.438 0.78 7.941 1 93.69 273 TYR B CA 1
ATOM 5596 C C . TYR B 1 273 ? 13.047 1.918 8.75 1 93.69 273 TYR B C 1
ATOM 5598 O O . TYR B 1 273 ? 13.18 1.817 9.977 1 93.69 273 TYR B O 1
ATOM 5606 N N . THR B 1 274 ? 13.406 2.926 8.055 1 91.19 274 THR B N 1
ATOM 5607 C CA . THR B 1 274 ? 13.781 4.156 8.75 1 91.19 274 THR B CA 1
ATOM 5608 C C . THR B 1 274 ? 12.773 5.266 8.445 1 91.19 274 THR B C 1
ATOM 5610 O O . THR B 1 274 ? 12.805 6.324 9.078 1 91.19 274 THR B O 1
ATOM 5613 N N . ASN B 1 275 ? 11.953 5.039 7.477 1 93 275 ASN B N 1
ATOM 5614 C CA . ASN B 1 275 ? 10.898 5.977 7.109 1 93 275 ASN B CA 1
ATOM 5615 C C . ASN B 1 275 ? 9.562 5.594 7.754 1 93 275 ASN B C 1
ATOM 5617 O O . ASN B 1 275 ? 9.023 4.523 7.477 1 93 275 ASN B O 1
ATOM 5621 N N . LEU B 1 276 ? 9.023 6.434 8.531 1 93.12 276 LEU B N 1
ATOM 5622 C CA . LEU B 1 276 ? 7.766 6.16 9.219 1 93.12 276 LEU B CA 1
ATOM 5623 C C . LEU B 1 276 ? 6.594 6.824 8.5 1 93.12 276 LEU B C 1
ATOM 5625 O O . LEU B 1 276 ? 5.457 6.777 8.977 1 93.12 276 LEU B O 1
ATOM 5629 N N . TYR B 1 277 ? 6.848 7.422 7.344 1 94.19 277 TYR B N 1
ATOM 5630 C CA . TYR B 1 277 ? 5.852 8.328 6.785 1 94.19 277 TYR B CA 1
ATOM 5631 C C . TYR B 1 277 ? 5.223 7.742 5.527 1 94.19 277 TYR B C 1
ATOM 5633 O O . TYR B 1 277 ? 4.34 8.359 4.922 1 94.19 277 TYR B O 1
ATOM 5641 N N . HIS B 1 278 ? 5.699 6.574 5.152 1 95.25 278 HIS B N 1
ATOM 5642 C CA . HIS B 1 278 ? 5.148 5.969 3.945 1 95.25 278 HIS B CA 1
ATOM 5643 C C . HIS B 1 278 ? 5.508 4.488 3.859 1 95.25 278 HIS B C 1
ATOM 5645 O O . HIS B 1 278 ? 6.688 4.137 3.822 1 95.25 278 HIS B O 1
ATOM 5651 N N . VAL B 1 279 ? 4.594 3.662 3.623 1 95.69 279 VAL B N 1
ATOM 5652 C CA . VAL B 1 279 ? 4.75 2.213 3.646 1 95.69 279 VAL B CA 1
ATOM 5653 C C . VAL B 1 279 ? 5.605 1.767 2.463 1 95.69 279 VAL B C 1
ATOM 5655 O O . VAL B 1 279 ? 6.383 0.815 2.574 1 95.69 279 VAL B O 1
ATOM 5658 N N . LEU B 1 280 ? 5.52 2.432 1.316 1 95.56 280 LEU B N 1
ATOM 5659 C CA . LEU B 1 280 ? 6.148 1.956 0.09 1 95.56 280 LEU B CA 1
ATOM 5660 C C . LEU B 1 280 ? 7.625 2.338 0.052 1 95.56 280 LEU B C 1
ATOM 5662 O O . LEU B 1 280 ? 8.383 1.823 -0.771 1 95.56 280 LEU B O 1
ATOM 5666 N N . TYR B 1 281 ? 8.055 3.232 0.988 1 94.75 281 TYR B N 1
ATOM 5667 C CA . TYR B 1 281 ? 9.422 3.73 0.965 1 94.75 281 TYR B CA 1
ATOM 5668 C C . TYR B 1 281 ? 10.117 3.48 2.299 1 94.75 281 TYR B C 1
ATOM 5670 O O . TYR B 1 281 ? 9.984 4.273 3.234 1 94.75 281 TYR B O 1
ATOM 5678 N N . PRO B 1 282 ? 10.938 2.463 2.365 1 94.62 282 PRO B N 1
ATOM 5679 C CA . PRO B 1 282 ? 11.562 2.102 3.639 1 94.62 282 PRO B CA 1
ATOM 5680 C C . PRO B 1 282 ? 12.484 3.193 4.172 1 94.62 282 PRO B C 1
ATOM 5682 O O . PRO B 1 282 ? 12.672 3.311 5.387 1 94.62 282 PRO B O 1
ATOM 5685 N N . HIS B 1 283 ? 12.992 3.941 3.238 1 90.69 283 HIS B N 1
ATOM 5686 C CA . HIS B 1 283 ? 13.922 4.992 3.645 1 90.69 283 HIS B CA 1
ATOM 5687 C C . HIS B 1 283 ? 13.445 6.359 3.16 1 90.69 283 HIS B C 1
ATOM 5689 O O . HIS B 1 283 ? 12.891 6.477 2.068 1 90.69 283 HIS B O 1
ATOM 5695 N N . ALA B 1 284 ? 13.531 7.258 4.07 1 75.81 284 ALA B N 1
ATOM 5696 C CA . ALA B 1 284 ? 13.055 8.594 3.746 1 75.81 284 ALA B CA 1
ATOM 5697 C C . ALA B 1 284 ? 13.859 9.203 2.602 1 75.81 284 ALA B C 1
ATOM 5699 O O . ALA B 1 284 ? 15.07 9.016 2.521 1 75.81 284 ALA B O 1
ATOM 5700 N N . GLN B 1 285 ? 13.094 9.602 1.552 1 65.12 285 GLN B N 1
ATOM 5701 C CA . GLN B 1 285 ? 13.789 10.43 0.576 1 65.12 285 GLN B CA 1
ATOM 5702 C C . GLN B 1 285 ? 14.148 11.789 1.167 1 65.12 285 GLN B C 1
ATOM 5704 O O . GLN B 1 285 ? 13.422 12.312 2.018 1 65.12 285 GLN B O 1
ATOM 5709 N N . VAL B 1 286 ? 15.352 12.148 1.192 1 54.53 286 VAL B N 1
ATOM 5710 C CA . VAL B 1 286 ? 15.836 13.398 1.774 1 54.53 286 VAL B CA 1
ATOM 5711 C C . VAL B 1 286 ? 14.992 14.57 1.26 1 54.53 286 VAL B C 1
ATOM 5713 O O . VAL B 1 286 ? 15.242 15.086 0.17 1 54.53 286 VAL B O 1
ATOM 5716 N N . LEU B 1 287 ? 13.742 14.508 1.123 1 53.62 287 LEU B N 1
ATOM 5717 C CA . LEU B 1 287 ? 12.922 15.562 0.549 1 53.62 287 LEU B CA 1
ATOM 5718 C C . LEU B 1 287 ? 13.414 16.938 0.998 1 53.62 287 LEU B C 1
ATOM 5720 O O . LEU B 1 287 ? 13.312 17.906 0.25 1 53.62 287 LEU B O 1
ATOM 5724 N N . ASN B 1 288 ? 13.805 17.141 2.297 1 58.66 288 ASN B N 1
ATOM 5725 C CA . ASN B 1 288 ? 13.727 18.359 3.098 1 58.66 288 ASN B CA 1
ATOM 5726 C C . ASN B 1 288 ? 15.055 19.125 3.084 1 58.66 288 ASN B C 1
ATOM 5728 O O . ASN B 1 288 ? 15.109 20.281 3.498 1 58.66 288 ASN B O 1
ATOM 5732 N N . ALA B 1 289 ? 15.883 18.656 2.184 1 67.19 289 ALA B N 1
ATOM 5733 C CA . ALA B 1 289 ? 17.172 19.219 2.566 1 67.19 289 ALA B CA 1
ATOM 5734 C C . ALA B 1 289 ? 17.484 20.469 1.755 1 67.19 289 ALA B C 1
ATOM 5736 O O . ALA B 1 289 ? 18.031 21.438 2.283 1 67.19 289 ALA B O 1
ATOM 5737 N N . GLU B 1 290 ? 16.828 20.625 0.713 1 87.38 290 GLU B N 1
ATOM 5738 C CA . GLU B 1 290 ? 17.297 21.703 -0.146 1 87.38 290 GLU B CA 1
ATOM 5739 C C . GLU B 1 290 ? 16.719 23.047 0.277 1 87.38 290 GLU B C 1
ATOM 5741 O O . GLU B 1 290 ? 17.422 24.062 0.282 1 87.38 290 GLU B O 1
ATOM 5746 N N . PHE B 1 291 ? 15.438 23.047 0.721 1 93.19 291 PHE B N 1
ATOM 5747 C CA . PHE B 1 291 ? 14.852 24.328 1.067 1 93.19 291 PHE B CA 1
ATOM 5748 C C . PHE B 1 291 ? 15.461 24.875 2.352 1 93.19 291 PHE B C 1
ATOM 5750 O O . PHE B 1 291 ? 15.555 26.094 2.533 1 93.19 291 PHE B O 1
ATOM 5757 N N . VAL B 1 292 ? 15.898 24 3.199 1 93.12 292 VAL B N 1
ATOM 5758 C CA . VAL B 1 292 ? 16.5 24.422 4.457 1 93.12 292 VAL B CA 1
ATOM 5759 C C . VAL B 1 292 ? 17.781 25.203 4.18 1 93.12 292 VAL B C 1
ATOM 5761 O O . VAL B 1 292 ? 18.031 26.234 4.805 1 93.12 292 VAL B O 1
ATOM 5764 N N . ASP B 1 293 ? 18.562 24.688 3.25 1 92.31 293 ASP B N 1
ATOM 5765 C CA . ASP B 1 293 ? 19.766 25.406 2.852 1 92.31 293 ASP B CA 1
ATOM 5766 C C . ASP B 1 293 ? 19.406 26.734 2.201 1 92.31 293 ASP B C 1
ATOM 5768 O O . ASP B 1 293 ? 20.062 27.75 2.453 1 92.31 293 ASP B O 1
ATOM 5772 N N . TYR B 1 294 ? 18.406 26.734 1.492 1 94.94 294 TYR B N 1
ATOM 5773 C CA . TYR B 1 294 ? 18.016 27.922 0.734 1 94.94 294 TYR B CA 1
ATOM 5774 C C . TYR B 1 294 ? 17.594 29.047 1.666 1 94.94 294 TYR B C 1
ATOM 5776 O O . TYR B 1 294 ? 18.062 30.188 1.529 1 94.94 294 TYR B O 1
ATOM 5784 N N . VAL B 1 295 ? 16.766 28.781 2.645 1 95.38 295 VAL B N 1
ATOM 5785 C CA . VAL B 1 295 ? 16.203 29.844 3.475 1 95.38 295 VAL B CA 1
ATOM 5786 C C . VAL B 1 295 ? 17.281 30.391 4.406 1 95.38 295 VAL B C 1
ATOM 5788 O O . VAL B 1 295 ? 17.109 31.453 5.004 1 95.38 295 VAL B O 1
ATOM 5791 N N . GLN B 1 296 ? 18.391 29.734 4.469 1 94.06 296 GLN B N 1
ATOM 5792 C CA . GLN B 1 296 ? 19.469 30.172 5.344 1 94.06 296 GLN B CA 1
ATOM 5793 C C . GLN B 1 296 ? 20.531 30.938 4.566 1 94.06 296 GLN B C 1
ATOM 5795 O O . GLN B 1 296 ? 21.516 31.406 5.145 1 94.06 296 GLN B O 1
ATOM 5800 N N . THR B 1 297 ? 20.375 31.062 3.305 1 94.38 297 THR B N 1
ATOM 5801 C CA . THR B 1 297 ? 21.281 31.906 2.533 1 94.38 297 THR B CA 1
ATOM 5802 C C . THR B 1 297 ? 21.125 33.375 2.92 1 94.38 297 THR B C 1
ATOM 5804 O O . THR B 1 297 ? 20.078 33.781 3.434 1 94.38 297 THR B O 1
ATOM 5807 N N . ALA B 1 298 ? 22.109 34.188 2.588 1 93.94 298 ALA B N 1
ATOM 5808 C CA . ALA B 1 298 ? 22.094 35.594 2.92 1 93.94 298 ALA B CA 1
ATOM 5809 C C . ALA B 1 298 ? 20.953 36.312 2.197 1 93.94 298 ALA B C 1
ATOM 5811 O O . ALA B 1 298 ? 20.266 37.156 2.779 1 93.94 298 ALA B O 1
ATOM 5812 N N . VAL B 1 299 ? 20.75 35.938 1.032 1 93.69 299 VAL B N 1
ATOM 5813 C CA . VAL B 1 299 ? 19.734 36.562 0.206 1 93.69 299 VAL B CA 1
ATOM 5814 C C . VAL B 1 299 ? 18.344 36.281 0.767 1 93.69 299 VAL B C 1
ATOM 5816 O O . VAL B 1 299 ? 17.5 37.156 0.904 1 93.69 299 VAL B O 1
ATOM 5819 N N . ALA B 1 300 ? 18.109 35.031 1.073 1 95.31 300 ALA B N 1
ATOM 5820 C CA . ALA B 1 300 ? 16.797 34.656 1.593 1 95.31 300 ALA B CA 1
ATOM 5821 C C . ALA B 1 300 ? 16.547 35.25 2.973 1 95.31 300 ALA B C 1
ATOM 5823 O O . ALA B 1 300 ? 15.445 35.719 3.266 1 95.31 300 ALA B O 1
ATOM 5824 N N . ARG B 1 301 ? 17.531 35.25 3.816 1 96.44 301 ARG B N 1
ATOM 5825 C CA . ARG B 1 301 ? 17.406 35.812 5.164 1 96.44 301 ARG B CA 1
ATOM 5826 C C . ARG B 1 301 ? 17.078 37.281 5.121 1 96.44 301 ARG B C 1
ATOM 5828 O O . ARG B 1 301 ? 16.25 37.781 5.91 1 96.44 301 ARG B O 1
ATOM 5835 N N . GLN B 1 302 ? 17.734 37.969 4.219 1 95.5 302 GLN B N 1
ATOM 5836 C CA . GLN B 1 302 ? 17.453 39.375 4.059 1 95.5 302 GLN B CA 1
ATOM 5837 C C . GLN B 1 302 ? 16.031 39.594 3.559 1 95.5 302 GLN B C 1
ATOM 5839 O O . GLN B 1 302 ? 15.297 40.438 4.09 1 95.5 302 GLN B O 1
ATOM 5844 N N . ALA B 1 303 ? 15.648 38.875 2.615 1 96.12 303 ALA B N 1
ATOM 5845 C CA . ALA B 1 303 ? 14.328 39.031 2.01 1 96.12 303 ALA B CA 1
ATOM 5846 C C . ALA B 1 303 ? 13.227 38.656 3.008 1 96.12 303 ALA B C 1
ATOM 5848 O O . ALA B 1 303 ? 12.156 39.281 3.002 1 96.12 303 ALA B O 1
ATOM 5849 N N . LEU B 1 304 ? 13.508 37.719 3.896 1 97.75 304 LEU B N 1
ATOM 5850 C CA . LEU B 1 304 ? 12.508 37.219 4.832 1 97.75 304 LEU B CA 1
ATOM 5851 C C . LEU B 1 304 ? 12.547 38 6.141 1 97.75 304 LEU B C 1
ATOM 5853 O O . LEU B 1 304 ? 11.727 37.781 7.031 1 97.75 304 LEU B O 1
ATOM 5857 N N . HIS B 1 305 ? 13.5 38.844 6.258 1 97.62 305 HIS B N 1
ATOM 5858 C CA . HIS B 1 305 ? 13.617 39.75 7.395 1 97.62 305 HIS B CA 1
ATOM 5859 C C . HIS B 1 305 ? 13.898 39 8.68 1 97.62 305 HIS B C 1
ATOM 5861 O O . HIS B 1 305 ? 13.344 39.312 9.734 1 97.62 305 HIS B O 1
ATOM 5867 N N . VAL B 1 306 ? 14.727 37.938 8.625 1 97.75 306 VAL B N 1
ATOM 5868 C CA . VAL B 1 306 ? 14.875 37.094 9.789 1 97.75 306 VAL B CA 1
ATOM 5869 C C . VAL B 1 306 ? 16.188 37.406 10.5 1 97.75 306 VAL B C 1
ATOM 5871 O O . VAL B 1 306 ? 16.453 36.906 11.594 1 97.75 306 VAL B O 1
ATOM 5874 N N . GLY B 1 307 ? 17.047 38.219 9.891 1 95.25 307 GLY B N 1
ATOM 5875 C CA . GLY B 1 307 ? 18.297 38.562 10.516 1 95.25 307 GLY B CA 1
ATOM 5876 C C . GLY B 1 307 ? 19.172 37.375 10.859 1 95.25 307 GLY B C 1
ATOM 5877 O O . GLY B 1 307 ? 19.375 36.5 10.031 1 95.25 307 GLY B O 1
ATOM 5878 N N . ASP B 1 308 ? 19.719 37.406 12.086 1 93.69 308 ASP B N 1
ATOM 5879 C CA . ASP B 1 308 ? 20.641 36.344 12.5 1 93.69 308 ASP B CA 1
ATOM 5880 C C . ASP B 1 308 ? 19.922 35.281 13.32 1 93.69 308 ASP B C 1
ATOM 5882 O O . ASP B 1 308 ? 20.562 34.562 14.094 1 93.69 308 ASP B O 1
ATOM 5886 N N . ALA B 1 309 ? 18.594 35.25 13.211 1 94.69 309 ALA B N 1
ATOM 5887 C CA . ALA B 1 309 ? 17.844 34.219 13.953 1 94.69 309 ALA B CA 1
ATOM 5888 C C . ALA B 1 309 ? 18.344 32.812 13.609 1 94.69 309 ALA B C 1
ATOM 5890 O O . ALA B 1 309 ? 18.625 32.531 12.445 1 94.69 309 ALA B O 1
ATOM 5891 N N . GLU B 1 310 ? 18.484 32.031 14.617 1 93.25 310 GLU B N 1
ATOM 5892 C CA . GLU B 1 310 ? 18.812 30.625 14.383 1 93.25 310 GLU B CA 1
ATOM 5893 C C . GLU B 1 310 ? 17.656 29.891 13.727 1 93.25 310 GLU B C 1
ATOM 5895 O O . GLU B 1 310 ? 16.484 30.141 14.055 1 93.25 310 GLU B O 1
ATOM 5900 N N . PHE B 1 311 ? 18.016 29.031 12.75 1 95 311 PHE B N 1
ATOM 5901 C CA . PHE B 1 311 ? 17 28.188 12.125 1 95 311 PHE B CA 1
ATOM 5902 C C . PHE B 1 311 ? 17.047 26.766 12.695 1 95 311 PHE B C 1
ATOM 5904 O O . PHE B 1 311 ? 18.078 26.094 12.609 1 95 311 PHE B O 1
ATOM 5911 N N . THR B 1 312 ? 15.961 26.344 13.32 1 90.19 312 THR B N 1
ATOM 5912 C CA . THR B 1 312 ? 15.898 25.016 13.906 1 90.19 312 THR B CA 1
ATOM 5913 C C . THR B 1 312 ? 14.57 24.344 13.586 1 90.19 312 THR B C 1
ATOM 5915 O O . THR B 1 312 ? 13.523 25 13.57 1 90.19 312 THR B O 1
ATOM 5918 N N . SER B 1 313 ? 14.695 23.062 13.328 1 81.38 313 SER B N 1
ATOM 5919 C CA . SER B 1 313 ? 13.5 22.234 13.172 1 81.38 313 SER B CA 1
ATOM 5920 C C . SER B 1 313 ? 13.547 21.016 14.086 1 81.38 313 SER B C 1
ATOM 5922 O O . SER B 1 313 ? 14.516 20.25 14.055 1 81.38 313 SER B O 1
ATOM 5924 N N . ILE B 1 314 ? 12.359 20.719 14.914 1 82.44 314 ILE B N 1
ATOM 5925 C CA . ILE B 1 314 ? 12.203 19.703 15.953 1 82.44 314 ILE B CA 1
ATOM 5926 C C . ILE B 1 314 ? 13.055 20.062 17.172 1 82.44 314 ILE B C 1
ATOM 5928 O O . ILE B 1 314 ? 12.586 20.766 18.078 1 82.44 314 ILE B O 1
ATOM 5932 N N . GLY B 1 315 ? 14.242 19.875 17.188 1 82.62 315 GLY B N 1
ATOM 5933 C CA . GLY B 1 315 ? 15.258 20.266 18.172 1 82.62 315 GLY B CA 1
ATOM 5934 C C . GLY B 1 315 ? 14.703 20.422 19.578 1 82.62 315 GLY B C 1
ATOM 5935 O O . GLY B 1 315 ? 13.93 19.578 20.031 1 82.62 315 GLY B O 1
ATOM 5936 N N . LEU B 1 316 ? 15.055 21.578 20.234 1 90.75 316 LEU B N 1
ATOM 5937 C CA . LEU B 1 316 ? 14.742 21.859 21.625 1 90.75 316 LEU B CA 1
ATOM 5938 C C . LEU B 1 316 ? 13.234 21.938 21.844 1 90.75 316 LEU B C 1
ATOM 5940 O O . LEU B 1 316 ? 12.734 21.547 22.906 1 90.75 316 LEU B O 1
ATOM 5944 N N . VAL B 1 317 ? 12.516 22.484 20.906 1 94.38 317 VAL B N 1
ATOM 5945 C CA . VAL B 1 317 ? 11.062 22.594 21 1 94.38 317 VAL B CA 1
ATOM 5946 C C . VAL B 1 317 ? 10.445 21.219 21.266 1 94.38 317 VAL B C 1
ATOM 5948 O O . VAL B 1 317 ? 9.562 21.078 22.109 1 94.38 317 VAL B O 1
ATOM 5951 N N . TYR B 1 318 ? 10.945 20.234 20.531 1 92.62 318 TYR B N 1
ATOM 5952 C CA . TYR B 1 318 ? 10.461 18.875 20.703 1 92.62 318 TYR B CA 1
ATOM 5953 C C . TYR B 1 318 ? 10.688 18.406 22.141 1 92.62 318 TYR B C 1
ATOM 5955 O O . TYR B 1 318 ? 9.766 17.891 22.781 1 92.62 318 TYR B O 1
ATOM 5963 N N . SER B 1 319 ? 11.844 18.609 22.625 1 90.38 319 SER B N 1
ATOM 5964 C CA . SER B 1 319 ? 12.203 18.172 23.969 1 90.38 319 SER B CA 1
ATOM 5965 C C . SER B 1 319 ? 11.312 18.828 25.016 1 90.38 319 SER B C 1
ATOM 5967 O O . SER B 1 319 ? 10.898 18.188 25.984 1 90.38 319 SER B O 1
ATOM 5969 N N . LYS B 1 320 ? 11.023 20.094 24.828 1 93.62 320 LYS B N 1
ATOM 5970 C CA . LYS B 1 320 ? 10.211 20.844 25.781 1 93.62 320 LYS B CA 1
ATOM 5971 C C . LYS B 1 320 ? 8.773 20.344 25.797 1 93.62 320 LYS B C 1
ATOM 5973 O O . LYS B 1 320 ? 8.07 20.484 26.797 1 93.62 320 LYS B O 1
ATOM 5978 N N . LEU B 1 321 ? 8.352 19.688 24.734 1 93.25 321 LEU B N 1
ATOM 5979 C CA . LEU B 1 321 ? 6.949 19.312 24.609 1 93.25 321 LEU B CA 1
ATOM 5980 C C . LEU B 1 321 ? 6.762 17.812 24.859 1 93.25 321 LEU B C 1
ATOM 5982 O O . LEU B 1 321 ? 5.637 17.312 24.828 1 93.25 321 LEU B O 1
ATOM 5986 N N . VAL B 1 322 ? 7.789 17.062 25.156 1 88.44 322 VAL B N 1
ATOM 5987 C CA . VAL B 1 322 ? 7.738 15.617 25.406 1 88.44 322 VAL B CA 1
ATOM 5988 C C . VAL B 1 322 ? 6.699 15.32 26.484 1 88.44 322 VAL B C 1
ATOM 5990 O O . VAL B 1 322 ? 5.871 14.422 26.328 1 88.44 322 VAL B O 1
ATOM 5993 N N . PRO B 1 323 ? 6.562 16.141 27.562 1 85.44 323 PRO B N 1
ATOM 5994 C CA . PRO B 1 323 ? 5.578 15.836 28.609 1 85.44 323 PRO B CA 1
ATOM 5995 C C . PRO B 1 323 ? 4.141 15.984 28.109 1 85.44 323 PRO B C 1
ATOM 5997 O O . PRO B 1 323 ? 3.223 15.398 28.688 1 85.44 323 PRO B O 1
ATOM 6000 N N . ASP B 1 324 ? 4.016 16.703 27.062 1 90.38 324 ASP B N 1
ATOM 6001 C CA . ASP B 1 324 ? 2.672 16.969 26.562 1 90.38 324 ASP B CA 1
ATOM 6002 C C . ASP B 1 324 ? 2.316 15.992 25.422 1 90.38 324 ASP B C 1
ATOM 6004 O O . ASP B 1 324 ? 1.151 15.891 25.047 1 90.38 324 ASP B O 1
ATOM 6008 N N . LEU B 1 325 ? 3.205 15.273 24.953 1 89.88 325 LEU B N 1
ATOM 6009 C CA . LEU B 1 325 ? 3.051 14.461 23.75 1 89.88 325 LEU B CA 1
ATOM 6010 C C . LEU B 1 325 ? 1.966 13.406 23.938 1 89.88 325 LEU B C 1
ATOM 6012 O O . LEU B 1 325 ? 1.219 13.109 23 1 89.88 325 LEU B O 1
ATOM 6016 N N . MET B 1 326 ? 1.861 12.922 25.156 1 91.62 326 MET B N 1
ATOM 6017 C CA . MET B 1 326 ? 0.963 11.789 25.359 1 91.62 326 MET B CA 1
ATOM 6018 C C . MET B 1 326 ? -0.341 12.242 26.016 1 91.62 326 MET B C 1
ATOM 6020 O O . MET B 1 326 ? -1.126 11.414 26.469 1 91.62 326 MET B O 1
ATOM 6024 N N . THR B 1 327 ? -0.562 13.555 26.047 1 93.31 327 THR B N 1
ATOM 6025 C CA . THR B 1 327 ? -1.856 14.062 26.484 1 93.31 327 THR B CA 1
ATOM 6026 C C . THR B 1 327 ? -2.836 14.117 25.312 1 93.31 327 THR B C 1
ATOM 6028 O O . THR B 1 327 ? -2.422 14.219 24.156 1 93.31 327 THR B O 1
ATOM 6031 N N . SER B 1 328 ? -4.133 14.023 25.641 1 95 328 SER B N 1
ATOM 6032 C CA . SER B 1 328 ? -5.148 14 24.594 1 95 328 SER B CA 1
ATOM 6033 C C . SER B 1 328 ? -5.566 15.406 24.203 1 95 328 SER B C 1
ATOM 6035 O O . SER B 1 328 ? -5.66 16.297 25.047 1 95 328 SER B O 1
ATOM 6037 N N . GLY B 1 329 ? -5.801 15.656 22.922 1 95.44 329 GLY B N 1
ATOM 6038 C CA . GLY B 1 329 ? -6.344 16.906 22.422 1 95.44 329 GLY B CA 1
ATOM 6039 C C . GLY B 1 329 ? -7.836 16.844 22.156 1 95.44 329 GLY B C 1
ATOM 6040 O O . GLY B 1 329 ? -8.422 17.797 21.656 1 95.44 329 GLY B O 1
ATOM 6041 N N . VAL B 1 330 ? -8.508 15.758 22.484 1 95.75 330 VAL B N 1
ATOM 6042 C CA . VAL B 1 330 ? -9.914 15.508 22.156 1 95.75 330 VAL B CA 1
ATOM 6043 C C . VAL B 1 330 ? -10.789 16.578 22.797 1 95.75 330 VAL B C 1
ATOM 6045 O O . VAL B 1 330 ? -11.797 17 22.219 1 95.75 330 VAL B O 1
ATOM 6048 N N . GLU B 1 331 ? -10.422 17.078 23.953 1 94.62 331 GLU B N 1
ATOM 6049 C CA . GLU B 1 331 ? -11.219 18.047 24.672 1 94.62 331 GLU B CA 1
ATOM 6050 C C . GLU B 1 331 ? -11.273 19.375 23.922 1 94.62 331 GLU B C 1
ATOM 6052 O O . GLU B 1 331 ? -12.203 20.172 24.109 1 94.62 331 GLU B O 1
ATOM 6057 N N . TRP B 1 332 ? -10.359 19.625 23.047 1 97.06 332 TRP B N 1
ATOM 6058 C CA . TRP B 1 332 ? -10.359 20.844 22.266 1 97.06 332 TRP B CA 1
ATOM 6059 C C . TRP B 1 332 ? -11.156 20.672 20.984 1 97.06 332 TRP B C 1
ATOM 6061 O O . TRP B 1 332 ? -11.594 21.656 20.375 1 97.06 332 TRP B O 1
ATOM 6071 N N . VAL B 1 333 ? -11.297 19.422 20.562 1 98.12 333 VAL B N 1
ATOM 6072 C CA . VAL B 1 333 ? -12 19.156 19.312 1 98.12 333 VAL B CA 1
ATOM 6073 C C . VAL B 1 333 ? -13.508 19.188 19.547 1 98.12 333 VAL B C 1
ATOM 6075 O O . VAL B 1 333 ? -14.258 19.734 18.734 1 98.12 333 VAL B O 1
ATOM 6078 N N . LYS B 1 334 ? -13.969 18.672 20.594 1 97.19 334 LYS B N 1
ATOM 6079 C CA . LYS B 1 334 ? -15.391 18.453 20.859 1 97.19 334 LYS B CA 1
ATOM 6080 C C . LYS B 1 334 ? -16.172 19.75 20.797 1 97.19 334 LYS B C 1
ATOM 6082 O O . LYS B 1 334 ? -17.219 19.828 20.156 1 97.19 334 LYS B O 1
ATOM 6087 N N . PRO B 1 335 ? -15.648 20.859 21.391 1 97.25 335 PRO B N 1
ATOM 6088 C CA . PRO B 1 335 ? -16.422 22.094 21.359 1 97.25 335 PRO B CA 1
ATOM 6089 C C . PRO B 1 335 ? -16.516 22.703 19.953 1 97.25 335 PRO B C 1
ATOM 6091 O O . PRO B 1 335 ? -17.359 23.578 19.719 1 97.25 335 PRO B O 1
ATOM 6094 N N . LEU B 1 336 ? -15.703 22.281 19.062 1 98.44 336 LEU B N 1
ATOM 6095 C CA . LEU B 1 336 ? -15.695 22.828 17.703 1 98.44 336 LEU B CA 1
ATOM 6096 C C . LEU B 1 336 ? -16.781 22.188 16.859 1 98.44 336 LEU B C 1
ATOM 6098 O O . LEU B 1 336 ? -17.219 22.766 15.852 1 98.44 336 LEU B O 1
ATOM 6102 N N . LEU B 1 337 ? -17.172 21 17.25 1 98.12 337 LEU B N 1
ATOM 6103 C CA . LEU B 1 337 ? -18.094 20.203 16.453 1 98.12 337 LEU B CA 1
ATOM 6104 C C . LEU B 1 337 ? -19.469 20.859 16.391 1 98.12 337 LEU B C 1
ATOM 6106 O O . LEU B 1 337 ? -20.031 21.234 17.438 1 98.12 337 LEU B O 1
ATOM 6110 N N . GLY B 1 338 ? -19.984 20.984 15.156 1 96.19 338 GLY B N 1
ATOM 6111 C CA . GLY B 1 338 ? -21.281 21.594 14.961 1 96.19 338 GLY B CA 1
ATOM 6112 C C . GLY B 1 338 ? -21.219 23.094 14.82 1 96.19 338 GLY B C 1
ATOM 6113 O O . GLY B 1 338 ? -22.141 23.719 14.305 1 96.19 338 GLY B O 1
ATOM 6114 N N . LYS B 1 339 ? -20.141 23.719 15.273 1 97.19 339 LYS B N 1
ATOM 6115 C CA . LYS B 1 339 ? -19.984 25.156 15.195 1 97.19 339 LYS B CA 1
ATOM 6116 C C . LYS B 1 339 ? -19.094 25.547 14.023 1 97.19 339 LYS B C 1
ATOM 6118 O O . LYS B 1 339 ? -19.297 26.594 13.398 1 97.19 339 LYS B O 1
ATOM 6123 N N . TYR B 1 340 ? -18.125 24.781 13.773 1 98.31 340 TYR B N 1
ATOM 6124 C CA . TYR B 1 340 ? -17.172 24.969 12.695 1 98.31 340 TYR B CA 1
ATOM 6125 C C . TYR B 1 340 ? -17.094 23.734 11.812 1 98.31 340 TYR B C 1
ATOM 6127 O O . TYR B 1 340 ? -17.5 22.641 12.211 1 98.31 340 TYR B O 1
ATOM 6135 N N . LYS B 1 341 ? -16.625 23.938 10.586 1 98.38 341 LYS B N 1
ATOM 6136 C CA . LYS B 1 341 ? -16.281 22.781 9.766 1 98.38 341 LYS B CA 1
ATOM 6137 C C . LYS B 1 341 ? -15.039 22.078 10.305 1 98.38 341 LYS B C 1
ATOM 6139 O O . LYS B 1 341 ? -14.016 22.719 10.57 1 98.38 341 LYS B O 1
ATOM 6144 N N . VAL B 1 342 ? -15.117 20.781 10.539 1 98.75 342 VAL B N 1
ATOM 6145 C CA . VAL B 1 342 ? -13.984 20 11.023 1 98.75 342 VAL B CA 1
ATOM 6146 C C . VAL B 1 342 ? -13.719 18.828 10.078 1 98.75 342 VAL B C 1
ATOM 6148 O O . VAL B 1 342 ? -14.609 18.031 9.805 1 98.75 342 VAL B O 1
ATOM 6151 N N . MET B 1 343 ? -12.508 18.703 9.57 1 98.75 343 MET B N 1
ATOM 6152 C CA . MET B 1 343 ? -12.133 17.578 8.711 1 98.75 343 MET B CA 1
ATOM 6153 C C . MET B 1 343 ? -10.828 16.953 9.18 1 98.75 343 MET B C 1
ATOM 6155 O O . MET B 1 343 ? -9.859 17.656 9.469 1 98.75 343 MET B O 1
ATOM 6159 N N . TYR B 1 344 ? -10.859 15.688 9.344 1 98.75 344 TYR B N 1
ATOM 6160 C CA . TYR B 1 344 ? -9.648 14.883 9.43 1 98.75 344 TYR B CA 1
ATOM 6161 C C . TYR B 1 344 ? -9.414 14.117 8.133 1 98.75 344 TYR B C 1
ATOM 6163 O O . TYR B 1 344 ? -10.344 13.555 7.559 1 98.75 344 TYR B O 1
ATOM 6171 N N . TYR B 1 345 ? -8.227 14.148 7.625 1 98.81 345 TYR B N 1
ATOM 6172 C CA . TYR B 1 345 ? -7.875 13.328 6.473 1 98.81 345 TYR B CA 1
ATOM 6173 C C . TYR B 1 345 ? -6.535 12.633 6.68 1 98.81 345 TYR B C 1
ATOM 6175 O O . TYR B 1 345 ? -5.66 13.156 7.375 1 98.81 345 TYR B O 1
ATOM 6183 N N . SER B 1 346 ? -6.418 11.453 6.18 1 98.56 346 SER B N 1
ATOM 6184 C CA . SER B 1 346 ? -5.219 10.641 6.363 1 98.56 346 SER B CA 1
ATOM 6185 C C . SER B 1 346 ? -4.809 9.961 5.059 1 98.56 346 SER B C 1
ATOM 6187 O O . SER B 1 346 ? -5.66 9.516 4.289 1 98.56 346 SER B O 1
ATOM 6189 N N . GLY B 1 347 ? -3.502 9.984 4.836 1 98.69 347 GLY B N 1
ATOM 6190 C CA . GLY B 1 347 ? -2.998 9.125 3.775 1 98.69 347 GLY B CA 1
ATOM 6191 C C . GLY B 1 347 ? -3.143 7.648 4.078 1 98.69 347 GLY B C 1
ATOM 6192 O O . GLY B 1 347 ? -2.895 7.215 5.207 1 98.69 347 GLY B O 1
ATOM 6193 N N . GLN B 1 348 ? -3.465 6.926 3.109 1 98.38 348 GLN B N 1
ATOM 6194 C CA . GLN B 1 348 ? -3.717 5.492 3.201 1 98.38 348 GLN B CA 1
ATOM 6195 C C . GLN B 1 348 ? -2.484 4.75 3.705 1 98.38 348 GLN B C 1
ATOM 6197 O O . GLN B 1 348 ? -2.604 3.734 4.398 1 98.38 348 GLN B O 1
ATOM 6202 N N . LEU B 1 349 ? -1.335 5.258 3.375 1 98.12 349 LEU B N 1
ATOM 6203 C CA . LEU B 1 349 ? -0.102 4.496 3.547 1 98.12 349 LEU B CA 1
ATOM 6204 C C . LEU B 1 349 ? 0.799 5.152 4.59 1 98.12 349 LEU B C 1
ATOM 6206 O O . LEU B 1 349 ? 2.02 4.984 4.551 1 98.12 349 LEU B O 1
ATOM 6210 N N . ASP B 1 350 ? 0.169 5.914 5.43 1 97.25 350 ASP B N 1
ATOM 6211 C CA . ASP B 1 350 ? 0.884 6.512 6.555 1 97.25 350 ASP B CA 1
ATOM 6212 C C . ASP B 1 350 ? 1.188 5.473 7.629 1 97.25 350 ASP B C 1
ATOM 6214 O O . ASP B 1 350 ? 0.317 4.688 8.008 1 97.25 350 ASP B O 1
ATOM 6218 N N . ILE B 1 351 ? 2.412 5.551 8.156 1 95.31 351 ILE B N 1
ATOM 6219 C CA . ILE B 1 351 ? 2.795 4.59 9.188 1 95.31 351 ILE B CA 1
ATOM 6220 C C . ILE B 1 351 ? 2.646 5.223 10.57 1 95.31 351 ILE B C 1
ATOM 6222 O O . ILE B 1 351 ? 2.145 4.586 11.5 1 95.31 351 ILE B O 1
ATOM 6226 N N . ILE B 1 352 ? 3.025 6.461 10.766 1 94.81 352 ILE B N 1
ATOM 6227 C CA . ILE B 1 352 ? 3.18 7.055 12.086 1 94.81 352 ILE B CA 1
ATOM 6228 C C . ILE B 1 352 ? 1.81 7.414 12.656 1 94.81 352 ILE B C 1
ATOM 6230 O O . ILE B 1 352 ? 1.595 7.336 13.867 1 94.81 352 ILE B O 1
ATOM 6234 N N . VAL B 1 353 ? 0.921 7.863 11.781 1 96.25 353 VAL B N 1
ATOM 6235 C CA . VAL B 1 353 ? -0.482 8.047 12.141 1 96.25 353 VAL B CA 1
ATOM 6236 C C . VAL B 1 353 ? -1.371 7.34 11.117 1 96.25 353 VAL B C 1
ATOM 6238 O O . VAL B 1 353 ? -2.053 7.992 10.32 1 96.25 353 VAL B O 1
ATOM 6241 N N . PRO B 1 354 ? -1.418 6.027 11.227 1 97.12 354 PRO B N 1
ATOM 6242 C CA . PRO B 1 354 ? -2.182 5.281 10.219 1 97.12 354 PRO B CA 1
ATOM 6243 C C . PRO B 1 354 ? -3.668 5.629 10.234 1 97.12 354 PRO B C 1
ATOM 6245 O O . PRO B 1 354 ? -4.207 6.012 11.273 1 97.12 354 PRO B O 1
ATOM 6248 N N . TYR B 1 355 ? -4.309 5.523 9.086 1 98.06 355 TYR B N 1
ATOM 6249 C CA . TYR B 1 355 ? -5.711 5.879 8.914 1 98.06 355 TYR B CA 1
ATOM 6250 C C . TYR B 1 355 ? -6.582 5.191 9.953 1 98.06 355 TYR B C 1
ATOM 6252 O O . TYR B 1 355 ? -7.48 5.812 10.523 1 98.06 355 TYR B O 1
ATOM 6260 N N . PRO B 1 356 ? -6.387 3.906 10.305 1 97.25 356 PRO B N 1
ATOM 6261 C CA . PRO B 1 356 ? -7.242 3.275 11.312 1 97.25 356 PRO B CA 1
ATOM 6262 C C . PRO B 1 356 ? -7.156 3.963 12.672 1 97.25 356 PRO B C 1
ATOM 6264 O O . PRO B 1 356 ? -8.133 3.969 13.43 1 97.25 356 PRO B O 1
ATOM 6267 N N . ASN B 1 357 ? -6.004 4.5 13.008 1 96.5 357 ASN B N 1
ATOM 6268 C CA . ASN B 1 357 ? -5.879 5.238 14.258 1 96.5 357 ASN B CA 1
ATOM 6269 C C . ASN B 1 357 ? -6.723 6.512 14.242 1 96.5 357 ASN B C 1
ATOM 6271 O O . ASN B 1 357 ? -7.293 6.898 15.266 1 96.5 357 ASN B O 1
ATOM 6275 N N . THR B 1 358 ? -6.73 7.188 13.086 1 97.56 358 THR B N 1
ATOM 6276 C CA . THR B 1 358 ? -7.574 8.367 12.945 1 97.56 358 THR B CA 1
ATOM 6277 C C . THR B 1 358 ? -9.047 7.996 13.086 1 97.56 358 THR B C 1
ATOM 6279 O O . THR B 1 358 ? -9.812 8.719 13.734 1 97.56 358 THR B O 1
ATOM 6282 N N . VAL B 1 359 ? -9.438 6.883 12.484 1 97.25 359 VAL B N 1
ATOM 6283 C CA . VAL B 1 359 ? -10.805 6.41 12.617 1 97.25 359 VAL B CA 1
ATOM 6284 C C . VAL B 1 359 ? -11.133 6.168 14.094 1 97.25 359 VAL B C 1
ATOM 6286 O O . VAL B 1 359 ? -12.203 6.551 14.57 1 97.25 359 VAL B O 1
ATOM 6289 N N . ALA B 1 360 ? -10.219 5.512 14.773 1 95.94 360 ALA B N 1
ATOM 6290 C CA . ALA B 1 360 ? -10.414 5.242 16.203 1 95.94 360 ALA B CA 1
ATOM 6291 C C . ALA B 1 360 ? -10.57 6.539 16.984 1 95.94 360 ALA B C 1
ATOM 6293 O O . ALA B 1 360 ? -11.422 6.629 17.875 1 95.94 360 ALA B O 1
ATOM 6294 N N . MET B 1 361 ? -9.773 7.52 16.703 1 96.31 361 MET B N 1
ATOM 6295 C CA . MET B 1 361 ? -9.852 8.812 17.375 1 96.31 361 MET B CA 1
ATOM 6296 C C . MET B 1 361 ? -11.211 9.469 17.141 1 96.31 361 MET B C 1
ATOM 6298 O O . MET B 1 361 ? -11.844 9.938 18.094 1 96.31 361 MET B O 1
ATOM 6302 N N . VAL B 1 362 ? -11.641 9.508 15.891 1 96.56 362 VAL B N 1
ATOM 6303 C CA . VAL B 1 362 ? -12.914 10.125 15.547 1 96.56 362 VAL B CA 1
ATOM 6304 C C . VAL B 1 362 ? -14.055 9.367 16.234 1 96.56 362 VAL B C 1
ATOM 6306 O O . VAL B 1 362 ? -15.023 9.977 16.688 1 96.56 362 VAL B O 1
ATOM 6309 N N . SER B 1 363 ? -13.906 8.086 16.312 1 93.56 363 SER B N 1
ATOM 6310 C CA . SER B 1 363 ? -14.914 7.266 16.984 1 93.56 363 SER B CA 1
ATOM 6311 C C . SER B 1 363 ? -15.031 7.633 18.453 1 93.56 363 SER B C 1
ATOM 6313 O O . SER B 1 363 ? -16.109 7.531 19.047 1 93.56 363 SER B O 1
ATOM 6315 N N . GLU B 1 364 ? -13.969 8.055 19.047 1 91.5 364 GLU B N 1
ATOM 6316 C CA . GLU B 1 364 ? -13.953 8.406 20.453 1 91.5 364 GLU B CA 1
ATOM 6317 C C . GLU B 1 364 ? -14.703 9.711 20.703 1 91.5 364 GLU B C 1
ATOM 6319 O O . GLU B 1 364 ? -15.039 10.031 21.844 1 91.5 364 GLU B O 1
ATOM 6324 N N . LEU B 1 365 ? -14.977 10.414 19.672 1 94.75 365 LEU B N 1
ATOM 6325 C CA . LEU B 1 365 ? -15.688 11.68 19.812 1 94.75 365 LEU B CA 1
ATOM 6326 C C . LEU B 1 365 ? -17.172 11.438 20.062 1 94.75 365 LEU B C 1
ATOM 6328 O O . LEU B 1 365 ? -17.922 12.375 20.344 1 94.75 365 LEU B O 1
ATOM 6332 N N . GLY B 1 366 ? -17.625 10.148 19.938 1 92.25 366 GLY B N 1
ATOM 6333 C CA . GLY B 1 366 ? -19 9.789 20.219 1 92.25 366 GLY B CA 1
ATOM 6334 C C . GLY B 1 366 ? -19.938 10.062 19.062 1 92.25 366 GLY B C 1
ATOM 6335 O O . GLY B 1 366 ? -21.156 10.141 19.25 1 92.25 366 GLY B O 1
ATOM 6336 N N . LEU B 1 367 ? -19.406 10.305 17.922 1 94.88 367 LEU B N 1
ATOM 6337 C CA . LEU B 1 367 ? -20.219 10.57 16.734 1 94.88 367 LEU B CA 1
ATOM 6338 C C . LEU B 1 367 ? -20.5 9.281 15.977 1 94.88 367 LEU B C 1
ATOM 6340 O O . LEU B 1 367 ? -19.703 8.344 16 1 94.88 367 LEU B O 1
ATOM 6344 N N . LEU B 1 368 ? -21.641 9.266 15.344 1 94.69 368 LEU B N 1
ATOM 6345 C CA . LEU B 1 368 ? -22 8.125 14.516 1 94.69 368 LEU B CA 1
ATOM 6346 C C . LEU B 1 368 ? -21.641 8.383 13.055 1 94.69 368 LEU B C 1
ATOM 6348 O O . LEU B 1 368 ? -21.906 9.469 12.531 1 94.69 368 LEU B O 1
ATOM 6352 N N . PRO B 1 369 ? -21.047 7.434 12.43 1 95.75 369 PRO B N 1
ATOM 6353 C CA . PRO B 1 369 ? -20.656 7.613 11.031 1 95.75 369 PRO B CA 1
ATOM 6354 C C . PRO B 1 369 ? -21.828 7.438 10.07 1 95.75 369 PRO B C 1
ATOM 6356 O O . PRO B 1 369 ? -22.719 6.613 10.312 1 95.75 369 PRO B O 1
ATOM 6359 N N . SER B 1 370 ? -21.812 8.188 9.008 1 95.38 370 SER B N 1
ATOM 6360 C CA . SER B 1 370 ? -22.688 7.938 7.859 1 95.38 370 SER B CA 1
ATOM 6361 C C . SER B 1 370 ? -22.062 6.918 6.906 1 95.38 370 SER B C 1
ATOM 6363 O O . SER B 1 370 ? -21.016 6.355 7.195 1 95.38 370 SER B O 1
ATOM 6365 N N . LYS B 1 371 ? -22.812 6.691 5.852 1 93.81 371 LYS B N 1
ATOM 6366 C CA . LYS B 1 371 ? -22.266 5.832 4.809 1 93.81 371 LYS B CA 1
ATOM 6367 C C . LYS B 1 371 ? -21.031 6.465 4.176 1 93.81 371 LYS B C 1
ATOM 6369 O O . LYS B 1 371 ? -21 7.668 3.912 1 93.81 371 LYS B O 1
ATOM 6374 N N . ARG B 1 372 ? -20.047 5.684 4.086 1 96.12 372 ARG B N 1
ATOM 6375 C CA . ARG B 1 372 ? -18.812 6.121 3.432 1 96.12 372 ARG B CA 1
ATOM 6376 C C . ARG B 1 372 ? -19.016 6.234 1.923 1 96.12 372 ARG B C 1
ATOM 6378 O O . ARG B 1 372 ? -19.625 5.363 1.302 1 96.12 372 ARG B O 1
ATOM 6385 N N . GLU B 1 373 ? -18.469 7.324 1.327 1 96.44 373 GLU B N 1
ATOM 6386 C CA . GLU B 1 373 ? -18.656 7.57 -0.098 1 96.44 373 GLU B CA 1
ATOM 6387 C C . GLU B 1 373 ? -17.328 7.629 -0.835 1 96.44 373 GLU B C 1
ATOM 6389 O O . GLU B 1 373 ? -16.359 8.195 -0.329 1 96.44 373 GLU B O 1
ATOM 6394 N N . PRO B 1 374 ? -17.266 7.016 -2.055 1 97.31 374 PRO B N 1
ATOM 6395 C CA . PRO B 1 374 ? -16.062 7.18 -2.861 1 97.31 374 PRO B CA 1
ATOM 6396 C C . PRO B 1 374 ? -15.859 8.617 -3.332 1 97.31 374 PRO B C 1
ATOM 6398 O O . PRO B 1 374 ? -16.828 9.312 -3.65 1 97.31 374 PRO B O 1
ATOM 6401 N N . TRP B 1 375 ? -14.672 9.078 -3.309 1 98.25 375 TRP B N 1
ATOM 6402 C CA . TRP B 1 375 ? -14.266 10.414 -3.746 1 98.25 375 TRP B CA 1
ATOM 6403 C C . TRP B 1 375 ? -13.375 10.328 -4.984 1 98.25 375 TRP B C 1
ATOM 6405 O O . TRP B 1 375 ? -12.344 9.664 -4.969 1 98.25 375 TRP B O 1
ATOM 6415 N N . TYR B 1 376 ? -13.805 10.992 -6.109 1 97.94 376 TYR B N 1
ATOM 6416 C CA . TYR B 1 376 ? -13.086 10.953 -7.375 1 97.94 376 TYR B CA 1
ATOM 6417 C C . TYR B 1 376 ? -12.516 12.32 -7.73 1 97.94 376 TYR B C 1
ATOM 6419 O O . TYR B 1 376 ? -13.156 13.352 -7.477 1 97.94 376 TYR B O 1
ATOM 6427 N N . VAL B 1 377 ? -11.398 12.398 -8.227 1 98.19 377 VAL B N 1
ATOM 6428 C CA . VAL B 1 377 ? -10.812 13.539 -8.922 1 98.19 377 VAL B CA 1
ATOM 6429 C C . VAL B 1 377 ? -10.586 13.188 -10.391 1 98.19 377 VAL B C 1
ATOM 6431 O O . VAL B 1 377 ? -9.688 12.406 -10.719 1 98.19 377 VAL B O 1
ATOM 6434 N N . GLY B 1 378 ? -11.328 13.773 -11.234 1 96.62 378 GLY B N 1
ATOM 6435 C CA . GLY B 1 378 ? -11.398 13.219 -12.578 1 96.62 378 GLY B CA 1
ATOM 6436 C C . GLY B 1 378 ? -11.906 11.789 -12.609 1 96.62 378 GLY B C 1
ATOM 6437 O O . GLY B 1 378 ? -12.961 11.492 -12.055 1 96.62 378 GLY B O 1
ATOM 6438 N N . LYS B 1 379 ? -11.219 10.867 -13.195 1 94.38 379 LYS B N 1
ATOM 6439 C CA . LYS B 1 379 ? -11.594 9.461 -13.305 1 94.38 379 LYS B CA 1
ATOM 6440 C C . LYS B 1 379 ? -10.914 8.617 -12.227 1 94.38 379 LYS B C 1
ATOM 6442 O O . LYS B 1 379 ? -11.211 7.434 -12.078 1 94.38 379 LYS B O 1
ATOM 6447 N N . ASP B 1 380 ? -10.109 9.273 -11.477 1 96.06 380 ASP B N 1
ATOM 6448 C CA . ASP B 1 380 ? -9.312 8.531 -10.508 1 96.06 380 ASP B CA 1
ATOM 6449 C C . ASP B 1 380 ? -10.016 8.461 -9.156 1 96.06 380 ASP B C 1
ATOM 6451 O O . ASP B 1 380 ? -10.477 9.477 -8.633 1 96.06 380 ASP B O 1
ATOM 6455 N N . LEU B 1 381 ? -10.164 7.262 -8.68 1 97.62 381 LEU B N 1
ATOM 6456 C CA . LEU B 1 381 ? -10.625 7.109 -7.305 1 97.62 381 LEU B CA 1
ATOM 6457 C C . LEU B 1 381 ? -9.57 7.625 -6.324 1 97.62 381 LEU B C 1
ATOM 6459 O O . LEU B 1 381 ? -8.578 6.945 -6.062 1 97.62 381 LEU B O 1
ATOM 6463 N N . ALA B 1 382 ? -9.781 8.781 -5.727 1 98.56 382 ALA B N 1
ATOM 6464 C CA . ALA B 1 382 ? -8.805 9.469 -4.895 1 98.56 382 ALA B CA 1
ATOM 6465 C C . ALA B 1 382 ? -8.859 8.969 -3.455 1 98.56 382 ALA B C 1
ATOM 6467 O O . ALA B 1 382 ? -7.855 9.016 -2.734 1 98.56 382 ALA B O 1
ATOM 6468 N N . GLY B 1 383 ? -10.047 8.508 -3.066 1 98.38 383 GLY B N 1
ATOM 6469 C CA . GLY B 1 383 ? -10.219 8.016 -1.709 1 98.38 383 GLY B CA 1
ATOM 6470 C C . GLY B 1 383 ? -11.672 7.914 -1.293 1 98.38 383 GLY B C 1
ATOM 6471 O O . GLY B 1 383 ? -12.539 7.598 -2.113 1 98.38 383 GLY B O 1
ATOM 6472 N N . PHE B 1 384 ? -11.938 8.07 -0.013 1 98.44 384 PHE B N 1
ATOM 6473 C CA . PHE B 1 384 ? -13.281 7.926 0.539 1 98.44 384 PHE B CA 1
ATOM 6474 C C . PHE B 1 384 ? -13.57 9.031 1.544 1 98.44 384 PHE B C 1
ATOM 6476 O O . PHE B 1 384 ? -12.703 9.406 2.338 1 98.44 384 PHE B O 1
ATOM 6483 N N . LYS B 1 385 ? -14.734 9.562 1.456 1 97.88 385 LYS B N 1
ATOM 6484 C CA . LYS B 1 385 ? -15.234 10.562 2.396 1 97.88 385 LYS B CA 1
ATOM 6485 C C . LYS B 1 385 ? -16.344 9.984 3.27 1 97.88 385 LYS B C 1
ATOM 6487 O O . LYS B 1 385 ? -17.188 9.211 2.791 1 97.88 385 LYS B O 1
ATOM 6492 N N . GLN B 1 386 ? -16.328 10.32 4.492 1 97.5 386 GLN B N 1
ATOM 6493 C CA . GLN B 1 386 ? -17.359 9.883 5.422 1 97.5 386 GLN B CA 1
ATOM 6494 C C . GLN B 1 386 ? -17.75 11 6.391 1 97.5 386 GLN B C 1
ATOM 6496 O O . GLN B 1 386 ? -16.891 11.594 7.035 1 97.5 386 GLN B O 1
ATOM 6501 N N . VAL B 1 387 ? -18.984 11.281 6.473 1 97.06 387 VAL B N 1
ATOM 6502 C CA . VAL B 1 387 ? -19.5 12.297 7.383 1 97.06 387 VAL B CA 1
ATOM 6503 C C . VAL B 1 387 ? -19.859 11.656 8.727 1 97.06 387 VAL B C 1
ATOM 6505 O O . VAL B 1 387 ? -20.406 10.555 8.773 1 97.06 387 VAL B O 1
ATOM 6508 N N . TRP B 1 388 ? -19.516 12.32 9.773 1 97.19 388 TRP B N 1
ATOM 6509 C CA . TRP B 1 388 ? -19.781 11.852 11.125 1 97.19 388 TRP B CA 1
ATOM 6510 C C . TRP B 1 388 ? -20.656 12.852 11.883 1 97.19 388 TRP B C 1
ATOM 6512 O O . TRP B 1 388 ? -20.484 14.062 11.75 1 97.19 388 TRP B O 1
ATOM 6522 N N . GLY B 1 389 ? -21.688 12.375 12.68 1 95.75 389 GLY B N 1
ATOM 6523 C CA . GLY B 1 389 ? -22.5 13.195 13.555 1 95.75 389 GLY B CA 1
ATOM 6524 C C . GLY B 1 389 ? -23.406 14.156 12.805 1 95.75 389 GLY B C 1
ATOM 6525 O O . GLY B 1 389 ? -23.609 15.297 13.234 1 95.75 389 GLY B O 1
ATOM 6526 N N . LYS B 1 390 ? -23.938 13.758 11.711 1 90.62 390 LYS B N 1
ATOM 6527 C CA . LYS B 1 390 ? -24.828 14.594 10.914 1 90.62 390 LYS B CA 1
ATOM 6528 C C . LYS B 1 390 ? -24.141 15.898 10.523 1 90.62 390 LYS B C 1
ATOM 6530 O O . LYS B 1 390 ? -24.594 16.984 10.906 1 90.62 390 LYS B O 1
ATOM 6535 N N . ASN B 1 391 ? -22.984 15.82 9.922 1 87.44 391 ASN B N 1
ATOM 6536 C CA . ASN B 1 391 ? -22.266 16.906 9.281 1 87.44 391 ASN B CA 1
ATOM 6537 C C . ASN B 1 391 ? -21.375 17.656 10.281 1 87.44 391 ASN B C 1
ATOM 6539 O O . ASN B 1 391 ? -21.047 18.828 10.078 1 87.44 391 ASN B O 1
ATOM 6543 N N . LYS B 1 392 ? -21.016 17.016 11.367 1 94.81 392 LYS B N 1
ATOM 6544 C CA . LYS B 1 392 ? -20.188 17.641 12.375 1 94.81 392 LYS B CA 1
ATOM 6545 C C . LYS B 1 392 ? -18.703 17.453 12.055 1 94.81 392 LYS B C 1
ATOM 6547 O O . LYS B 1 392 ? -17.859 18.266 12.461 1 94.81 392 LYS B O 1
ATOM 6552 N N . LEU B 1 393 ? -18.406 16.391 11.414 1 98.38 393 LEU B N 1
ATOM 6553 C CA . LEU B 1 393 ? -17.016 16.094 11.109 1 98.38 393 LEU B CA 1
ATOM 6554 C C . LEU B 1 393 ? -16.906 15.281 9.828 1 98.38 393 LEU B C 1
ATOM 6556 O O . LEU B 1 393 ? -17.703 14.367 9.594 1 98.38 393 LEU B O 1
ATOM 6560 N N . ASP B 1 394 ? -16.016 15.633 8.992 1 98.5 394 ASP B N 1
ATOM 6561 C CA . ASP B 1 394 ? -15.68 14.859 7.805 1 98.5 394 ASP B CA 1
ATOM 6562 C C . ASP B 1 394 ? -14.383 14.07 8.008 1 98.5 394 ASP B C 1
ATOM 6564 O O . ASP B 1 394 ? -13.383 14.625 8.461 1 98.5 394 ASP B O 1
ATOM 6568 N N . LEU B 1 395 ? -14.414 12.828 7.75 1 98.56 395 LEU B N 1
ATOM 6569 C CA . LEU B 1 395 ? -13.242 11.961 7.754 1 98.56 395 LEU B CA 1
ATOM 6570 C C . LEU B 1 395 ? -12.93 11.469 6.348 1 98.56 395 LEU B C 1
ATOM 6572 O O . LEU B 1 395 ? -13.789 10.883 5.688 1 98.56 395 LEU B O 1
ATOM 6576 N N . VAL B 1 396 ? -11.688 11.695 5.895 1 98.75 396 VAL B N 1
ATOM 6577 C CA . VAL B 1 396 ? -11.352 11.367 4.516 1 98.75 396 VAL B CA 1
ATOM 6578 C C . VAL B 1 396 ? -10.102 10.484 4.488 1 98.75 396 VAL B C 1
ATOM 6580 O O . VAL B 1 396 ? -9.117 10.773 5.176 1 98.75 396 VAL B O 1
ATOM 6583 N N . MET B 1 397 ? -10.172 9.422 3.795 1 98.62 397 MET B N 1
ATOM 6584 C CA . MET B 1 397 ? -9.008 8.602 3.48 1 98.62 397 MET B CA 1
ATOM 6585 C C . MET B 1 397 ? -8.492 8.891 2.074 1 98.62 397 MET B C 1
ATOM 6587 O O . MET B 1 397 ? -9.25 8.812 1.104 1 98.62 397 MET B O 1
ATOM 6591 N N . VAL B 1 398 ? -7.23 9.305 1.946 1 98.88 398 VAL B N 1
ATOM 6592 C CA . VAL B 1 398 ? -6.629 9.625 0.656 1 98.88 398 VAL B CA 1
ATOM 6593 C C . VAL B 1 398 ? -5.762 8.461 0.185 1 98.88 398 VAL B C 1
ATOM 6595 O O . VAL B 1 398 ? -4.773 8.109 0.834 1 98.88 398 VAL B O 1
ATOM 6598 N N . ARG B 1 399 ? -6.066 7.879 -0.904 1 98.38 399 ARG B N 1
ATOM 6599 C CA . ARG B 1 399 ? -5.359 6.719 -1.437 1 98.38 399 ARG B CA 1
ATOM 6600 C C . ARG B 1 399 ? -3.963 7.102 -1.916 1 98.38 399 ARG B C 1
ATOM 6602 O O . ARG B 1 399 ? -3.723 8.25 -2.291 1 98.38 399 ARG B O 1
ATOM 6609 N N . HIS B 1 400 ? -3.094 6.098 -1.868 1 97.12 400 HIS B N 1
ATOM 6610 C CA . HIS B 1 400 ? -1.764 6.203 -2.455 1 97.12 400 HIS B CA 1
ATOM 6611 C C . HIS B 1 400 ? -1.005 7.398 -1.891 1 97.12 400 HIS B C 1
ATOM 6613 O O . HIS B 1 400 ? -0.315 8.109 -2.627 1 97.12 400 HIS B O 1
ATOM 6619 N N . ALA B 1 401 ? -1.26 7.734 -0.605 1 98.25 401 ALA B N 1
ATOM 6620 C CA . ALA B 1 401 ? -0.562 8.812 0.091 1 98.25 401 ALA B CA 1
ATOM 6621 C C . ALA B 1 401 ? -0.073 8.352 1.462 1 98.25 401 ALA B C 1
ATOM 6623 O O . ALA B 1 401 ? -0.733 7.551 2.127 1 98.25 401 ALA B O 1
ATOM 6624 N N . GLY B 1 402 ? 1.097 8.828 1.813 1 97.06 402 GLY B N 1
ATOM 6625 C CA . GLY B 1 402 ? 1.607 8.633 3.16 1 97.06 402 GLY B CA 1
ATOM 6626 C C . GLY B 1 402 ? 1.255 9.766 4.105 1 97.06 402 GLY B C 1
ATOM 6627 O O . GLY B 1 402 ? 0.127 10.258 4.094 1 97.06 402 GLY B O 1
ATOM 6628 N N . HIS B 1 403 ? 2.184 10.125 4.906 1 96.62 403 HIS B N 1
ATOM 6629 C CA . HIS B 1 403 ? 1.992 11.102 5.973 1 96.62 403 HIS B CA 1
ATOM 6630 C C . HIS B 1 403 ? 1.816 12.508 5.406 1 96.62 403 HIS B C 1
ATOM 6632 O O . HIS B 1 403 ? 1.089 13.328 5.977 1 96.62 403 HIS B O 1
ATOM 6638 N N . MET B 1 404 ? 2.521 12.812 4.312 1 96.5 404 MET B N 1
ATOM 6639 C CA . MET B 1 404 ? 2.418 14.117 3.656 1 96.5 404 MET B CA 1
ATOM 6640 C C . MET B 1 404 ? 1.485 14.039 2.451 1 96.5 404 MET B C 1
ATOM 6642 O O . MET B 1 404 ? 1.939 14.078 1.307 1 96.5 404 MET B O 1
ATOM 6646 N N . VAL B 1 405 ? 0.249 14.094 2.736 1 98.5 405 VAL B N 1
ATOM 6647 C CA . VAL B 1 405 ? -0.784 13.898 1.724 1 98.5 405 VAL B CA 1
ATOM 6648 C C . VAL B 1 405 ? -0.602 14.914 0.595 1 98.5 405 VAL B C 1
ATOM 6650 O O . VAL B 1 405 ? -0.581 14.539 -0.582 1 98.5 405 VAL B O 1
ATOM 6653 N N . PRO B 1 406 ? -0.377 16.234 0.891 1 97.88 406 PRO B N 1
ATOM 6654 C CA . PRO B 1 406 ? -0.265 17.172 -0.228 1 97.88 406 PRO B CA 1
ATOM 6655 C C . PRO B 1 406 ? 0.992 16.953 -1.063 1 97.88 406 PRO B C 1
ATOM 6657 O O . PRO B 1 406 ? 1.036 17.328 -2.236 1 97.88 406 PRO B O 1
ATOM 6660 N N . THR B 1 407 ? 2.033 16.375 -0.421 1 95.81 407 THR B N 1
ATOM 6661 C CA . THR B 1 407 ? 3.234 16.031 -1.176 1 95.81 407 THR B CA 1
ATOM 6662 C C . THR B 1 407 ? 2.996 14.812 -2.059 1 95.81 407 THR B C 1
ATOM 6664 O O . THR B 1 407 ? 3.377 14.805 -3.23 1 95.81 407 THR B O 1
ATOM 6667 N N . ASP B 1 408 ? 2.346 13.836 -1.517 1 96.75 408 ASP B N 1
ATOM 6668 C CA . ASP B 1 408 ? 2.176 12.555 -2.186 1 96.75 408 ASP B CA 1
ATOM 6669 C C . ASP B 1 408 ? 1.106 12.641 -3.273 1 96.75 408 ASP B C 1
ATOM 6671 O O . ASP B 1 408 ? 1.199 11.953 -4.297 1 96.75 408 ASP B O 1
ATOM 6675 N N . GLN B 1 409 ? 0.047 13.422 -2.982 1 98.12 409 GLN B N 1
ATOM 6676 C CA . GLN B 1 409 ? -1.073 13.594 -3.902 1 98.12 409 GLN B CA 1
ATOM 6677 C C . GLN B 1 409 ? -1.501 15.055 -3.982 1 98.12 409 GLN B C 1
ATOM 6679 O O . GLN B 1 409 ? -2.596 15.414 -3.543 1 98.12 409 GLN B O 1
ATOM 6684 N N . PRO B 1 410 ? -0.688 15.852 -4.645 1 98 410 PRO B N 1
ATOM 6685 C CA . PRO B 1 410 ? -0.926 17.297 -4.613 1 98 410 PRO B CA 1
ATOM 6686 C C . PRO B 1 410 ? -2.256 17.688 -5.254 1 98 410 PRO B C 1
ATOM 6688 O O . PRO B 1 410 ? -2.99 18.516 -4.703 1 98 410 PRO B O 1
ATOM 6691 N N . SER B 1 411 ? -2.584 17.062 -6.418 1 98.31 411 SER B N 1
ATOM 6692 C CA . SER B 1 411 ? -3.836 17.406 -7.09 1 98.31 411 SER B CA 1
ATOM 6693 C C . SER B 1 411 ? -5.043 16.984 -6.254 1 98.31 411 SER B C 1
ATOM 6695 O O . SER B 1 411 ? -6.031 17.719 -6.176 1 98.31 411 SER B O 1
ATOM 6697 N N . TRP B 1 412 ? -4.957 15.836 -5.648 1 98.75 412 TRP B N 1
ATOM 6698 C CA . TRP B 1 412 ? -6.066 15.344 -4.84 1 98.75 412 TRP B CA 1
ATOM 6699 C C . TRP B 1 412 ? -6.223 16.172 -3.568 1 98.75 412 TRP B C 1
ATOM 6701 O O . TRP B 1 412 ? -7.344 16.453 -3.133 1 98.75 412 TRP B O 1
ATOM 6711 N N . ALA B 1 413 ? -5.105 16.562 -2.984 1 98.69 413 ALA B N 1
ATOM 6712 C CA . ALA B 1 413 ? -5.145 17.391 -1.78 1 98.69 413 ALA B CA 1
ATOM 6713 C C . ALA B 1 413 ? -5.797 18.734 -2.062 1 98.69 413 ALA B C 1
ATOM 6715 O O . ALA B 1 413 ? -6.574 19.234 -1.247 1 98.69 413 ALA B O 1
ATOM 6716 N N . LEU B 1 414 ? -5.48 19.344 -3.174 1 98.56 414 LEU B N 1
ATOM 6717 C CA . LEU B 1 414 ? -6.082 20.609 -3.555 1 98.56 414 LEU B CA 1
ATOM 6718 C C . LEU B 1 414 ? -7.586 20.453 -3.766 1 98.56 414 LEU B C 1
ATOM 6720 O O . LEU B 1 414 ? -8.367 21.297 -3.316 1 98.56 414 LEU B O 1
ATOM 6724 N N . ASP B 1 415 ? -7.969 19.406 -4.496 1 98.5 415 ASP B N 1
ATOM 6725 C CA . ASP B 1 415 ? -9.383 19.125 -4.711 1 98.5 415 ASP B CA 1
ATOM 6726 C C . ASP B 1 415 ? -10.117 18.969 -3.383 1 98.5 415 ASP B C 1
ATOM 6728 O O . ASP B 1 415 ? -11.219 19.5 -3.207 1 98.5 415 ASP B O 1
ATOM 6732 N N . LEU B 1 416 ? -9.508 18.234 -2.473 1 98.69 416 LEU B N 1
ATOM 6733 C CA . LEU B 1 416 ? -10.086 18 -1.155 1 98.69 416 LEU B CA 1
ATOM 6734 C C . LEU B 1 416 ? -10.281 19.312 -0.401 1 98.69 416 LEU B C 1
ATOM 6736 O O . LEU B 1 416 ? -11.32 19.516 0.233 1 98.69 416 LEU B O 1
ATOM 6740 N N . LEU B 1 417 ? -9.32 20.203 -0.436 1 98.44 417 LEU B N 1
ATOM 6741 C CA . LEU B 1 417 ? -9.422 21.484 0.23 1 98.44 417 LEU B CA 1
ATOM 6742 C C . LEU B 1 417 ? -10.57 22.312 -0.352 1 98.44 417 LEU B C 1
ATOM 6744 O O . LEU B 1 417 ? -11.336 22.938 0.389 1 98.44 417 LEU B O 1
ATOM 6748 N N . HIS B 1 418 ? -10.641 22.312 -1.691 1 97.94 418 HIS B N 1
ATOM 6749 C CA . HIS B 1 418 ? -11.734 23.031 -2.346 1 97.94 418 HIS B CA 1
ATOM 6750 C C . HIS B 1 418 ? -13.086 22.516 -1.873 1 97.94 418 HIS B C 1
ATOM 6752 O O . HIS B 1 418 ? -13.992 23.297 -1.585 1 97.94 418 HIS B O 1
ATOM 6758 N N . TRP B 1 419 ? -13.148 21.25 -1.863 1 98.19 419 TRP B N 1
ATOM 6759 C CA . TRP B 1 419 ? -14.398 20.625 -1.41 1 98.19 419 TRP B CA 1
ATOM 6760 C C . TRP B 1 419 ? -14.711 21.031 0.026 1 98.19 419 TRP B C 1
ATOM 6762 O O . TRP B 1 419 ? -15.844 21.406 0.336 1 98.19 419 TRP B O 1
ATOM 6772 N N . PHE B 1 420 ? -13.773 20.953 0.902 1 98.25 420 PHE B N 1
ATOM 6773 C CA . PHE B 1 420 ? -13.93 21.266 2.318 1 98.25 420 PHE B CA 1
ATOM 6774 C C . PHE B 1 420 ? -14.398 22.703 2.506 1 98.25 420 PHE B C 1
ATOM 6776 O O . PHE B 1 420 ? -15.328 22.969 3.275 1 98.25 420 PHE B O 1
ATOM 6783 N N . ILE B 1 421 ? -13.758 23.625 1.82 1 97.88 421 ILE B N 1
ATOM 6784 C CA . ILE B 1 421 ? -14.016 25.047 1.979 1 97.88 421 ILE B CA 1
ATOM 6785 C C . ILE B 1 421 ? -15.398 25.391 1.424 1 97.88 421 ILE B C 1
ATOM 6787 O O . ILE B 1 421 ? -16.125 26.188 2.01 1 97.88 421 ILE B O 1
ATOM 6791 N N . ASN B 1 422 ? -15.812 24.734 0.377 1 95.81 422 ASN B N 1
ATOM 6792 C CA . ASN B 1 422 ? -17 25.188 -0.337 1 95.81 422 ASN B CA 1
ATOM 6793 C C . ASN B 1 422 ? -18.219 24.328 0.005 1 95.81 422 ASN B C 1
ATOM 6795 O O . ASN B 1 422 ? -19.344 24.641 -0.389 1 95.81 422 ASN B O 1
ATOM 6799 N N . LYS B 1 423 ? -17.953 23.312 0.711 1 91.5 423 LYS B N 1
ATOM 6800 C CA . LYS B 1 423 ? -19.078 22.453 1.034 1 91.5 423 LYS B CA 1
ATOM 6801 C C . LYS B 1 423 ? -20.078 23.172 1.938 1 91.5 423 LYS B C 1
ATOM 6803 O O . LYS B 1 423 ? -19.688 24.031 2.736 1 91.5 423 LYS B O 1
ATOM 6808 N N . GLU B 1 424 ? -21.359 22.953 1.71 1 79.44 424 GLU B N 1
ATOM 6809 C CA . GLU B 1 424 ? -22.422 23.562 2.514 1 79.44 424 GLU B CA 1
ATOM 6810 C C . GLU B 1 424 ? -22.688 22.75 3.779 1 79.44 424 GLU B C 1
ATOM 6812 O O . GLU B 1 424 ? -22.5 21.531 3.793 1 79.44 424 GLU B O 1
#

Sequence (848 aa):
PPDTRFELNKLILTKHINEGDIEEAQRLAKVDLGPLESYAGYLTVEPKYNSNLFFWYFPAQNGNAEAPLILWLQGGPGATSLFGMFTEIGPYKYVDGTLDLMPYSWNQNYSLIFIDNPVGTGFSFTDSDEGYCTSQKQIADHLYKALIQFFTLFPDLQGPPFYITGESYAGKHIPSLAYEIDKRNPTADLWINLKGVAIGNGYTDPLTCISYSEYLYQLGLIDHQVKKYMENIEKVGRSHINKGNYLQAYFVSISFTLAWTTNLGLFTHFSNYTNLYHVLYPHAQVLNAEFVDYVQTAVARQALHVGDAEFTSIGLVYSKLVPDLMTSGVEWVKPLLGKYKVMYYSGQLDIIVPYPNTVAMVSELGLLPSKREPWYVGKDLAGFKQVWGKNKLDLVMVRHAGHMVPTDQPSWALDLLHWFINKEPPDTRFELNKLILTKHINEGDIEEAQRLAKVDLGPLESYAGYLTVEPKYNSNLFFWYFPAQNGNAEAPLILWLQGGPGATSLFGMFTEIGPYKYVDGTLDLMPYSWNQNYSLIFIDNPVGTGFSFTDSDEGYCTSQKQIADHLYKALIQFFTLFPDLQGPPFYITGESYAGKHIPSLAYEIDKRNPTADLWINLKGVAIGNGYTDPLTCISYSEYLYQLGLIDHQVKKYMENIEKVGRSHINKGNYLQAYFVSISFTLAWTTNLGLFTHFSNYTNLYHVLYPHAQVLNAEFVDYVQTAVARQALHVGDAEFTSIGLVYSKLVPDLMTSGVEWVKPLLGKYKVMYYSGQLDIIVPYPNTVAMVSELGLLPSKREPWYVGKDLAGFKQVWGKNKLDLVMVRHAGHMVPTDQPSWALDLLHWFINKE

Foldseek 3Di:
DPCCVVQLFAAELQVCLVVVVLVVSQVVQWFDDDDFTKGWGWYQQDVVFSWIKIKIKGAAPVPDLQFEEEEEDEALPQAFQVCCQAFFAHQWHADPNDTDGDPLHLSNRHIYMGIRDDAPHFLTHTNDPVSFDQALLVRLSSVLSVVVSVCSSVVSNQNHEYEYEYEEQCLQNRLSNVLVLVVCQVPDPRHHRYFEYEYELYDFALLLLQDQLVVCVVVVLADPVLSVVLVVLSVVLNVCLVVLVQLLSDADDPPGSHRRVVSVVSSCVRNVAPDQWFQVDSYDDPSPDRVSVVCPDPSNSSSNSSGPRDGDGSPPSVVSHSSVSNHGSLVSLLVCFPVHEYEYEYECGGRSRHLVSVVVSVVVSVWDKDDKAFDDDPPDRQWIWIATRVRRYIYTYGYQGTRSRSNRPVNVVSVVVVCSVPPD/DPCCVVQLFAAELQVCLVVVVLVVSQVVQWFDDDDFTKGWGWYQQDVVFSWIKIKIKGAAPVPDLQFEEEEEDEALPQAFQVCCQAFFAHQWHADPNDTDGDPLHLSNRHIYMGIRDDAPHFLTHTNDPVSFDQALLVRLSSVLSVVVSVCSSVVSNQNHEYEYEYEEQCLQNRLSNVLVLVVCQVPDPRHRRYFEYEYELYLFALLLLQDQLVVCVVVVLADPVLSVVLVVLSVVLNVCLVVLVQLLSDADDPPRSHRRVVSVVSSCVRNVAPDQWFQVDSYDDPSPDRVSVVCPDPSNSSSNSSGPRDGDGSPPSVVSHSSVSNHGSLVSLLVQFPVHEYEYEYECGGRSRHLVSVVVSVVVSVWDKDDKAFDDDPPDRQWIWIATRVRRYIYTYGYQGTRSRSNRPVNVVSVVVVCSVPPD

Solvent-accessible surface area (backbone atoms only — not comparable to full-atom values): 41554 Å² total; per-residue (Å²): 121,85,80,69,68,66,80,54,56,60,40,63,42,45,63,33,54,75,71,63,39,34,70,60,40,49,61,68,21,44,30,77,57,83,94,54,71,32,34,26,27,27,31,65,51,36,71,93,29,54,15,22,35,28,40,45,35,30,65,22,66,73,65,49,77,63,33,39,37,36,36,39,32,36,16,68,50,11,25,29,13,61,52,44,32,42,58,38,42,25,52,38,26,53,57,94,92,36,84,40,75,32,81,57,24,47,27,51,67,19,19,37,35,30,35,17,38,45,43,44,4,19,62,7,32,47,80,34,83,82,40,47,48,52,42,62,68,52,40,20,50,38,51,49,49,37,48,54,51,49,38,62,55,39,55,73,58,40,73,24,48,27,34,43,33,33,25,32,40,17,26,33,53,47,33,35,32,51,42,50,48,65,70,42,37,87,78,41,94,69,62,71,43,69,48,31,39,40,27,30,26,38,49,29,36,40,79,38,45,55,67,48,33,69,52,38,32,49,54,62,52,41,52,72,66,57,26,53,54,34,48,50,31,35,51,53,19,40,53,25,38,76,70,66,37,22,54,43,19,41,48,50,51,95,89,52,78,23,11,48,56,41,40,54,45,52,47,28,65,71,50,67,31,76,25,53,42,26,70,90,37,45,55,67,71,80,74,69,56,52,50,59,56,48,57,66,33,72,67,42,21,57,31,44,27,42,29,80,52,62,76,36,62,29,63,69,41,31,65,47,29,49,66,41,60,42,46,68,32,58,80,34,43,58,76,40,50,71,75,31,49,39,33,42,34,18,14,40,34,14,54,68,46,27,38,54,24,50,52,48,44,54,49,70,71,71,45,54,73,52,76,69,37,84,34,66,60,86,88,41,78,43,31,36,39,26,40,23,50,88,74,22,31,38,42,33,42,32,51,82,10,18,53,51,36,36,53,56,33,29,63,58,41,42,53,50,48,53,49,65,72,67,54,130,119,85,80,71,69,67,81,54,56,61,40,64,41,45,62,34,53,76,70,65,40,34,69,60,41,50,62,68,20,46,30,78,57,83,93,53,70,32,34,27,28,28,32,65,52,36,73,92,30,54,17,22,35,26,39,44,35,30,66,23,67,71,64,50,78,63,33,40,38,37,34,39,33,35,16,70,50,11,24,29,15,61,52,44,31,43,57,36,41,27,54,38,26,52,56,96,91,38,85,38,76,32,80,58,23,47,28,52,67,20,19,37,35,31,34,17,38,47,43,43,5,20,61,7,33,47,81,35,82,83,37,45,49,53,42,61,70,51,40,20,50,36,51,50,48,36,49,56,52,47,39,61,54,41,55,74,60,42,73,23,48,27,34,42,33,34,26,33,39,16,26,33,54,48,31,36,31,53,39,50,48,65,69,42,36,87,76,41,94,69,60,73,45,70,48,31,39,41,28,30,26,40,49,28,38,40,78,38,45,55,68,48,33,67,52,38,32,50,53,61,51,42,52,71,67,58,27,54,54,34,46,51,29,36,52,53,20,41,52,26,40,75,72,66,37,23,56,44,19,41,47,48,54,93,88,55,77,22,11,48,56,41,40,54,44,51,47,28,65,70,50,68,32,76,26,53,43,26,72,89,38,44,56,67,72,80,74,67,56,52,50,56,57,48,55,67,33,70,66,41,20,58,32,44,26,42,29,80,54,63,76,37,63,30,63,68,41,29,64,47,29,49,66,42,61,43,46,67,32,58,80,34,42,58,78,41,49,72,77,31,48,36,33,42,34,19,14,39,34,16,55,68,46,28,39,52,24,51,52,48,44,54,50,69,72,71,44,54,73,52,78,71,37,82,36,66,58,86,90,41,80,42,31,35,40,28,40,23,50,89,75,22,31,38,42,32,42,33,52,83,9,17,53,52,34,35,53,57,33,30,65,57,42,42,53,50,50,51,48,66,72,66,54,130

InterPro domains:
  IPR001563 Peptidase S10, serine carboxypeptidase [PF00450] (36-422)
  IPR001563 Peptidase S10, serine carboxypeptidase [PR00724] (102-114)
  IPR001563 Peptidase S10, serine carboxypeptidase [PR00724] (115-125)
  IPR001563 Peptidase S10, serine carboxypeptidase [PR00724] (150-175)
  IPR001563 Peptidase S10, serine carboxypeptidase [PR00724] (393-406)
  IPR001563 Peptidase S10, serine carboxypeptidase [PTHR11802] (35-410)
  IPR018202 Serine carboxypeptidase, serine active site [PS00131] (164-171)
  IPR029058 Alpha/Beta hydrolase fold [G3DSA:3.40.50.1820] (15-424)
  IPR029058 Alpha/Beta hydrolase fold [SSF53474] (36-423)

Secondary structure (DSSP, 8-state):
-----------BTHHHHHHT-HHHHHHHHB--SSSS--EEEEEEEEGGGTEEEEEEEE--TT--TTPPEEEEE--TTT--THHHHHHTSSSEEEETTEEEEPTT-GGGTSEEEEE--STTSBT-B-SSGGGS--SHHHHHHHHHHHHHHHHHHSGGGSSS-EEEEEETTHHHHHHHHHHHHHHHGGG-SS---EEEEEEET----HHHHT--HHHHHHTTSS-HHHHHHHHHHHHHHHHHHHTT-HHHHH---SSS---HHHHHHHHHHHH-----S-TT-SS----SHHHHHHHTSHHHHHHHT-TTPPPBSSHHHHHHHHHHHTS--HHHHGGGBTTBEEEEEEETT-SSS-HHHHHHHHHTTTPPB---EEEEETTEEEEEEEEETTTTEEEEEETT--S-HHHH-HHHHHHHHHHHHH--/-----------BTHHHHHHT-HHHHHHHHB--SSSS--EEEEEEEEGGGTEEEEEEEE--TT--TTPPEEEEE--TTT--THHHHHHTSSSEEEETTEEEEPTT-GGGTSEEEEE--STTSBT-B-SSGGGS--SHHHHHHHHHHHHHHHHHHSGGGSSS-EEEEEETTHHHHHHHHHHHHHHHGGG-SS---EEEEEEET----HHHHT--HHHHHHTTSS-HHHHHHHHHHHHHHHHHHHTT-HHHHH---SSS---HHHHHHHHHHHH-----S-TT-SS----SHHHHHHHTSHHHHHHHT-TTPPPBSSHHHHHHHHHHHTS--HHHHGGGBTTBEEEEEEETT-SSS-HHHHHHHHHTTTPPB---EEEEETTEEEEEEEEETTTTEEEEEETT--S-HHHH-HHHHHHHHHHHHH--

pLDDT: mean 93.17, std 11.67, range [28.0, 98.94]